Protein AF-0000000075674067 (afdb_homodimer)

Radius of gyration: 33.61 Å; Cα contacts (8 Å, |Δi|>4): 2096; chains: 2; bounding box: 99×90×162 Å

Secondary structure (DSSP, 8-state):
---------------------------------S---------------GGGGS--EE-HHHHHTTS----TT-TTS-EEETT-S-HHHHHHHHHHHHHHHHHHHHHHTTT-----EEPTT-SEEEETT-EEE-TT-EEE-TT-EE---S--S-EEEEEE--SSEEEEESEE-TT-EEE-TTBSEEEEEES-HHHHHHHHTTEEEEE-S--SEEEEEEEEEETTEEEEEEEEEE----------TT--HHHHEEEEEEESS-HHHHHHHHHHHHHH-TT-EEEEEE--SS------TTEEEEEPSTT--HHHHHHHHHHT--SSEEEEEETTEE--TT--HHHHHHHHHTSS-SEEEEEETTPPPP-EEEEEEE-SSTT--EEEEEEE----EETTEEEEEEESB--SEEEEEHHHHHHH---TT--S--SSHHHHHHTTT--EEEEEEEEEEE-----HHHHHHHH-HHHHHHHHHHHHHHHHHHT-EEEEE-/--------------------------TT-----S---------------SGGGS--EE-HHHHHTTS----TT-TTS-EEETT-S-HHHHHHHHHHHHHHHHHHHHHHTTT-----EEPTT-SEEEETT-EEE-TT-EEE-TT-EE---S--S-EEEEEE--SSEEEEESEE-TT-EEE-TTBSEEEEEES-HHHHHHHHTTEEEEE-S--SEEEEEEEEEETTEEEEEEEEEE----------TT--HHHHEEEEEEESS-HHHHHHHHHHHHHH-TT-EEEEEE--SS------TTEEEEEPSTT--HHHHHHHHHHT--SSEEEEEETTEE--TT--HHHHHHHHHTSS-SEEEEEETTPPPP-EEEEEEE-SSTT--EEEEEEE----EETTEEEEEEESB--SEEEEEHHHHHHH---TT--S--SSHHHHHHTTT--EEEEEEEEEEE-----HHHHHHHH-HHHHHHHHHHHHHHHHHHT-EEEEE-

Nearest PDB structures (foldseek):
  6p61-assembly2_B  TM=7.263E-01  e=6.114E-08  Leptospira borgpetersenii serovar Hardjo-bovis str. JB197
  6p61-assembly3_C  TM=6.921E-01  e=1.992E-07  Leptospira borgpetersenii serovar Hardjo-bovis str. JB197
  8xhu-assembly1_C  TM=5.876E-01  e=1.673E-04  Helicobacter pylori 26695
  8xhu-assembly1_A  TM=5.710E-01  e=2.248E-04  Helicobacter pylori 26695
  8xhu-assembly1_B  TM=5.349E-01  e=3.399E-04  Helicobacter pylori 26695

pLDDT: mean 83.65, std 22.08, range [17.56, 98.69]

Foldseek 3Di:
DCPDPPPPPVPPPPPPPPPPPPPPPPDDPCPVPLPLPPLCPVPPPPCPDDPVVVDDDDPPPPVVVPADADDQPPPPFPKDFLQPDDPVVSVVLLVVLLVVVVVVCCVPCSQPDRDDDDDPPFQWWFDPAFDEDEAQAKDFTATTAGRDPDQDQKWKKKKAWDDFWDKAFDDAFPQKDWPRHRHRMIMIMGNDRVRRRVRSRGMMIGTHDDDAWDKTWMWIDTDPDIDIHIYIYHHDDDDDDADQDPVDPQSAEAEEEEDEPCLVQLLQAQVQCCVVPVNHAYEYEYQYPPDDDSPHPNYHYHYDHHLLFDQVRVLVRLVPDRHQKYWFDYSNWGADPQADVVVQVVPVVPDVFFKEFEAEDPDDFWAKAWDWRHHPDPSAFTEIEMDTDFDAADVPARQKTWHLAGDRGMMGGSVLLNVLGRDSLNGADDRCVSSLSCVPRGTYIYGYRHYIYGRDDDDPVNCCSRCVPVVVVVSVSVVSNCCCRVRVHRMYGD/DPPDPPPPPPPPPPPPPPPPPPPPPPDDPCPVPLPLPPLCPVPPPPCPDDPVPPDDDDPPPPVVVPADADDQPPPPFPKDFLQPDDPVVSVVLLVVLLVVVVVVCCVPCSQPDRDDDDDPPFQWWFDPAFDEDEAQAKDFTATTAGRDPDQDQKWKKKKAWDDFWDKAFDDAFPQKDWPRHRHRMIMIMGNDRVRVRVRSRGMMIGTHDDDAWDKTWMWIDTDPDIDIHIYIYHHDDDDDDADQDPVDPQSAEAEEEEDEPCLVQLLQAQVQCCVPPVNHAYEYEYQYPPDDDSPHPNYHYHYDHHLLFDQVRVLVRLVPDRHQKYWFDYSNWGADPQADVVVQVVPVVPDVFFKEFEAEDPDDFWAKAWDWRHHPDPSAFTEIEMDTDFPAADVPARQKTWHLFGDRGMMGGSVLLNVLGRDSLNGADDRCVSSLSCVPRGTYIYGYRHYIYGRDDDDPVNCCSRCVPVVVVVSVSVVSNCCCRVRVHRMYGD

Solvent-accessible surface area (backbone atoms only — not comparable to full-atom values): 52858 Å² total; per-residue (Å²): 134,82,74,74,75,71,73,77,71,72,77,76,75,76,76,78,77,75,78,73,77,76,75,74,81,74,71,73,82,68,73,72,48,88,58,74,66,60,72,69,66,75,62,68,78,60,81,76,62,68,49,86,68,57,68,68,45,72,48,61,70,75,57,54,72,45,61,67,61,42,64,83,77,66,79,87,42,69,56,49,60,35,69,80,52,60,66,74,59,41,53,56,49,50,52,53,42,51,53,45,48,52,55,46,42,55,60,70,44,60,73,56,77,66,81,46,63,41,64,33,47,37,40,52,16,33,30,40,73,33,48,75,29,41,51,59,22,61,38,71,46,59,57,35,36,70,47,66,88,71,89,56,81,62,44,57,39,37,39,35,44,62,87,51,32,28,28,39,58,43,37,49,33,72,74,43,51,76,44,42,75,71,28,38,44,33,36,39,33,16,62,39,67,60,39,37,35,50,35,36,60,26,28,24,43,32,33,70,44,75,47,49,72,42,76,49,54,32,36,43,34,46,85,94,45,75,45,76,30,41,36,36,31,30,38,66,59,63,59,87,42,64,83,38,81,92,63,46,67,54,42,32,33,30,38,28,26,41,48,57,74,43,66,72,36,37,50,49,23,52,52,29,39,41,70,78,43,67,72,36,39,32,31,36,19,32,24,35,79,79,80,73,85,77,88,57,81,58,53,46,62,28,39,41,44,70,70,55,30,46,21,28,25,49,21,36,25,55,36,57,57,78,32,52,25,31,30,44,40,55,32,35,30,32,58,50,96,49,45,50,64,66,57,57,51,49,52,45,76,73,45,75,48,37,32,39,15,39,24,59,54,91,52,70,83,53,37,22,43,64,48,68,26,47,29,89,46,91,86,44,40,25,24,37,38,41,45,81,38,61,68,46,63,37,86,99,35,82,57,24,28,29,27,53,43,62,48,74,41,29,40,30,34,35,68,63,54,42,37,59,47,36,66,25,85,39,36,76,74,64,89,53,59,50,36,52,68,27,37,46,72,57,42,34,28,30,29,64,91,28,32,30,38,70,51,86,76,80,53,70,69,40,44,48,74,71,55,32,62,75,56,41,58,52,46,51,54,48,51,32,46,45,42,27,45,25,43,38,26,47,24,37,40,80,129,86,73,73,77,74,75,75,77,72,77,75,75,77,75,79,76,78,77,76,77,76,76,73,82,70,72,74,78,65,70,74,52,88,60,74,68,61,71,68,64,74,62,69,78,60,81,77,64,66,51,86,70,56,68,70,45,71,47,61,71,76,56,54,72,45,58,67,61,40,63,83,77,67,77,88,39,69,60,48,58,36,71,80,52,60,66,76,58,42,54,57,50,49,51,53,41,52,53,45,49,51,54,47,41,54,59,72,44,62,75,55,76,66,80,45,63,41,65,33,46,37,40,53,17,32,30,40,72,34,49,75,28,41,51,58,21,62,36,71,47,59,56,35,36,72,47,66,89,71,87,55,81,63,44,56,39,38,39,34,44,61,88,52,33,27,29,39,60,45,36,50,32,72,74,42,50,75,45,43,76,71,28,37,44,32,37,39,33,15,62,38,66,63,40,37,34,51,36,36,60,24,31,24,43,32,32,72,43,76,49,48,72,42,75,50,54,33,38,44,34,46,85,95,42,74,44,77,29,42,38,35,32,31,37,66,58,63,58,86,41,61,84,39,79,92,63,46,66,53,42,32,33,30,38,28,28,41,50,57,74,42,64,72,36,37,49,49,24,51,52,29,39,44,71,78,43,67,74,36,40,33,31,36,20,31,25,36,79,80,80,73,83,78,88,57,82,58,52,47,62,28,38,41,44,69,71,55,30,45,21,28,23,48,20,36,24,57,37,57,57,78,33,53,25,32,32,45,39,57,32,34,31,31,58,49,96,50,46,49,63,65,58,55,51,50,50,45,74,73,46,75,48,36,32,39,14,39,24,58,54,89,52,71,83,54,37,22,43,64,48,69,26,47,28,90,46,92,85,43,40,24,23,38,39,41,44,82,38,62,69,46,61,37,85,96,35,83,56,23,29,27,28,52,43,62,48,74,40,28,41,29,36,34,67,63,54,44,36,59,46,36,66,26,83,39,36,77,75,63,88,55,59,52,36,53,68,27,36,46,73,57,43,33,29,31,30,64,91,27,33,32,37,68,50,86,75,82,54,71,72,40,44,48,73,70,54,33,61,75,55,40,57,53,45,52,54,47,50,32,46,46,42,26,45,25,42,38,26,48,24,37,38,78

Organism: Branchiostoma floridae (NCBI:txid7739)

InterPro domains:
  IPR001173 Glycosyltransferase 2-like [PF00535] (256-373)
  IPR029044 Nucleotide-diphospho-sugar transferases [G3DSA:3.90.550.10] (243-469)
  IPR029044 Nucleotide-diphospho-sugar transferases [SSF53448] (252-482)

Structure (mmCIF, N/CA/C/O backbone):
data_AF-0000000075674067-model_v1
#
loop_
_entity.id
_entity.type
_entity.pdbx_description
1 polymer 'Beta-1,4 N-acetylgalactosaminyltransferase 1-like isoform X2'
#
loop_
_atom_site.group_PDB
_atom_site.id
_atom_site.type_symbol
_atom_site.label_atom_id
_atom_site.label_alt_id
_atom_site.label_comp_id
_atom_site.label_asym_id
_atom_site.label_entity_id
_atom_site.label_seq_id
_atom_site.pdbx_PDB_ins_code
_atom_site.Cartn_x
_atom_site.Cartn_y
_atom_site.Cartn_z
_atom_site.occupancy
_atom_site.B_iso_or_equiv
_atom_site.auth_seq_id
_atom_site.auth_comp_id
_atom_site.auth_asym_id
_atom_site.auth_atom_id
_atom_site.pdbx_PDB_model_num
ATOM 1 N N . MET A 1 1 ? 55.75 -45.25 74.75 1 17.56 1 MET A N 1
ATOM 2 C CA . MET A 1 1 ? 54.625 -44.656 75.5 1 17.56 1 MET A CA 1
ATOM 3 C C . MET A 1 1 ? 54.062 -43.438 74.75 1 17.56 1 MET A C 1
ATOM 5 O O . MET A 1 1 ? 52.938 -43.5 74.25 1 17.56 1 MET A O 1
ATOM 9 N N . LYS A 1 2 ? 54.438 -42.312 75.375 1 18.06 2 LYS A N 1
ATOM 10 C CA . LYS A 1 2 ? 53.438 -41.344 75.812 1 18.06 2 LYS A CA 1
ATOM 11 C C . LYS A 1 2 ? 53.062 -40.375 74.688 1 18.06 2 LYS A C 1
ATOM 13 O O . LYS A 1 2 ? 52.406 -39.375 74.875 1 18.06 2 LYS A O 1
ATOM 18 N N . GLY A 1 3 ? 53.469 -40.719 73.562 1 21.25 3 GLY A N 1
ATOM 19 C CA . GLY A 1 3 ? 53.781 -39.688 72.562 1 21.25 3 GLY A CA 1
ATOM 20 C C . GLY A 1 3 ? 52.594 -38.844 72.25 1 21.25 3 GLY A C 1
ATOM 21 O O . GLY A 1 3 ? 51.438 -39.312 72.25 1 21.25 3 GLY A O 1
ATOM 22 N N . GLY A 1 4 ? 52.719 -37.688 72.625 1 22.09 4 GLY A N 1
ATOM 23 C CA . GLY A 1 4 ? 51.844 -36.531 72.812 1 22.09 4 GLY A CA 1
ATOM 24 C C . GLY A 1 4 ? 51.031 -36.188 71.562 1 22.09 4 GLY A C 1
ATOM 25 O O . GLY A 1 4 ? 51.5 -36.344 70.438 1 22.09 4 GLY A O 1
ATOM 26 N N . THR A 1 5 ? 49.75 -36.531 71.625 1 20.42 5 THR A N 1
ATOM 27 C CA . THR A 1 5 ? 48.531 -36.469 70.875 1 20.42 5 THR A CA 1
ATOM 28 C C . THR A 1 5 ? 48.281 -35.031 70.312 1 20.42 5 THR A C 1
ATOM 30 O O . THR A 1 5 ? 47.781 -34.188 71.062 1 20.42 5 THR A O 1
ATOM 33 N N . ARG A 1 6 ? 49.531 -34.469 70.062 1 21.47 6 ARG A N 1
ATOM 34 C CA . ARG A 1 6 ? 49.375 -33.031 69.812 1 21.47 6 ARG A CA 1
ATOM 35 C C . ARG A 1 6 ? 48.188 -32.75 68.938 1 21.47 6 ARG A C 1
ATOM 37 O O . ARG A 1 6 ? 48.062 -33.312 67.875 1 21.47 6 ARG A O 1
ATOM 44 N N . GLN A 1 7 ? 47.125 -32.438 69.562 1 19.78 7 GLN A N 1
ATOM 45 C CA . GLN A 1 7 ? 45.75 -32.062 69.188 1 19.78 7 GLN A CA 1
ATOM 46 C C . GLN A 1 7 ? 45.75 -30.953 68.125 1 19.78 7 GLN A C 1
ATOM 48 O O . GLN A 1 7 ? 46.344 -29.891 68.375 1 19.78 7 GLN A O 1
ATOM 53 N N . LEU A 1 8 ? 46.125 -31.344 66.875 1 20.48 8 LEU A N 1
ATOM 54 C CA . LEU A 1 8 ? 46.219 -30.5 65.75 1 20.48 8 LEU A CA 1
ATOM 55 C C . LEU A 1 8 ? 45.062 -29.516 65.625 1 20.48 8 LEU A C 1
ATOM 57 O O . LEU A 1 8 ? 43.906 -29.938 65.562 1 20.48 8 LEU A O 1
ATOM 61 N N . LEU A 1 9 ? 45.156 -28.484 66.375 1 19.94 9 LEU A N 1
ATOM 62 C CA . LEU A 1 9 ? 44.219 -27.375 66.562 1 19.94 9 LEU A CA 1
ATOM 63 C C . LEU A 1 9 ? 43.75 -26.797 65.25 1 19.94 9 LEU A C 1
ATOM 65 O O . LEU A 1 9 ? 44.5 -26.141 64.562 1 19.94 9 LEU A O 1
ATOM 69 N N . LEU A 1 10 ? 43.5 -27.609 64.312 1 20.25 10 LEU A N 1
ATOM 70 C CA . LEU A 1 10 ? 43.25 -26.938 63 1 20.25 10 LEU A CA 1
ATOM 71 C C . LEU A 1 10 ? 42.188 -25.844 63.156 1 20.25 10 LEU A C 1
ATOM 73 O O . LEU A 1 10 ? 41.094 -26.109 63.625 1 20.25 10 LEU A O 1
ATOM 77 N N . PHE A 1 11 ? 42.594 -24.703 63.469 1 20.38 11 PHE A N 1
ATOM 78 C CA . PHE A 1 11 ? 41.844 -23.469 63.625 1 20.38 11 PHE A CA 1
ATOM 79 C C . PHE A 1 11 ? 40.906 -23.234 62.469 1 20.38 11 PHE A C 1
ATOM 81 O O . PHE A 1 11 ? 41.344 -23.219 61.312 1 20.38 11 PHE A O 1
ATOM 88 N N . LEU A 1 12 ? 39.688 -23.75 62.469 1 20.67 12 LEU A N 1
ATOM 89 C CA . LEU A 1 12 ? 38.5 -23.609 61.594 1 20.67 12 LEU A CA 1
ATOM 90 C C . LEU A 1 12 ? 38.188 -22.141 61.375 1 20.67 12 LEU A C 1
ATOM 92 O O . LEU A 1 12 ? 37.781 -21.438 62.281 1 20.67 12 LEU A O 1
ATOM 96 N N . ALA A 1 13 ? 39.188 -21.422 60.938 1 21.03 13 ALA A N 1
ATOM 97 C CA . ALA A 1 13 ? 38.969 -20 60.719 1 21.03 13 ALA A CA 1
ATOM 98 C C . ALA A 1 13 ? 37.625 -19.75 60.031 1 21.03 13 ALA A C 1
ATOM 100 O O . ALA A 1 13 ? 37.312 -20.406 59.031 1 21.03 13 ALA A O 1
ATOM 101 N N . GLY A 1 14 ? 36.562 -19.391 60.656 1 20.91 14 GLY A N 1
ATOM 102 C CA . GLY A 1 14 ? 35.156 -19.047 60.438 1 20.91 14 GLY A CA 1
ATOM 103 C C . GLY A 1 14 ? 34.969 -17.969 59.375 1 20.91 14 GLY A C 1
ATOM 104 O O . GLY A 1 14 ? 35.281 -16.797 59.625 1 20.91 14 GLY A O 1
ATOM 105 N N . TYR A 1 15 ? 35.656 -18.016 58.25 1 20.34 15 TYR A N 1
ATOM 106 C CA . TYR A 1 15 ? 35.562 -16.891 57.312 1 20.34 15 TYR A CA 1
ATOM 107 C C . TYR A 1 15 ? 34.125 -16.5 57.062 1 20.34 15 TYR A C 1
ATOM 109 O O . TYR A 1 15 ? 33.281 -17.344 56.75 1 20.34 15 TYR A O 1
ATOM 117 N N . SER A 1 16 ? 33.594 -15.555 57.719 1 21.09 16 SER A N 1
ATOM 118 C CA . SER A 1 16 ? 32.281 -14.914 57.656 1 21.09 16 SER A CA 1
ATOM 119 C C . SER A 1 16 ? 31.953 -14.461 56.25 1 21.09 16 SER A C 1
ATOM 121 O O . SER A 1 16 ? 32.594 -13.539 55.719 1 21.09 16 SER A O 1
ATOM 123 N N . VAL A 1 17 ? 31.844 -15.266 55.25 1 23.14 17 VAL A N 1
ATOM 124 C CA . VAL A 1 17 ? 31.562 -14.867 53.875 1 23.14 17 VAL A CA 1
ATOM 125 C C . VAL A 1 17 ? 30.297 -14.008 53.844 1 23.14 17 VAL A C 1
ATOM 127 O O . VAL A 1 17 ? 29.234 -14.43 54.281 1 23.14 17 VAL A O 1
ATOM 130 N N . GLY A 1 18 ? 30.359 -12.742 54.031 1 20.52 18 GLY A N 1
ATOM 131 C CA . GLY A 1 18 ? 29.312 -11.734 53.938 1 20.52 18 GLY A CA 1
ATOM 132 C C . GLY A 1 18 ? 28.484 -11.859 52.688 1 20.52 18 GLY A C 1
ATOM 133 O O . GLY A 1 18 ? 29.016 -12.039 51.594 1 20.52 18 GLY A O 1
ATOM 134 N N . PHE A 1 19 ? 27.297 -12.445 52.719 1 22.27 19 PHE A N 1
ATOM 135 C CA . PHE A 1 19 ? 26.25 -12.648 51.719 1 22.27 19 PHE A CA 1
ATOM 136 C C . PHE A 1 19 ? 25.844 -11.328 51.094 1 22.27 19 PHE A C 1
ATOM 138 O O . PHE A 1 19 ? 25.281 -10.453 51.75 1 22.27 19 PHE A O 1
ATOM 145 N N . VAL A 1 20 ? 26.719 -10.68 50.344 1 20.89 20 VAL A N 1
ATOM 146 C CA . VAL A 1 20 ? 26.297 -9.453 49.688 1 20.89 20 VAL A CA 1
ATOM 147 C C . VAL A 1 20 ? 25 -9.703 48.938 1 20.89 20 VAL A C 1
ATOM 149 O O . VAL A 1 20 ? 24.906 -10.633 48.125 1 20.89 20 VAL A O 1
ATOM 152 N N . SER A 1 21 ? 23.891 -9.328 49.469 1 20.66 21 SER A N 1
ATOM 153 C CA . SER A 1 21 ? 22.531 -9.289 48.938 1 20.66 21 SER A CA 1
ATOM 154 C C . SER A 1 21 ? 22.5 -8.625 47.562 1 20.66 21 SER A C 1
ATOM 156 O O . SER A 1 21 ? 22.844 -7.453 47.438 1 20.66 21 SER A O 1
ATOM 158 N N . PHE A 1 22 ? 22.969 -9.266 46.531 1 21.59 22 PHE A N 1
ATOM 159 C CA . PHE A 1 22 ? 22.859 -8.734 45.188 1 21.59 22 PHE A CA 1
ATOM 160 C C . PHE A 1 22 ? 21.438 -8.273 44.875 1 21.59 22 PHE A C 1
ATOM 162 O O . PHE A 1 22 ? 20.484 -9.07 44.969 1 21.59 22 PHE A O 1
ATOM 169 N N . VAL A 1 23 ? 21.062 -7.07 45.25 1 20.69 23 VAL A N 1
ATOM 170 C CA . VAL A 1 23 ? 19.859 -6.371 44.812 1 20.69 23 VAL A CA 1
ATOM 171 C C . VAL A 1 23 ? 19.734 -6.445 43.281 1 20.69 23 VAL A C 1
ATOM 173 O O . VAL A 1 23 ? 20.594 -5.934 42.562 1 20.69 23 VAL A O 1
ATOM 176 N N . LEU A 1 24 ? 19.281 -7.547 42.781 1 21.89 24 LEU A N 1
ATOM 177 C CA . LEU A 1 24 ? 18.953 -7.727 41.375 1 21.89 24 LEU A CA 1
ATOM 178 C C . LEU A 1 24 ? 18.125 -6.551 40.875 1 21.89 24 LEU A C 1
ATOM 180 O O . LEU A 1 24 ? 17.016 -6.312 41.344 1 21.89 24 LEU A O 1
ATOM 184 N N . PHE A 1 25 ? 18.797 -5.402 40.656 1 22.11 25 PHE A N 1
ATOM 185 C CA . PHE A 1 25 ? 18.156 -4.305 39.938 1 22.11 25 PHE A CA 1
ATOM 186 C C . PHE A 1 25 ? 17.484 -4.805 38.656 1 22.11 25 PHE A C 1
ATOM 188 O O . PHE A 1 25 ? 18.156 -5.152 37.688 1 22.11 25 PHE A O 1
ATOM 195 N N . SER A 1 26 ? 16.453 -5.617 38.75 1 22.48 26 SER A N 1
ATOM 196 C CA . SER A 1 26 ? 15.57 -6.082 37.688 1 22.48 26 SER A CA 1
ATOM 197 C C . SER A 1 26 ? 15.125 -4.93 36.812 1 22.48 26 SER A C 1
ATOM 199 O O . SER A 1 26 ? 14.516 -5.152 35.75 1 22.48 26 SER A O 1
ATOM 201 N N . ASP A 1 27 ? 14.906 -3.719 37.406 1 20.53 27 ASP A N 1
ATOM 202 C CA . ASP A 1 27 ? 13.773 -2.951 36.906 1 20.53 27 ASP A CA 1
ATOM 203 C C . ASP A 1 27 ? 13.969 -2.561 35.438 1 20.53 27 ASP A C 1
ATOM 205 O O . ASP A 1 27 ? 13.055 -2.688 34.625 1 20.53 27 ASP A O 1
ATOM 209 N N . VAL A 1 28 ? 14.875 -1.598 35.125 1 21.69 28 VAL A N 1
ATOM 210 C CA . VAL A 1 28 ? 14.461 -0.407 34.375 1 21.69 28 VAL A CA 1
ATOM 211 C C . VAL A 1 28 ? 14.523 -0.676 32.875 1 21.69 28 VAL A C 1
ATOM 213 O O . VAL A 1 28 ? 14.406 0.248 32.094 1 21.69 28 VAL A O 1
ATOM 216 N N . THR A 1 29 ? 15.039 -1.771 32.406 1 22.3 29 THR A N 1
ATOM 217 C CA . THR A 1 29 ? 15.344 -1.508 31.016 1 22.3 29 THR A CA 1
ATOM 218 C C . THR A 1 29 ? 14.062 -1.3 30.219 1 22.3 29 THR A C 1
ATOM 220 O O . THR A 1 29 ? 13.414 -2.266 29.812 1 22.3 29 THR A O 1
ATOM 223 N N . ARG A 1 30 ? 13.211 -0.327 30.562 1 23.84 30 ARG A N 1
ATOM 224 C CA . ARG A 1 30 ? 12.055 0.063 29.75 1 23.84 30 ARG A CA 1
ATOM 225 C C . ARG A 1 30 ? 12.461 0.341 28.312 1 23.84 30 ARG A C 1
ATOM 227 O O . ARG A 1 30 ? 13.047 1.386 28.016 1 23.84 30 ARG A O 1
ATOM 234 N N . VAL A 1 31 ? 13.109 -0.526 27.734 1 25.28 31 VAL A N 1
ATOM 235 C CA . VAL A 1 31 ? 13.273 -0.275 26.312 1 25.28 31 VAL A CA 1
ATOM 236 C C . VAL A 1 31 ? 11.93 0.112 25.703 1 25.28 31 VAL A C 1
ATOM 238 O O . VAL A 1 31 ? 10.984 -0.681 25.719 1 25.28 31 VAL A O 1
ATOM 241 N N . HIS A 1 32 ? 11.625 1.386 25.906 1 23.62 32 HIS A N 1
ATOM 242 C CA . HIS A 1 32 ? 10.469 2.033 25.297 1 23.62 32 HIS A CA 1
ATOM 243 C C . HIS A 1 32 ? 10.383 1.717 23.812 1 23.62 32 HIS A C 1
ATOM 245 O O . HIS A 1 32 ? 11.094 2.32 23 1 23.62 32 HIS A O 1
ATOM 251 N N . VAL A 1 33 ? 10.547 0.546 23.469 1 27.23 33 VAL A N 1
ATOM 252 C CA . VAL A 1 33 ? 10.125 0.311 22.094 1 27.23 33 VAL A CA 1
ATOM 253 C C . VAL A 1 33 ? 8.883 1.145 21.797 1 27.23 33 VAL A C 1
ATOM 255 O O . VAL A 1 33 ? 8.297 1.755 22.688 1 27.23 33 VAL A O 1
ATOM 258 N N . GLY A 1 34 ? 8.023 0.471 20.969 1 27.72 34 GLY A N 1
ATOM 259 C CA . GLY A 1 34 ? 6.945 1.192 20.312 1 27.72 34 GLY A CA 1
ATOM 260 C C . GLY A 1 34 ? 5.977 1.834 21.297 1 27.72 34 GLY A C 1
ATOM 261 O O . GLY A 1 34 ? 5.008 1.202 21.719 1 27.72 34 GLY A O 1
ATOM 262 N N . LYS A 1 35 ? 6.469 2.543 22.297 1 27.97 35 LYS A N 1
ATOM 263 C CA . LYS A 1 35 ? 5.523 3.211 23.188 1 27.97 35 LYS A CA 1
ATOM 264 C C . LYS A 1 35 ? 4.34 3.773 22.406 1 27.97 35 LYS A C 1
ATOM 266 O O . LYS A 1 35 ? 4.512 4.332 21.328 1 27.97 35 LYS A O 1
ATOM 271 N N . ASN A 1 36 ? 3.25 3.154 22.609 1 27.41 36 ASN A N 1
ATOM 272 C CA . ASN A 1 36 ? 2.012 3.881 22.344 1 27.41 36 ASN A CA 1
ATOM 273 C C . ASN A 1 36 ? 2.152 5.363 22.672 1 27.41 36 ASN A C 1
ATOM 275 O O . ASN A 1 36 ? 2.291 5.73 23.844 1 27.41 36 ASN A O 1
ATOM 279 N N . VAL A 1 37 ? 3.061 5.957 22.062 1 28.31 37 VAL A N 1
ATOM 280 C CA . VAL A 1 37 ? 2.996 7.383 22.359 1 28.31 37 VAL A CA 1
ATOM 281 C C . VAL A 1 37 ? 1.539 7.824 22.469 1 28.31 37 VAL A C 1
ATOM 283 O O . VAL A 1 37 ? 0.764 7.656 21.531 1 28.31 37 VAL A O 1
ATOM 286 N N . SER A 1 38 ? 0.981 7.652 23.656 1 27.8 38 SER A N 1
ATOM 287 C CA . SER A 1 38 ? -0.293 8.328 23.875 1 27.8 38 SER A CA 1
ATOM 288 C C . SER A 1 38 ? -0.381 9.625 23.094 1 27.8 38 SER A C 1
ATOM 290 O O . SER A 1 38 ? 0.636 10.281 22.844 1 27.8 38 SER A O 1
ATOM 292 N N . PRO A 1 39 ? -1.463 9.711 22.375 1 27.41 39 PRO A N 1
ATOM 293 C CA . PRO A 1 39 ? -1.656 11.016 21.734 1 27.41 39 PRO A CA 1
ATOM 294 C C . PRO A 1 39 ? -1.188 12.18 22.609 1 27.41 39 PRO A C 1
ATOM 296 O O . PRO A 1 39 ? -1.569 12.266 23.781 1 27.41 39 PRO A O 1
ATOM 299 N N . ILE A 1 40 ? 0.05 12.414 22.516 1 29.81 40 ILE A N 1
ATOM 300 C CA . ILE A 1 40 ? 0.357 13.688 23.172 1 29.81 40 ILE A CA 1
ATOM 301 C C . ILE A 1 40 ? -0.578 14.773 22.641 1 29.81 40 ILE A C 1
ATOM 303 O O . ILE A 1 40 ? -0.509 15.148 21.469 1 29.81 40 ILE A O 1
ATOM 307 N N . VAL A 1 41 ? -1.809 14.727 23.094 1 28.97 41 VAL A N 1
ATOM 308 C CA . VAL A 1 41 ? -2.588 15.945 22.891 1 28.97 41 VAL A CA 1
ATOM 309 C C . VAL A 1 41 ? -1.813 17.156 23.422 1 28.97 41 VAL A C 1
ATOM 311 O O . VAL A 1 41 ? -1.596 17.266 24.625 1 28.97 41 VAL A O 1
ATOM 314 N N . VAL A 1 42 ? -0.828 17.438 22.734 1 30.09 42 VAL A N 1
ATOM 315 C CA . VAL A 1 42 ? -0.288 18.719 23.172 1 30.09 42 VAL A CA 1
ATOM 316 C C . VAL A 1 42 ? -1.413 19.75 23.281 1 30.09 42 VAL A C 1
ATOM 318 O O . VAL A 1 42 ? -1.956 20.188 22.266 1 30.09 42 VAL A O 1
ATOM 321 N N . GLN A 1 43 ? -2.258 19.516 24.234 1 29.66 43 GLN A N 1
ATOM 322 C CA . GLN A 1 43 ? -3.174 20.609 24.562 1 29.66 43 GLN A CA 1
ATOM 323 C C . GLN A 1 43 ? -2.416 21.906 24.812 1 29.66 43 GLN A C 1
ATOM 325 O O . GLN A 1 43 ? -1.53 21.969 25.656 1 29.66 43 GLN A O 1
ATOM 330 N N . SER A 1 44 ? -2.088 22.656 23.766 1 27.97 44 SER A N 1
ATOM 331 C CA . SER A 1 44 ? -1.822 24 24.234 1 27.97 44 SER A CA 1
ATOM 332 C C . SER A 1 44 ? -2.715 24.359 25.422 1 27.97 44 SER A C 1
ATOM 334 O O . SER A 1 44 ? -3.9 24.016 25.438 1 27.97 44 SER A O 1
ATOM 336 N N . LYS A 1 45 ? -2.1 24.5 26.578 1 34.25 45 LYS A N 1
ATOM 337 C CA . LYS A 1 45 ? -2.783 24.953 27.781 1 34.25 45 LYS A CA 1
ATOM 338 C C . LYS A 1 45 ? -3.74 26.094 27.484 1 34.25 45 LYS A C 1
ATOM 340 O O . LYS A 1 45 ? -3.518 27.234 27.906 1 34.25 45 LYS A O 1
ATOM 345 N N . THR A 1 46 ? -3.957 26.391 26.234 1 32.03 46 THR A N 1
ATOM 346 C CA . THR A 1 46 ? -4.852 27.531 26.328 1 32.03 46 THR A CA 1
ATOM 347 C C . THR A 1 46 ? -5.992 27.25 27.297 1 32.03 46 THR A C 1
ATOM 349 O O . THR A 1 46 ? -6.379 26.094 27.5 1 32.03 46 THR A O 1
ATOM 352 N N . ASP A 1 47 ? -6.254 28.281 27.984 1 31.06 47 ASP A N 1
ATOM 353 C CA . ASP A 1 47 ? -7.434 28.547 28.812 1 31.06 47 ASP A CA 1
ATOM 354 C C . ASP A 1 47 ? -8.688 27.922 28.188 1 31.06 47 ASP A C 1
ATOM 356 O O . ASP A 1 47 ? -9.188 28.422 27.172 1 31.06 47 ASP A O 1
ATOM 360 N N . THR A 1 48 ? -8.742 26.688 28 1 37.09 48 THR A N 1
ATOM 361 C CA . THR A 1 48 ? -10.008 26 27.766 1 37.09 48 THR A CA 1
ATOM 362 C C . THR A 1 48 ? -11.148 26.719 28.484 1 37.09 48 THR A C 1
ATOM 364 O O . THR A 1 48 ? -11.492 26.359 29.609 1 37.09 48 THR A O 1
ATOM 367 N N . VAL A 1 49 ? -11.031 27.969 28.641 1 35.69 49 VAL A N 1
ATOM 368 C CA . VAL A 1 49 ? -12.195 28.625 29.219 1 35.69 49 VAL A CA 1
ATOM 369 C C . VAL A 1 49 ? -13.469 27.891 28.812 1 35.69 49 VAL A C 1
ATOM 371 O O . VAL A 1 49 ? -13.438 27.062 27.906 1 35.69 49 VAL A O 1
ATOM 374 N N . MET A 1 50 ? -14.633 28.766 28.891 1 42.47 50 MET A N 1
ATOM 375 C CA . MET A 1 50 ? -16.062 28.953 29.141 1 42.47 50 MET A CA 1
ATOM 376 C C . MET A 1 50 ? -16.891 28.578 27.922 1 42.47 50 MET A C 1
ATOM 378 O O . MET A 1 50 ? -18.078 28.844 27.859 1 42.47 50 MET A O 1
ATOM 382 N N . ALA A 1 51 ? -16.219 28.328 26.844 1 53.34 51 ALA A N 1
ATOM 383 C CA . ALA A 1 51 ? -17.125 28.047 25.734 1 53.34 51 ALA A CA 1
ATOM 384 C C . ALA A 1 51 ? -18.047 26.875 26.047 1 53.34 51 ALA A C 1
ATOM 386 O O . ALA A 1 51 ? -19.172 26.812 25.562 1 53.34 51 ALA A O 1
ATOM 387 N N . ASN A 1 52 ? -17.484 26 26.844 1 62.75 52 ASN A N 1
ATOM 388 C CA . ASN A 1 52 ? -18.234 24.781 27.125 1 62.75 52 ASN A CA 1
ATOM 389 C C . ASN A 1 52 ? -19.594 25.109 27.766 1 62.75 52 ASN A C 1
ATOM 391 O O . ASN A 1 52 ? -20.484 24.25 27.797 1 62.75 52 ASN A O 1
ATOM 395 N N . ASN A 1 53 ? -19.625 26.453 28.078 1 77.75 53 ASN A N 1
ATOM 396 C CA . ASN A 1 53 ? -20.891 26.719 28.766 1 77.75 53 ASN A CA 1
ATOM 397 C C . ASN A 1 53 ? -21.891 27.406 27.859 1 77.75 53 ASN A C 1
ATOM 399 O O . ASN A 1 53 ? -23.016 27.703 28.266 1 77.75 53 ASN A O 1
ATOM 403 N N . ILE A 1 54 ? -21.359 27.703 26.594 1 91.69 54 ILE A N 1
ATOM 404 C CA . ILE A 1 54 ? -22.297 28.328 25.656 1 91.69 54 ILE A CA 1
ATOM 405 C C . ILE A 1 54 ? -23.234 27.266 25.078 1 91.69 54 ILE A C 1
ATOM 407 O O . ILE A 1 54 ? -22.781 26.297 24.453 1 91.69 54 ILE A O 1
ATOM 411 N N . PRO A 1 55 ? -24.469 27.438 25.281 1 92.69 55 PRO A N 1
ATOM 412 C CA . PRO A 1 55 ? -25.406 26.438 24.781 1 92.69 55 PRO A CA 1
ATOM 413 C C . PRO A 1 55 ? -25.422 26.328 23.266 1 92.69 55 PRO A C 1
ATOM 415 O O . PRO A 1 55 ? -24.938 27.234 22.578 1 92.69 55 PRO A O 1
ATOM 418 N N . TYR A 1 56 ? -25.812 25.281 22.781 1 92.44 56 TYR A N 1
ATOM 419 C CA . TYR A 1 56 ? -26 25.031 21.359 1 92.44 56 TYR A CA 1
ATOM 420 C C . TYR A 1 56 ? -27.188 24.141 21.094 1 92.44 56 TYR A C 1
ATOM 422 O O . TYR A 1 56 ? -27.719 23.5 22.031 1 92.44 56 TYR A O 1
ATOM 430 N N . THR A 1 57 ? -27.766 24.172 19.859 1 92.5 57 THR A N 1
ATOM 431 C CA . THR A 1 57 ? -28.844 23.312 19.391 1 92.5 57 THR A CA 1
ATOM 432 C C . THR A 1 57 ? -28.375 22.406 18.25 1 92.5 57 THR A C 1
ATOM 434 O O . THR A 1 57 ? -27.969 22.906 17.188 1 92.5 57 THR A O 1
ATOM 437 N N . LEU A 1 58 ? -28.391 21.141 18.562 1 89.94 58 LEU A N 1
ATOM 438 C CA . LEU A 1 58 ? -27.953 20.188 17.547 1 89.94 58 LEU A CA 1
ATOM 439 C C . LEU A 1 58 ? -28.875 20.234 16.328 1 89.94 58 LEU A C 1
ATOM 441 O O . LEU A 1 58 ? -30.094 20.344 16.469 1 89.94 58 LEU A O 1
ATOM 445 N N . ARG A 1 59 ? -28.281 20.219 15.227 1 85.62 59 ARG A N 1
ATOM 446 C CA . ARG A 1 59 ? -29.031 20.156 13.977 1 85.62 59 ARG A CA 1
ATOM 447 C C . ARG A 1 59 ? -29.312 18.719 13.57 1 85.62 59 ARG A C 1
ATOM 449 O O . ARG A 1 59 ? -28.375 17.938 13.391 1 85.62 59 ARG A O 1
ATOM 456 N N . GLY A 1 60 ? -29.938 17.844 14.445 1 63.62 60 GLY A N 1
ATOM 457 C CA . GLY A 1 60 ? -30.281 16.438 14.352 1 63.62 60 GLY A CA 1
ATOM 458 C C . GLY A 1 60 ? -30.141 15.875 12.945 1 63.62 60 GLY A C 1
ATOM 459 O O . GLY A 1 60 ? -29.484 14.852 12.75 1 63.62 60 GLY A O 1
ATOM 460 N N . ASP A 1 61 ? -31.094 16.062 12 1 55.97 61 ASP A N 1
ATOM 461 C CA . ASP A 1 61 ? -31.422 15.289 10.805 1 55.97 61 ASP A CA 1
ATOM 462 C C . ASP A 1 61 ? -30.297 15.367 9.773 1 55.97 61 ASP A C 1
ATOM 464 O O . ASP A 1 61 ? -30.047 14.398 9.047 1 55.97 61 ASP A O 1
ATOM 468 N N . SER A 1 62 ? -29.703 16.406 9.711 1 51.72 62 SER A N 1
ATOM 469 C CA . SER A 1 62 ? -28.922 16.641 8.5 1 51.72 62 SER A CA 1
ATOM 470 C C . SER A 1 62 ? -27.578 15.906 8.539 1 51.72 62 SER A C 1
ATOM 472 O O . SER A 1 62 ? -27.156 15.336 7.535 1 51.72 62 SER A O 1
ATOM 474 N N . LEU A 1 63 ? -26.859 15.93 9.688 1 57.59 63 LEU A N 1
ATOM 475 C CA . LEU A 1 63 ? -25.516 15.367 9.703 1 57.59 63 LEU A CA 1
ATOM 476 C C . LEU A 1 63 ? -25.531 13.93 10.203 1 57.59 63 LEU A C 1
ATOM 478 O O . LEU A 1 63 ? -24.625 13.156 9.906 1 57.59 63 LEU A O 1
ATOM 482 N N . LYS A 1 64 ? -26.406 13.633 11.312 1 48.09 64 LYS A N 1
ATOM 483 C CA . LYS A 1 64 ? -26.547 12.281 11.844 1 48.09 64 LYS A CA 1
ATOM 484 C C . LYS A 1 64 ? -26.969 11.305 10.758 1 48.09 64 LYS A C 1
ATOM 486 O O . LYS A 1 64 ? -26.578 10.141 10.766 1 48.09 64 LYS A O 1
ATOM 491 N N . SER A 1 65 ? -27.922 11.82 9.938 1 48.25 65 SER A N 1
ATOM 492 C CA . SER A 1 65 ? -28.406 10.938 8.883 1 48.25 65 SER A CA 1
ATOM 493 C C . SER A 1 65 ? -27.266 10.453 7.996 1 48.25 65 SER A C 1
ATOM 495 O O . SER A 1 65 ? -27.422 9.477 7.258 1 48.25 65 SER A O 1
ATOM 497 N N . LYS A 1 66 ? -26.125 11.102 8.188 1 55.56 66 LYS A N 1
ATOM 498 C CA . LYS A 1 66 ? -25.094 10.773 7.211 1 55.56 66 LYS A CA 1
ATOM 499 C C . LYS A 1 66 ? -24 9.922 7.836 1 55.56 66 LYS A C 1
ATOM 501 O O . LYS A 1 66 ? -23.266 9.234 7.129 1 55.56 66 LYS A O 1
ATOM 506 N N . SER A 1 67 ? -23.984 9.938 9.297 1 61.53 67 SER A N 1
ATOM 507 C CA . SER A 1 67 ? -23 9.07 9.914 1 61.53 67 SER A CA 1
ATOM 508 C C . SER A 1 67 ? -23.578 7.707 10.25 1 61.53 67 SER A C 1
ATOM 510 O O . SER A 1 67 ? -24.469 7.598 11.102 1 61.53 67 SER A O 1
ATOM 512 N N . ARG A 1 68 ? -23.516 6.719 9.422 1 70.69 68 ARG A N 1
ATOM 513 C CA . ARG A 1 68 ? -24.062 5.367 9.562 1 70.69 68 ARG A CA 1
ATOM 514 C C . ARG A 1 68 ? -23.188 4.523 10.492 1 70.69 68 ARG A C 1
ATOM 516 O O . ARG A 1 68 ? -21.969 4.605 10.445 1 70.69 68 ARG A O 1
ATOM 523 N N . THR A 1 69 ? -23.859 4.016 11.531 1 79.12 69 THR A N 1
ATOM 524 C CA . THR A 1 69 ? -23.188 3.047 12.398 1 79.12 69 THR A CA 1
ATOM 525 C C . THR A 1 69 ? -23.703 1.638 12.133 1 79.12 69 THR A C 1
ATOM 527 O O . THR A 1 69 ? -24.906 1.443 11.93 1 79.12 69 THR A O 1
ATOM 530 N N . CYS A 1 70 ? -22.703 0.803 12.141 1 83.12 70 CYS A N 1
ATOM 531 C CA . CYS A 1 70 ? -23.047 -0.591 11.867 1 83.12 70 CYS A CA 1
ATOM 532 C C . CYS A 1 70 ? -24.016 -1.13 12.922 1 83.12 70 CYS A C 1
ATOM 534 O O . CYS A 1 70 ? -23.75 -1.037 14.117 1 83.12 70 CYS A O 1
ATOM 536 N N . ASN A 1 71 ? -25.203 -1.585 12.492 1 79.31 71 ASN A N 1
ATOM 537 C CA . ASN A 1 71 ? -26.203 -2.279 13.289 1 79.31 71 ASN A CA 1
ATOM 538 C C . ASN A 1 71 ? -26.719 -3.531 12.586 1 79.31 71 ASN A C 1
ATOM 540 O O . ASN A 1 71 ? -27.484 -3.439 11.617 1 79.31 71 ASN A O 1
ATOM 544 N N . CYS A 1 72 ? -26.328 -4.645 13.078 1 82 72 CYS A N 1
ATOM 545 C CA . CYS A 1 72 ? -26.641 -5.898 12.406 1 82 72 CYS A CA 1
ATOM 546 C C . CYS A 1 72 ? -28.031 -6.391 12.805 1 82 72 CYS A C 1
ATOM 548 O O . CYS A 1 72 ? -28.438 -7.48 12.406 1 82 72 CYS A O 1
ATOM 550 N N . THR A 1 73 ? -28.781 -5.746 13.656 1 74.25 73 THR A N 1
ATOM 551 C CA . THR A 1 73 ? -30.094 -6.199 14.109 1 74.25 73 THR A CA 1
ATOM 552 C C . THR A 1 73 ? -31.203 -5.574 13.266 1 74.25 73 THR A C 1
ATOM 554 O O . THR A 1 73 ? -32.375 -5.945 13.391 1 74.25 73 THR A O 1
ATOM 557 N N . ASP A 1 74 ? -30.953 -4.691 12.391 1 60.28 74 ASP A N 1
ATOM 558 C CA . ASP A 1 74 ? -32.031 -4.023 11.672 1 60.28 74 ASP A CA 1
ATOM 559 C C . ASP A 1 74 ? -32.656 -4.957 10.641 1 60.28 74 ASP A C 1
ATOM 561 O O . ASP A 1 74 ? -31.953 -5.582 9.844 1 60.28 74 ASP A O 1
ATOM 565 N N . GLY A 1 75 ? -33.75 -5.824 10.898 1 53.97 75 GLY A N 1
ATOM 566 C CA . GLY A 1 75 ? -34.562 -6.828 10.242 1 53.97 75 GLY A CA 1
ATOM 567 C C . GLY A 1 75 ? -34.781 -6.551 8.773 1 53.97 75 GLY A C 1
ATOM 568 O O . GLY A 1 75 ? -35.281 -7.414 8.039 1 53.97 75 GLY A O 1
ATOM 569 N N . ASN A 1 76 ? -34.875 -5.434 8.195 1 51.34 76 ASN A N 1
ATOM 570 C CA . ASN A 1 76 ? -35.531 -5.262 6.91 1 51.34 76 ASN A CA 1
ATOM 571 C C . ASN A 1 76 ? -34.625 -5.699 5.754 1 51.34 76 ASN A C 1
ATOM 573 O O . ASN A 1 76 ? -35.094 -5.828 4.621 1 51.34 76 ASN A O 1
ATOM 577 N N . THR A 1 77 ? -33.281 -5.754 5.801 1 54.19 77 THR A N 1
ATOM 578 C CA . THR A 1 77 ? -32.438 -6 4.621 1 54.19 77 THR A CA 1
ATOM 579 C C . THR A 1 77 ? -31.797 -7.379 4.684 1 54.19 77 THR A C 1
ATOM 581 O O . THR A 1 77 ? -31.578 -7.918 5.773 1 54.19 77 THR A O 1
ATOM 584 N N . LEU A 1 78 ? -31.922 -8.133 3.496 1 58.19 78 LEU A N 1
ATOM 585 C CA . LEU A 1 78 ? -31.25 -9.422 3.396 1 58.19 78 LEU A CA 1
ATOM 586 C C . LEU A 1 78 ? -29.875 -9.375 4.043 1 58.19 78 LEU A C 1
ATOM 588 O O . LEU A 1 78 ? -28.953 -8.758 3.506 1 58.19 78 LEU A O 1
ATOM 592 N N . LYS A 1 79 ? -29.859 -9.641 5.254 1 69.56 79 LYS A N 1
ATOM 593 C CA . LYS A 1 79 ? -28.688 -9.531 6.121 1 69.56 79 LYS A CA 1
ATOM 594 C C . LYS A 1 79 ? -28.109 -10.906 6.434 1 69.56 79 LYS A C 1
ATOM 596 O O . LYS A 1 79 ? -28.844 -11.852 6.727 1 69.56 79 LYS A O 1
ATOM 601 N N . VAL A 1 80 ? -26.953 -11.023 5.945 1 78 80 VAL A N 1
ATOM 602 C CA . VAL A 1 80 ? -26.203 -12.18 6.406 1 78 80 VAL A CA 1
ATOM 603 C C . VAL A 1 80 ? -25.422 -11.828 7.676 1 78 80 VAL A C 1
ATOM 605 O O . VAL A 1 80 ? -24.531 -10.984 7.652 1 78 80 VAL A O 1
ATOM 608 N N . ASN A 1 81 ? -25.906 -12.477 8.727 1 80.5 81 ASN A N 1
ATOM 609 C CA . ASN A 1 81 ? -25.203 -12.297 9.992 1 80.5 81 ASN A CA 1
ATOM 610 C C . ASN A 1 81 ? -24.062 -13.312 10.141 1 80.5 81 ASN A C 1
ATOM 612 O O . ASN A 1 81 ? -24.312 -14.508 10.297 1 80.5 81 ASN A O 1
ATOM 616 N N . PHE A 1 82 ? -22.938 -12.891 10.141 1 80.38 82 PHE A N 1
ATOM 617 C CA . PHE A 1 82 ? -21.781 -13.766 10.172 1 80.38 82 PHE A CA 1
ATOM 618 C C . PHE A 1 82 ? -21.547 -14.312 11.57 1 80.38 82 PHE A C 1
ATOM 620 O O . PHE A 1 82 ? -20.75 -15.242 11.758 1 80.38 82 PHE A O 1
ATOM 627 N N . GLN A 1 83 ? -22.312 -13.891 12.508 1 73.56 83 GLN A N 1
ATOM 628 C CA . GLN A 1 83 ? -22.172 -14.344 13.883 1 73.56 83 GLN A CA 1
ATOM 629 C C . GLN A 1 83 ? -23.078 -15.539 14.18 1 73.56 83 GLN A C 1
ATOM 631 O O . GLN A 1 83 ? -23.125 -16.031 15.305 1 73.56 83 GLN A O 1
ATOM 636 N N . ALA A 1 84 ? -23.719 -15.945 13.156 1 72.75 84 ALA A N 1
ATOM 637 C CA . ALA A 1 84 ? -24.656 -17.031 13.383 1 72.75 84 ALA A CA 1
ATOM 638 C C . ALA A 1 84 ? -23.938 -18.375 13.43 1 72.75 84 ALA A C 1
ATOM 640 O O . ALA A 1 84 ? -24.188 -19.25 12.594 1 72.75 84 ALA A O 1
ATOM 641 N N . ILE A 1 85 ? -22.938 -18.516 14.211 1 73.12 85 ILE A N 1
ATOM 642 C CA . ILE A 1 85 ? -22.203 -19.75 14.477 1 73.12 85 ILE A CA 1
ATOM 643 C C . ILE A 1 85 ? -22.5 -20.219 15.898 1 73.12 85 ILE A C 1
ATOM 645 O O . ILE A 1 85 ? -23.188 -19.531 16.656 1 73.12 85 ILE A O 1
ATOM 649 N N . ASP A 1 86 ? -22.188 -21.516 16.125 1 77 86 ASP A N 1
ATOM 650 C CA . ASP A 1 86 ? -22.359 -22.062 17.469 1 77 86 ASP A CA 1
ATOM 651 C C . ASP A 1 86 ? -21.812 -21.109 18.531 1 77 86 ASP A C 1
ATOM 653 O O . ASP A 1 86 ? -20.703 -20.594 18.406 1 77 86 ASP A O 1
ATOM 657 N N . PRO A 1 87 ? -22.672 -20.875 19.547 1 78.44 87 PRO A N 1
ATOM 658 C CA . PRO A 1 87 ? -22.297 -19.859 20.531 1 78.44 87 PRO A CA 1
ATOM 659 C C . PRO A 1 87 ? -20.953 -20.141 21.203 1 78.44 87 PRO A C 1
ATOM 661 O O . PRO A 1 87 ? -20.188 -19.203 21.469 1 78.44 87 PRO A O 1
ATOM 664 N N . GLU A 1 88 ? -20.688 -21.406 21.562 1 79.75 88 GLU A N 1
ATOM 665 C CA . GLU A 1 88 ? -19.406 -21.719 22.188 1 79.75 88 GLU A CA 1
ATOM 666 C C . GLU A 1 88 ? -18.25 -21.453 21.234 1 79.75 88 GLU A C 1
ATOM 668 O O . GLU A 1 88 ? -17.219 -20.922 21.641 1 79.75 88 GLU A O 1
ATOM 673 N N . GLU A 1 89 ? -18.469 -21.766 20.062 1 80.69 89 GLU A N 1
ATOM 674 C CA . GLU A 1 89 ? -17.453 -21.531 19.047 1 80.69 89 GLU A CA 1
ATOM 675 C C . GLU A 1 89 ? -17.281 -20.047 18.766 1 80.69 89 GLU A C 1
ATOM 677 O O . GLU A 1 89 ? -16.156 -19.578 18.547 1 80.69 89 GLU A O 1
ATOM 682 N N . LEU A 1 90 ? -18.375 -19.406 18.953 1 84.88 90 LEU A N 1
ATOM 683 C CA . LEU A 1 90 ? -18.375 -17.984 18.625 1 84.88 90 LEU A CA 1
ATOM 684 C C . LEU A 1 90 ? -17.531 -17.188 19.609 1 84.88 90 LEU A C 1
ATOM 686 O O . LEU A 1 90 ? -16.812 -16.266 19.234 1 84.88 90 LEU A O 1
ATOM 690 N N . LYS A 1 91 ? -17.625 -17.641 20.875 1 86.31 91 LYS A N 1
ATOM 691 C CA . LYS A 1 91 ? -16.844 -16.922 21.875 1 86.31 91 LYS A CA 1
ATOM 692 C C . LYS A 1 91 ? -15.352 -17.016 21.594 1 86.31 91 LYS A C 1
ATOM 694 O O . LYS A 1 91 ? -14.648 -16 21.609 1 86.31 91 LYS A O 1
ATOM 699 N N . GLU A 1 92 ? -14.898 -18.188 21.297 1 87.81 92 GLU A N 1
ATOM 700 C CA . GLU A 1 92 ? -13.477 -18.375 21.031 1 87.81 92 GLU A CA 1
ATOM 701 C C . GLU A 1 92 ? -13.055 -17.641 19.766 1 87.81 92 GLU A C 1
ATOM 703 O O . GLU A 1 92 ? -11.984 -17.016 19.719 1 87.81 92 GLU A O 1
ATOM 708 N N . VAL A 1 93 ? -13.844 -17.688 18.844 1 89.5 93 VAL A N 1
ATOM 709 C CA . VAL A 1 93 ? -13.547 -17.047 17.562 1 89.5 93 VAL A CA 1
ATOM 710 C C . VAL A 1 93 ? -13.508 -15.523 17.734 1 89.5 93 VAL A C 1
ATOM 712 O O . VAL A 1 93 ? -12.648 -14.844 17.172 1 89.5 93 VAL A O 1
ATOM 715 N N . LYS A 1 94 ? -14.383 -15.023 18.547 1 89.31 94 LYS A N 1
ATOM 716 C CA . LYS A 1 94 ? -14.43 -13.594 18.812 1 89.31 94 LYS A CA 1
ATOM 717 C C . LYS A 1 94 ? -13.156 -13.125 19.516 1 89.31 94 LYS A C 1
ATOM 719 O O . LYS A 1 94 ? -12.609 -12.07 19.172 1 89.31 94 LYS A O 1
ATOM 724 N N . ASP A 1 95 ? -12.719 -13.898 20.422 1 90.5 95 ASP A N 1
ATOM 725 C CA . ASP A 1 95 ? -11.508 -13.547 21.141 1 90.5 95 ASP A CA 1
ATOM 726 C C . ASP A 1 95 ? -10.289 -13.555 20.219 1 90.5 95 ASP A C 1
ATOM 728 O O . ASP A 1 95 ? -9.461 -12.648 20.266 1 90.5 95 ASP A O 1
ATOM 732 N N . ARG A 1 96 ? -10.219 -14.578 19.438 1 92.5 96 ARG A N 1
ATOM 733 C CA . ARG A 1 96 ? -9.109 -14.664 18.5 1 92.5 96 ARG A CA 1
ATOM 734 C C . ARG A 1 96 ? -9.148 -13.516 17.484 1 92.5 96 ARG A C 1
ATOM 736 O O . ARG A 1 96 ? -8.117 -12.945 17.156 1 92.5 96 ARG A O 1
ATOM 743 N N . ARG A 1 97 ? -10.336 -13.203 17.016 1 93.81 97 ARG A N 1
ATOM 744 C CA . ARG A 1 97 ? -10.492 -12.109 16.078 1 93.81 97 ARG A CA 1
ATOM 745 C C . ARG A 1 97 ? -10.047 -10.781 16.688 1 93.81 97 ARG A C 1
ATOM 747 O O . ARG A 1 97 ? -9.352 -10 16.031 1 93.81 97 ARG A O 1
ATOM 754 N N . LYS A 1 98 ? -10.422 -10.57 17.922 1 92.69 98 LYS A N 1
ATOM 755 C CA . LYS A 1 98 ? -10.031 -9.359 18.641 1 92.69 98 LYS A CA 1
ATOM 756 C C . LYS A 1 98 ? -8.516 -9.273 18.781 1 92.69 98 LYS A C 1
ATOM 758 O O . LYS A 1 98 ? -7.926 -8.203 18.578 1 92.69 98 LYS A O 1
ATOM 763 N N . ALA A 1 99 ? -7.949 -10.344 19.125 1 92 99 ALA A N 1
ATOM 764 C CA . ALA A 1 99 ? -6.496 -10.375 19.297 1 92 99 ALA A CA 1
ATOM 765 C C . ALA A 1 99 ? -5.785 -10.062 17.984 1 92 99 ALA A C 1
ATOM 767 O O . ALA A 1 99 ? -4.824 -9.289 17.953 1 92 99 ALA A O 1
ATOM 768 N N . GLU A 1 100 ? -6.238 -10.68 16.922 1 93.56 100 GLU A N 1
ATOM 769 C CA . GLU A 1 100 ? -5.625 -10.461 15.609 1 93.56 100 GLU A CA 1
ATOM 770 C C . GLU A 1 100 ? -5.848 -9.023 15.133 1 93.56 100 GLU A C 1
ATOM 772 O O . GLU A 1 100 ? -4.988 -8.453 14.461 1 93.56 100 GLU A O 1
ATOM 777 N N . LEU A 1 101 ? -7.004 -8.477 15.477 1 93.19 101 LEU A N 1
ATOM 778 C CA . LEU A 1 101 ? -7.277 -7.086 15.125 1 93.19 101 LEU A CA 1
ATOM 779 C C . LEU A 1 101 ? -6.309 -6.148 15.828 1 93.19 101 LEU A C 1
ATOM 781 O O . LEU A 1 101 ? -5.805 -5.195 15.227 1 93.19 101 LEU A O 1
ATOM 785 N N . GLN A 1 102 ? -6.047 -6.383 17.062 1 90.06 102 GLN A N 1
ATOM 786 C CA . GLN A 1 102 ? -5.117 -5.555 17.812 1 90.06 102 GLN A CA 1
ATOM 787 C C . GLN A 1 102 ? -3.709 -5.633 17.234 1 90.06 102 GLN A C 1
ATOM 789 O O . GLN A 1 102 ? -3.01 -4.621 17.156 1 90.06 102 GLN A O 1
ATOM 794 N N . LYS A 1 103 ? -3.285 -6.824 16.875 1 88.44 103 LYS A N 1
ATOM 795 C CA . LYS A 1 103 ? -1.987 -6.988 16.219 1 88.44 103 LYS A CA 1
ATOM 796 C C . LYS A 1 103 ? -1.921 -6.191 14.914 1 88.44 103 LYS A C 1
ATOM 798 O O . LYS A 1 103 ? -0.919 -5.531 14.633 1 88.44 103 LYS A O 1
ATOM 803 N N . PHE A 1 104 ? -2.986 -6.258 14.242 1 90.81 104 PHE A N 1
ATOM 804 C CA . PHE A 1 104 ? -3.082 -5.539 12.977 1 90.81 104 PHE A CA 1
ATOM 805 C C . PHE A 1 104 ? -2.967 -4.035 13.195 1 90.81 104 PHE A C 1
ATOM 807 O O . PHE A 1 104 ? -2.209 -3.359 12.5 1 90.81 104 PHE A O 1
ATOM 814 N N . LYS A 1 105 ? -3.721 -3.561 14.141 1 87.5 105 LYS A N 1
ATOM 815 C CA . LYS A 1 105 ? -3.723 -2.129 14.43 1 87.5 105 LYS A CA 1
ATOM 816 C C . LYS A 1 105 ? -2.346 -1.659 14.891 1 87.5 105 LYS A C 1
ATOM 818 O O . LYS A 1 105 ? -1.897 -0.574 14.516 1 87.5 105 LYS A O 1
ATOM 823 N N . ARG A 1 106 ? -1.711 -2.406 15.609 1 84.31 106 ARG A N 1
ATOM 824 C CA . ARG A 1 106 ? -0.374 -2.062 16.078 1 84.31 106 ARG A CA 1
ATOM 825 C C . ARG A 1 106 ? 0.603 -1.932 14.922 1 84.31 106 ARG A C 1
ATOM 827 O O . ARG A 1 106 ? 1.457 -1.043 14.914 1 84.31 106 ARG A O 1
ATOM 834 N N . ARG A 1 107 ? 0.439 -2.74 14.016 1 86.12 107 ARG A N 1
ATOM 835 C CA . ARG A 1 107 ? 1.377 -2.775 12.898 1 86.12 107 ARG A CA 1
ATOM 836 C C . ARG A 1 107 ? 1.05 -1.694 11.875 1 86.12 107 ARG A C 1
ATOM 838 O O . ARG A 1 107 ? 1.951 -1.047 11.336 1 86.12 107 ARG A O 1
ATOM 845 N N . LYS A 1 108 ? -0.234 -1.612 11.641 1 81.69 108 LYS A N 1
ATOM 846 C CA . LYS A 1 108 ? -0.627 -0.779 10.508 1 81.69 108 LYS A CA 1
ATOM 847 C C . LYS A 1 108 ? -1.009 0.626 10.969 1 81.69 108 LYS A C 1
ATOM 849 O O . LYS A 1 108 ? -0.945 1.578 10.188 1 81.69 108 LYS A O 1
ATOM 854 N N . GLU A 1 109 ? -1.586 0.828 12.133 1 63.94 109 GLU A N 1
ATOM 855 C CA . GLU A 1 109 ? -2.129 2.113 12.562 1 63.94 109 GLU A CA 1
ATOM 856 C C . GLU A 1 109 ? -1.202 2.801 13.562 1 63.94 109 GLU A C 1
ATOM 858 O O . GLU A 1 109 ? -1.485 3.91 14.016 1 63.94 109 GLU A O 1
ATOM 863 N N . SER A 1 110 ? -0.207 2.041 14.125 1 54.75 110 SER A N 1
ATOM 864 C CA . SER A 1 110 ? 0.66 2.637 15.133 1 54.75 110 SER A CA 1
ATOM 865 C C . SER A 1 110 ? 1.235 3.965 14.656 1 54.75 110 SER A C 1
ATOM 867 O O . SER A 1 110 ? 1.506 4.859 15.461 1 54.75 110 SER A O 1
ATOM 869 N N . SER A 1 111 ? 1.339 3.961 13.367 1 52.72 111 SER A N 1
ATOM 870 C CA . SER A 1 111 ? 1.898 5.23 12.906 1 52.72 111 SER A CA 1
ATOM 871 C C . SER A 1 111 ? 0.81 6.285 12.734 1 52.72 111 SER A C 1
ATOM 873 O O . SER A 1 111 ? 1.019 7.293 12.055 1 52.72 111 SER A O 1
ATOM 875 N N . LYS A 1 112 ? -0.415 5.883 13.359 1 56.38 112 LYS A N 1
ATOM 876 C CA . LYS A 1 112 ? -1.51 6.836 13.188 1 56.38 112 LYS A CA 1
ATOM 877 C C . LYS A 1 112 ? -1.102 8.234 13.648 1 56.38 112 LYS A C 1
ATOM 879 O O . LYS A 1 112 ? -0.384 8.375 14.641 1 56.38 112 LYS A O 1
ATOM 884 N N . GLU A 1 113 ? -1.418 9.07 12.719 1 64.94 113 GLU A N 1
ATOM 885 C CA . GLU A 1 113 ? -1.12 10.492 12.797 1 64.94 113 GLU A CA 1
ATOM 886 C C . GLU A 1 113 ? -1.87 11.148 13.953 1 64.94 113 GLU A C 1
ATOM 888 O O . GLU A 1 113 ? -3.074 10.938 14.125 1 64.94 113 GLU A O 1
ATOM 893 N N . THR A 1 114 ? -1.139 11.484 14.938 1 75.06 114 THR A N 1
ATOM 894 C CA . THR A 1 114 ? -1.673 12.336 15.992 1 75.06 114 THR A CA 1
ATOM 895 C C . THR A 1 114 ? -2.27 13.617 15.414 1 75.06 114 THR A C 1
ATOM 897 O O . THR A 1 114 ? -1.691 14.219 14.508 1 75.06 114 THR A O 1
ATOM 900 N N . LEU A 1 115 ? -3.479 13.844 15.914 1 84.19 115 LEU A N 1
ATOM 901 C CA . LEU A 1 115 ? -4.082 15.102 15.492 1 84.19 115 LEU A CA 1
ATOM 902 C C . LEU A 1 115 ? -3.314 16.297 16.062 1 84.19 115 LEU A C 1
ATOM 904 O O . LEU A 1 115 ? -3.176 16.422 17.281 1 84.19 115 LEU A O 1
ATOM 908 N N . LEU A 1 116 ? -2.791 17.047 15.266 1 90.31 116 LEU A N 1
ATOM 909 C CA . LEU A 1 116 ? -2.078 18.25 15.672 1 90.31 116 LEU A CA 1
ATOM 910 C C . LEU A 1 116 ? -2.867 19.5 15.289 1 90.31 116 LEU A C 1
ATOM 912 O O . LEU A 1 116 ? -3.256 19.656 14.125 1 90.31 116 LEU A O 1
ATOM 916 N N . ILE A 1 117 ? -3.072 20.328 16.266 1 93.5 117 ILE A N 1
ATOM 917 C CA . ILE A 1 117 ? -3.795 21.578 16.047 1 93.5 117 ILE A CA 1
ATOM 918 C C . ILE A 1 117 ? -2.816 22.75 16.031 1 93.5 117 ILE A C 1
ATOM 920 O O . ILE A 1 117 ? -1.965 22.859 16.922 1 93.5 117 ILE A O 1
ATOM 924 N N . VAL A 1 118 ? -2.9 23.516 15.023 1 94.44 118 VAL A N 1
ATOM 925 C CA . VAL A 1 118 ? -2.211 24.797 14.992 1 94.44 118 VAL A CA 1
ATOM 926 C C . VAL A 1 118 ? -2.941 25.797 15.883 1 94.44 118 VAL A C 1
ATOM 928 O O . VAL A 1 118 ? -4.141 26.047 15.711 1 94.44 118 VAL A O 1
ATOM 931 N N . ASN A 1 119 ? -2.234 26.359 16.797 1 92.88 119 ASN A N 1
ATOM 932 C CA . ASN A 1 119 ? -2.826 27.391 17.641 1 92.88 119 ASN A CA 1
ATOM 933 C C . ASN A 1 119 ? -2.676 28.766 17.031 1 92.88 119 ASN A C 1
ATOM 935 O O . ASN A 1 119 ? -1.604 29.125 16.531 1 92.88 119 ASN A O 1
ATOM 939 N N . GLY A 1 120 ? -3.734 29.531 17.109 1 94 120 GLY A N 1
ATOM 940 C CA . GLY A 1 120 ? -3.697 30.891 16.578 1 94 120 GLY A CA 1
ATOM 941 C C . GLY A 1 120 ? -2.828 31.828 17.391 1 94 120 GLY A C 1
ATOM 942 O O . GLY A 1 120 ? -2.707 31.672 18.609 1 94 120 GLY A O 1
ATOM 943 N N . SER A 1 121 ? -2.229 32.812 16.625 1 93.56 121 SER A N 1
ATOM 944 C CA . SER A 1 121 ? -1.487 33.938 17.188 1 93.56 121 SER A CA 1
ATOM 945 C C . SER A 1 121 ? -0.207 33.469 17.875 1 93.56 121 SER A C 1
ATOM 947 O O . SER A 1 121 ? 0.287 34.125 18.797 1 93.56 121 SER A O 1
ATOM 949 N N . VAL A 1 122 ? 0.221 32.312 17.578 1 94.25 122 VAL A N 1
ATOM 950 C CA . VAL A 1 122 ? 1.532 31.828 18 1 94.25 122 VAL A CA 1
ATOM 951 C C . VAL A 1 122 ? 2.605 32.344 17.047 1 94.25 122 VAL A C 1
ATOM 953 O O . VAL A 1 122 ? 2.455 32.25 15.828 1 94.25 122 VAL A O 1
ATOM 956 N N . PRO A 1 123 ? 3.682 32.875 17.5 1 96.81 123 PRO A N 1
ATOM 957 C CA . PRO A 1 123 ? 4.637 33.562 16.625 1 96.81 123 PRO A CA 1
ATOM 958 C C . PRO A 1 123 ? 5.629 32.594 15.977 1 96.81 123 PRO A C 1
ATOM 960 O O . PRO A 1 123 ? 6.816 32.906 15.867 1 96.81 123 PRO A O 1
ATOM 963 N N . LEU A 1 124 ? 5.215 31.453 15.664 1 97.5 124 LEU A N 1
ATOM 964 C CA . LEU A 1 124 ? 6.105 30.453 15.078 1 97.5 124 LEU A CA 1
ATOM 965 C C . LEU A 1 124 ? 5.594 30 13.711 1 97.5 124 LEU A C 1
ATOM 967 O O . LEU A 1 124 ? 4.414 29.656 13.57 1 97.5 124 LEU A O 1
ATOM 971 N N . SER A 1 125 ? 6.484 30.031 12.688 1 97.31 125 SER A N 1
ATOM 972 C CA . SER A 1 125 ? 6.23 29.438 11.375 1 97.31 125 SER A CA 1
ATOM 973 C C . SER A 1 125 ? 6.934 28.094 11.219 1 97.31 125 SER A C 1
ATOM 975 O O . SER A 1 125 ? 8.07 27.938 11.672 1 97.31 125 SER A O 1
ATOM 977 N N . TYR A 1 126 ? 6.328 27.156 10.664 1 96.5 126 TYR A N 1
ATOM 978 C CA . TYR A 1 126 ? 6.855 25.797 10.516 1 96.5 126 TYR A CA 1
ATOM 979 C C . TYR A 1 126 ? 6.039 25 9.508 1 96.5 126 TYR A C 1
ATOM 981 O O . TYR A 1 126 ? 4.945 25.422 9.117 1 96.5 126 TYR A O 1
ATOM 989 N N . PRO A 1 127 ? 6.535 23.891 8.984 1 94.62 127 PRO A N 1
ATOM 990 C CA . PRO A 1 127 ? 5.75 23.078 8.055 1 94.62 127 PRO A CA 1
ATOM 991 C C . PRO A 1 127 ? 4.66 22.266 8.758 1 94.62 127 PRO A C 1
ATOM 993 O O . PRO A 1 127 ? 4.961 21.406 9.578 1 94.62 127 PRO A O 1
ATOM 996 N N . ALA A 1 128 ? 3.482 22.453 8.352 1 90.06 128 ALA A N 1
ATOM 997 C CA . ALA A 1 128 ? 2.305 21.891 9.008 1 90.06 128 ALA A CA 1
ATOM 998 C C . ALA A 1 128 ? 2.326 20.375 8.961 1 90.06 128 ALA A C 1
ATOM 1000 O O . ALA A 1 128 ? 2.045 19.703 9.961 1 90.06 128 ALA A O 1
ATOM 1001 N N . GLN A 1 129 ? 2.697 19.797 7.82 1 88.31 129 GLN A N 1
ATOM 1002 C CA . GLN A 1 129 ? 2.627 18.359 7.633 1 88.31 129 GLN A CA 1
ATOM 1003 C C . GLN A 1 129 ? 3.961 17.703 7.961 1 88.31 129 GLN A C 1
ATOM 1005 O O . GLN A 1 129 ? 4.09 16.469 7.871 1 88.31 129 GLN A O 1
ATOM 1010 N N . GLY A 1 130 ? 4.859 18.5 8.328 1 91.5 130 GLY A N 1
ATOM 1011 C CA . GLY A 1 130 ? 6.172 17.969 8.648 1 91.5 130 GLY A CA 1
ATOM 1012 C C . GLY A 1 130 ? 7.027 17.703 7.426 1 91.5 130 GLY A C 1
ATOM 1013 O O . GLY A 1 130 ? 6.891 18.391 6.406 1 91.5 130 GLY A O 1
ATOM 1014 N N . VAL A 1 131 ? 8.055 16.859 7.637 1 92.69 131 VAL A N 1
ATOM 1015 C CA . VAL A 1 131 ? 8.992 16.547 6.559 1 92.69 131 VAL A CA 1
ATOM 1016 C C . VAL A 1 131 ? 9.266 15.047 6.527 1 92.69 131 VAL A C 1
ATOM 1018 O O . VAL A 1 131 ? 9.172 14.375 7.551 1 92.69 131 VAL A O 1
ATOM 1021 N N . VAL A 1 132 ? 9.539 14.609 5.371 1 92.25 132 VAL A N 1
ATOM 1022 C CA . VAL A 1 132 ? 9.914 13.211 5.168 1 92.25 132 VAL A CA 1
ATOM 1023 C C . VAL A 1 132 ? 11.422 13.102 4.973 1 92.25 132 VAL A C 1
ATOM 1025 O O . VAL A 1 132 ? 12.023 13.906 4.254 1 92.25 132 VAL A O 1
ATOM 1028 N N . VAL A 1 133 ? 12.047 12.148 5.605 1 93.56 133 VAL A N 1
ATOM 1029 C CA . VAL A 1 133 ? 13.492 11.969 5.492 1 93.56 133 VAL A CA 1
ATOM 1030 C C . VAL A 1 133 ? 13.812 10.477 5.383 1 93.56 133 VAL A C 1
ATOM 1032 O O . VAL A 1 133 ? 13.164 9.648 6.027 1 93.56 133 VAL A O 1
ATOM 1035 N N . ALA A 1 134 ? 14.766 10.133 4.531 1 93.12 134 ALA A N 1
ATOM 1036 C CA . ALA A 1 134 ? 15.234 8.75 4.453 1 93.12 134 ALA A CA 1
ATOM 1037 C C . ALA A 1 134 ? 16.094 8.391 5.656 1 93.12 134 ALA A C 1
ATOM 1039 O O . ALA A 1 134 ? 16.719 9.266 6.262 1 93.12 134 ALA A O 1
ATOM 1040 N N . PRO A 1 135 ? 16.172 7.121 5.984 1 93.31 135 PRO A N 1
ATOM 1041 C CA . PRO A 1 135 ? 17.016 6.715 7.113 1 93.31 135 PRO A CA 1
ATOM 1042 C C . PRO A 1 135 ? 18.469 7.148 6.953 1 93.31 135 PRO A C 1
ATOM 1044 O O . PRO A 1 135 ? 19.047 6.973 5.879 1 93.31 135 PRO A O 1
ATOM 1047 N N . HIS A 1 136 ? 19.016 7.766 8.031 1 91.44 136 HIS A N 1
ATOM 1048 C CA . HIS A 1 136 ? 20.406 8.164 8.148 1 91.44 136 HIS A CA 1
ATOM 1049 C C . HIS A 1 136 ? 20.75 9.273 7.16 1 91.44 136 HIS A C 1
ATOM 1051 O O . HIS A 1 136 ? 21.906 9.398 6.734 1 91.44 136 HIS A O 1
ATOM 1057 N N . GLU A 1 137 ? 19.797 9.984 6.707 1 91.5 137 GLU A N 1
ATOM 1058 C CA . GLU A 1 137 ? 20.016 11.125 5.816 1 91.5 137 GLU A CA 1
ATOM 1059 C C . GLU A 1 137 ? 19.547 12.422 6.465 1 91.5 137 GLU A C 1
ATOM 1061 O O . GLU A 1 137 ? 18.75 12.406 7.41 1 91.5 137 GLU A O 1
ATOM 1066 N N . PRO A 1 138 ? 20.062 13.453 5.984 1 92.75 138 PRO A N 1
ATOM 1067 C CA . PRO A 1 138 ? 19.625 14.766 6.465 1 92.75 138 PRO A CA 1
ATOM 1068 C C . PRO A 1 138 ? 18.469 15.344 5.641 1 92.75 138 PRO A C 1
ATOM 1070 O O . PRO A 1 138 ? 18.266 14.945 4.492 1 92.75 138 PRO A O 1
ATOM 1073 N N . VAL A 1 139 ? 17.75 16.25 6.246 1 93.19 139 VAL A N 1
ATOM 1074 C CA . VAL A 1 139 ? 16.719 17.016 5.543 1 93.19 139 VAL A CA 1
ATOM 1075 C C . VAL A 1 139 ? 16.562 18.391 6.18 1 93.19 139 VAL A C 1
ATOM 1077 O O . VAL A 1 139 ? 16.625 18.531 7.406 1 93.19 139 VAL A O 1
ATOM 1080 N N . TYR A 1 140 ? 16.469 19.375 5.336 1 94.12 140 TYR A N 1
ATOM 1081 C CA . TYR A 1 140 ? 16.156 20.703 5.848 1 94.12 140 TYR A CA 1
ATOM 1082 C C . TYR A 1 140 ? 14.711 20.766 6.344 1 94.12 140 TYR A C 1
ATOM 1084 O O . TYR A 1 140 ? 13.812 20.203 5.723 1 94.12 140 TYR A O 1
ATOM 1092 N N . ILE A 1 141 ? 14.484 21.422 7.418 1 96.5 141 ILE A N 1
ATOM 1093 C CA . ILE A 1 141 ? 13.125 21.734 7.855 1 96.5 141 ILE A CA 1
ATOM 1094 C C . ILE A 1 141 ? 12.695 23.094 7.305 1 96.5 141 ILE A C 1
ATOM 1096 O O . ILE A 1 141 ? 13.148 24.125 7.789 1 96.5 141 ILE A O 1
ATOM 1100 N N . PRO A 1 142 ? 11.836 23.094 6.457 1 95.44 142 PRO A N 1
ATOM 1101 C CA . PRO A 1 142 ? 11.492 24.359 5.801 1 95.44 142 PRO A CA 1
ATOM 1102 C C . PRO A 1 142 ? 10.531 25.203 6.629 1 95.44 142 PRO A C 1
ATOM 1104 O O . PRO A 1 142 ? 9.805 24.688 7.473 1 95.44 142 PRO A O 1
ATOM 1107 N N . GLY A 1 143 ? 10.578 26.469 6.414 1 96.06 143 GLY A N 1
ATOM 1108 C CA . GLY A 1 143 ? 9.531 27.375 6.871 1 96.06 143 GLY A CA 1
ATOM 1109 C C . GLY A 1 143 ? 9.727 27.844 8.297 1 96.06 143 GLY A C 1
ATOM 1110 O O . GLY A 1 143 ? 8.922 28.625 8.82 1 96.06 143 GLY A O 1
ATOM 1111 N N . LEU A 1 144 ? 10.797 27.453 8.93 1 97.62 144 LEU A N 1
ATOM 1112 C CA . LEU A 1 144 ? 11.016 27.859 10.312 1 97.62 144 LEU A CA 1
ATOM 1113 C C . LEU A 1 144 ? 11.25 29.359 10.406 1 97.62 144 LEU A C 1
ATOM 1115 O O . LEU A 1 144 ? 12.133 29.891 9.727 1 97.62 144 LEU A O 1
ATOM 1119 N N . LYS A 1 145 ? 10.453 29.984 11.242 1 97.5 145 LYS A N 1
ATOM 1120 C CA . LYS A 1 145 ? 10.57 31.438 11.461 1 97.5 145 LYS A CA 1
ATOM 1121 C C . LYS A 1 145 ? 9.906 31.844 12.766 1 97.5 145 LYS A C 1
ATOM 1123 O O . LYS A 1 145 ? 8.945 31.203 13.211 1 97.5 145 LYS A O 1
ATOM 1128 N N . VAL A 1 146 ? 10.453 32.844 13.406 1 97.56 146 VAL A N 1
ATOM 1129 C CA . VAL A 1 146 ? 9.82 33.562 14.523 1 97.56 146 VAL A CA 1
ATOM 1130 C C . VAL A 1 146 ? 9.203 34.875 14.039 1 97.56 146 VAL A C 1
ATOM 1132 O O . VAL A 1 146 ? 9.898 35.688 13.461 1 97.56 146 VAL A O 1
ATOM 1135 N N . ALA A 1 147 ? 7.953 34.969 14.211 1 96 147 ALA A N 1
ATOM 1136 C CA . ALA A 1 147 ? 7.223 36.188 13.828 1 96 147 ALA A CA 1
ATOM 1137 C C . ALA A 1 147 ? 6.805 36.969 15.055 1 96 147 ALA A C 1
ATOM 1139 O O . ALA A 1 147 ? 5.613 37.094 15.344 1 96 147 ALA A O 1
ATOM 1140 N N . ASP A 1 148 ? 7.734 37.531 15.695 1 93.12 148 ASP A N 1
ATOM 1141 C CA . ASP A 1 148 ? 7.555 38.344 16.891 1 93.12 148 ASP A CA 1
ATOM 1142 C C . ASP A 1 148 ? 7.805 39.812 16.594 1 93.12 148 ASP A C 1
ATOM 1144 O O . ASP A 1 148 ? 8.938 40.219 16.297 1 93.12 148 ASP A O 1
ATOM 1148 N N . ASP A 1 149 ? 6.855 40.656 16.734 1 89.5 149 ASP A N 1
ATOM 1149 C CA . ASP A 1 149 ? 6.98 42.094 16.422 1 89.5 149 ASP A CA 1
ATOM 1150 C C . ASP A 1 149 ? 7.523 42.875 17.609 1 89.5 149 ASP A C 1
ATOM 1152 O O . ASP A 1 149 ? 7.797 44.062 17.5 1 89.5 149 ASP A O 1
ATOM 1156 N N . THR A 1 150 ? 7.652 42.25 18.719 1 92.38 150 THR A N 1
ATOM 1157 C CA . THR A 1 150 ? 8.188 42.938 19.906 1 92.38 150 THR A CA 1
ATOM 1158 C C . THR A 1 150 ? 9.711 43.031 19.828 1 92.38 150 THR A C 1
ATOM 1160 O O . THR A 1 150 ? 10.383 42.031 19.547 1 92.38 150 THR A O 1
ATOM 1163 N N . VAL A 1 151 ? 10.234 44.188 20.031 1 92.81 151 VAL A N 1
ATOM 1164 C CA . VAL A 1 151 ? 11.688 44.375 20.062 1 92.81 151 VAL A CA 1
ATOM 1165 C C . VAL A 1 151 ? 12.25 43.812 21.375 1 92.81 151 VAL A C 1
ATOM 1167 O O . VAL A 1 151 ? 11.773 44.156 22.453 1 92.81 151 VAL A O 1
ATOM 1170 N N . ARG A 1 152 ? 13.195 43 21.172 1 93.62 152 ARG A N 1
ATOM 1171 C CA . ARG A 1 152 ? 13.789 42.344 22.328 1 93.62 152 ARG A CA 1
ATOM 1172 C C . ARG A 1 152 ? 15.312 42.438 22.281 1 93.62 152 ARG A C 1
ATOM 1174 O O . ARG A 1 152 ? 15.898 42.625 21.219 1 93.62 152 ARG A O 1
ATOM 1181 N N . ASP A 1 153 ? 15.914 42.281 23.5 1 94.81 153 ASP A N 1
ATOM 1182 C CA . ASP A 1 153 ? 17.375 42.312 23.594 1 94.81 153 ASP A CA 1
ATOM 1183 C C . ASP A 1 153 ? 17.984 41.062 23.016 1 94.81 153 ASP A C 1
ATOM 1185 O O . ASP A 1 153 ? 19.109 41.062 22.516 1 94.81 153 ASP A O 1
ATOM 1189 N N . ASP A 1 154 ? 17.203 40.031 23.188 1 95.94 154 ASP A N 1
ATOM 1190 C CA . ASP A 1 154 ? 17.672 38.719 22.719 1 95.94 154 ASP A CA 1
ATOM 1191 C C . ASP A 1 154 ? 16.5 37.844 22.297 1 95.94 154 ASP A C 1
ATOM 1193 O O . ASP A 1 154 ? 15.484 37.781 22.984 1 95.94 154 ASP A O 1
ATOM 1197 N N . TYR A 1 155 ? 16.641 37.344 21.141 1 97.88 155 TYR A N 1
ATOM 1198 C CA . TYR A 1 155 ? 15.719 36.312 20.656 1 97.88 155 TYR A CA 1
ATOM 1199 C C . TYR A 1 155 ? 16.344 34.938 20.766 1 97.88 155 TYR A C 1
ATOM 1201 O O . TYR A 1 155 ? 17.453 34.688 20.281 1 97.88 155 TYR A O 1
ATOM 1209 N N . LYS A 1 156 ? 15.648 34.031 21.438 1 98.31 156 LYS A N 1
ATOM 1210 C CA . LYS A 1 156 ? 16.188 32.688 21.641 1 98.31 156 LYS A CA 1
ATOM 1211 C C . LYS A 1 156 ? 15.156 31.609 21.266 1 98.31 156 LYS A C 1
ATOM 1213 O O . LYS A 1 156 ? 13.992 31.688 21.672 1 98.31 156 LYS A O 1
ATOM 1218 N N . VAL A 1 157 ? 15.602 30.641 20.453 1 98.56 157 VAL A N 1
ATOM 1219 C CA . VAL A 1 157 ? 14.75 29.516 20.062 1 98.56 157 VAL A CA 1
ATOM 1220 C C . VAL A 1 157 ? 15.43 28.203 20.438 1 98.56 157 VAL A C 1
ATOM 1222 O O . VAL A 1 157 ? 16.656 28.141 20.547 1 98.56 157 VAL A O 1
ATOM 1225 N N . GLN A 1 158 ? 14.633 27.25 20.656 1 98.5 158 GLN A N 1
ATOM 1226 C CA . GLN A 1 158 ? 15.109 25.891 20.906 1 98.5 158 GLN A CA 1
ATOM 1227 C C . GLN A 1 158 ? 14.352 24.875 20.062 1 98.5 158 GLN A C 1
ATOM 1229 O O . GLN A 1 158 ? 13.125 24.953 19.922 1 98.5 158 GLN A O 1
ATOM 1234 N N . LEU A 1 159 ? 15.047 24.047 19.406 1 98.44 159 LEU A N 1
ATOM 1235 C CA . LEU A 1 159 ? 14.484 22.875 18.75 1 98.44 159 LEU A CA 1
ATOM 1236 C C . LEU A 1 159 ? 14.898 21.594 19.469 1 98.44 159 LEU A C 1
ATOM 1238 O O . LEU A 1 159 ? 16.078 21.438 19.828 1 98.44 159 LEU A O 1
ATOM 1242 N N . LEU A 1 160 ? 13.945 20.766 19.734 1 97.69 160 LEU A N 1
ATOM 1243 C CA . LEU A 1 160 ? 14.18 19.531 20.453 1 97.69 160 LEU A CA 1
ATOM 1244 C C . LEU A 1 160 ? 13.695 18.328 19.641 1 97.69 160 LEU A C 1
ATOM 1246 O O . LEU A 1 160 ? 12.547 18.297 19.188 1 97.69 160 LEU A O 1
ATOM 1250 N N . SER A 1 161 ? 14.547 17.484 19.375 1 92.62 161 SER A N 1
ATOM 1251 C CA . SER A 1 161 ? 14.195 16.203 18.781 1 92.62 161 SER A CA 1
ATOM 1252 C C . SER A 1 161 ? 14.102 15.117 19.859 1 92.62 161 SER A C 1
ATOM 1254 O O . SER A 1 161 ? 14.336 15.375 21.031 1 92.62 161 SER A O 1
ATOM 1256 N N . ALA A 1 162 ? 13.641 14.023 19.469 1 82.75 162 ALA A N 1
ATOM 1257 C CA . ALA A 1 162 ? 13.469 12.945 20.422 1 82.75 162 ALA A CA 1
ATOM 1258 C C . ALA A 1 162 ? 14.516 11.844 20.219 1 82.75 162 ALA A C 1
ATOM 1260 O O . ALA A 1 162 ? 15.711 12.086 20.359 1 82.75 162 ALA A O 1
ATOM 1261 N N . GLU A 1 163 ? 14.078 10.742 19.641 1 86.31 163 GLU A N 1
ATOM 1262 C CA . GLU A 1 163 ? 14.891 9.531 19.703 1 86.31 163 GLU A CA 1
ATOM 1263 C C . GLU A 1 163 ? 15.398 9.133 18.328 1 86.31 163 GLU A C 1
ATOM 1265 O O . GLU A 1 163 ? 16.406 8.445 18.203 1 86.31 163 GLU A O 1
ATOM 1270 N N . PHE A 1 164 ? 14.875 9.703 17.312 1 93.75 164 PHE A N 1
ATOM 1271 C CA . PHE A 1 164 ? 15.141 9.078 16.031 1 93.75 164 PHE A CA 1
ATOM 1272 C C . PHE A 1 164 ? 16.109 9.914 15.211 1 93.75 164 PHE A C 1
ATOM 1274 O O . PHE A 1 164 ? 16.484 9.523 14.102 1 93.75 164 PHE A O 1
ATOM 1281 N N . GLY A 1 165 ? 16.484 11.07 15.75 1 96.25 165 GLY A N 1
ATOM 1282 C CA . GLY A 1 165 ? 17.422 11.891 14.984 1 96.25 165 GLY A CA 1
ATOM 1283 C C . GLY A 1 165 ? 18 13.023 15.797 1 96.25 165 GLY A C 1
ATOM 1284 O O . GLY A 1 165 ? 17.75 13.133 17 1 96.25 165 GLY A O 1
ATOM 1285 N N . VAL A 1 166 ? 18.891 13.719 15.141 1 97.25 166 VAL A N 1
ATOM 1286 C CA . VAL A 1 166 ? 19.562 14.859 15.758 1 97.25 166 VAL A CA 1
ATOM 1287 C C . VAL A 1 166 ? 19.375 16.094 14.883 1 97.25 166 VAL A C 1
ATOM 1289 O O . VAL A 1 166 ? 18.891 16 13.75 1 97.25 166 VAL A O 1
ATOM 1292 N N . LEU A 1 167 ? 19.719 17.203 15.477 1 97.19 167 LEU A N 1
ATOM 1293 C CA . LEU A 1 167 ? 19.516 18.484 14.797 1 97.19 167 LEU A CA 1
ATOM 1294 C C . LEU A 1 167 ? 20.859 19.141 14.477 1 97.19 167 LEU A C 1
ATOM 1296 O O . LEU A 1 167 ? 21.812 19.016 15.25 1 97.19 167 LEU A O 1
ATOM 1300 N N . ASP A 1 168 ? 20.875 19.734 13.367 1 95.5 168 ASP A N 1
ATOM 1301 C CA . ASP A 1 168 ? 22.078 20.406 12.859 1 95.5 168 ASP A CA 1
ATOM 1302 C C . ASP A 1 168 ? 21.703 21.609 12.008 1 95.5 168 ASP A C 1
ATOM 1304 O O . ASP A 1 168 ? 20.547 22.047 12.008 1 95.5 168 ASP A O 1
ATOM 1308 N N . ILE A 1 169 ? 22.734 22.25 11.359 1 95.88 169 ILE A N 1
ATOM 1309 C CA . ILE A 1 169 ? 22.5 23.359 10.445 1 95.88 169 ILE A CA 1
ATOM 1310 C C . ILE A 1 169 ? 23.359 23.188 9.195 1 95.88 169 ILE A C 1
ATOM 1312 O O . ILE A 1 169 ? 24.453 22.641 9.258 1 95.88 169 ILE A O 1
ATOM 1316 N N . GLY A 1 170 ? 22.844 23.656 8.164 1 93.62 170 GLY A N 1
ATOM 1317 C CA . GLY A 1 170 ? 23.562 23.578 6.902 1 93.62 170 GLY A CA 1
ATOM 1318 C C . GLY A 1 170 ? 24.469 24.766 6.664 1 93.62 170 GLY A C 1
ATOM 1319 O O . GLY A 1 170 ? 25.406 24.688 5.852 1 93.62 170 GLY A O 1
ATOM 1320 N N . ALA A 1 171 ? 24.203 25.812 7.328 1 94.19 171 ALA A N 1
ATOM 1321 C CA . ALA A 1 171 ? 24.984 27.031 7.168 1 94.19 171 ALA A CA 1
ATOM 1322 C C . ALA A 1 171 ? 24.984 27.859 8.445 1 94.19 171 ALA A C 1
ATOM 1324 O O . ALA A 1 171 ? 24.062 27.75 9.266 1 94.19 171 ALA A O 1
ATOM 1325 N N . THR A 1 172 ? 26.062 28.641 8.586 1 95.38 172 THR A N 1
ATOM 1326 C CA . THR A 1 172 ? 26.141 29.562 9.711 1 95.38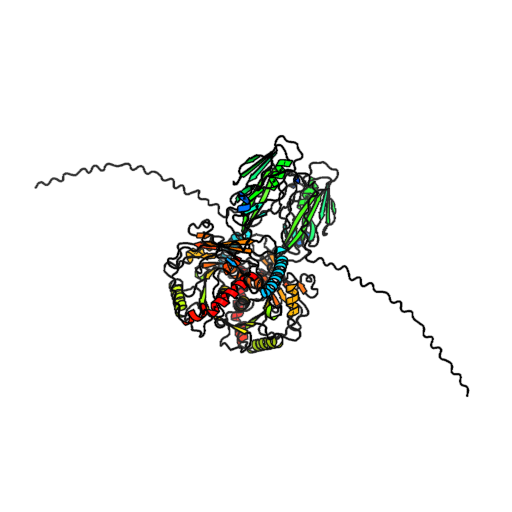 172 THR A CA 1
ATOM 1327 C C . THR A 1 172 ? 25.844 31 9.258 1 95.38 172 THR A C 1
ATOM 1329 O O . THR A 1 172 ? 26.281 31.406 8.18 1 95.38 172 THR A O 1
ATOM 1332 N N . VAL A 1 173 ? 25.141 31.734 10.062 1 96.81 173 VAL A N 1
ATOM 1333 C CA . VAL A 1 173 ? 24.797 33.125 9.82 1 96.81 173 VAL A CA 1
ATOM 1334 C C . VAL A 1 173 ? 25.484 34.031 10.852 1 96.81 173 VAL A C 1
ATOM 1336 O O . VAL A 1 173 ? 25.531 33.688 12.039 1 96.81 173 VAL A O 1
ATOM 1339 N N . PRO A 1 174 ? 26 35.188 10.422 1 96.38 174 PRO A N 1
ATOM 1340 C CA . PRO A 1 174 ? 26.656 36.062 11.375 1 96.38 174 PRO A CA 1
ATOM 1341 C C . PRO A 1 174 ? 25.719 36.562 12.484 1 96.38 174 PRO A C 1
ATOM 1343 O O . PRO A 1 174 ? 24.531 36.781 12.234 1 96.38 174 PRO A O 1
ATOM 1346 N N . ASN A 1 175 ? 26.266 36.719 13.727 1 96.62 175 ASN A N 1
ATOM 1347 C CA . ASN A 1 175 ? 25.578 37.281 14.875 1 96.62 175 ASN A CA 1
ATOM 1348 C C . ASN A 1 175 ? 24.5 36.344 15.398 1 96.62 175 ASN A C 1
ATOM 1350 O O . ASN A 1 175 ? 23.469 36.781 15.914 1 96.62 175 ASN A O 1
ATOM 1354 N N . VAL A 1 176 ? 24.578 35.125 15.109 1 98.31 176 VAL A N 1
ATOM 1355 C CA . VAL A 1 176 ? 23.703 34.094 15.695 1 98.31 176 VAL A CA 1
ATOM 1356 C C . VAL A 1 176 ? 24.547 33.094 16.469 1 98.31 176 VAL A C 1
ATOM 1358 O O . VAL A 1 176 ? 25.5 32.5 15.922 1 98.31 176 VAL A O 1
ATOM 1361 N N . ASP A 1 177 ? 24.25 32.906 17.688 1 98.31 177 ASP A N 1
ATOM 1362 C CA . ASP A 1 177 ? 24.859 31.844 18.484 1 98.31 177 ASP A CA 1
ATOM 1363 C C . ASP A 1 177 ? 24.094 30.531 18.359 1 98.31 177 ASP A C 1
ATOM 1365 O O . ASP A 1 177 ? 22.891 30.484 18.562 1 98.31 177 ASP A O 1
ATOM 1369 N N . VAL A 1 178 ? 24.812 29.5 18 1 98.06 178 VAL A N 1
ATOM 1370 C CA . VAL A 1 178 ? 24.203 28.188 17.828 1 98.06 178 VAL A CA 1
ATOM 1371 C C . VAL A 1 178 ? 24.859 27.188 18.766 1 98.06 178 VAL A C 1
ATOM 1373 O O . VAL A 1 178 ? 26.094 27.047 18.781 1 98.06 178 VAL A O 1
ATOM 1376 N N . ASN A 1 179 ? 24.094 26.516 19.547 1 98.19 179 ASN A N 1
ATOM 1377 C CA . ASN A 1 179 ? 24.594 25.5 20.484 1 98.19 179 ASN A CA 1
ATOM 1378 C C . ASN A 1 179 ? 23.844 24.188 20.312 1 98.19 179 ASN A C 1
ATOM 1380 O O . ASN A 1 179 ? 22.641 24.172 20.047 1 98.19 179 ASN A O 1
ATOM 1384 N N . GLY A 1 180 ? 24.547 23.094 20.5 1 97.75 180 GLY A N 1
ATOM 1385 C CA . GLY A 1 180 ? 23.953 21.766 20.484 1 97.75 180 GLY A CA 1
ATOM 1386 C C . GLY A 1 180 ? 23.953 21.109 19.109 1 97.75 180 GLY A C 1
ATOM 1387 O O . GLY A 1 180 ? 23.094 20.297 18.812 1 97.75 180 GLY A O 1
ATOM 1388 N N . LEU A 1 181 ? 24.844 21.469 18.219 1 95.25 181 LEU A N 1
ATOM 1389 C CA . LEU A 1 181 ? 24.969 20.875 16.891 1 95.25 181 LEU A CA 1
ATOM 1390 C C . LEU A 1 181 ? 25.203 19.375 16.969 1 95.25 181 LEU A C 1
ATOM 1392 O O . LEU A 1 181 ? 26.047 18.922 17.734 1 95.25 181 LEU A O 1
ATOM 1396 N N . GLY A 1 182 ? 24.375 18.656 16.219 1 94.06 182 GLY A N 1
ATOM 1397 C CA . GLY A 1 182 ? 24.547 17.203 16.156 1 94.06 182 GLY A CA 1
ATOM 1398 C C . GLY A 1 182 ? 23.938 16.484 17.344 1 94.06 182 GLY A C 1
ATOM 1399 O O . GLY A 1 182 ? 24.281 15.328 17.609 1 94.06 182 GLY A O 1
ATOM 1400 N N . THR A 1 183 ? 23.156 17.156 18.109 1 96.94 183 THR A N 1
ATOM 1401 C CA . THR A 1 183 ? 22.469 16.547 19.25 1 96.94 183 THR A CA 1
ATOM 1402 C C . THR A 1 183 ? 20.953 16.656 19.094 1 96.94 183 THR A C 1
ATOM 1404 O O . THR A 1 183 ? 20.469 17.125 18.062 1 96.94 183 THR A O 1
ATOM 1407 N N . THR A 1 184 ? 20.234 16.188 20.094 1 97.69 184 THR A N 1
ATOM 1408 C CA . THR A 1 184 ? 18.781 16.203 20.031 1 97.69 184 THR A CA 1
ATOM 1409 C C . THR A 1 184 ? 18.234 17.562 20.469 1 97.69 184 THR A C 1
ATOM 1411 O O . THR A 1 184 ? 17.031 17.797 20.406 1 97.69 184 THR A O 1
ATOM 1414 N N . SER A 1 185 ? 19.109 18.422 20.875 1 98.19 185 SER A N 1
ATOM 1415 C CA . SER A 1 185 ? 18.703 19.75 21.328 1 98.19 185 SER A CA 1
ATOM 1416 C C . SER A 1 185 ? 19.547 20.844 20.672 1 98.19 185 SER A C 1
ATOM 1418 O O . SER A 1 185 ? 20.75 20.906 20.875 1 98.19 185 SER A O 1
ATOM 1420 N N . LEU A 1 186 ? 18.938 21.672 19.922 1 98.25 186 LEU A N 1
ATOM 1421 C CA . LEU A 1 186 ? 19.578 22.781 19.219 1 98.25 186 LEU A CA 1
ATOM 1422 C C . LEU A 1 186 ? 19.047 24.125 19.703 1 98.25 186 LEU A C 1
ATOM 1424 O O . LEU A 1 186 ? 17.828 24.359 19.703 1 98.25 186 LEU A O 1
ATOM 1428 N N . THR A 1 187 ? 19.859 24.938 20.203 1 98.69 187 THR A N 1
ATOM 1429 C CA . THR A 1 187 ? 19.469 26.266 20.672 1 98.69 187 THR A CA 1
ATOM 1430 C C . THR A 1 187 ? 20.141 27.344 19.844 1 98.69 187 THR A C 1
ATOM 1432 O O . THR A 1 187 ? 21.344 27.266 19.547 1 98.69 187 THR A O 1
ATOM 1435 N N . MET A 1 188 ? 19.406 28.359 19.484 1 98.62 188 MET A N 1
ATOM 1436 C CA . MET A 1 188 ? 19.922 29.5 18.734 1 98.62 188 MET A CA 1
ATOM 1437 C C . MET A 1 188 ? 19.453 30.812 19.344 1 98.62 188 MET A C 1
ATOM 1439 O O . MET A 1 188 ? 18.297 30.922 19.781 1 98.62 188 MET A O 1
ATOM 1443 N N . SER A 1 189 ? 20.312 31.797 19.312 1 98.5 189 SER A N 1
ATOM 1444 C CA . SER A 1 189 ? 19.969 33.094 19.859 1 98.5 189 SER A CA 1
ATOM 1445 C C . SER A 1 189 ? 20.656 34.219 19.078 1 98.5 189 SER A C 1
ATOM 1447 O O . SER A 1 189 ? 21.719 34 18.5 1 98.5 189 SER A O 1
ATOM 1449 N N . SER A 1 190 ? 20.031 35.312 19.016 1 98 190 SER A N 1
ATOM 1450 C CA . SER A 1 190 ? 20.547 36.5 18.359 1 98 190 SER A CA 1
ATOM 1451 C C . SER A 1 190 ? 19.875 37.781 18.875 1 98 190 SER A C 1
ATOM 1453 O O . SER A 1 190 ? 18.75 37.719 19.359 1 98 190 SER A O 1
ATOM 1455 N N . THR A 1 191 ? 20.578 38.844 18.766 1 97.25 191 THR A N 1
ATOM 1456 C CA . THR A 1 191 ? 20 40.156 19.109 1 97.25 191 THR A CA 1
ATOM 1457 C C . THR A 1 191 ? 19.172 40.688 17.938 1 97.25 191 THR A C 1
ATOM 1459 O O . THR A 1 191 ? 18.406 41.656 18.094 1 97.25 191 THR A O 1
ATOM 1462 N N . SER A 1 192 ? 19.359 40.062 16.812 1 95.69 192 SER A N 1
ATOM 1463 C CA . SER A 1 192 ? 18.609 40.438 15.617 1 95.69 192 SER A CA 1
ATOM 1464 C C . SER A 1 192 ? 17.672 39.312 15.188 1 95.69 192 SER A C 1
ATOM 1466 O O . SER A 1 192 ? 18.109 38.219 14.844 1 95.69 192 SER A O 1
ATOM 1468 N N . LEU A 1 193 ? 16.422 39.688 15.164 1 96.38 193 LEU A N 1
ATOM 1469 C CA . LEU A 1 193 ? 15.438 38.719 14.742 1 96.38 193 LEU A CA 1
ATOM 1470 C C . LEU A 1 193 ? 15.672 38.312 13.289 1 96.38 193 LEU A C 1
ATOM 1472 O O . LEU A 1 193 ? 15.461 37.156 12.93 1 96.38 193 LEU A O 1
ATOM 1476 N N . ALA A 1 194 ? 16.109 39.219 12.43 1 95.38 194 ALA A N 1
ATOM 1477 C CA . ALA A 1 194 ? 16.375 38.938 11.023 1 95.38 194 ALA A CA 1
ATOM 1478 C C . ALA A 1 194 ? 17.484 37.906 10.875 1 95.38 194 ALA A C 1
ATOM 1480 O O . ALA A 1 194 ? 17.391 36.969 10.07 1 95.38 194 ALA A O 1
ATOM 1481 N N . HIS A 1 195 ? 18.516 38.094 11.695 1 96.88 195 HIS A N 1
ATOM 1482 C CA . HIS A 1 195 ? 19.625 37.125 11.648 1 96.88 195 HIS A CA 1
ATOM 1483 C C . HIS A 1 195 ? 19.203 35.75 12.164 1 96.88 195 HIS A C 1
ATOM 1485 O O . HIS A 1 195 ? 19.594 34.719 11.609 1 96.88 195 HIS A O 1
ATOM 1491 N N . LEU A 1 196 ? 18.438 35.75 13.242 1 97.75 196 LEU A N 1
ATOM 1492 C CA . LEU A 1 196 ? 17.953 34.5 13.773 1 97.75 196 LEU A CA 1
ATOM 1493 C C . LEU A 1 196 ? 17.109 33.75 12.742 1 97.75 196 LEU A C 1
ATOM 1495 O O . LEU A 1 196 ? 17.297 32.562 12.516 1 97.75 196 LEU A O 1
ATOM 1499 N N . ASN A 1 197 ? 16.172 34.438 12.078 1 97.56 197 ASN A N 1
ATOM 1500 C CA . ASN A 1 197 ? 15.297 33.844 11.078 1 97.56 197 ASN A CA 1
ATOM 1501 C C . ASN A 1 197 ? 16.078 33.344 9.875 1 97.56 197 ASN A C 1
ATOM 1503 O O . ASN A 1 197 ? 15.742 32.312 9.289 1 97.56 197 ASN A O 1
ATOM 1507 N N . ARG A 1 198 ? 17.109 34.031 9.477 1 96.06 198 ARG A N 1
ATOM 1508 C CA . ARG A 1 198 ? 17.984 33.562 8.406 1 96.06 198 ARG A CA 1
ATOM 1509 C C . ARG A 1 198 ? 18.641 32.25 8.797 1 96.06 198 ARG A C 1
ATOM 1511 O O . ARG A 1 198 ? 18.719 31.328 7.984 1 96.06 198 ARG A O 1
ATOM 1518 N N . GLN A 1 199 ? 19.125 32.188 10.016 1 97.56 199 GLN A N 1
ATOM 1519 C CA . GLN A 1 199 ? 19.75 30.953 10.5 1 97.56 199 GLN A CA 1
ATOM 1520 C C . GLN A 1 199 ? 18.766 29.797 10.516 1 97.56 199 GLN A C 1
ATOM 1522 O O . GLN A 1 199 ? 19.125 28.656 10.188 1 97.56 199 GLN A O 1
ATOM 1527 N N . LEU A 1 200 ? 17.531 30.078 10.906 1 97.94 200 LEU A N 1
ATOM 1528 C CA . LEU A 1 200 ? 16.484 29.062 11.008 1 97.94 200 LEU A CA 1
ATOM 1529 C C . LEU A 1 200 ? 16.25 28.391 9.656 1 97.94 200 LEU A C 1
ATOM 1531 O O . LEU A 1 200 ? 15.852 27.234 9.586 1 97.94 200 LEU A O 1
ATOM 1535 N N . GLU A 1 201 ? 16.531 29.031 8.539 1 96 201 GLU A N 1
ATOM 1536 C CA . GLU A 1 201 ? 16.344 28.484 7.199 1 96 201 GLU A CA 1
ATOM 1537 C C . GLU A 1 201 ? 17.297 27.312 6.949 1 96 201 GLU A C 1
ATOM 1539 O O . GLU A 1 201 ? 17.062 26.516 6.027 1 96 201 GLU A O 1
ATOM 1544 N N . PHE A 1 202 ? 18.297 27.25 7.793 1 95.56 202 PHE A N 1
ATOM 1545 C CA . PHE A 1 202 ? 19.344 26.281 7.512 1 95.56 202 PHE A CA 1
ATOM 1546 C C . PHE A 1 202 ? 19.312 25.141 8.523 1 95.56 202 PHE A C 1
ATOM 1548 O O . PHE A 1 202 ? 20.281 24.391 8.648 1 95.56 202 PHE A O 1
ATOM 1555 N N . VAL A 1 203 ? 18.266 25.047 9.258 1 96.88 203 VAL A N 1
ATOM 1556 C CA . VAL A 1 203 ? 18.156 23.969 10.234 1 96.88 203 VAL A CA 1
ATOM 1557 C C . VAL A 1 203 ? 17.969 22.641 9.516 1 96.88 203 VAL A C 1
ATOM 1559 O O . VAL A 1 203 ? 17.172 22.531 8.578 1 96.88 203 VAL A O 1
ATOM 1562 N N . VAL A 1 204 ? 18.656 21.656 10.008 1 95.44 204 VAL A N 1
ATOM 1563 C CA . VAL A 1 204 ? 18.672 20.328 9.398 1 95.44 204 VAL A CA 1
ATOM 1564 C C . VAL A 1 204 ? 18.344 19.266 10.453 1 95.44 204 VAL A C 1
ATOM 1566 O O . VAL A 1 204 ? 18.844 19.344 11.586 1 95.44 204 VAL A O 1
ATOM 1569 N N . TYR A 1 205 ? 17.469 18.406 10.086 1 96 205 TYR A N 1
ATOM 1570 C CA . TYR A 1 205 ? 17.25 17.172 10.844 1 96 205 TYR A CA 1
ATOM 1571 C C . TYR A 1 205 ? 18 16 10.219 1 96 205 TYR A C 1
ATOM 1573 O O . TYR A 1 205 ? 17.953 15.812 9 1 96 205 TYR A O 1
ATOM 1581 N N . VAL A 1 206 ? 18.703 15.195 11.031 1 94.88 206 VAL A N 1
ATOM 1582 C CA . VAL A 1 206 ? 19.406 14.016 10.555 1 94.88 206 VAL A CA 1
ATOM 1583 C C . VAL A 1 206 ? 18.859 12.766 11.234 1 94.88 206 VAL A C 1
ATOM 1585 O O . VAL A 1 206 ? 18.953 12.617 12.453 1 94.88 206 VAL A O 1
ATOM 1588 N N . SER A 1 207 ? 18.312 11.914 10.391 1 94.5 207 SER A N 1
ATOM 1589 C CA . SER A 1 207 ? 17.812 10.648 10.938 1 94.5 207 SER A CA 1
ATOM 1590 C C . SER A 1 207 ? 18.969 9.75 11.375 1 94.5 207 SER A C 1
ATOM 1592 O O . SER A 1 207 ? 19.984 9.648 10.688 1 94.5 207 SER A O 1
ATOM 1594 N N . THR A 1 208 ? 18.797 9.086 12.562 1 93.94 208 THR A N 1
ATOM 1595 C CA . THR A 1 208 ? 19.859 8.219 13.07 1 93.94 208 THR A CA 1
ATOM 1596 C C . THR A 1 208 ? 19.375 6.781 13.195 1 93.94 208 THR A C 1
ATOM 1598 O O . THR A 1 208 ? 20.109 5.91 13.648 1 93.94 208 THR A O 1
ATOM 1601 N N . VAL A 1 209 ? 18.203 6.574 12.789 1 92.06 209 VAL A N 1
ATOM 1602 C CA . VAL A 1 209 ? 17.656 5.23 12.93 1 92.06 209 VAL A CA 1
ATOM 1603 C C . VAL A 1 209 ? 17.172 4.727 11.57 1 92.06 209 VAL A C 1
ATOM 1605 O O . VAL A 1 209 ? 16.891 5.523 10.672 1 92.06 209 VAL A O 1
ATOM 1608 N N . PHE A 1 210 ? 17.078 3.4 11.523 1 93.5 210 PHE A N 1
ATOM 1609 C CA . PHE A 1 210 ? 16.5 2.787 10.336 1 93.5 210 PHE A CA 1
ATOM 1610 C C . PHE A 1 210 ? 15.086 2.303 10.609 1 93.5 210 PHE A C 1
ATOM 1612 O O . PHE A 1 210 ? 14.852 1.57 11.578 1 93.5 210 PHE A O 1
ATOM 1619 N N . ASP A 1 211 ? 14.242 2.742 9.797 1 91.88 211 ASP A N 1
ATOM 1620 C CA . ASP A 1 211 ? 12.883 2.229 9.75 1 91.88 211 ASP A CA 1
ATOM 1621 C C . ASP A 1 211 ? 12.242 2.496 8.383 1 91.88 211 ASP A C 1
ATOM 1623 O O . ASP A 1 211 ? 12.703 3.361 7.641 1 91.88 211 ASP A O 1
ATOM 1627 N N . ILE A 1 212 ? 11.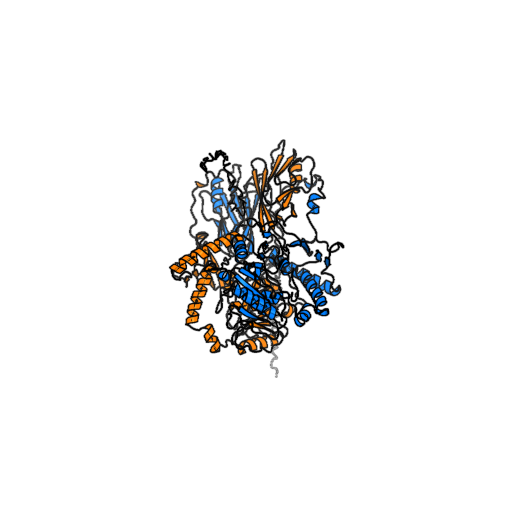211 1.759 8.109 1 92.75 212 ILE A N 1
ATOM 1628 C CA . ILE A 1 212 ? 10.609 1.947 6.793 1 92.75 212 ILE A CA 1
ATOM 1629 C C . ILE A 1 212 ? 9.438 2.92 6.895 1 92.75 212 ILE A C 1
ATOM 1631 O O . ILE A 1 212 ? 8.938 3.406 5.879 1 92.75 212 ILE A O 1
ATOM 1635 N N . ASP A 1 213 ? 8.969 3.135 8.039 1 89.44 213 ASP A N 1
ATOM 1636 C CA . ASP A 1 213 ? 7.895 4.082 8.312 1 89.44 213 ASP A CA 1
ATOM 1637 C C . ASP A 1 213 ? 7.836 4.438 9.797 1 89.44 213 ASP A C 1
ATOM 1639 O O . ASP A 1 213 ? 7.113 3.799 10.562 1 89.44 213 ASP A O 1
ATOM 1643 N N . ALA A 1 214 ? 8.531 5.367 10.219 1 89.62 214 ALA A N 1
ATOM 1644 C CA . ALA A 1 214 ? 8.562 5.828 11.602 1 89.62 214 ALA A CA 1
ATOM 1645 C C . ALA A 1 214 ? 8.289 7.328 11.688 1 89.62 214 ALA A C 1
ATOM 1647 O O . ALA A 1 214 ? 8.5 8.055 10.719 1 89.62 214 ALA A O 1
ATOM 1648 N N . ARG A 1 215 ? 7.801 7.707 12.828 1 90.12 215 ARG A N 1
ATOM 1649 C CA . ARG A 1 215 ? 7.48 9.117 13.031 1 90.12 215 ARG A CA 1
ATOM 1650 C C . ARG A 1 215 ? 8.023 9.617 14.359 1 90.12 215 ARG A C 1
ATOM 1652 O O . ARG A 1 215 ? 7.953 8.906 15.367 1 90.12 215 ARG A O 1
ATOM 1659 N N . GLU A 1 216 ? 8.531 10.734 14.32 1 91.88 216 GLU A N 1
ATOM 1660 C CA . GLU A 1 216 ? 8.844 11.469 15.547 1 91.88 216 GLU A CA 1
ATOM 1661 C C . GLU A 1 216 ? 8.461 12.938 15.422 1 91.88 216 GLU A C 1
ATOM 1663 O O . GLU A 1 216 ? 7.895 13.359 14.406 1 91.88 216 GLU A O 1
ATOM 1668 N N . TYR A 1 217 ? 8.625 13.641 16.484 1 93.62 217 TYR A N 1
ATOM 1669 C CA . TYR A 1 217 ? 8.188 15.031 16.516 1 93.62 217 TYR A CA 1
ATOM 1670 C C . TYR A 1 217 ? 9.305 15.945 17.016 1 93.62 217 TYR A C 1
ATOM 1672 O O . TYR A 1 217 ? 9.93 15.672 18.031 1 93.62 217 TYR A O 1
ATOM 1680 N N . VAL A 1 218 ? 9.562 16.906 16.25 1 97 218 VAL A N 1
ATOM 1681 C CA . VAL A 1 218 ? 10.484 17.953 16.672 1 97 218 VAL A CA 1
ATOM 1682 C C . VAL A 1 218 ? 9.703 19.109 17.312 1 97 218 VAL A C 1
ATOM 1684 O O . VAL A 1 218 ? 8.711 19.578 16.75 1 97 218 VAL A O 1
ATOM 1687 N N . HIS A 1 219 ? 10.156 19.5 18.453 1 97.56 219 HIS A N 1
ATOM 1688 C CA . HIS A 1 219 ? 9.539 20.625 19.156 1 97.56 219 HIS A CA 1
ATOM 1689 C C . HIS A 1 219 ? 10.281 21.922 18.859 1 97.56 219 HIS A C 1
ATOM 1691 O O . HIS A 1 219 ? 11.492 22.016 19.047 1 97.56 219 HIS A O 1
ATOM 1697 N N . PHE A 1 220 ? 9.609 22.875 18.344 1 98.12 220 PHE A N 1
ATOM 1698 C CA . PHE A 1 220 ? 10.102 24.219 18.047 1 98.12 220 PHE A CA 1
ATOM 1699 C C . PHE A 1 220 ? 9.578 25.219 19.078 1 98.12 220 PHE A C 1
ATOM 1701 O O . PHE A 1 220 ? 8.391 25.547 19.078 1 98.12 220 PHE A O 1
ATOM 1708 N N . VAL A 1 221 ? 10.508 25.719 19.938 1 98.25 221 VAL A N 1
ATOM 1709 C CA . VAL A 1 221 ? 10.094 26.453 21.141 1 98.25 221 VAL A CA 1
ATOM 1710 C C . VAL A 1 221 ? 10.633 27.875 21.094 1 98.25 221 VAL A C 1
ATOM 1712 O O . VAL A 1 221 ? 11.812 28.094 20.781 1 98.25 221 VAL A O 1
ATOM 1715 N N . TYR A 1 222 ? 9.859 28.859 21.312 1 98 222 TYR A N 1
ATOM 1716 C CA . TYR A 1 222 ? 10.18 30.266 21.469 1 98 222 TYR A CA 1
ATOM 1717 C C . TYR A 1 222 ? 9.398 30.875 22.625 1 98 222 TYR A C 1
ATOM 1719 O O . TYR A 1 222 ? 8.172 31 22.562 1 98 222 TYR A O 1
ATOM 1727 N N . MET A 1 223 ? 10.141 31.203 23.734 1 96 223 MET A N 1
ATOM 1728 C CA . MET A 1 223 ? 9.5 31.688 24.953 1 96 223 MET A CA 1
ATOM 1729 C C . MET A 1 223 ? 8.477 30.688 25.453 1 96 223 MET A C 1
ATOM 1731 O O . MET A 1 223 ? 8.797 29.516 25.672 1 96 223 MET A O 1
ATOM 1735 N N . GLN A 1 224 ? 7.227 31.047 25.625 1 94.62 224 GLN A N 1
ATOM 1736 C CA . GLN A 1 224 ? 6.215 30.125 26.141 1 94.62 224 GLN A CA 1
ATOM 1737 C C . GLN A 1 224 ? 5.512 29.391 25.016 1 94.62 224 GLN A C 1
ATOM 1739 O O . GLN A 1 224 ? 4.625 28.578 25.25 1 94.62 224 GLN A O 1
ATOM 1744 N N . HIS A 1 225 ? 5.898 29.703 23.781 1 96.12 225 HIS A N 1
ATOM 1745 C CA . HIS A 1 225 ? 5.219 29.125 22.625 1 96.12 225 HIS A CA 1
ATOM 1746 C C . HIS A 1 225 ? 5.941 27.875 22.141 1 96.12 225 HIS A C 1
ATOM 1748 O O . HIS A 1 225 ? 7.168 27.797 22.219 1 96.12 225 HIS A O 1
ATOM 1754 N N . GLU A 1 226 ? 5.148 26.922 21.609 1 96.06 226 GLU A N 1
ATOM 1755 C CA . GLU A 1 226 ? 5.699 25.672 21.094 1 96.06 226 GLU A CA 1
ATOM 1756 C C . GLU A 1 226 ? 4.957 25.219 19.844 1 96.06 226 GLU A C 1
ATOM 1758 O O . GLU A 1 226 ? 3.732 25.328 19.766 1 96.06 226 GLU A O 1
ATOM 1763 N N . ALA A 1 227 ? 5.684 24.844 18.859 1 95.94 227 ALA A N 1
ATOM 1764 C CA . ALA A 1 227 ? 5.16 24.156 17.672 1 95.94 227 ALA A CA 1
ATOM 1765 C C . ALA A 1 227 ? 5.715 22.734 17.562 1 95.94 227 ALA A C 1
ATOM 1767 O O . ALA A 1 227 ? 6.879 22.5 17.891 1 95.94 227 ALA A O 1
ATOM 1768 N N . ILE A 1 228 ? 4.855 21.812 17.156 1 94.62 228 ILE A N 1
ATOM 1769 C CA . ILE A 1 228 ? 5.25 20.422 16.984 1 94.62 228 ILE A CA 1
ATOM 1770 C C . ILE A 1 228 ? 5.344 20.078 15.508 1 94.62 228 ILE A C 1
ATOM 1772 O O . ILE A 1 228 ? 4.367 20.234 14.766 1 94.62 228 ILE A O 1
ATOM 1776 N N . ILE A 1 229 ? 6.457 19.625 15.055 1 95.19 229 ILE A N 1
ATOM 1777 C CA . ILE A 1 229 ? 6.727 19.328 13.648 1 95.19 229 ILE A CA 1
ATOM 1778 C C . ILE A 1 229 ? 6.934 17.828 13.461 1 95.19 229 ILE A C 1
ATOM 1780 O O . ILE A 1 229 ? 7.926 17.266 13.93 1 95.19 229 ILE A O 1
ATOM 1784 N N . PRO A 1 230 ? 6.051 17.203 12.766 1 93.06 230 PRO A N 1
ATOM 1785 C CA . PRO A 1 230 ? 6.258 15.781 12.508 1 93.06 230 PRO A CA 1
ATOM 1786 C C . PRO A 1 230 ? 7.445 15.523 11.578 1 93.06 230 PRO A C 1
ATOM 1788 O O . PRO A 1 230 ? 7.668 16.281 10.625 1 93.06 230 PRO A O 1
ATOM 1791 N N . ILE A 1 231 ? 8.242 14.555 11.898 1 94.44 231 ILE A N 1
ATOM 1792 C CA . ILE A 1 231 ? 9.289 14.016 11.039 1 94.44 231 ILE A CA 1
ATOM 1793 C C . ILE A 1 231 ? 8.961 12.57 10.664 1 94.44 231 ILE A C 1
ATOM 1795 O O . ILE A 1 231 ? 8.82 11.711 11.539 1 94.44 231 ILE A O 1
ATOM 1799 N N . ILE A 1 232 ? 8.797 12.359 9.445 1 92.69 232 ILE A N 1
ATOM 1800 C CA . ILE A 1 232 ? 8.461 11.023 8.969 1 92.69 232 ILE A CA 1
ATOM 1801 C C . ILE A 1 232 ? 9.695 10.367 8.352 1 92.69 232 ILE A C 1
ATOM 1803 O O . ILE A 1 232 ? 10.234 10.867 7.359 1 92.69 232 ILE A O 1
ATOM 1807 N N . ILE A 1 233 ? 10.172 9.297 8.906 1 93.31 233 ILE A N 1
ATOM 1808 C CA . ILE A 1 233 ? 11.312 8.539 8.398 1 93.31 233 ILE A CA 1
ATOM 1809 C C . ILE A 1 233 ? 10.82 7.406 7.508 1 93.31 233 ILE A C 1
ATOM 1811 O O . ILE A 1 233 ? 10.102 6.512 7.965 1 93.31 233 ILE A O 1
ATOM 1815 N N . ARG A 1 234 ? 11.219 7.426 6.246 1 94.06 234 ARG A N 1
ATOM 1816 C CA . ARG A 1 234 ? 10.766 6.434 5.277 1 94.06 234 ARG A CA 1
ATOM 1817 C C . ARG A 1 234 ? 11.891 6.043 4.324 1 94.06 234 ARG A C 1
ATOM 1819 O O . ARG A 1 234 ? 12.664 6.895 3.881 1 94.06 234 ARG A O 1
ATOM 1826 N N . VAL A 1 235 ? 11.961 4.789 4.07 1 95.31 235 VAL A N 1
ATOM 1827 C CA . VAL A 1 235 ? 12.867 4.285 3.045 1 95.31 235 VAL A CA 1
ATOM 1828 C C . VAL A 1 235 ? 12.305 4.605 1.66 1 95.31 235 VAL A C 1
ATOM 1830 O O . VAL A 1 235 ? 11.102 4.48 1.427 1 95.31 235 VAL A O 1
ATOM 1833 N N . ARG A 1 236 ? 13.195 5.023 0.752 1 92.38 236 ARG A N 1
ATOM 1834 C CA . ARG A 1 236 ? 12.766 5.285 -0.62 1 92.38 236 ARG A CA 1
ATOM 1835 C C . ARG A 1 236 ? 12.352 3.992 -1.316 1 92.38 236 ARG A C 1
ATOM 1837 O O . ARG A 1 236 ? 13.008 2.961 -1.169 1 92.38 236 ARG A O 1
ATOM 1844 N N . LYS A 1 237 ? 11.273 4.078 -2 1 92.81 237 LYS A N 1
ATOM 1845 C CA . LYS A 1 237 ? 10.758 2.941 -2.76 1 92.81 237 LYS A CA 1
ATOM 1846 C C . LYS A 1 237 ? 11 3.127 -4.254 1 92.81 237 LYS A C 1
ATOM 1848 O O . LYS A 1 237 ? 10.82 4.227 -4.785 1 92.81 237 LYS A O 1
ATOM 1853 N N . PRO A 1 238 ? 11.43 2.094 -4.91 1 92.38 238 PRO A N 1
ATOM 1854 C CA . PRO A 1 238 ? 11.516 2.211 -6.371 1 92.38 238 PRO A CA 1
ATOM 1855 C C . PRO A 1 238 ? 10.141 2.18 -7.043 1 92.38 238 PRO A C 1
ATOM 1857 O O . PRO A 1 238 ? 9.211 1.561 -6.52 1 92.38 238 PRO A O 1
ATOM 1860 N N . PRO A 1 239 ? 10.062 2.887 -8.172 1 92.31 239 PRO A N 1
ATOM 1861 C CA . PRO A 1 239 ? 8.852 2.664 -8.961 1 92.31 239 PRO A CA 1
ATOM 1862 C C . PRO A 1 239 ? 8.812 1.278 -9.602 1 92.31 239 PRO A C 1
ATOM 1864 O O . PRO A 1 239 ? 9.836 0.587 -9.648 1 92.31 239 PRO A O 1
ATOM 1867 N N . ILE A 1 240 ? 7.652 0.833 -9.914 1 94 240 ILE A N 1
ATOM 1868 C CA . ILE A 1 240 ? 7.477 -0.392 -10.688 1 94 240 ILE A CA 1
ATOM 1869 C C . ILE A 1 240 ? 6.961 -0.05 -12.086 1 94 240 ILE A C 1
ATOM 1871 O O . ILE A 1 240 ? 5.793 0.31 -12.25 1 94 240 ILE A O 1
ATOM 1875 N N . LEU A 1 241 ? 7.871 -0.188 -13.031 1 95.62 241 LEU A N 1
ATOM 1876 C CA . LEU A 1 241 ? 7.547 0.172 -14.406 1 95.62 241 LEU A CA 1
ATOM 1877 C C . LEU A 1 241 ? 7.523 -1.062 -15.297 1 95.62 241 LEU A C 1
ATOM 1879 O O . LEU A 1 241 ? 8.25 -2.027 -15.055 1 95.62 241 LEU A O 1
ATOM 1883 N N . TYR A 1 242 ? 6.711 -1.024 -16.281 1 95.06 242 TYR A N 1
ATOM 1884 C CA . TYR A 1 242 ? 6.629 -2.092 -17.266 1 95.06 242 TYR A CA 1
ATOM 1885 C C . TYR A 1 242 ? 7.031 -1.589 -18.656 1 95.06 242 TYR A C 1
ATOM 1887 O O . TYR A 1 242 ? 6.566 -0.537 -19.094 1 95.06 242 TYR A O 1
ATOM 1895 N N . ASP A 1 243 ? 7.902 -2.33 -19.219 1 92.12 243 ASP A N 1
ATOM 1896 C CA . ASP A 1 243 ? 8.266 -2.02 -20.609 1 92.12 243 ASP A CA 1
ATOM 1897 C C . ASP A 1 243 ? 7.207 -2.537 -21.578 1 92.12 243 ASP A C 1
ATOM 1899 O O . ASP A 1 243 ? 7.02 -3.748 -21.719 1 92.12 243 ASP A O 1
ATOM 1903 N N . THR A 1 244 ? 6.59 -1.659 -22.312 1 88.38 244 THR A N 1
ATOM 1904 C CA . THR A 1 244 ? 5.488 -2.029 -23.188 1 88.38 244 THR A CA 1
ATOM 1905 C C . THR A 1 244 ? 5.996 -2.348 -24.594 1 88.38 244 THR A C 1
ATOM 1907 O O . THR A 1 244 ? 5.207 -2.668 -25.484 1 88.38 244 THR A O 1
ATOM 1910 N N . GLY A 1 245 ? 7.258 -2.258 -24.781 1 87.19 245 GLY A N 1
ATOM 1911 C CA . GLY A 1 245 ? 7.816 -2.545 -26.094 1 87.19 245 GLY A CA 1
ATOM 1912 C C . GLY A 1 245 ? 7.246 -1.664 -27.188 1 87.19 245 GLY A C 1
ATOM 1913 O O . GLY A 1 245 ? 7.238 -0.438 -27.062 1 87.19 245 GLY A O 1
ATOM 1914 N N . LYS A 1 246 ? 6.664 -2.332 -28.234 1 86.31 246 LYS A N 1
ATOM 1915 C CA . LYS A 1 246 ? 6.125 -1.598 -29.391 1 86.31 246 LYS A CA 1
ATOM 1916 C C . LYS A 1 246 ? 4.738 -1.044 -29.078 1 86.31 246 LYS A C 1
ATOM 1918 O O . LYS A 1 246 ? 4.176 -0.288 -29.875 1 86.31 246 LYS A O 1
ATOM 1923 N N . GLY A 1 247 ? 4.223 -1.47 -28.031 1 88.81 247 GLY A N 1
ATOM 1924 C CA . GLY A 1 247 ? 2.963 -0.895 -27.594 1 88.81 247 GLY A CA 1
ATOM 1925 C C . GLY A 1 247 ? 1.748 -1.611 -28.141 1 88.81 247 GLY A C 1
ATOM 1926 O O . GLY A 1 247 ? 0.619 -1.142 -28 1 88.81 247 GLY A O 1
ATOM 1927 N N . GLU A 1 248 ? 1.941 -2.752 -28.781 1 93.94 248 GLU A N 1
ATOM 1928 C CA . GLU A 1 248 ? 0.82 -3.557 -29.25 1 93.94 248 GLU A CA 1
ATOM 1929 C C . GLU A 1 248 ? 0.072 -4.203 -28.094 1 93.94 248 GLU A C 1
ATOM 1931 O O . GLU A 1 248 ? 0.607 -4.312 -26.984 1 93.94 248 GLU A O 1
ATOM 1936 N N . ILE A 1 249 ? -1.152 -4.637 -28.328 1 96.44 249 ILE A N 1
ATOM 1937 C CA . ILE A 1 249 ? -2.016 -5.145 -27.266 1 96.44 249 ILE A CA 1
ATOM 1938 C C . ILE A 1 249 ? -1.366 -6.363 -26.609 1 96.44 249 IL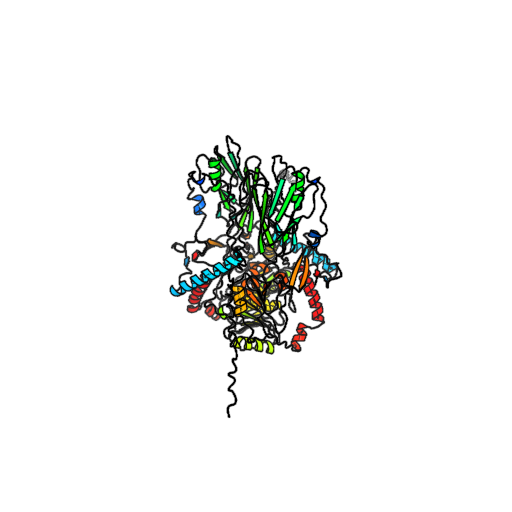E A C 1
ATOM 1940 O O . ILE A 1 249 ? -1.437 -6.535 -25.391 1 96.44 249 ILE A O 1
ATOM 1944 N N . HIS A 1 250 ? -0.69 -7.172 -27.484 1 95.69 250 HIS A N 1
ATOM 1945 C CA . HIS A 1 250 ? -0.084 -8.375 -26.906 1 95.69 250 HIS A CA 1
ATOM 1946 C C . HIS A 1 250 ? 1.16 -8.031 -26.094 1 95.69 250 HIS A C 1
ATOM 1948 O O . HIS A 1 250 ? 1.65 -8.852 -25.328 1 95.69 250 HIS A O 1
ATOM 1954 N N . ASP A 1 251 ? 1.705 -6.836 -26.219 1 94.31 251 ASP A N 1
ATOM 1955 C CA . ASP A 1 251 ? 2.814 -6.355 -25.406 1 94.31 251 ASP A CA 1
ATOM 1956 C C . ASP A 1 251 ? 2.316 -5.844 -24.047 1 94.31 251 ASP A C 1
ATOM 1958 O O . ASP A 1 251 ? 3.072 -5.809 -23.078 1 94.31 251 ASP A O 1
ATOM 1962 N N . LYS A 1 252 ? 1.039 -5.562 -24.016 1 96.56 252 LYS A N 1
ATOM 1963 C CA . LYS A 1 252 ? 0.512 -4.855 -22.844 1 96.56 252 LYS A CA 1
ATOM 1964 C C . LYS A 1 252 ? -0.367 -5.77 -22 1 96.56 252 LYS A C 1
ATOM 1966 O O . LYS A 1 252 ? -0.541 -5.535 -20.797 1 96.56 252 LYS A O 1
ATOM 1971 N N . VAL A 1 253 ? -0.873 -6.742 -22.672 1 98.25 253 VAL A N 1
ATOM 1972 C CA . VAL A 1 253 ? -1.954 -7.449 -21.984 1 98.25 253 VAL A CA 1
ATOM 1973 C C . VAL A 1 253 ? -1.691 -8.953 -22.031 1 98.25 253 VAL A C 1
ATOM 1975 O O . VAL A 1 253 ? -1.336 -9.5 -23.078 1 98.25 253 VAL A O 1
ATOM 1978 N N . THR A 1 254 ? -1.782 -9.578 -20.938 1 98.44 254 THR A N 1
ATOM 1979 C CA . THR A 1 254 ? -1.842 -11.031 -20.812 1 98.44 254 THR A CA 1
ATOM 1980 C C . THR A 1 254 ? -3.223 -11.484 -20.344 1 98.44 254 THR A C 1
ATOM 1982 O O . THR A 1 254 ? -3.754 -10.945 -19.375 1 98.44 254 THR A O 1
ATOM 1985 N N . ALA A 1 255 ? -3.807 -12.391 -21.094 1 98.69 255 ALA A N 1
ATOM 1986 C CA . ALA A 1 255 ? -5.086 -12.953 -20.656 1 98.69 255 ALA A CA 1
ATOM 1987 C C . ALA A 1 255 ? -4.883 -14.062 -19.625 1 98.69 255 ALA A C 1
ATOM 1989 O O . ALA A 1 255 ? -3.943 -14.852 -19.734 1 98.69 255 ALA A O 1
ATOM 1990 N N . VAL A 1 256 ? -5.754 -14.094 -18.641 1 98.62 256 VAL A N 1
ATOM 1991 C CA . VAL A 1 256 ? -5.688 -15.125 -17.609 1 98.62 256 VAL A CA 1
ATOM 1992 C C . VAL A 1 256 ? -7.07 -15.734 -17.406 1 98.62 256 VAL A C 1
ATOM 1994 O O . VAL A 1 256 ? -8.086 -15.039 -17.484 1 98.62 256 VAL A O 1
ATOM 1997 N N . THR A 1 257 ? -7.09 -17.047 -17.156 1 98 257 THR A N 1
ATOM 1998 C CA . THR A 1 257 ? -8.344 -17.766 -16.922 1 98 257 THR A CA 1
ATOM 1999 C C . THR A 1 257 ? -8.117 -19 -16.062 1 98 257 THR A C 1
ATOM 2001 O O . THR A 1 257 ? -6.973 -19.422 -15.875 1 98 257 THR A O 1
ATOM 2004 N N . LYS A 1 258 ? -9.141 -19.453 -15.484 1 96.44 258 LYS A N 1
ATOM 2005 C CA . LYS A 1 258 ? -9.188 -20.703 -14.711 1 96.44 258 LYS A CA 1
ATOM 2006 C C . LYS A 1 258 ? -10.234 -21.656 -15.266 1 96.44 258 LYS A C 1
ATOM 2008 O O . LYS A 1 258 ? -11.336 -21.234 -15.633 1 96.44 258 LYS A O 1
ATOM 2013 N N . THR A 1 259 ? -9.883 -22.953 -15.367 1 95.5 259 THR A N 1
ATOM 2014 C CA . THR A 1 259 ? -10.836 -23.938 -15.867 1 95.5 259 THR A CA 1
ATOM 2015 C C . THR A 1 259 ? -10.891 -25.156 -14.953 1 95.5 259 THR A C 1
ATOM 2017 O O . THR A 1 259 ? -9.938 -25.438 -14.219 1 95.5 259 THR A O 1
ATOM 2020 N N . PHE A 1 260 ? -12 -25.828 -14.914 1 94.5 260 PHE A N 1
ATOM 2021 C CA . PHE A 1 260 ? -12.242 -27.031 -14.125 1 94.5 260 PHE A CA 1
ATOM 2022 C C . PHE A 1 260 ? -13.289 -27.906 -14.805 1 94.5 260 PHE A C 1
ATOM 2024 O O . PHE A 1 260 ? -14.477 -27.609 -14.773 1 94.5 260 PHE A O 1
ATOM 2031 N N . LEU A 1 261 ? -12.875 -28.969 -15.445 1 92.19 261 LEU A N 1
ATOM 2032 C CA . LEU A 1 261 ? -13.703 -29.984 -16.078 1 92.19 261 LEU A CA 1
ATOM 2033 C C . LEU A 1 261 ? -14.586 -29.375 -17.156 1 92.19 261 LEU A C 1
ATOM 2035 O O . LEU A 1 261 ? -15.734 -29.797 -17.344 1 92.19 261 LEU A O 1
ATOM 2039 N N . ARG A 1 262 ? -14.094 -28.359 -17.828 1 91.56 262 ARG A N 1
ATOM 2040 C CA . ARG A 1 262 ? -14.836 -27.703 -18.891 1 91.56 262 ARG A CA 1
ATOM 2041 C C . ARG A 1 262 ? -13.938 -27.438 -20.094 1 91.56 262 ARG A C 1
ATOM 2043 O O . ARG A 1 262 ? -13.875 -26.297 -20.578 1 91.56 262 ARG A O 1
ATOM 2050 N N . TYR A 1 263 ? -13.352 -28.422 -20.609 1 93.81 263 TYR A N 1
ATOM 2051 C CA . TYR A 1 263 ? -12.359 -28.266 -21.656 1 93.81 263 TYR A CA 1
ATOM 2052 C C . TYR A 1 263 ? -13 -27.766 -22.953 1 93.81 263 TYR A C 1
ATOM 2054 O O . TYR A 1 263 ? -12.375 -27.031 -23.719 1 93.81 263 TYR A O 1
ATOM 2062 N N . GLY A 1 264 ? -14.289 -28.219 -23.188 1 92.94 264 GLY A N 1
ATOM 2063 C CA . GLY A 1 264 ? -14.992 -27.672 -24.328 1 92.94 264 GLY A CA 1
ATOM 2064 C C . GLY A 1 264 ? -15.109 -26.172 -24.312 1 92.94 264 GLY A C 1
ATOM 2065 O O . GLY A 1 264 ? -14.867 -25.5 -25.312 1 92.94 264 GLY A O 1
ATOM 2066 N N . SER A 1 265 ? -15.43 -25.656 -23.188 1 94.31 265 SER A N 1
ATOM 2067 C CA . SER A 1 265 ? -15.609 -24.219 -23.016 1 94.31 265 SER A CA 1
ATOM 2068 C C . SER A 1 265 ? -14.281 -23.469 -23.141 1 94.31 265 SER A C 1
ATOM 2070 O O . SER A 1 265 ? -14.18 -22.5 -23.891 1 94.31 265 SER A O 1
ATOM 2072 N N . VAL A 1 266 ? -13.281 -23.922 -22.5 1 96.44 266 VAL A N 1
ATOM 2073 C CA . VAL A 1 266 ? -12.016 -23.203 -22.484 1 96.44 266 VAL A CA 1
ATOM 2074 C C . VAL A 1 266 ? -11.383 -23.266 -23.875 1 96.44 266 VAL A C 1
ATOM 2076 O O . VAL A 1 266 ? -10.734 -22.312 -24.312 1 96.44 266 VAL A O 1
ATOM 2079 N N . ARG A 1 267 ? -11.562 -24.375 -24.625 1 96.31 267 ARG A N 1
ATOM 2080 C CA . ARG A 1 267 ? -11.039 -24.453 -25.984 1 96.31 267 ARG A CA 1
ATOM 2081 C C . ARG A 1 267 ? -11.719 -23.453 -26.906 1 96.31 267 ARG A C 1
ATOM 2083 O O . ARG A 1 267 ? -11.07 -22.859 -27.766 1 96.31 267 ARG A O 1
ATOM 2090 N N . LEU A 1 268 ? -13.031 -23.328 -26.672 1 95.81 268 LEU A N 1
ATOM 2091 C CA . LEU A 1 268 ? -13.742 -22.328 -27.453 1 95.81 268 LEU A CA 1
ATOM 2092 C C . LEU A 1 268 ? -13.211 -20.938 -27.141 1 95.81 268 LEU A C 1
ATOM 2094 O O . LEU A 1 268 ? -13.008 -20.125 -28.062 1 95.81 268 LEU A O 1
ATOM 2098 N N . LEU A 1 269 ? -12.984 -20.594 -25.891 1 96.94 269 LEU A N 1
ATOM 2099 C CA . LEU A 1 269 ? -12.398 -19.328 -25.484 1 96.94 269 LEU A CA 1
ATOM 2100 C C . LEU A 1 269 ? -11.039 -19.109 -26.141 1 96.94 269 LEU A C 1
ATOM 2102 O O . LEU A 1 269 ? -10.797 -18.078 -26.75 1 96.94 269 LEU A O 1
ATOM 2106 N N . LEU A 1 270 ? -10.195 -20.109 -26.078 1 98 270 LEU A N 1
ATOM 2107 C CA . LEU A 1 270 ? -8.836 -20 -26.609 1 98 270 LEU A CA 1
ATOM 2108 C C . LEU A 1 270 ? -8.852 -19.812 -28.125 1 98 270 LEU A C 1
ATOM 2110 O O . LEU A 1 270 ? -8.102 -18.984 -28.656 1 98 270 LEU A O 1
ATOM 2114 N N . ARG A 1 271 ? -9.703 -20.547 -28.781 1 97.19 271 ARG A N 1
ATOM 2115 C CA . ARG A 1 271 ? -9.812 -20.406 -30.234 1 97.19 271 ARG A CA 1
ATOM 2116 C C . ARG A 1 271 ? -10.273 -18.984 -30.609 1 97.19 271 ARG A C 1
ATOM 2118 O O . ARG A 1 271 ? -9.781 -18.406 -31.562 1 97.19 271 ARG A O 1
ATOM 2125 N N . SER A 1 272 ? -11.234 -18.5 -29.844 1 97.44 272 SER A N 1
ATOM 2126 C CA . SER A 1 272 ? -11.734 -17.172 -30.125 1 97.44 272 SER A CA 1
ATOM 2127 C C . SER A 1 272 ? -10.672 -16.109 -29.859 1 97.44 272 SER A C 1
ATOM 2129 O O . SER A 1 272 ? -10.586 -15.109 -30.594 1 97.44 272 SER A O 1
ATOM 2131 N N . ILE A 1 273 ? -9.844 -16.203 -28.859 1 98 273 ILE A N 1
ATOM 2132 C CA . ILE A 1 273 ? -8.742 -15.289 -28.594 1 98 273 ILE A CA 1
ATOM 2133 C C . ILE A 1 273 ? -7.742 -15.336 -29.75 1 98 273 ILE A C 1
ATOM 2135 O O . ILE A 1 273 ? -7.293 -14.297 -30.234 1 98 273 ILE A O 1
ATOM 2139 N N . GLN A 1 274 ? -7.449 -16.562 -30.203 1 97.06 274 GLN A N 1
ATOM 2140 C CA . GLN A 1 274 ? -6.5 -16.734 -31.297 1 97.06 274 GLN A CA 1
ATOM 2141 C C . GLN A 1 274 ? -6.988 -16.062 -32.562 1 97.06 274 GLN A C 1
ATOM 2143 O O . GLN A 1 274 ? -6.191 -15.531 -33.344 1 97.06 274 GLN A O 1
ATOM 2148 N N . LYS A 1 275 ? -8.203 -16.109 -32.75 1 97.31 275 LYS A N 1
ATOM 2149 C CA . LYS A 1 275 ? -8.797 -15.508 -33.938 1 97.31 275 LYS A CA 1
ATOM 2150 C C . LYS A 1 275 ? -8.633 -13.992 -33.938 1 97.31 275 LYS A C 1
ATOM 2152 O O . LYS A 1 275 ? -8.266 -13.398 -34.938 1 97.31 275 LYS A O 1
ATOM 2157 N N . TYR A 1 276 ? -8.859 -13.336 -32.844 1 97.5 276 TYR A N 1
ATOM 2158 C CA . TYR A 1 276 ? -8.945 -11.883 -32.812 1 97.5 276 TYR A CA 1
ATOM 2159 C C . TYR A 1 276 ? -7.641 -11.273 -32.281 1 97.5 276 TYR A C 1
ATOM 2161 O O . TYR A 1 276 ? -7.293 -10.148 -32.656 1 97.5 276 TYR A O 1
ATOM 2169 N N . TYR A 1 277 ? -6.965 -11.969 -31.438 1 97.62 277 TYR A N 1
ATOM 2170 C CA . TYR A 1 277 ? -5.676 -11.562 -30.891 1 97.62 277 TYR A CA 1
ATOM 2171 C C . TYR A 1 277 ? -4.672 -12.711 -30.953 1 97.62 277 TYR A C 1
ATOM 2173 O O . TYR A 1 277 ? -4.27 -13.242 -29.922 1 97.62 277 TYR A O 1
ATOM 2181 N N . PRO A 1 278 ? -4.156 -13.047 -32.094 1 96.69 278 PRO A N 1
ATOM 2182 C CA . PRO A 1 278 ? -3.408 -14.281 -32.344 1 96.69 278 PRO A CA 1
ATOM 2183 C C . PRO A 1 278 ? -2.098 -14.344 -31.547 1 96.69 278 PRO A C 1
ATOM 2185 O O . PRO A 1 278 ? -1.563 -15.438 -31.328 1 96.69 278 PRO A O 1
ATOM 2188 N N . ARG A 1 279 ? -1.569 -13.258 -31.062 1 96.25 279 ARG A N 1
ATOM 2189 C CA . ARG A 1 279 ? -0.273 -13.281 -30.391 1 96.25 279 ARG A CA 1
ATOM 2190 C C . ARG A 1 279 ? -0.431 -13.094 -28.891 1 96.25 279 ARG A C 1
ATOM 2192 O O . ARG A 1 279 ? 0.561 -13.008 -28.156 1 96.25 279 ARG A O 1
ATOM 2199 N N . MET A 1 280 ? -1.616 -13.047 -28.438 1 96.75 280 MET A N 1
ATOM 2200 C CA . MET A 1 280 ? -1.853 -12.789 -27.016 1 96.75 280 MET A CA 1
ATOM 2201 C C . MET A 1 280 ? -1.442 -13.992 -26.172 1 96.75 280 MET A C 1
ATOM 2203 O O . MET A 1 280 ? -1.795 -15.133 -26.484 1 96.75 280 MET A O 1
ATOM 2207 N N . ARG A 1 281 ? -0.645 -13.688 -25.203 1 97.81 281 ARG A N 1
ATOM 2208 C CA . ARG A 1 281 ? -0.315 -14.711 -24.219 1 97.81 281 ARG A CA 1
ATOM 2209 C C . ARG A 1 281 ? -1.505 -15 -23.297 1 97.81 281 ARG A C 1
ATOM 2211 O O . ARG A 1 281 ? -2.166 -14.07 -22.828 1 97.81 281 ARG A O 1
ATOM 2218 N N . VAL A 1 282 ? -1.797 -16.312 -23.109 1 98.56 282 VAL A N 1
ATOM 2219 C CA . VAL A 1 282 ? -2.879 -16.719 -22.219 1 98.56 282 VAL A CA 1
ATOM 2220 C C . VAL A 1 282 ? -2.336 -17.656 -21.141 1 98.56 282 VAL A C 1
ATOM 2222 O O . VAL A 1 282 ? -1.638 -18.625 -21.453 1 98.56 282 VAL A O 1
ATOM 2225 N N . VAL A 1 283 ? -2.598 -17.328 -19.891 1 98.5 283 VAL A N 1
ATOM 2226 C CA . VAL A 1 283 ? -2.277 -18.203 -18.766 1 98.5 283 VAL A CA 1
ATOM 2227 C C . VAL A 1 283 ? -3.537 -18.922 -18.297 1 98.5 283 VAL A C 1
ATOM 2229 O O . VAL A 1 283 ? -4.535 -18.297 -17.938 1 98.5 283 VAL A O 1
ATOM 2232 N N . VAL A 1 284 ? -3.482 -20.266 -18.266 1 98.62 284 VAL A N 1
ATOM 2233 C CA . VAL A 1 284 ? -4.625 -21.078 -17.859 1 98.62 284 VAL A CA 1
ATOM 2234 C C . VAL A 1 284 ? -4.277 -21.875 -16.609 1 98.62 284 VAL A C 1
ATOM 2236 O O . VAL A 1 284 ? -3.352 -22.688 -16.625 1 98.62 284 VAL A O 1
ATOM 2239 N N . ALA A 1 285 ? -4.934 -21.625 -15.555 1 98.38 285 ALA A N 1
ATOM 2240 C CA . ALA A 1 285 ? -4.867 -22.469 -14.359 1 98.38 285 ALA A CA 1
ATOM 2241 C C . ALA A 1 285 ? -5.91 -23.578 -14.406 1 98.38 285 ALA A C 1
ATOM 2243 O O . ALA A 1 285 ? -7.105 -23.312 -14.547 1 98.38 285 ALA A O 1
ATOM 2244 N N . ASP A 1 286 ? -5.488 -24.797 -14.297 1 98.12 286 ASP A N 1
ATOM 2245 C CA . ASP A 1 286 ? -6.344 -25.953 -14.5 1 98.12 286 ASP A CA 1
ATOM 2246 C C . ASP A 1 286 ? -6.293 -26.906 -13.305 1 98.12 286 ASP A C 1
ATOM 2248 O O . ASP A 1 286 ? -5.238 -27.453 -12.984 1 98.12 286 ASP A O 1
ATOM 2252 N N . ASP A 1 287 ? -7.395 -27.062 -12.641 1 96.44 287 ASP A N 1
ATOM 2253 C CA . ASP A 1 287 ? -7.449 -28 -11.523 1 96.44 287 ASP A CA 1
ATOM 2254 C C . ASP A 1 287 ? -8.375 -29.172 -11.836 1 96.44 287 ASP A C 1
ATOM 2256 O O . ASP A 1 287 ? -9.086 -29.656 -10.953 1 96.44 287 ASP A O 1
ATOM 2260 N N . SER A 1 288 ? -8.375 -29.578 -13.062 1 94.94 288 SER A N 1
ATOM 2261 C CA . SER A 1 288 ? -9.156 -30.734 -13.523 1 94.94 288 SER A CA 1
ATOM 2262 C C . SER A 1 288 ? -8.398 -32.031 -13.312 1 94.94 288 SER A C 1
ATOM 2264 O O . SER A 1 288 ? -7.188 -32.031 -13.078 1 94.94 288 SER A O 1
ATOM 2266 N N . LYS A 1 289 ? -9.109 -33.094 -13.367 1 92.19 289 LYS A N 1
ATOM 2267 C CA . LYS A 1 289 ? -8.578 -34.469 -13.484 1 92.19 289 LYS A CA 1
ATOM 2268 C C . LYS A 1 289 ? -9.516 -35.344 -14.312 1 92.19 289 LYS A C 1
ATOM 2270 O O . LYS A 1 289 ? -10.695 -35.469 -14.008 1 92.19 289 LYS A O 1
ATOM 2275 N N . PRO A 1 290 ? -9.125 -35.969 -15.391 1 93.69 290 PRO A N 1
ATOM 2276 C CA . PRO A 1 290 ? -7.75 -35.875 -15.891 1 93.69 290 PRO A CA 1
ATOM 2277 C C . PRO A 1 290 ? -7.457 -34.562 -16.594 1 93.69 290 PRO A C 1
ATOM 2279 O O . PRO A 1 290 ? -8.383 -33.812 -16.938 1 93.69 290 PRO A O 1
ATOM 2282 N N . ILE A 1 291 ? -6.164 -34.344 -16.766 1 95.5 291 ILE A N 1
ATOM 2283 C CA . ILE A 1 291 ? -5.738 -33.156 -17.484 1 95.5 291 ILE A CA 1
ATOM 2284 C C . ILE A 1 291 ? -5.715 -33.438 -18.984 1 95.5 291 ILE A C 1
ATOM 2286 O O . ILE A 1 291 ? -5.215 -34.469 -19.422 1 95.5 291 ILE A O 1
ATOM 2290 N N . GLU A 1 292 ? -6.301 -32.5 -19.688 1 95.69 292 GLU A N 1
ATOM 2291 C CA . GLU A 1 292 ? -6.246 -32.594 -21.141 1 95.69 292 GLU A CA 1
ATOM 2292 C C . GLU A 1 292 ? -5.328 -31.516 -21.719 1 95.69 292 GLU A C 1
ATOM 2294 O O . GLU A 1 292 ? -5.25 -30.406 -21.188 1 95.69 292 GLU A O 1
ATOM 2299 N N . ASP A 1 293 ? -4.688 -31.875 -22.766 1 93.5 293 ASP A N 1
ATOM 2300 C CA . ASP A 1 293 ? -3.855 -30.906 -23.469 1 93.5 293 ASP A CA 1
ATOM 2301 C C . ASP A 1 293 ? -4.715 -29.859 -24.172 1 93.5 293 ASP A C 1
ATOM 2303 O O . ASP A 1 293 ? -5.672 -30.188 -24.859 1 93.5 293 ASP A O 1
ATOM 2307 N N . LEU A 1 294 ? -4.406 -28.672 -24.016 1 94.19 294 LEU A N 1
ATOM 2308 C CA . LEU A 1 294 ? -5.203 -27.594 -24.594 1 94.19 294 LEU A CA 1
ATOM 2309 C C . LEU A 1 294 ? -4.785 -27.328 -26.031 1 94.19 294 LEU A C 1
ATOM 2311 O O . LEU A 1 294 ? -5.535 -26.719 -26.797 1 94.19 294 LEU A O 1
ATOM 2315 N N . GLN A 1 295 ? -3.65 -27.781 -26.516 1 83.62 295 GLN A N 1
ATOM 2316 C CA . GLN A 1 295 ? -3.174 -27.734 -27.891 1 83.62 295 GLN A CA 1
ATOM 2317 C C . GLN A 1 295 ? -3.326 -26.328 -28.484 1 83.62 295 GLN A C 1
ATOM 2319 O O . GLN A 1 295 ? -3.861 -26.172 -29.578 1 83.62 295 GLN A O 1
ATOM 2324 N N . SER A 1 296 ? -2.879 -25.359 -27.859 1 85.25 296 SER A N 1
ATOM 2325 C CA . SER A 1 296 ? -3.014 -23.984 -28.297 1 85.25 296 SER A CA 1
ATOM 2326 C C . SER A 1 296 ? -1.68 -23.234 -28.219 1 85.25 296 SER A C 1
ATOM 2328 O O . SER A 1 296 ? -0.86 -23.516 -27.344 1 85.25 296 SER A O 1
ATOM 2330 N N . GLU A 1 297 ? -1.576 -22.359 -29.188 1 89.38 297 GLU A N 1
ATOM 2331 C CA . GLU A 1 297 ? -0.372 -21.531 -29.219 1 89.38 297 GLU A CA 1
ATOM 2332 C C . GLU A 1 297 ? -0.444 -20.422 -28.188 1 89.38 297 GLU A C 1
ATOM 2334 O O . GLU A 1 297 ? -1.529 -19.922 -27.875 1 89.38 297 GLU A O 1
ATOM 2339 N N . HIS A 1 298 ? 0.682 -20.062 -27.625 1 95 298 HIS A N 1
ATOM 2340 C CA . HIS A 1 298 ? 0.843 -18.938 -26.719 1 95 298 HIS A CA 1
ATOM 2341 C C . HIS A 1 298 ? 0.06 -19.156 -25.422 1 95 298 HIS A C 1
ATOM 2343 O O . HIS A 1 298 ? -0.432 -18.203 -24.828 1 95 298 HIS A O 1
ATOM 2349 N N . VAL A 1 299 ? -0.205 -20.438 -25.109 1 97.5 299 VAL A N 1
ATOM 2350 C CA . VAL A 1 299 ? -0.934 -20.766 -23.891 1 97.5 299 VAL A CA 1
ATOM 2351 C C . VAL A 1 299 ? 0.014 -21.406 -22.875 1 97.5 299 VAL A C 1
ATOM 2353 O O . VAL A 1 299 ? 0.712 -22.375 -23.203 1 97.5 299 VAL A O 1
ATOM 2356 N N . ASP A 1 300 ? 0.124 -20.828 -21.766 1 97.31 300 ASP A N 1
ATOM 2357 C CA . ASP A 1 300 ? 0.788 -21.438 -20.625 1 97.31 300 ASP A CA 1
ATOM 2358 C C . ASP A 1 300 ? -0.209 -22.203 -19.75 1 97.31 300 ASP A C 1
ATOM 2360 O O . ASP A 1 300 ? -1.033 -21.594 -19.062 1 97.31 300 ASP A O 1
ATOM 2364 N N . HIS A 1 301 ? -0.054 -23.5 -19.797 1 97.69 301 HIS A N 1
ATOM 2365 C CA . HIS A 1 301 ? -0.986 -24.375 -19.109 1 97.69 301 HIS A CA 1
ATOM 2366 C C . HIS A 1 301 ? -0.439 -24.797 -17.75 1 97.69 301 HIS A C 1
ATOM 2368 O O . HIS A 1 301 ? 0.54 -25.547 -17.672 1 97.69 301 HIS A O 1
ATOM 2374 N N . TYR A 1 302 ? -0.996 -24.281 -16.641 1 97.94 302 TYR A N 1
ATOM 2375 C CA . TYR A 1 302 ? -0.625 -24.625 -15.266 1 97.94 302 TYR A CA 1
ATOM 2376 C C . TYR A 1 302 ? -1.599 -25.625 -14.672 1 97.94 302 TYR A C 1
ATOM 2378 O O . TYR A 1 302 ? -2.814 -25.438 -14.719 1 97.94 302 TYR A O 1
ATOM 2386 N N . VAL A 1 303 ? -1.051 -26.656 -14.047 1 97.56 303 VAL A N 1
ATOM 2387 C CA . VAL A 1 303 ? -1.88 -27.703 -13.461 1 97.56 303 VAL A CA 1
ATOM 2388 C C . VAL A 1 303 ? -1.822 -27.625 -11.938 1 97.56 303 VAL A C 1
ATOM 2390 O O . VAL A 1 303 ? -0.737 -27.578 -11.352 1 97.56 303 VAL A O 1
ATOM 2393 N N . MET A 1 304 ? -2.959 -27.531 -11.352 1 97.19 304 MET A N 1
ATOM 2394 C CA . MET A 1 304 ? -3.115 -27.469 -9.906 1 97.19 304 MET A CA 1
ATOM 2395 C C . MET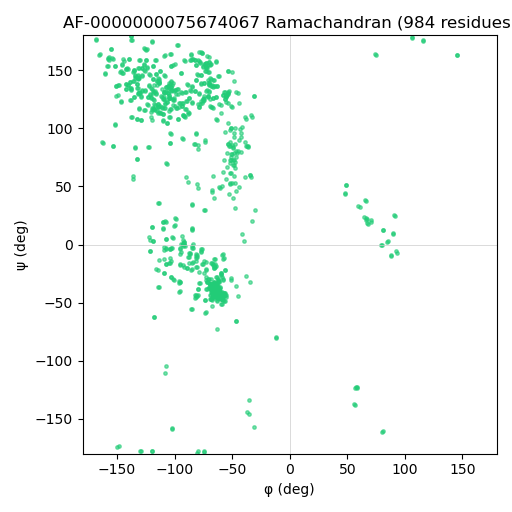 A 1 304 ? -3.596 -28.812 -9.359 1 97.19 304 MET A C 1
ATOM 2397 O O . MET A 1 304 ? -4.059 -29.672 -10.117 1 97.19 304 MET A O 1
ATOM 2401 N N . PRO A 1 305 ? -3.453 -29 -7.984 1 94.75 305 PRO A N 1
ATOM 2402 C CA . PRO A 1 305 ? -4.156 -30.141 -7.398 1 94.75 305 PRO A CA 1
ATOM 2403 C C . PRO A 1 305 ? -5.648 -30.156 -7.73 1 94.75 305 PRO A C 1
ATOM 2405 O O . PRO A 1 305 ? -6.25 -29.094 -7.91 1 94.75 305 PRO A O 1
ATOM 2408 N N . PHE A 1 306 ? -6.195 -31.344 -7.812 1 93.38 306 PHE A N 1
ATOM 2409 C CA . PHE A 1 306 ? -7.582 -31.516 -8.227 1 93.38 306 PHE A CA 1
ATOM 2410 C C . PHE A 1 306 ? -8.516 -30.719 -7.328 1 93.38 306 PHE A C 1
ATOM 2412 O O . PHE A 1 306 ? -8.406 -30.781 -6.102 1 93.38 306 PHE A O 1
ATOM 2419 N N . ALA A 1 307 ? -9.359 -29.844 -7.883 1 91.69 307 ALA A N 1
ATOM 2420 C CA . ALA A 1 307 ? -10.414 -29.094 -7.211 1 91.69 307 ALA A CA 1
ATOM 2421 C C . ALA A 1 307 ? -9.828 -28.094 -6.215 1 91.69 307 ALA A C 1
ATOM 2423 O O . ALA A 1 307 ? -10.352 -27.938 -5.113 1 91.69 307 ALA A O 1
ATOM 2424 N N . SER A 1 308 ? -8.711 -27.516 -6.605 1 91.44 308 SER A N 1
ATOM 2425 C CA . SER A 1 308 ? -8.055 -26.516 -5.77 1 91.44 308 SER A CA 1
ATOM 2426 C C . SER A 1 308 ? -8.961 -25.312 -5.543 1 91.44 308 SER A C 1
ATOM 2428 O O . SER A 1 308 ? -8.812 -24.594 -4.547 1 91.44 308 SER A O 1
ATOM 2430 N N . GLY A 1 309 ? -9.812 -24.984 -6.52 1 90.25 309 GLY A N 1
ATOM 2431 C CA . GLY A 1 309 ? -10.812 -23.969 -6.254 1 90.25 309 GLY A CA 1
ATOM 2432 C C . GLY A 1 309 ? -10.625 -22.719 -7.105 1 90.25 309 GLY A C 1
ATOM 2433 O O . GLY A 1 309 ? -9.617 -22.578 -7.797 1 90.25 309 GLY A O 1
ATOM 2434 N N . TRP A 1 310 ? -11.602 -21.797 -6.941 1 90.94 310 TRP A N 1
ATOM 2435 C CA . TRP A 1 310 ? -11.773 -20.641 -7.82 1 90.94 310 TRP A CA 1
ATOM 2436 C C . TRP A 1 310 ? -10.688 -19.594 -7.574 1 90.94 310 TRP A C 1
ATOM 2438 O O . TRP A 1 310 ? -9.805 -19.406 -8.414 1 90.94 310 TRP A O 1
ATOM 2448 N N . PHE A 1 311 ? -10.555 -19.078 -6.348 1 93.94 311 PHE A N 1
ATOM 2449 C CA . PHE A 1 311 ? -9.609 -18 -6.074 1 93.94 311 PHE A CA 1
ATOM 2450 C C . PHE A 1 311 ? -8.172 -18.516 -6.09 1 93.94 311 PHE A C 1
ATOM 2452 O O . PHE A 1 311 ? -7.246 -17.781 -6.434 1 93.94 311 PHE A O 1
ATOM 2459 N N . GLY A 1 312 ? -8.008 -19.828 -5.762 1 95.38 312 GLY A N 1
ATOM 2460 C CA . GLY A 1 312 ? -6.688 -20.406 -5.941 1 95.38 312 GLY A CA 1
ATOM 2461 C C . GLY A 1 312 ? -6.203 -20.344 -7.375 1 95.38 312 GLY A C 1
ATOM 2462 O O . GLY A 1 312 ? -5.055 -19.984 -7.637 1 95.38 312 GLY A O 1
ATOM 2463 N N . GLY A 1 313 ? -7.055 -20.703 -8.242 1 96.69 313 GLY A N 1
ATOM 2464 C CA . GLY A 1 313 ? -6.723 -20.656 -9.656 1 96.69 313 GLY A CA 1
ATOM 2465 C C . GLY A 1 313 ? -6.523 -19.25 -10.18 1 96.69 313 GLY A C 1
ATOM 2466 O O . GLY A 1 313 ? -5.598 -18.984 -10.953 1 96.69 313 GLY A O 1
ATOM 2467 N N . ARG A 1 314 ? -7.414 -18.328 -9.758 1 95.94 314 ARG A N 1
ATOM 2468 C CA . ARG A 1 314 ? -7.266 -16.922 -10.156 1 95.94 314 ARG A CA 1
ATOM 2469 C C . ARG A 1 314 ? -5.93 -16.375 -9.688 1 95.94 314 ARG A C 1
ATOM 2471 O O . ARG A 1 314 ? -5.223 -15.711 -10.453 1 95.94 314 ARG A O 1
ATOM 2478 N N . ASN A 1 315 ? -5.664 -16.641 -8.508 1 96.38 315 ASN A N 1
ATOM 2479 C CA . ASN A 1 315 ? -4.426 -16.156 -7.91 1 96.38 315 ASN A CA 1
ATOM 2480 C C . ASN A 1 315 ? -3.201 -16.703 -8.641 1 96.38 315 ASN A C 1
ATOM 2482 O O . ASN A 1 315 ? -2.252 -15.961 -8.898 1 96.38 315 ASN A O 1
ATOM 2486 N N . LEU A 1 316 ? -3.264 -17.969 -8.93 1 97.75 316 LEU A N 1
ATOM 2487 C CA . LEU A 1 316 ? -2.166 -18.578 -9.68 1 97.75 316 LEU A CA 1
ATOM 2488 C C . LEU A 1 316 ? -1.984 -17.891 -11.031 1 97.75 316 LEU A C 1
ATOM 2490 O O . LEU A 1 316 ? -0.874 -17.484 -11.375 1 97.75 316 LEU A O 1
ATOM 2494 N N . ALA A 1 317 ? -3.006 -17.766 -11.734 1 98.06 317 ALA A N 1
ATOM 2495 C CA . ALA A 1 317 ? -2.912 -17.203 -13.078 1 98.06 317 ALA A CA 1
ATOM 2496 C C . ALA A 1 317 ? -2.385 -15.766 -13.023 1 98.06 317 ALA A C 1
ATOM 2498 O O . ALA A 1 317 ? -1.48 -15.406 -13.781 1 98.06 317 ALA A O 1
ATOM 2499 N N . VAL A 1 318 ? -2.906 -14.977 -12.141 1 97.5 318 VAL A N 1
ATOM 2500 C CA . VAL A 1 318 ? -2.52 -13.578 -11.984 1 97.5 318 VAL A CA 1
ATOM 2501 C C . VAL A 1 318 ? -1.046 -13.492 -11.594 1 97.5 318 VAL A C 1
ATOM 2503 O O . VAL A 1 318 ? -0.323 -12.609 -12.07 1 97.5 318 VAL A O 1
ATOM 2506 N N . SER A 1 319 ? -0.589 -14.391 -10.789 1 97 319 SER A N 1
ATOM 2507 C CA . SER A 1 319 ? 0.767 -14.359 -10.25 1 97 319 SER A CA 1
ATOM 2508 C C . SER A 1 319 ? 1.805 -14.547 -11.352 1 97 319 SER A C 1
ATOM 2510 O O . SER A 1 319 ? 2.99 -14.273 -11.148 1 97 319 SER A O 1
ATOM 2512 N N . GLN A 1 320 ? 1.39 -14.961 -12.555 1 97.75 320 GLN A N 1
ATOM 2513 C CA . GLN A 1 320 ? 2.34 -15.32 -13.609 1 97.75 320 GLN A CA 1
ATOM 2514 C C . GLN A 1 320 ? 2.455 -14.203 -14.648 1 97.75 320 GLN A C 1
ATOM 2516 O O . GLN A 1 320 ? 3.279 -14.289 -15.562 1 97.75 320 GLN A O 1
ATOM 2521 N N . VAL A 1 321 ? 1.705 -13.172 -14.516 1 97.5 321 VAL A N 1
ATOM 2522 C CA . VAL A 1 321 ? 1.614 -12.125 -15.539 1 97.5 321 VAL A CA 1
ATOM 2523 C C . VAL A 1 321 ? 2.852 -11.234 -15.469 1 97.5 321 VAL A C 1
ATOM 2525 O O . VAL A 1 321 ? 3.305 -10.867 -14.383 1 97.5 321 VAL A O 1
ATOM 2528 N N . THR A 1 322 ? 3.418 -10.844 -16.625 1 95.44 322 THR A N 1
ATOM 2529 C CA . THR A 1 322 ? 4.59 -9.977 -16.688 1 95.44 322 THR A CA 1
ATOM 2530 C C . THR A 1 322 ? 4.285 -8.703 -17.484 1 95.44 322 THR A C 1
ATOM 2532 O O . THR A 1 322 ? 5.145 -7.836 -17.625 1 95.44 322 THR A O 1
ATOM 2535 N N . THR A 1 323 ? 3.111 -8.625 -18.078 1 96.88 323 THR A N 1
ATOM 2536 C CA . THR A 1 323 ? 2.678 -7.426 -18.797 1 96.88 323 THR A CA 1
ATOM 2537 C C . THR A 1 323 ? 2.061 -6.414 -17.844 1 96.88 323 THR A C 1
ATOM 2539 O O . THR A 1 323 ? 1.649 -6.77 -16.734 1 96.88 323 THR A O 1
ATOM 2542 N N . PRO A 1 324 ? 2.008 -5.121 -18.266 1 96.56 324 PRO A N 1
ATOM 2543 C CA . PRO A 1 324 ? 1.463 -4.105 -17.375 1 96.56 324 PRO A CA 1
ATOM 2544 C C . PRO A 1 324 ? -0.004 -4.352 -17.016 1 96.56 324 PRO A C 1
ATOM 2546 O O . PRO A 1 324 ? -0.443 -4.023 -15.914 1 96.56 324 PRO A O 1
ATOM 2549 N N . TYR A 1 325 ? -0.755 -4.98 -17.984 1 98.31 325 TYR A N 1
ATOM 2550 C CA . TYR A 1 325 ? -2.17 -5.246 -17.75 1 98.31 325 TYR A CA 1
ATOM 2551 C C . TYR A 1 325 ? -2.471 -6.738 -17.844 1 98.31 325 TYR A C 1
ATOM 2553 O O . TYR A 1 325 ? -1.812 -7.457 -18.609 1 98.31 325 TYR A O 1
ATOM 2561 N N . LEU A 1 326 ? -3.412 -7.141 -17.031 1 98.69 326 LEU A N 1
ATOM 2562 C CA . LEU A 1 326 ? -3.988 -8.469 -17.203 1 98.69 326 LEU A CA 1
ATOM 2563 C C . LEU A 1 326 ? -5.465 -8.383 -17.562 1 98.69 326 LEU A C 1
ATOM 2565 O O . LEU A 1 326 ? -6.133 -7.398 -17.234 1 98.69 326 LEU A O 1
ATOM 2569 N N . LEU A 1 327 ? -5.875 -9.305 -18.344 1 98.69 327 LEU A N 1
ATOM 2570 C CA . LEU A 1 327 ? -7.281 -9.469 -18.703 1 98.69 327 LEU A CA 1
ATOM 2571 C C . LEU A 1 327 ? -7.867 -10.719 -18.062 1 98.69 327 LEU A C 1
ATOM 2573 O O . LEU A 1 327 ? -7.5 -11.836 -18.438 1 98.69 327 LEU A O 1
ATOM 2577 N N . TRP A 1 328 ? -8.742 -10.547 -17.172 1 97.56 328 TRP A N 1
ATOM 2578 C CA . TRP A 1 328 ? -9.398 -11.703 -16.578 1 97.56 328 TRP A CA 1
ATOM 2579 C C . TRP A 1 328 ? -10.578 -12.164 -17.422 1 97.56 328 TRP A C 1
ATOM 2581 O O . TRP A 1 328 ? -11.422 -11.352 -17.812 1 97.56 328 TRP A O 1
ATOM 2591 N N . LEU A 1 329 ? -10.641 -13.492 -17.578 1 97.12 329 LEU A N 1
ATOM 2592 C CA . LEU A 1 329 ? -11.703 -14.117 -18.359 1 97.12 329 LEU A CA 1
ATOM 2593 C C . LEU A 1 329 ? -12.227 -15.367 -17.656 1 97.12 329 LEU A C 1
ATOM 2595 O O . LEU A 1 329 ? -11.445 -16.188 -17.188 1 97.12 329 LEU A O 1
ATOM 2599 N N . ASP A 1 330 ? -13.547 -15.469 -17.609 1 94.38 330 ASP A N 1
ATOM 2600 C CA . ASP A 1 330 ? -14.094 -16.797 -17.297 1 94.38 330 ASP A CA 1
ATOM 2601 C C . ASP A 1 330 ? -13.875 -17.75 -18.469 1 94.38 330 ASP A C 1
ATOM 2603 O O . ASP A 1 330 ? -13.789 -17.328 -19.625 1 94.38 330 ASP A O 1
ATOM 2607 N N . ASP A 1 331 ? -13.828 -19.031 -18.156 1 94.94 331 ASP A N 1
ATOM 2608 C CA . ASP A 1 331 ? -13.43 -19.984 -19.172 1 94.94 331 ASP A CA 1
ATOM 2609 C C . ASP A 1 331 ? -14.57 -20.25 -20.156 1 94.94 331 ASP A C 1
ATOM 2611 O O . ASP A 1 331 ? -14.383 -20.922 -21.172 1 94.94 331 ASP A O 1
ATOM 2615 N N . ASP A 1 332 ? -15.805 -19.688 -19.891 1 93.81 332 ASP A N 1
ATOM 2616 C CA . ASP A 1 332 ? -16.938 -19.891 -20.781 1 93.81 332 ASP A CA 1
ATOM 2617 C C . ASP A 1 332 ? -17.266 -18.625 -21.578 1 93.81 332 ASP A C 1
ATOM 2619 O O . ASP A 1 332 ? -18.375 -18.469 -22.062 1 93.81 332 ASP A O 1
ATOM 2623 N N . PHE A 1 333 ? -16.328 -17.734 -21.672 1 96.06 333 PHE A N 1
ATOM 2624 C CA . PHE A 1 333 ? -16.469 -16.547 -22.516 1 96.06 333 PHE A CA 1
ATOM 2625 C C . PHE A 1 333 ? -16.047 -16.844 -23.938 1 96.06 333 PHE A C 1
ATOM 2627 O O . PHE A 1 333 ? -15.336 -17.828 -24.188 1 96.06 333 PHE A O 1
ATOM 2634 N N . VAL A 1 334 ? -16.516 -16.031 -24.844 1 96.69 334 VAL A N 1
ATOM 2635 C CA . VAL A 1 334 ? -16.156 -16.125 -26.266 1 96.69 334 VAL A CA 1
ATOM 2636 C C . VAL A 1 334 ? -15.938 -14.734 -26.844 1 96.69 334 VAL A C 1
ATOM 2638 O O . VAL A 1 334 ? -16.812 -13.875 -26.75 1 96.69 334 VAL A O 1
ATOM 2641 N N . PHE A 1 335 ? -14.719 -14.547 -27.438 1 97.69 335 PHE A N 1
ATOM 2642 C CA . PHE A 1 335 ? -14.43 -13.281 -28.078 1 97.69 335 PHE A CA 1
ATOM 2643 C C . PHE A 1 335 ? -15.266 -13.109 -29.344 1 97.69 335 PHE A C 1
ATOM 2645 O O . PHE A 1 335 ? -15.5 -14.078 -30.078 1 97.69 335 PHE A O 1
ATOM 2652 N N . THR A 1 336 ? -15.695 -11.922 -29.609 1 95.88 336 THR A N 1
ATOM 2653 C CA . THR A 1 336 ? -16.422 -11.516 -30.812 1 95.88 336 THR A CA 1
ATOM 2654 C C . THR A 1 336 ? -15.789 -10.281 -31.438 1 95.88 336 THR A C 1
ATOM 2656 O O . THR A 1 336 ? -14.766 -9.781 -30.953 1 95.88 336 THR A O 1
ATOM 2659 N N . GLU A 1 337 ? -16.375 -9.789 -32.5 1 95 337 GLU A N 1
ATOM 2660 C CA . GLU A 1 337 ? -15.906 -8.578 -33.188 1 95 337 GLU A CA 1
ATOM 2661 C C . GLU A 1 337 ? -16.031 -7.363 -32.25 1 95 337 GLU A C 1
ATOM 2663 O O . GLU A 1 337 ? -15.328 -6.367 -32.438 1 95 337 GLU A O 1
ATOM 2668 N N . ASP A 1 338 ? -16.844 -7.531 -31.219 1 93.94 338 ASP A N 1
ATOM 2669 C CA . ASP A 1 338 ? -17.125 -6.422 -30.312 1 93.94 338 ASP A CA 1
ATOM 2670 C C . ASP A 1 338 ? -16.203 -6.457 -29.094 1 93.94 338 ASP A C 1
ATOM 2672 O O . ASP A 1 338 ? -16.25 -5.57 -28.25 1 93.94 338 ASP A O 1
ATOM 2676 N N . THR A 1 339 ? -15.367 -7.473 -28.969 1 97.06 339 THR A N 1
ATOM 2677 C CA . THR A 1 339 ? -14.398 -7.551 -27.891 1 97.06 339 THR A CA 1
ATOM 2678 C C . THR A 1 339 ? -13.148 -6.738 -28.219 1 97.06 339 THR A C 1
ATOM 2680 O O . THR A 1 339 ? -12.156 -7.289 -28.688 1 97.06 339 THR A O 1
ATOM 2683 N N . LYS A 1 340 ? -13.219 -5.48 -27.891 1 94.94 340 LYS A N 1
ATOM 2684 C CA . LYS A 1 340 ? -12.164 -4.539 -28.266 1 94.94 340 LYS A CA 1
ATOM 2685 C C . LYS A 1 340 ? -11.273 -4.211 -27.062 1 94.94 340 LYS A C 1
ATOM 2687 O O . LYS A 1 340 ? -11.508 -3.23 -26.359 1 94.94 340 LYS A O 1
ATOM 2692 N N . LEU A 1 341 ? -10.188 -4.902 -26.953 1 97.81 341 LEU A N 1
ATOM 2693 C CA . LEU A 1 341 ? -9.305 -4.762 -25.812 1 97.81 341 LEU A CA 1
ATOM 2694 C C . LEU A 1 341 ? -8.539 -3.443 -25.875 1 97.81 341 LEU A C 1
ATOM 2696 O O . LEU A 1 341 ? -8.094 -2.93 -24.844 1 97.81 341 LEU A O 1
ATOM 2700 N N . GLU A 1 342 ? -8.406 -2.842 -27.062 1 96.88 342 GLU A N 1
ATOM 2701 C CA . GLU A 1 342 ? -7.711 -1.569 -27.234 1 96.88 342 GLU A CA 1
ATOM 2702 C C . GLU A 1 342 ? -8.422 -0.446 -26.484 1 96.88 342 GLU A C 1
ATOM 2704 O O . GLU A 1 342 ? -7.777 0.481 -26 1 96.88 342 GLU A O 1
ATOM 2709 N N . ILE A 1 343 ? -9.695 -0.566 -26.438 1 96.38 343 ILE A N 1
ATOM 2710 C CA . ILE A 1 343 ? -10.453 0.453 -25.734 1 96.38 343 ILE A CA 1
ATOM 2711 C C . ILE A 1 343 ? -10.156 0.362 -24.234 1 96.38 343 ILE A C 1
ATOM 2713 O O . ILE A 1 343 ? -9.883 1.376 -23.578 1 96.38 343 ILE A O 1
ATOM 2717 N N . MET A 1 344 ? -10.195 -0.847 -23.656 1 97.44 344 MET A N 1
ATOM 2718 C CA . MET A 1 344 ? -9.883 -1.035 -22.234 1 97.44 344 MET A CA 1
ATOM 2719 C C . MET A 1 344 ? -8.477 -0.534 -21.922 1 97.44 344 MET A C 1
ATOM 2721 O O . MET A 1 344 ? -8.281 0.212 -20.953 1 97.44 344 MET A O 1
ATOM 2725 N N . ALA A 1 345 ? -7.543 -0.944 -22.75 1 97.31 345 ALA A N 1
ATOM 2726 C CA . ALA A 1 345 ? -6.156 -0.535 -22.547 1 97.31 345 ALA A CA 1
ATOM 2727 C C . ALA A 1 345 ? -6.012 0.981 -22.641 1 97.31 345 ALA A C 1
ATOM 2729 O O . ALA A 1 345 ? -5.258 1.586 -21.875 1 97.31 345 ALA A O 1
ATOM 2730 N N . GLY A 1 346 ? -6.684 1.57 -23.562 1 96.06 346 GLY A N 1
ATOM 2731 C CA . GLY A 1 346 ? -6.656 3.016 -23.703 1 96.06 346 GLY A CA 1
ATOM 2732 C C . GLY A 1 346 ? -7.16 3.756 -22.484 1 96.06 346 GLY A C 1
ATOM 2733 O O . GLY A 1 346 ? -6.59 4.777 -22.094 1 96.06 346 GLY A O 1
ATOM 2734 N N . VAL A 1 347 ? -8.234 3.27 -21.891 1 97.25 347 VAL A N 1
ATOM 2735 C CA . VAL A 1 347 ? -8.773 3.885 -20.688 1 97.25 347 VAL A CA 1
ATOM 2736 C C . VAL A 1 347 ? -7.75 3.793 -19.562 1 97.25 347 VAL A C 1
ATOM 2738 O O . VAL A 1 347 ? -7.488 4.781 -18.875 1 97.25 347 VAL A O 1
ATOM 2741 N N . LEU A 1 348 ? -7.09 2.668 -19.391 1 96.69 348 LEU A N 1
ATOM 2742 C CA . LEU A 1 348 ? -6.102 2.49 -18.328 1 96.69 348 LEU A CA 1
ATOM 2743 C C . LEU A 1 348 ? -4.871 3.355 -18.578 1 96.69 348 LEU A C 1
ATOM 2745 O O . LEU A 1 348 ? -4.312 3.938 -17.656 1 96.69 348 LEU A O 1
ATOM 2749 N N . ASP A 1 349 ? -4.461 3.482 -19.859 1 94.62 349 ASP A N 1
ATOM 2750 C CA . ASP A 1 349 ? -3.291 4.277 -20.219 1 94.62 349 ASP A CA 1
ATOM 2751 C C . ASP A 1 349 ? -3.506 5.75 -19.875 1 94.62 349 ASP A C 1
ATOM 2753 O O . ASP A 1 349 ? -2.547 6.477 -19.609 1 94.62 349 ASP A O 1
ATOM 2757 N N . ASN A 1 350 ? -4.723 6.145 -19.891 1 94.19 350 ASN A N 1
ATOM 2758 C CA . ASN A 1 350 ? -4.973 7.582 -19.859 1 94.19 350 ASN A CA 1
ATOM 2759 C C . ASN A 1 350 ? -5.793 7.996 -18.641 1 94.19 350 ASN A C 1
ATOM 2761 O O . ASN A 1 350 ? -6.41 9.062 -18.641 1 94.19 350 ASN A O 1
ATOM 2765 N N . SER A 1 351 ? -5.887 7.18 -17.719 1 94.06 351 SER A N 1
ATOM 2766 C CA . SER A 1 351 ? -6.562 7.484 -16.469 1 94.06 351 SER A CA 1
ATOM 2767 C C . SER A 1 351 ? -5.785 6.945 -15.266 1 94.06 351 SER A C 1
ATOM 2769 O O . SER A 1 351 ? -4.734 6.32 -15.438 1 94.06 351 SER A O 1
ATOM 2771 N N . ASN A 1 352 ? -6.352 7.211 -14.141 1 92 352 ASN A N 1
ATOM 2772 C CA . ASN A 1 352 ? -5.738 6.688 -12.922 1 92 352 ASN A CA 1
ATOM 2773 C C . ASN A 1 352 ? -6.453 5.434 -12.43 1 92 352 ASN A C 1
ATOM 2775 O O . ASN A 1 352 ? -6.273 5.027 -11.281 1 92 352 ASN A O 1
ATOM 2779 N N . LEU A 1 353 ? -7.242 4.863 -13.336 1 96.69 353 LEU A N 1
ATOM 2780 C CA . LEU A 1 353 ? -7.973 3.652 -12.969 1 96.69 353 LEU A CA 1
ATOM 2781 C C . LEU A 1 353 ? -7.027 2.461 -12.859 1 96.69 353 LEU A C 1
ATOM 2783 O O . LEU A 1 353 ? -6 2.412 -13.539 1 96.69 353 LEU A O 1
ATOM 2787 N N . ASP A 1 354 ? -7.457 1.553 -12 1 97.56 354 ASP A N 1
ATOM 2788 C CA . ASP A 1 354 ? -6.703 0.312 -11.836 1 97.56 354 ASP A CA 1
ATOM 2789 C C . ASP A 1 354 ? -7.391 -0.845 -12.562 1 97.56 354 ASP A C 1
ATOM 2791 O O . ASP A 1 354 ? -6.742 -1.829 -12.922 1 97.56 354 ASP A O 1
ATOM 2795 N N . VAL A 1 355 ? -8.672 -0.755 -12.688 1 98.19 355 VAL A N 1
ATOM 2796 C CA . VAL A 1 355 ? -9.461 -1.819 -13.297 1 98.19 355 VAL A CA 1
ATOM 2797 C C . VAL A 1 355 ? -10.562 -1.213 -14.172 1 98.19 355 VAL A C 1
ATOM 2799 O O . VAL A 1 355 ? -11.211 -0.239 -13.781 1 98.19 355 VAL A O 1
ATOM 2802 N N . VAL A 1 356 ? -10.75 -1.783 -15.32 1 98.19 356 VAL A N 1
ATOM 2803 C CA . VAL A 1 356 ? -11.852 -1.433 -16.203 1 98.19 356 VAL A CA 1
ATOM 2804 C C . VAL A 1 356 ? -12.547 -2.703 -16.688 1 98.19 356 VAL A C 1
ATOM 2806 O O . VAL A 1 356 ? -11.883 -3.68 -17.047 1 98.19 356 VAL A O 1
ATOM 2809 N N . SER A 1 357 ? -13.844 -2.707 -16.656 1 97.19 357 SER A N 1
ATOM 2810 C CA . SER A 1 357 ? -14.578 -3.887 -17.109 1 97.19 357 SER A CA 1
ATOM 2811 C C . SER A 1 357 ? -15.469 -3.564 -18.297 1 97.19 357 SER A C 1
ATOM 2813 O O . SER A 1 357 ? -15.812 -2.402 -18.531 1 97.19 357 SER A O 1
ATOM 2815 N N . GLY A 1 358 ? -15.719 -4.613 -19.078 1 96 358 GLY A N 1
ATOM 2816 C CA . GLY A 1 358 ? -16.734 -4.555 -20.109 1 96 358 GLY A CA 1
ATOM 2817 C C . GLY A 1 358 ? -18.031 -5.258 -19.719 1 96 358 GLY A C 1
ATOM 2818 O O . GLY A 1 358 ? -18.375 -5.32 -18.547 1 96 358 GLY A O 1
ATOM 2819 N N . ILE A 1 359 ? -18.766 -5.605 -20.766 1 93.12 359 ILE A N 1
ATOM 2820 C CA . ILE A 1 359 ? -20.078 -6.195 -20.578 1 93.12 359 ILE A CA 1
ATOM 2821 C C . ILE A 1 359 ? -20.125 -7.59 -21.203 1 93.12 359 ILE A C 1
ATOM 2823 O O . ILE A 1 359 ? -19.562 -7.812 -22.281 1 93.12 359 ILE A O 1
ATOM 2827 N N . ALA A 1 360 ? -20.672 -8.453 -20.422 1 85.5 360 ALA A N 1
ATOM 2828 C CA . ALA A 1 360 ? -20.859 -9.789 -20.984 1 85.5 360 ALA A CA 1
ATOM 2829 C C . ALA A 1 360 ? -22.219 -9.914 -21.656 1 85.5 360 ALA A C 1
ATOM 2831 O O . ALA A 1 360 ? -23.266 -9.68 -21.031 1 85.5 360 ALA A O 1
ATOM 2832 N N . GLY A 1 361 ? -22.219 -10.414 -22.828 1 76.5 361 GLY A N 1
ATOM 2833 C CA . GLY A 1 361 ? -23.453 -10.633 -23.578 1 76.5 361 GLY A CA 1
ATOM 2834 C C . GLY A 1 361 ? -24.281 -9.367 -23.75 1 76.5 361 GLY A C 1
ATOM 2835 O O . GLY A 1 361 ? -23.75 -8.32 -24.125 1 76.5 361 GLY A O 1
ATOM 2836 N N . GLU A 1 362 ? -25.594 -9.57 -23.578 1 69.44 362 GLU A N 1
ATOM 2837 C CA . GLU A 1 362 ? -26.547 -8.469 -23.719 1 69.44 362 GLU A CA 1
ATOM 2838 C C . GLU A 1 362 ? -26.938 -7.898 -22.359 1 69.44 362 GLU A C 1
ATOM 2840 O O . GLU A 1 362 ? -27.969 -7.227 -22.234 1 69.44 362 GLU A O 1
ATOM 2845 N N . LYS A 1 363 ? -26.016 -8.188 -21.453 1 71.88 363 LYS A N 1
ATOM 2846 C CA . LYS A 1 363 ? -26.359 -7.75 -20.094 1 71.88 363 LYS A CA 1
ATOM 2847 C C . LYS A 1 363 ? -26.094 -6.258 -19.922 1 71.88 363 LYS A C 1
ATOM 2849 O O . LYS A 1 363 ? -25.438 -5.637 -20.75 1 71.88 363 LYS A O 1
ATOM 2854 N N . ASN A 1 364 ? -26.75 -5.734 -18.969 1 81 364 ASN A N 1
ATOM 2855 C CA . ASN A 1 364 ? -26.531 -4.348 -18.562 1 81 364 ASN A CA 1
ATOM 2856 C C . ASN A 1 364 ? -25.203 -4.184 -17.828 1 81 364 ASN A C 1
ATOM 2858 O O . ASN A 1 364 ? -24.609 -5.168 -17.391 1 81 364 ASN A O 1
ATOM 2862 N N . LEU A 1 365 ? -24.75 -2.973 -17.969 1 87.69 365 LEU A N 1
ATOM 2863 C CA . LEU A 1 365 ? -23.547 -2.623 -17.219 1 87.69 365 LEU A CA 1
ATOM 2864 C C . LEU A 1 365 ? -23.703 -2.918 -15.734 1 87.69 365 LEU A C 1
ATOM 2866 O O . LEU A 1 365 ? -24.688 -2.496 -15.125 1 87.69 365 LEU A O 1
ATOM 2870 N N . VAL A 1 366 ? -22.859 -3.721 -15.203 1 86.56 366 VAL A N 1
ATOM 2871 C CA . VAL A 1 366 ? -22.922 -4.082 -13.789 1 86.56 366 VAL A CA 1
ATOM 2872 C C . VAL A 1 366 ? -22.078 -3.104 -12.977 1 86.56 366 VAL A C 1
ATOM 2874 O O . VAL A 1 366 ? -20.859 -3 -13.18 1 86.56 366 VAL A O 1
ATOM 2877 N N . THR A 1 367 ? -22.703 -2.357 -12.109 1 93.06 367 THR A N 1
ATOM 2878 C CA . THR A 1 367 ? -22.031 -1.47 -11.172 1 93.06 367 THR A CA 1
ATOM 2879 C C . THR A 1 367 ? -22.562 -1.675 -9.758 1 93.06 367 THR A C 1
ATOM 2881 O O . THR A 1 367 ? -23.734 -2.025 -9.578 1 93.06 367 THR A O 1
ATOM 2884 N N . THR A 1 368 ? -21.672 -1.571 -8.883 1 94.19 368 THR A N 1
ATOM 2885 C CA . THR A 1 368 ? -22.016 -1.809 -7.48 1 94.19 368 THR A CA 1
ATOM 2886 C C . THR A 1 368 ? -21.375 -0.745 -6.586 1 94.19 368 THR A C 1
ATOM 2888 O O . THR A 1 368 ? -20.25 -0.305 -6.832 1 94.19 368 THR A O 1
ATOM 2891 N N . ARG A 1 369 ? -22.156 -0.346 -5.609 1 94.69 369 ARG A N 1
ATOM 2892 C CA . ARG A 1 369 ? -21.641 0.5 -4.539 1 94.69 369 ARG A CA 1
ATOM 2893 C C . ARG A 1 369 ? -21.484 -0.291 -3.244 1 94.69 369 ARG A C 1
ATOM 2895 O O . ARG A 1 369 ? -22.469 -0.665 -2.615 1 94.69 369 ARG A O 1
ATOM 2902 N N . MET A 1 370 ? -20.281 -0.601 -2.951 1 94.75 370 MET A N 1
ATOM 2903 C CA . MET A 1 370 ? -19.969 -1.298 -1.709 1 94.75 370 MET A CA 1
ATOM 2904 C C . MET A 1 370 ? -19.281 -0.361 -0.721 1 94.75 370 MET A C 1
ATOM 2906 O O . MET A 1 370 ? -18.422 0.43 -1.104 1 94.75 370 MET A O 1
ATOM 2910 N N . GLU A 1 371 ? -19.703 -0.399 0.569 1 92.69 371 GLU A N 1
ATOM 2911 C CA . GLU A 1 371 ? -19.141 0.457 1.61 1 92.69 371 GLU A CA 1
ATOM 2912 C C . GLU A 1 371 ? -19 -0.298 2.93 1 92.69 371 GLU A C 1
ATOM 2914 O O . GLU A 1 371 ? -19.766 -1.236 3.197 1 92.69 371 GLU A O 1
ATOM 2919 N N . LEU A 1 372 ? -18.078 0.117 3.688 1 92.81 372 LEU A N 1
ATOM 2920 C CA . LEU A 1 372 ? -17.891 -0.374 5.047 1 92.81 372 LEU A CA 1
ATOM 2921 C C . LEU A 1 372 ? -18.359 0.66 6.066 1 92.81 372 LEU A C 1
ATOM 2923 O O . LEU A 1 372 ? -17.906 1.808 6.043 1 92.81 372 LEU A O 1
ATOM 2927 N N . ILE A 1 373 ? -19.203 0.225 6.895 1 90.38 373 ILE A N 1
ATOM 2928 C CA . ILE A 1 373 ? -19.703 1.083 7.965 1 90.38 373 ILE A CA 1
ATOM 2929 C C . ILE A 1 373 ? -19.172 0.586 9.312 1 90.38 373 ILE A C 1
ATOM 2931 O O . ILE A 1 373 ? -19.438 -0.553 9.703 1 90.38 373 ILE A O 1
ATOM 2935 N N . PRO A 1 374 ? -18.422 1.394 9.969 1 88.75 374 PRO A N 1
ATOM 2936 C CA . PRO A 1 374 ? -17.844 0.948 11.234 1 88.75 374 PRO A CA 1
ATOM 2937 C C . PRO A 1 374 ? -18.875 0.871 12.359 1 88.75 374 PRO A C 1
ATOM 2939 O O . PRO A 1 374 ? -19.891 1.572 12.328 1 88.75 374 PRO A O 1
ATOM 2942 N N . GLY A 1 375 ? -18.469 0.019 13.289 1 84.06 375 GLY A N 1
ATOM 2943 C CA . GLY A 1 375 ? -19.266 0.003 14.508 1 84.06 375 GLY A CA 1
ATOM 2944 C C . GLY A 1 375 ? -19.031 1.216 15.391 1 84.06 375 GLY A C 1
ATOM 2945 O O . GLY A 1 375 ? -18.297 2.137 15 1 84.06 375 GLY A O 1
ATOM 2946 N N . THR A 1 376 ? -19.719 1.172 16.469 1 77.81 376 THR A N 1
ATOM 2947 C CA . THR A 1 376 ? -19.656 2.312 17.375 1 77.81 376 THR A CA 1
ATOM 2948 C C . THR A 1 376 ? -18.312 2.373 18.094 1 77.81 376 THR A C 1
ATOM 2950 O O . THR A 1 376 ? -17.734 3.449 18.25 1 77.81 376 THR A O 1
ATOM 2953 N N . ASP A 1 377 ? -17.906 1.144 18.406 1 76.44 377 ASP A N 1
ATOM 2954 C CA . ASP A 1 377 ? -16.641 1.098 19.156 1 76.44 377 ASP A CA 1
ATOM 2955 C C . ASP A 1 377 ? -15.484 0.688 18.25 1 76.44 377 ASP A C 1
ATOM 2957 O O . ASP A 1 377 ? -15.688 0.019 17.234 1 76.44 377 ASP A O 1
ATOM 2961 N N . ASP A 1 378 ? -14.305 1.107 18.609 1 71.19 378 ASP A N 1
ATOM 2962 C CA . ASP A 1 378 ? -13.102 0.853 17.828 1 71.19 378 ASP A CA 1
ATOM 2963 C C . ASP A 1 378 ? -12.883 -0.645 17.625 1 71.19 378 ASP A C 1
ATOM 2965 O O . ASP A 1 378 ? -12.281 -1.065 16.641 1 71.19 378 ASP A O 1
ATOM 2969 N N . ASP A 1 379 ? -13.367 -1.363 18.609 1 73.75 379 ASP A N 1
ATOM 2970 C CA . ASP A 1 379 ? -13.117 -2.799 18.547 1 73.75 379 ASP A CA 1
ATOM 2971 C C . ASP A 1 379 ? -14.273 -3.525 17.859 1 73.75 379 ASP A C 1
ATOM 2973 O O . ASP A 1 379 ? -14.203 -4.73 17.625 1 73.75 379 ASP A O 1
ATOM 2977 N N . ASP A 1 380 ? -15.227 -2.633 17.469 1 80.31 380 ASP A N 1
ATOM 2978 C CA . ASP A 1 380 ? -16.359 -3.248 16.797 1 80.31 380 ASP A CA 1
ATOM 2979 C C . ASP A 1 380 ? -16.016 -3.604 15.352 1 80.31 380 ASP A C 1
ATOM 2981 O O . ASP A 1 380 ? -15.07 -3.061 14.781 1 80.31 380 ASP A O 1
ATOM 2985 N N . GLY A 1 381 ? -16.75 -4.551 14.82 1 87.25 381 GLY A N 1
ATOM 2986 C CA . GLY A 1 381 ? -16.609 -4.906 13.422 1 87.25 381 GLY A CA 1
ATOM 2987 C C . GLY A 1 381 ? -17.344 -3.969 12.484 1 87.25 381 GLY A C 1
ATOM 2988 O O . GLY A 1 381 ? -17.875 -2.945 12.914 1 87.25 381 GLY A O 1
ATOM 2989 N N . TYR A 1 382 ? -17.281 -4.223 11.281 1 90 382 TYR A N 1
ATOM 2990 C CA . TYR A 1 382 ? -17.922 -3.447 10.219 1 90 382 TYR A CA 1
ATOM 2991 C C . TYR A 1 382 ? -19.219 -4.113 9.766 1 90 382 TYR A C 1
ATOM 2993 O O . TYR A 1 382 ? -19.406 -5.316 9.961 1 90 382 TYR A O 1
ATOM 3001 N N . CYS A 1 383 ? -20.047 -3.25 9.234 1 91.19 383 CYS A N 1
ATOM 3002 C CA . CYS A 1 383 ? -21.094 -3.721 8.336 1 91.19 383 CYS A CA 1
ATOM 3003 C C . CYS A 1 383 ? -20.719 -3.463 6.883 1 91.19 383 CYS A C 1
ATOM 3005 O O . CYS A 1 383 ? -20.234 -2.385 6.547 1 91.19 383 CYS A O 1
ATOM 3007 N N . ILE A 1 384 ? -20.906 -4.496 6.141 1 91.88 384 ILE A N 1
ATOM 3008 C CA . ILE A 1 384 ? -20.719 -4.328 4.703 1 91.88 384 ILE A CA 1
ATOM 3009 C C . ILE A 1 384 ? -22.047 -3.982 4.043 1 91.88 384 ILE A C 1
ATOM 3011 O O . ILE A 1 384 ? -23.047 -4.691 4.227 1 91.88 384 ILE A O 1
ATOM 3015 N N . TYR A 1 385 ? -22.078 -2.875 3.389 1 89.75 385 TYR A N 1
ATOM 3016 C CA . TYR A 1 385 ? -23.234 -2.492 2.596 1 89.75 385 TYR A CA 1
ATOM 3017 C C . TYR A 1 385 ? -22.938 -2.611 1.105 1 89.75 385 TYR A C 1
ATOM 3019 O O . TYR A 1 385 ? -21.875 -2.207 0.642 1 89.75 385 TYR A O 1
ATOM 3027 N N . HIS A 1 386 ? -23.844 -3.223 0.473 1 89.25 386 HIS A N 1
ATOM 3028 C CA . HIS A 1 386 ? -23.719 -3.412 -0.967 1 89.25 386 HIS A CA 1
ATOM 3029 C C . HIS A 1 386 ? -25.031 -3.111 -1.688 1 89.25 386 HIS A C 1
ATOM 3031 O O . HIS A 1 386 ? -26.078 -3.602 -1.289 1 89.25 386 HIS A O 1
ATOM 3037 N N . LYS A 1 387 ? -25.016 -2.254 -2.686 1 89.38 387 LYS A N 1
ATOM 3038 C CA . LYS A 1 387 ? -26.203 -1.947 -3.488 1 89.38 387 LYS A CA 1
ATOM 3039 C C . LYS A 1 387 ? -25.828 -1.68 -4.941 1 89.38 387 LYS A C 1
ATOM 3041 O O . LYS A 1 387 ? -24.672 -1.331 -5.238 1 89.38 387 LYS A O 1
ATOM 3046 N N . SER A 1 388 ? -26.766 -1.911 -5.793 1 91.62 388 SER A N 1
ATOM 3047 C CA . SER A 1 388 ? -26.531 -1.583 -7.195 1 91.62 388 SER A CA 1
ATOM 3048 C C . SER A 1 388 ? -26.406 -0.077 -7.395 1 91.62 388 SER A C 1
ATOM 3050 O O . SER A 1 388 ? -27.078 0.708 -6.723 1 91.62 388 SER A O 1
ATOM 3052 N N . GLY A 1 389 ? -25.5 0.323 -8.273 1 93.31 389 GLY A N 1
ATOM 3053 C CA . GLY A 1 389 ? -25.297 1.73 -8.578 1 93.31 389 GLY A CA 1
ATOM 3054 C C . GLY A 1 389 ? -23.844 2.078 -8.859 1 93.31 389 GLY A C 1
ATOM 3055 O O . GLY A 1 389 ? -22.953 1.256 -8.648 1 93.31 389 GLY A O 1
ATOM 3056 N N . ASN A 1 390 ? -23.656 3.207 -9.461 1 95.38 390 ASN A N 1
ATOM 3057 C CA . ASN A 1 390 ? -22.312 3.717 -9.734 1 95.38 390 ASN A CA 1
ATOM 3058 C C . ASN A 1 390 ? -22.078 5.062 -9.055 1 95.38 390 ASN A C 1
ATOM 3060 O O . ASN A 1 390 ? -22.984 5.605 -8.414 1 95.38 390 ASN A O 1
ATOM 3064 N N . TYR A 1 391 ? -20.906 5.586 -9.125 1 95.69 391 TYR A N 1
ATOM 3065 C CA . TYR A 1 391 ? -20.547 6.828 -8.461 1 95.69 391 TYR A CA 1
ATOM 3066 C C . TYR A 1 391 ? -20.328 7.949 -9.469 1 95.69 391 TYR A C 1
ATOM 3068 O O . TYR A 1 391 ? -19.562 8.875 -9.219 1 95.69 391 TYR A O 1
ATOM 3076 N N . GLY A 1 392 ? -20.891 7.723 -10.664 1 94.75 392 GLY A N 1
ATOM 3077 C CA . GLY A 1 392 ? -20.75 8.742 -11.695 1 94.75 392 GLY A CA 1
ATOM 3078 C C . GLY A 1 392 ? -19.766 8.352 -12.781 1 94.75 392 GLY A C 1
ATOM 3079 O O . GLY A 1 392 ? -19.109 7.309 -12.695 1 94.75 392 GLY A O 1
ATOM 3080 N N . GLN A 1 393 ? -19.641 9.219 -13.734 1 95.69 393 GLN A N 1
ATOM 3081 C CA . GLN A 1 393 ? -18.797 8.953 -14.891 1 95.69 393 GLN A CA 1
ATOM 3082 C C . GLN A 1 393 ? -17.328 9.219 -14.578 1 95.69 393 GLN A C 1
ATOM 3084 O O . GLN A 1 393 ? -17.016 10.07 -13.742 1 95.69 393 GLN A O 1
ATOM 3089 N N . VAL A 1 394 ? -16.484 8.438 -15.203 1 95.38 394 VAL A N 1
ATOM 3090 C CA . VAL A 1 394 ? -15.055 8.703 -15.133 1 95.38 394 VAL A CA 1
ATOM 3091 C C . VAL A 1 394 ? -14.727 9.961 -15.938 1 95.38 394 VAL A C 1
ATOM 3093 O O . VAL A 1 394 ? -15.07 10.062 -17.125 1 95.38 394 VAL A O 1
ATOM 3096 N N . PRO A 1 395 ? -14.062 10.891 -15.305 1 90.19 395 PRO A N 1
ATOM 3097 C CA . PRO A 1 395 ? -13.688 12.086 -16.062 1 90.19 395 PRO A CA 1
ATOM 3098 C C . PRO A 1 395 ? -12.898 11.75 -17.328 1 90.19 395 PRO A C 1
ATOM 3100 O O . PRO A 1 395 ? -11.922 11.008 -17.281 1 90.19 395 PRO A O 1
ATOM 3103 N N . GLY A 1 396 ? -13.359 12.289 -18.453 1 93.94 396 GLY A N 1
ATOM 3104 C CA . GLY A 1 396 ? -12.68 12.07 -19.719 1 93.94 396 GLY A CA 1
ATOM 3105 C C . GLY A 1 396 ? -13.156 10.82 -20.438 1 93.94 396 GLY A C 1
ATOM 3106 O O . GLY A 1 396 ? -12.789 10.586 -21.594 1 93.94 396 GLY A O 1
ATOM 3107 N N . PHE A 1 397 ? -13.922 10.031 -19.781 1 96.75 397 PHE A N 1
ATOM 3108 C CA . PHE A 1 397 ? -14.43 8.789 -20.359 1 96.75 397 PHE A CA 1
ATOM 3109 C C . PHE A 1 397 ? -15.914 8.625 -20.078 1 96.75 397 PHE A C 1
ATOM 3111 O O . PHE A 1 397 ? -16.312 7.863 -19.188 1 96.75 397 PHE A O 1
ATOM 3118 N N . PRO A 1 398 ? -16.766 9.203 -20.859 1 95.75 398 PRO A N 1
ATOM 3119 C CA . PRO A 1 398 ? -18.203 9.305 -20.578 1 95.75 398 PRO A CA 1
ATOM 3120 C C . PRO A 1 398 ? -18.906 7.953 -20.578 1 95.75 398 PRO A C 1
ATOM 3122 O O . PRO A 1 398 ? -20 7.828 -20.031 1 95.75 398 PRO A O 1
ATOM 3125 N N . ASP A 1 399 ? -18.344 6.957 -21.172 1 95.25 399 ASP A N 1
ATOM 3126 C CA . ASP A 1 399 ? -18.984 5.645 -21.219 1 95.25 399 ASP A CA 1
ATOM 3127 C C . ASP A 1 399 ? -18.547 4.77 -20.062 1 95.25 399 ASP A C 1
ATOM 3129 O O . ASP A 1 399 ? -18.938 3.604 -19.969 1 95.25 399 ASP A O 1
ATOM 3133 N N . CYS A 1 400 ? -17.734 5.305 -19.219 1 97.44 400 CYS A N 1
ATOM 3134 C CA . CYS A 1 400 ? -17.219 4.559 -18.078 1 97.44 400 CYS A CA 1
ATOM 3135 C C . CYS A 1 400 ? -17.734 5.141 -16.766 1 97.44 400 CYS A C 1
ATOM 3137 O O . CYS A 1 400 ? -17.781 6.359 -16.594 1 97.44 400 CYS A O 1
ATOM 3139 N N . TYR A 1 401 ? -18.094 4.234 -15.844 1 97.5 401 TYR A N 1
ATOM 3140 C CA . TYR A 1 401 ? -18.688 4.652 -14.578 1 97.5 401 TYR A CA 1
ATOM 3141 C C . TYR A 1 401 ? -17.922 4.086 -13.391 1 97.5 401 TYR A C 1
ATOM 3143 O O . TYR A 1 401 ? -17.609 2.891 -13.352 1 97.5 401 TYR A O 1
ATOM 3151 N N . LEU A 1 402 ? -17.641 4.945 -12.469 1 97.31 402 LEU A N 1
ATOM 3152 C CA . LEU A 1 402 ? -16.922 4.543 -11.258 1 97.31 402 LEU A CA 1
ATOM 3153 C C . LEU A 1 402 ? -17.766 3.576 -10.43 1 97.31 402 LEU A C 1
ATOM 3155 O O . LEU A 1 402 ? -18.969 3.783 -10.25 1 97.31 402 LEU A O 1
ATOM 3159 N N . THR A 1 403 ? -17.125 2.533 -9.945 1 97.25 403 THR A N 1
ATOM 3160 C CA . THR A 1 403 ? -17.812 1.481 -9.203 1 97.25 403 THR A CA 1
ATOM 3161 C C . THR A 1 403 ? -16.844 0.766 -8.258 1 97.25 403 THR A C 1
ATOM 3163 O O . THR A 1 403 ? -15.641 1.031 -8.281 1 97.25 403 THR A O 1
ATOM 3166 N N . THR A 1 404 ? -17.359 -0.046 -7.344 1 96.94 404 THR A N 1
ATOM 3167 C CA . THR A 1 404 ? -16.516 -0.777 -6.41 1 96.94 404 THR A CA 1
ATOM 3168 C C . THR A 1 404 ? -16.516 -2.268 -6.738 1 96.94 404 THR A C 1
ATOM 3170 O O . THR A 1 404 ? -15.812 -3.049 -6.086 1 96.94 404 THR A O 1
ATOM 3173 N N . LYS A 1 405 ? -17.219 -2.699 -7.672 1 95.81 405 LYS A N 1
ATOM 3174 C CA . LYS A 1 405 ? -17.25 -4.066 -8.18 1 95.81 405 LYS A CA 1
ATOM 3175 C C . LYS A 1 405 ? -17.578 -4.094 -9.664 1 95.81 405 LYS A C 1
ATOM 3177 O O . LYS A 1 405 ? -18.469 -3.365 -10.125 1 95.81 405 LYS A O 1
ATOM 3182 N N . VAL A 1 406 ? -16.844 -4.938 -10.359 1 94.12 406 VAL A N 1
ATOM 3183 C CA . VAL A 1 406 ? -17.094 -5.035 -11.789 1 94.12 406 VAL A CA 1
ATOM 3184 C C . VAL A 1 406 ? -17.359 -6.488 -12.172 1 94.12 406 VAL A C 1
ATOM 3186 O O . VAL A 1 406 ? -17.188 -7.395 -11.352 1 94.12 406 VAL A O 1
ATOM 3189 N N . PHE A 1 407 ? -17.828 -6.664 -13.375 1 92.5 407 PHE A N 1
ATOM 3190 C CA . PHE A 1 407 ? -18.047 -7.984 -13.953 1 92.5 407 PHE A CA 1
ATOM 3191 C C . PHE A 1 407 ? -16.719 -8.695 -14.211 1 92.5 407 PHE A C 1
ATOM 3193 O O . PHE A 1 407 ? -15.688 -8.047 -14.359 1 92.5 407 PHE A O 1
ATOM 3200 N N . ASN A 1 408 ? -16.812 -10.047 -14.234 1 92.31 408 ASN A N 1
ATOM 3201 C CA . ASN A 1 408 ? -15.609 -10.867 -14.391 1 92.31 408 ASN A CA 1
ATOM 3202 C C . ASN A 1 408 ? -15.078 -10.82 -15.82 1 92.31 408 ASN A C 1
ATOM 3204 O O . ASN A 1 408 ? -14.703 -11.852 -16.375 1 92.31 408 ASN A O 1
ATOM 3208 N N . PHE A 1 409 ? -15.234 -9.852 -16.516 1 96.19 409 PHE A N 1
ATOM 3209 C CA . PHE A 1 409 ? -14.602 -9.445 -17.766 1 96.19 409 PHE A CA 1
ATOM 3210 C C . PHE A 1 409 ? -13.953 -8.07 -17.625 1 96.19 409 PHE A C 1
ATOM 3212 O O . PHE A 1 409 ? -14.578 -7.051 -17.938 1 96.19 409 PHE A O 1
ATOM 3219 N N . PHE A 1 410 ? -12.727 -8.086 -17.094 1 97.31 410 PHE A N 1
ATOM 3220 C CA . PHE A 1 410 ? -12.086 -6.809 -16.812 1 97.31 410 PHE A CA 1
ATOM 3221 C C . PHE A 1 410 ? -10.594 -6.867 -17.109 1 97.31 410 PHE A C 1
ATOM 3223 O O . PHE A 1 410 ? -10 -7.945 -17.156 1 97.31 410 PHE A O 1
ATOM 3230 N N . MET A 1 411 ? -10.086 -5.758 -17.453 1 98.62 411 MET A N 1
ATOM 3231 C CA . MET A 1 411 ? -8.656 -5.504 -17.578 1 98.62 411 MET A CA 1
ATOM 3232 C C . MET A 1 411 ? -8.148 -4.656 -16.422 1 98.62 411 MET A C 1
ATOM 3234 O O . MET A 1 411 ? -8.805 -3.707 -15.992 1 98.62 411 MET A O 1
ATOM 3238 N N . GLY A 1 412 ? -7.082 -5.078 -15.797 1 98.44 412 GLY A N 1
ATOM 3239 C CA . GLY A 1 412 ? -6.543 -4.324 -14.672 1 98.44 412 GLY A CA 1
ATOM 3240 C C . GLY A 1 412 ? -5.027 -4.266 -14.672 1 98.44 412 GLY A C 1
ATOM 3241 O O . GLY A 1 412 ? -4.367 -5.043 -15.359 1 98.44 412 GLY A O 1
ATOM 3242 N N . ARG A 1 413 ? -4.531 -3.301 -13.977 1 97.75 413 ARG A N 1
ATOM 3243 C CA . ARG A 1 413 ? -3.092 -3.221 -13.766 1 97.75 413 ARG A CA 1
ATOM 3244 C C . ARG A 1 413 ? -2.586 -4.418 -12.969 1 97.75 413 ARG A C 1
ATOM 3246 O O . ARG A 1 413 ? -3.035 -4.66 -11.852 1 97.75 413 ARG A O 1
ATOM 3253 N N . SER A 1 414 ? -1.591 -5.074 -13.508 1 97.38 414 SER A N 1
ATOM 3254 C CA . SER A 1 414 ? -1.167 -6.379 -13.008 1 97.38 414 SER A CA 1
ATOM 3255 C C . SER A 1 414 ? -0.654 -6.285 -11.578 1 97.38 414 SER A C 1
ATOM 3257 O O . SER A 1 414 ? -1.041 -7.078 -10.719 1 97.38 414 SER A O 1
ATOM 3259 N N . ASP A 1 415 ? 0.159 -5.312 -11.32 1 95.06 415 ASP A N 1
ATOM 3260 C CA . ASP A 1 415 ? 0.755 -5.18 -9.992 1 95.06 415 ASP A CA 1
ATOM 3261 C C . ASP A 1 415 ? -0.304 -4.844 -8.945 1 95.06 415 ASP A C 1
ATOM 3263 O O . ASP A 1 415 ? -0.256 -5.348 -7.82 1 95.06 415 ASP A O 1
ATOM 3267 N N . GLU A 1 416 ? -1.249 -4.016 -9.328 1 96.5 416 GLU A N 1
ATOM 3268 C CA . GLU A 1 416 ? -2.283 -3.609 -8.375 1 96.5 416 GLU A CA 1
ATOM 3269 C C . GLU A 1 416 ? -3.209 -4.777 -8.039 1 96.5 416 GLU A C 1
ATOM 3271 O O . GLU A 1 416 ? -3.525 -5.004 -6.871 1 96.5 416 GLU A O 1
ATOM 3276 N N . ILE A 1 417 ? -3.604 -5.535 -9.031 1 97.31 417 ILE A N 1
ATOM 3277 C CA . ILE A 1 417 ? -4.477 -6.684 -8.812 1 97.31 417 ILE A CA 1
ATOM 3278 C C . ILE A 1 417 ? -3.74 -7.742 -7.996 1 97.31 417 ILE A C 1
ATOM 3280 O O . ILE A 1 417 ? -4.301 -8.312 -7.055 1 97.31 417 ILE A O 1
ATOM 3284 N N . ARG A 1 418 ? -2.555 -7.965 -8.352 1 95.88 418 ARG A N 1
ATOM 3285 C CA . ARG A 1 418 ? -1.748 -8.945 -7.633 1 95.88 418 ARG A CA 1
ATOM 3286 C C . ARG A 1 418 ? -1.565 -8.539 -6.172 1 95.88 418 ARG A C 1
ATOM 3288 O O . ARG A 1 418 ? -1.578 -9.391 -5.281 1 95.88 418 ARG A O 1
ATOM 3295 N N . SER A 1 419 ? -1.402 -7.262 -5.934 1 95.5 419 SER A N 1
ATOM 3296 C CA . SER A 1 419 ? -1.175 -6.789 -4.57 1 95.5 419 SER A CA 1
ATOM 3297 C C . SER A 1 419 ? -2.398 -7.027 -3.691 1 95.5 419 SER A C 1
ATOM 3299 O O . SER A 1 419 ? -2.268 -7.258 -2.486 1 95.5 419 SER A O 1
ATOM 3301 N N . VAL A 1 420 ? -3.582 -6.961 -4.262 1 95.88 420 VAL A N 1
ATOM 3302 C CA . VAL A 1 420 ? -4.797 -7.273 -3.52 1 95.88 420 VAL A CA 1
ATOM 3303 C C . VAL A 1 420 ? -4.898 -8.781 -3.305 1 95.88 420 VAL A C 1
ATOM 3305 O O . VAL A 1 420 ? -5.129 -9.242 -2.184 1 95.88 420 VAL A O 1
ATOM 3308 N N . GLY A 1 421 ? -4.676 -9.469 -4.379 1 94.12 421 GLY A N 1
ATOM 3309 C CA . GLY A 1 421 ? -4.703 -10.922 -4.328 1 94.12 421 GLY A CA 1
ATOM 3310 C C . GLY A 1 421 ? -6.105 -11.492 -4.219 1 94.12 421 GLY A C 1
ATOM 3311 O O . GLY A 1 421 ? -7.055 -10.766 -3.918 1 94.12 421 GLY A O 1
ATOM 3312 N N . PHE A 1 422 ? -6.23 -12.781 -4.504 1 95.56 422 PHE A N 1
ATOM 3313 C CA . PHE A 1 422 ? -7.43 -13.594 -4.336 1 95.56 422 PHE A CA 1
ATOM 3314 C C . PHE A 1 422 ? -7.223 -14.641 -3.246 1 95.56 422 PHE A C 1
ATOM 3316 O O . PHE A 1 422 ? -6.418 -15.562 -3.408 1 95.56 422 PHE A O 1
ATOM 3323 N N . TYR A 1 423 ? -7.941 -14.477 -2.178 1 94.69 423 TYR A N 1
ATOM 3324 C CA . TYR A 1 423 ? -7.734 -15.375 -1.044 1 94.69 423 TYR A CA 1
ATOM 3325 C C . TYR A 1 423 ? -8.211 -16.781 -1.373 1 94.69 423 TYR A C 1
ATOM 3327 O O . TYR A 1 423 ? -9.406 -17.016 -1.562 1 94.69 423 TYR A O 1
ATOM 3335 N N . PRO A 1 424 ? -7.332 -17.75 -1.345 1 94.12 424 PRO A N 1
ATOM 3336 C CA . PRO A 1 424 ? -7.648 -19.078 -1.885 1 94.12 424 PRO A CA 1
ATOM 3337 C C . PRO A 1 424 ? -8.695 -19.812 -1.06 1 94.12 424 PRO A C 1
ATOM 3339 O O . PRO A 1 424 ? -9.266 -20.812 -1.521 1 94.12 424 PRO A O 1
ATOM 3342 N N . ALA A 1 425 ? -8.945 -19.406 0.085 1 90.75 425 ALA A N 1
ATOM 3343 C CA . ALA A 1 425 ? -9.977 -20.062 0.893 1 90.75 425 ALA A CA 1
ATOM 3344 C C . ALA A 1 425 ? -11.336 -20 0.204 1 90.75 425 ALA A C 1
ATOM 3346 O O . ALA A 1 425 ? -12.219 -20.828 0.48 1 90.75 425 ALA A O 1
ATOM 3347 N N . TYR A 1 426 ? -11.531 -19.047 -0.631 1 90.81 426 TYR A N 1
ATOM 3348 C CA . TYR A 1 426 ? -12.75 -18.969 -1.433 1 90.81 426 TYR A CA 1
ATOM 3349 C C . TYR A 1 426 ? -12.656 -19.875 -2.652 1 90.81 426 TYR A C 1
ATOM 3351 O O . TYR A 1 426 ? -12.281 -19.422 -3.74 1 90.81 426 TYR A O 1
ATOM 3359 N N . SER A 1 427 ? -13.18 -21.094 -2.545 1 86.69 427 SER A N 1
ATOM 3360 C CA . SER A 1 427 ? -12.852 -22.156 -3.496 1 86.69 427 SER A CA 1
ATOM 3361 C C . SER A 1 427 ? -14 -22.391 -4.477 1 86.69 427 SER A C 1
ATOM 3363 O O . SER A 1 427 ? -13.805 -23 -5.531 1 86.69 427 SER A O 1
ATOM 3365 N N . ARG A 1 428 ? -15.18 -21.922 -4.207 1 83.25 428 ARG A N 1
ATOM 3366 C CA . ARG A 1 428 ? -16.297 -22.266 -5.082 1 83.25 428 ARG A CA 1
ATOM 3367 C C . ARG A 1 428 ? -16.891 -21.031 -5.738 1 83.25 428 ARG A C 1
ATOM 3369 O O . ARG A 1 428 ? -16.938 -20.922 -6.965 1 83.25 428 ARG A O 1
ATOM 3376 N N . TYR A 1 429 ? -17.391 -20.172 -4.879 1 80.25 429 TYR A N 1
ATOM 3377 C CA . TYR A 1 429 ? -17.859 -18.891 -5.395 1 80.25 429 TYR A CA 1
ATOM 3378 C C . TYR A 1 429 ? -17.453 -17.75 -4.469 1 80.25 429 TYR A C 1
ATOM 3380 O O . TYR A 1 429 ? -17.422 -17.906 -3.248 1 80.25 429 TYR A O 1
ATOM 3388 N N . ALA A 1 430 ? -16.984 -16.766 -5.082 1 81.88 430 ALA A N 1
ATOM 3389 C CA . ALA A 1 430 ? -16.609 -15.547 -4.375 1 81.88 430 ALA A CA 1
ATOM 3390 C C . ALA A 1 430 ? -16.688 -14.336 -5.293 1 81.88 430 ALA A C 1
ATOM 3392 O O . ALA A 1 430 ? -15.664 -13.844 -5.781 1 81.88 430 ALA A O 1
ATOM 3393 N N . ASP A 1 431 ? -17.781 -13.766 -5.445 1 79.5 431 ASP A N 1
ATOM 3394 C CA . ASP A 1 431 ? -17.969 -12.695 -6.422 1 79.5 431 ASP A CA 1
ATOM 3395 C C . ASP A 1 431 ? -17.734 -11.32 -5.789 1 79.5 431 ASP A C 1
ATOM 3397 O O . ASP A 1 431 ? -17.5 -10.344 -6.5 1 79.5 431 ASP A O 1
ATOM 3401 N N . ARG A 1 432 ? -17.781 -11.367 -4.504 1 89.25 432 ARG A N 1
ATOM 3402 C CA . ARG A 1 432 ? -17.766 -10.055 -3.863 1 89.25 432 ARG A CA 1
ATOM 3403 C C . ARG A 1 432 ? -16.516 -9.883 -3.006 1 89.25 432 ARG A C 1
ATOM 3405 O O . ARG A 1 432 ? -16.094 -8.758 -2.725 1 89.25 432 ARG A O 1
ATOM 3412 N N . GLU A 1 433 ? -15.93 -10.984 -2.639 1 92.19 433 GLU A N 1
ATOM 3413 C CA . GLU A 1 433 ? -14.891 -10.977 -1.613 1 92.19 433 GLU A CA 1
ATOM 3414 C C . GLU A 1 433 ? -13.625 -10.297 -2.121 1 92.19 433 GLU A C 1
ATOM 3416 O O . GLU A 1 433 ? -12.945 -9.594 -1.368 1 92.19 433 GLU A O 1
ATOM 3421 N N . PHE A 1 434 ? -13.336 -10.531 -3.393 1 94.75 434 PHE A N 1
ATOM 3422 C CA . PHE A 1 434 ? -12.188 -9.836 -3.959 1 94.75 434 PHE A CA 1
ATOM 3423 C C . PHE A 1 434 ? -12.367 -8.32 -3.879 1 94.75 434 PHE A C 1
ATOM 3425 O O . PHE A 1 434 ? -11.445 -7.598 -3.516 1 94.75 434 PHE A O 1
ATOM 3432 N N . TYR A 1 435 ? -13.484 -7.895 -4.227 1 95.81 435 TYR A N 1
ATOM 3433 C CA . TYR A 1 435 ? -13.766 -6.461 -4.289 1 95.81 435 TYR A CA 1
ATOM 3434 C C . TYR A 1 435 ? -13.859 -5.863 -2.889 1 95.81 435 TYR A C 1
ATOM 3436 O O . TYR A 1 435 ? -13.531 -4.695 -2.684 1 95.81 435 TYR A O 1
ATOM 3444 N N . LEU A 1 436 ? -14.328 -6.668 -1.963 1 94.56 436 LEU A N 1
ATOM 3445 C CA . LEU A 1 436 ? -14.281 -6.223 -0.574 1 94.56 436 LEU A CA 1
ATOM 3446 C C . LEU A 1 436 ? -12.852 -5.918 -0.147 1 94.56 436 LEU A C 1
ATOM 3448 O O . LEU A 1 436 ? -12.586 -4.867 0.442 1 94.56 436 LEU A O 1
ATOM 3452 N N . GLU A 1 437 ? -11.93 -6.789 -0.486 1 94.94 437 GLU A N 1
ATOM 3453 C CA . GLU A 1 437 ? -10.539 -6.598 -0.104 1 94.94 437 GLU A CA 1
ATOM 3454 C C . GLU A 1 437 ? -9.867 -5.527 -0.962 1 94.94 437 GLU A C 1
ATOM 3456 O O . GLU A 1 437 ? -8.812 -5 -0.6 1 94.94 437 GLU A O 1
ATOM 3461 N N . ALA A 1 438 ? -10.492 -5.215 -2.064 1 96.75 438 ALA A N 1
ATOM 3462 C CA . ALA A 1 438 ? -9.969 -4.199 -2.975 1 96.75 438 ALA A CA 1
ATOM 3463 C C . ALA A 1 438 ? -10.453 -2.807 -2.588 1 96.75 438 ALA A C 1
ATOM 3465 O O . ALA A 1 438 ? -9.961 -1.803 -3.104 1 96.75 438 ALA A O 1
ATOM 3466 N N . LEU A 1 439 ? -11.422 -2.707 -1.667 1 96.44 439 LEU A N 1
ATOM 3467 C CA . LEU A 1 439 ? -11.953 -1.408 -1.271 1 96.44 439 LEU A CA 1
ATOM 3468 C C . LEU A 1 439 ? -10.836 -0.488 -0.789 1 96.44 439 LEU A C 1
ATOM 3470 O O . LEU A 1 439 ? -10 -0.889 0.025 1 96.44 439 LEU A O 1
ATOM 3474 N N . GLY A 1 440 ? -10.812 0.715 -1.399 1 95.44 440 GLY A N 1
ATOM 3475 C CA . GLY A 1 440 ? -9.836 1.71 -0.999 1 95.44 440 GLY A CA 1
ATOM 3476 C C . GLY A 1 440 ? -8.461 1.468 -1.597 1 95.44 440 GLY A C 1
ATOM 3477 O O . GLY A 1 440 ? -7.527 2.238 -1.358 1 95.44 440 GLY A O 1
ATOM 3478 N N . LYS A 1 441 ? -8.344 0.401 -2.385 1 95.94 441 LYS A N 1
ATOM 3479 C CA . LYS A 1 441 ? -7.043 0.075 -2.969 1 95.94 441 LYS A CA 1
ATOM 3480 C C . LYS A 1 441 ? -7.07 0.226 -4.488 1 95.94 441 LYS A C 1
ATOM 3482 O O . LYS A 1 441 ? -6.098 0.685 -5.086 1 95.94 441 LYS A O 1
ATOM 3487 N N . LEU A 1 442 ? -8.195 -0.131 -5.051 1 97.06 442 LEU A N 1
ATOM 3488 C CA . LEU A 1 442 ? -8.289 -0.108 -6.508 1 97.06 442 LEU A CA 1
ATOM 3489 C C . LEU A 1 442 ? -9.352 0.89 -6.965 1 97.06 442 LEU A C 1
ATOM 3491 O O . LEU A 1 442 ? -10.469 0.895 -6.449 1 97.06 442 LEU A O 1
ATOM 3495 N N . ARG A 1 443 ? -8.984 1.684 -7.875 1 96.88 443 ARG A N 1
ATOM 3496 C CA . ARG A 1 443 ? -9.945 2.488 -8.617 1 96.88 443 ARG A CA 1
ATOM 3497 C C . ARG A 1 443 ? -10.531 1.701 -9.789 1 96.88 443 ARG A C 1
ATOM 3499 O O . ARG A 1 443 ? -9.805 1.27 -10.68 1 96.88 443 ARG A O 1
ATOM 3506 N N . MET A 1 444 ? -11.859 1.585 -9.773 1 97.81 444 MET A N 1
ATOM 3507 C CA . MET A 1 444 ? -12.453 0.717 -10.781 1 97.81 444 MET A CA 1
ATOM 3508 C C . MET A 1 444 ? -13.57 1.437 -11.531 1 97.81 444 MET A C 1
ATOM 3510 O O . MET A 1 444 ? -14.266 2.275 -10.953 1 97.81 444 MET A O 1
ATOM 3514 N N . ALA A 1 445 ? -13.766 1.026 -12.758 1 98.25 445 ALA A N 1
ATOM 3515 C CA . ALA A 1 445 ? -14.883 1.521 -13.562 1 98.25 445 ALA A CA 1
ATOM 3516 C C . ALA A 1 445 ? -15.414 0.431 -14.484 1 98.25 445 ALA A C 1
ATOM 3518 O O . ALA A 1 445 ? -14.68 -0.478 -14.875 1 98.25 445 ALA A O 1
ATOM 3519 N N . ALA A 1 446 ? -16.656 0.486 -14.711 1 97.5 446 ALA A N 1
ATOM 3520 C CA . ALA A 1 446 ? -17.312 -0.323 -15.734 1 97.5 446 ALA A CA 1
ATOM 3521 C C . ALA A 1 446 ? -17.625 0.51 -16.984 1 97.5 446 ALA A C 1
ATOM 3523 O O . ALA A 1 446 ? -18.141 1.625 -16.875 1 97.5 446 ALA A O 1
ATOM 3524 N N . CYS A 1 447 ? -17.297 -0.011 -18.094 1 96.5 447 CYS A N 1
ATOM 3525 C CA . CYS A 1 447 ? -17.422 0.78 -19.312 1 96.5 447 CYS A CA 1
ATOM 3526 C C . CYS A 1 447 ? -18.406 0.13 -20.281 1 96.5 447 CYS A C 1
ATOM 3528 O O . CYS A 1 447 ? -18.422 -1.093 -20.438 1 96.5 447 CYS A O 1
ATOM 3530 N N . LYS A 1 448 ? -19.125 0.961 -20.922 1 93.56 448 LYS A N 1
ATOM 3531 C CA . LYS A 1 448 ? -20 0.534 -22 1 93.56 448 LYS A CA 1
ATOM 3532 C C . LYS A 1 448 ? -19.234 0.379 -23.312 1 93.56 448 LYS A C 1
ATOM 3534 O O . LYS A 1 448 ? -18.109 0.87 -23.438 1 93.56 448 LYS A O 1
ATOM 3539 N N . GLY A 1 449 ? -19.781 -0.407 -24.25 1 91.19 449 GLY A N 1
ATOM 3540 C CA . GLY A 1 449 ? -19.25 -0.465 -25.609 1 91.19 449 GLY A CA 1
ATOM 3541 C C . GLY A 1 449 ? -18.234 -1.575 -25.797 1 91.19 449 GLY A C 1
ATOM 3542 O O . GLY A 1 449 ? -17.703 -1.759 -26.891 1 91.19 449 GLY A O 1
ATOM 3543 N N . ILE A 1 450 ? -17.828 -2.234 -24.844 1 94.5 450 ILE A N 1
ATOM 3544 C CA . ILE A 1 450 ? -16.938 -3.383 -24.938 1 94.5 450 ILE A CA 1
ATOM 3545 C C . ILE A 1 450 ? -17.688 -4.652 -24.516 1 94.5 450 ILE A C 1
ATOM 3547 O O . ILE A 1 450 ? -18.078 -4.793 -23.359 1 94.5 450 ILE A O 1
ATOM 3551 N N . HIS A 1 451 ? -17.797 -5.566 -25.391 1 94.69 451 HIS A N 1
ATOM 3552 C CA . HIS A 1 451 ? -18.656 -6.723 -25.141 1 94.69 451 HIS A CA 1
ATOM 3553 C C . HIS A 1 451 ? -17.875 -8.023 -25.328 1 94.69 451 HIS A C 1
ATOM 3555 O O . HIS A 1 451 ? -16.953 -8.094 -26.141 1 94.69 451 HIS A O 1
ATOM 3561 N N . ILE A 1 452 ? -18.266 -8.984 -24.594 1 96.12 452 ILE A N 1
ATOM 3562 C CA . ILE A 1 452 ? -17.766 -10.344 -24.766 1 96.12 452 ILE A CA 1
ATOM 3563 C C . ILE A 1 452 ? -18.922 -11.336 -24.734 1 96.12 452 ILE A C 1
ATOM 3565 O O . ILE A 1 452 ? -19.922 -11.102 -24.062 1 96.12 452 ILE A O 1
ATOM 3569 N N . GLY A 1 453 ? -18.781 -12.391 -25.516 1 94.19 453 GLY A N 1
ATOM 3570 C CA . GLY A 1 453 ? -19.781 -13.445 -25.484 1 94.19 453 GLY A CA 1
ATOM 3571 C C . GLY A 1 453 ? -19.688 -14.344 -24.266 1 94.19 453 GLY A C 1
ATOM 3572 O O . GLY A 1 453 ? -18.609 -14.477 -23.688 1 94.19 453 GLY A O 1
ATOM 3573 N N . HIS A 1 454 ? -20.781 -14.914 -23.906 1 91.19 454 HIS A N 1
ATOM 3574 C CA . HIS A 1 454 ? -20.859 -15.844 -22.781 1 91.19 454 HIS A CA 1
ATOM 3575 C C . HIS A 1 454 ? -21.547 -17.141 -23.188 1 91.19 454 HIS A C 1
ATOM 3577 O O . HIS A 1 454 ? -22.766 -17.156 -23.406 1 91.19 454 HIS A O 1
ATOM 3583 N N . ASN A 1 455 ? -20.797 -18.141 -23.297 1 84.75 455 ASN A N 1
ATOM 3584 C CA . ASN A 1 455 ? -21.328 -19.469 -23.641 1 84.75 455 ASN A CA 1
ATOM 3585 C C . ASN A 1 455 ? -21.391 -20.375 -22.422 1 84.75 455 ASN A C 1
ATOM 3587 O O . ASN A 1 455 ? -20.484 -21.188 -22.188 1 84.75 455 ASN A O 1
ATOM 3591 N N . GLN A 1 456 ? -22.406 -20.328 -21.734 1 77.25 456 GLN A N 1
ATOM 3592 C CA . GLN A 1 456 ? -22.516 -21.031 -20.453 1 77.25 456 GLN A CA 1
ATOM 3593 C C . GLN A 1 456 ? -22.812 -22.516 -20.641 1 77.25 456 GLN A C 1
ATOM 3595 O O . GLN A 1 456 ? -23.875 -22.875 -21.141 1 77.25 456 GLN A O 1
ATOM 3600 N N . THR A 1 457 ? -21.828 -23.281 -20.891 1 75.06 457 THR A N 1
ATOM 3601 C CA . THR A 1 457 ? -22 -24.719 -20.953 1 75.06 457 THR A CA 1
ATOM 3602 C C . THR A 1 457 ? -21.625 -25.359 -19.609 1 75.06 457 THR A C 1
ATOM 3604 O O . THR A 1 457 ? -20.562 -25.094 -19.047 1 75.06 457 THR A O 1
ATOM 3607 N N . ARG A 1 458 ? -22.641 -26.016 -18.984 1 73.56 458 ARG A N 1
ATOM 3608 C CA . ARG A 1 458 ? -22.359 -26.719 -17.734 1 73.56 458 ARG A CA 1
ATOM 3609 C C . ARG A 1 458 ? -22.672 -28.203 -17.844 1 73.56 458 ARG A C 1
ATOM 3611 O O . ARG A 1 458 ? -23.828 -28.594 -18.047 1 73.56 458 ARG A O 1
ATOM 3618 N N . ASN A 1 459 ? -21.516 -28.953 -17.844 1 77.5 459 ASN A N 1
ATOM 3619 C CA . ASN A 1 459 ? -21.703 -30.391 -17.859 1 77.5 459 ASN A CA 1
ATOM 3620 C C . ASN A 1 459 ? -22.062 -30.938 -16.484 1 77.5 459 ASN A C 1
ATOM 3622 O O . ASN A 1 459 ? -22.016 -30.203 -15.492 1 77.5 459 ASN A O 1
ATOM 3626 N N . ARG A 1 460 ? -22.516 -32.125 -16.422 1 76 460 ARG A N 1
ATOM 3627 C CA . ARG A 1 460 ? -23.016 -32.75 -15.211 1 76 460 ARG A CA 1
ATOM 3628 C C . ARG A 1 460 ? -21.938 -32.844 -14.148 1 76 460 ARG A C 1
ATOM 3630 O O . ARG A 1 460 ? -22.188 -32.562 -12.977 1 76 460 ARG A O 1
ATOM 3637 N N . GLU A 1 461 ? -20.766 -33.219 -14.555 1 79.38 461 GLU A N 1
ATOM 3638 C CA . GLU A 1 461 ? -19.672 -33.406 -13.602 1 79.38 461 GLU A CA 1
ATOM 3639 C C . GLU A 1 461 ? -19.297 -32.062 -12.953 1 79.38 461 GLU A C 1
ATOM 3641 O O . GLU A 1 461 ? -19.078 -32 -11.742 1 79.38 461 GLU A O 1
ATOM 3646 N N . TYR A 1 462 ? -19.219 -31.141 -13.672 1 80.5 462 TYR A N 1
ATOM 3647 C CA . TYR A 1 462 ? -18.922 -29.797 -13.18 1 80.5 462 TYR A CA 1
ATOM 3648 C C . TYR A 1 462 ? -19.969 -29.344 -12.164 1 80.5 462 TYR A C 1
ATOM 3650 O O . TYR A 1 462 ? -19.625 -28.797 -11.117 1 80.5 462 TYR A O 1
ATOM 3658 N N . LYS A 1 463 ? -21.188 -29.594 -12.414 1 76.06 463 LYS A N 1
ATOM 3659 C CA . LYS A 1 463 ? -22.281 -29.156 -11.547 1 76.06 463 LYS A CA 1
ATOM 3660 C C . LYS A 1 463 ? -22.219 -29.844 -10.188 1 76.06 463 LYS A C 1
ATOM 3662 O O . LYS A 1 463 ? -22.594 -29.266 -9.172 1 76.06 463 LYS A O 1
ATOM 3667 N N . LYS A 1 464 ? -21.734 -31.047 -10.242 1 76.25 464 LYS A N 1
ATOM 3668 C CA . LYS A 1 464 ? -21.609 -31.797 -8.992 1 76.25 464 LYS A CA 1
ATOM 3669 C C . LYS A 1 464 ? -20.641 -31.094 -8.039 1 76.25 464 LYS A C 1
ATOM 3671 O O . LYS A 1 464 ? -20.906 -31.016 -6.836 1 76.25 464 LYS A O 1
ATOM 3676 N N . TYR A 1 465 ? -19.594 -30.656 -8.57 1 76.44 465 TYR A N 1
ATOM 3677 C CA . TYR A 1 465 ? -18.578 -30.016 -7.734 1 76.44 465 TYR A CA 1
ATOM 3678 C C . TYR A 1 465 ? -18.969 -28.594 -7.387 1 76.44 465 TYR A C 1
ATOM 3680 O O . TYR A 1 465 ? -18.734 -28.125 -6.27 1 76.44 465 TYR A O 1
ATOM 3688 N N . ARG A 1 466 ? -19.609 -27.969 -8.242 1 70.44 466 ARG A N 1
ATOM 3689 C CA . ARG A 1 466 ? -19.984 -26.562 -8.008 1 70.44 466 ARG A CA 1
ATOM 3690 C C . ARG A 1 466 ? -21.203 -26.469 -7.102 1 70.44 466 ARG A C 1
ATOM 3692 O O . ARG A 1 466 ? -21.266 -25.578 -6.242 1 70.44 466 ARG A O 1
ATOM 3699 N N . TYR A 1 467 ? -22.203 -27.406 -7.262 1 62.69 467 TYR A N 1
ATOM 3700 C CA . TYR A 1 467 ? -23.484 -27.219 -6.598 1 62.69 467 TYR A CA 1
ATOM 3701 C C . TYR A 1 467 ? -23.812 -28.391 -5.695 1 62.69 467 TYR A C 1
ATOM 3703 O O . TYR A 1 467 ? -24.922 -28.5 -5.18 1 62.69 467 TYR A O 1
ATOM 3711 N N . GLY A 1 468 ? -22.906 -29.281 -5.551 1 59.53 468 GLY A N 1
ATOM 3712 C CA . GLY A 1 468 ? -23.312 -30.344 -4.656 1 59.53 468 GLY A CA 1
ATOM 3713 C C . GLY A 1 468 ? -23.844 -29.844 -3.324 1 59.53 468 GLY A C 1
ATOM 3714 O O . GLY A 1 468 ? -23.203 -29 -2.688 1 59.53 468 GLY A O 1
ATOM 3715 N N . ARG A 1 469 ? -25.172 -30.172 -2.982 1 56.06 469 ARG A N 1
ATOM 3716 C CA . ARG A 1 469 ? -26 -29.578 -1.944 1 56.06 469 ARG A CA 1
ATOM 3717 C C . ARG A 1 469 ? -25.234 -29.453 -0.632 1 56.06 469 ARG A C 1
ATOM 3719 O O . ARG A 1 469 ? -25.141 -28.359 -0.06 1 56.06 469 ARG A O 1
ATOM 3726 N N . ASP A 1 470 ? -24.906 -30.688 -0.062 1 54.88 470 ASP A N 1
ATOM 3727 C CA . ASP A 1 470 ? -24.234 -30.672 1.239 1 54.88 470 ASP A CA 1
ATOM 3728 C C . ASP A 1 470 ? -22.953 -29.844 1.198 1 54.88 470 ASP A C 1
ATOM 3730 O O . ASP A 1 470 ? -22.656 -29.094 2.131 1 54.88 470 ASP A O 1
ATOM 3734 N N . GLN A 1 471 ? -22.5 -29.719 0.049 1 68.62 471 GLN A N 1
ATOM 3735 C CA . GLN A 1 471 ? -21.234 -29.031 -0.117 1 68.62 471 GLN A CA 1
ATOM 3736 C C . GLN A 1 471 ? -21.438 -27.516 -0.196 1 68.62 471 GLN A C 1
ATOM 3738 O O . GLN A 1 471 ? -20.641 -26.75 0.352 1 68.62 471 GLN A O 1
ATOM 3743 N N . GLU A 1 472 ? -22.688 -27.312 -0.543 1 76.31 472 GLU A N 1
ATOM 3744 C CA . GLU A 1 472 ? -22.969 -25.891 -0.699 1 76.31 472 GLU A CA 1
ATOM 3745 C C . GLU A 1 472 ? -23.266 -25.234 0.648 1 76.31 472 GLU A C 1
ATOM 3747 O O . GLU A 1 472 ? -22.766 -24.125 0.927 1 76.31 472 GLU A O 1
ATOM 3752 N N . GLU A 1 473 ? -24.078 -25.875 1.42 1 77.19 473 GLU A N 1
ATOM 3753 C CA . GLU A 1 473 ? -24.391 -25.328 2.73 1 77.19 473 GLU A CA 1
ATOM 3754 C C . GLU A 1 473 ? -23.141 -25.203 3.598 1 77.19 473 GLU A C 1
ATOM 3756 O O . GLU A 1 473 ? -22.969 -24.188 4.293 1 77.19 473 GLU A O 1
ATOM 3761 N N . ASN A 1 474 ? -22.391 -26.203 3.488 1 81.62 474 ASN A N 1
ATOM 3762 C CA . ASN A 1 474 ? -21.156 -26.172 4.258 1 81.62 474 ASN A CA 1
ATOM 3763 C C . ASN A 1 474 ? -20.234 -25.062 3.779 1 81.62 474 ASN A C 1
ATOM 3765 O O . ASN A 1 474 ? -19.578 -24.406 4.59 1 81.62 474 ASN A O 1
ATOM 3769 N N . TYR A 1 475 ? -20.25 -24.922 2.537 1 85.38 475 TYR A N 1
ATOM 3770 C CA . TYR A 1 475 ? -19.406 -23.875 1.978 1 85.38 475 TYR A CA 1
ATOM 3771 C C . TYR A 1 475 ? -19.906 -22.484 2.373 1 85.38 475 TYR A C 1
ATOM 3773 O O . TYR A 1 475 ? -19.125 -21.609 2.703 1 85.38 475 TYR A O 1
ATOM 3781 N N . LYS A 1 476 ? -21.188 -22.312 2.404 1 82.19 476 LYS A N 1
ATOM 3782 C CA . LYS A 1 476 ? -21.766 -21.031 2.816 1 82.19 476 LYS A CA 1
ATOM 3783 C C . LYS A 1 476 ? -21.375 -20.688 4.254 1 82.19 476 LYS A C 1
ATOM 3785 O O . LYS A 1 476 ? -21 -19.562 4.547 1 82.19 476 LYS A O 1
ATOM 3790 N N . LYS A 1 477 ? -21.484 -21.656 5.074 1 82.19 477 LYS A N 1
ATOM 3791 C CA . LYS A 1 477 ? -21.109 -21.453 6.469 1 82.19 477 LYS A CA 1
ATOM 3792 C C . LYS A 1 477 ? -19.625 -21.125 6.586 1 82.19 477 LYS A C 1
ATOM 3794 O O . LYS A 1 477 ? -19.234 -20.25 7.371 1 82.19 477 LYS A O 1
ATOM 3799 N N . TYR A 1 478 ? -18.922 -21.797 5.801 1 85.38 478 TYR A N 1
ATOM 3800 C CA . TYR A 1 478 ? -17.484 -21.578 5.812 1 85.38 478 TYR A CA 1
ATOM 3801 C C . TYR A 1 478 ? -17.141 -20.156 5.387 1 85.38 478 TYR A C 1
ATOM 3803 O O . TYR A 1 478 ? -16.359 -19.469 6.051 1 85.38 478 TYR A O 1
ATOM 3811 N N . ILE A 1 479 ? -17.734 -19.688 4.383 1 86.06 479 ILE A N 1
ATOM 3812 C CA . ILE A 1 479 ? -17.422 -18.375 3.85 1 86.06 479 ILE A CA 1
ATOM 3813 C C . ILE A 1 479 ? -17.891 -17.297 4.832 1 86.06 479 ILE A C 1
ATOM 3815 O O . ILE A 1 479 ? -17.25 -16.25 4.977 1 86.06 479 ILE A O 1
ATOM 3819 N N . MET A 1 480 ? -18.969 -17.578 5.496 1 84.44 480 MET A N 1
ATOM 3820 C CA . MET A 1 480 ? -19.438 -16.641 6.504 1 84.44 480 MET A CA 1
ATOM 3821 C C . MET A 1 480 ? -18.422 -16.484 7.633 1 84.44 480 MET A C 1
ATOM 3823 O O . MET A 1 480 ? -18.172 -15.359 8.086 1 84.44 480 MET A O 1
ATOM 3827 N N . ARG A 1 481 ? -17.906 -17.562 7.945 1 86.88 481 ARG A N 1
ATOM 3828 C CA . ARG A 1 481 ? -16.906 -17.531 9 1 86.88 481 ARG A CA 1
ATOM 3829 C C . ARG A 1 481 ? -15.648 -16.781 8.547 1 86.88 481 ARG A C 1
ATOM 3831 O O . ARG A 1 481 ? -15.062 -16.031 9.312 1 86.88 481 ARG A O 1
ATOM 3838 N N . VAL A 1 482 ? -15.305 -17.047 7.336 1 90.25 482 VAL A N 1
ATOM 3839 C CA . VAL A 1 482 ? -14.125 -16.391 6.785 1 90.25 482 VAL A CA 1
ATOM 3840 C C . VAL A 1 482 ? -14.344 -14.883 6.727 1 90.25 482 VAL A C 1
ATOM 3842 O O . VAL A 1 482 ? -13.484 -14.102 7.16 1 90.25 482 VAL A O 1
ATOM 3845 N N . ASN A 1 483 ? -15.5 -14.508 6.312 1 89.31 483 ASN A N 1
ATOM 3846 C CA . ASN A 1 483 ? -15.805 -13.086 6.23 1 89.31 483 ASN A CA 1
ATOM 3847 C C . ASN A 1 483 ? -15.844 -12.438 7.609 1 89.31 483 ASN A C 1
ATOM 3849 O O . ASN A 1 483 ? -15.328 -11.336 7.801 1 89.31 483 ASN A O 1
ATOM 3853 N N . TYR A 1 484 ? -16.453 -13.133 8.516 1 91.12 484 TYR A N 1
ATOM 3854 C CA . TYR A 1 484 ? -16.516 -12.625 9.883 1 91.12 484 TYR A CA 1
ATOM 3855 C C . TYR A 1 484 ? -15.125 -12.336 10.43 1 91.12 484 TYR A C 1
ATOM 3857 O O . TYR A 1 484 ? -14.891 -11.273 11.016 1 91.12 484 TYR A O 1
ATOM 3865 N N . PHE A 1 485 ? -14.25 -13.211 10.18 1 93.12 485 PHE A N 1
ATOM 3866 C CA . PHE A 1 485 ? -12.922 -13.109 10.781 1 93.12 485 PHE A CA 1
ATOM 3867 C C . PHE A 1 485 ? -12.016 -12.227 9.938 1 93.12 485 PHE A C 1
ATOM 3869 O O . PHE A 1 485 ? -11.516 -11.203 10.422 1 93.12 485 PHE A O 1
ATOM 3876 N N . ARG A 1 486 ? -11.875 -12.562 8.68 1 94.12 486 ARG A N 1
ATOM 3877 C CA . ARG A 1 486 ? -10.859 -11.961 7.812 1 94.12 486 ARG A CA 1
ATOM 3878 C C . ARG A 1 486 ? -11.141 -10.484 7.582 1 94.12 486 ARG A C 1
ATOM 3880 O O . ARG A 1 486 ? -10.234 -9.648 7.656 1 94.12 486 ARG A O 1
ATOM 3887 N N . SER A 1 487 ? -12.391 -10.094 7.418 1 92.62 487 SER A N 1
ATOM 3888 C CA . SER A 1 487 ? -12.742 -8.711 7.098 1 92.62 487 SER A CA 1
ATOM 3889 C C . SER A 1 487 ? -13.242 -7.969 8.328 1 92.62 487 SER A C 1
ATOM 3891 O O . SER A 1 487 ? -13.695 -6.828 8.234 1 92.62 487 SER A O 1
ATOM 3893 N N . ASN A 1 488 ? -13.164 -8.641 9.469 1 93.5 488 ASN A N 1
ATOM 3894 C CA . ASN A 1 488 ? -13.734 -8.07 10.688 1 93.5 488 ASN A CA 1
ATOM 3895 C C . ASN A 1 488 ? -15.156 -7.559 10.453 1 93.5 488 ASN A C 1
ATOM 3897 O O . ASN A 1 488 ? -15.484 -6.441 10.852 1 93.5 488 ASN A O 1
ATOM 3901 N N . ALA A 1 489 ? -15.945 -8.352 9.75 1 91.81 489 ALA A N 1
ATOM 3902 C CA . ALA A 1 489 ? -17.312 -7.961 9.398 1 91.81 489 ALA A CA 1
ATOM 3903 C C . ALA A 1 489 ? -18.328 -8.703 10.25 1 91.81 489 ALA A C 1
ATOM 3905 O O . ALA A 1 489 ? -18.25 -9.93 10.391 1 91.81 489 ALA A O 1
ATOM 3906 N N . ASP A 1 490 ? -19.266 -7.957 10.727 1 89.94 490 ASP A N 1
ATOM 3907 C CA . ASP A 1 490 ? -20.266 -8.57 11.578 1 89.94 490 ASP A CA 1
ATOM 3908 C C . ASP A 1 490 ? -21.516 -8.953 10.773 1 89.94 490 ASP A C 1
ATOM 3910 O O . ASP A 1 490 ? -22.219 -9.898 11.133 1 89.94 490 ASP A O 1
ATOM 3914 N N . CYS A 1 491 ? -21.75 -8.18 9.781 1 89.38 491 CYS A N 1
ATOM 3915 C CA . CYS A 1 491 ? -22.891 -8.508 8.945 1 89.38 491 CYS A CA 1
ATOM 3916 C C . CYS A 1 491 ? -22.75 -7.895 7.559 1 89.38 491 CYS A C 1
ATOM 3918 O O . CYS A 1 491 ? -21.875 -7.051 7.332 1 89.38 491 CYS A O 1
ATOM 3920 N N . TRP A 1 492 ? -23.438 -8.422 6.668 1 88 492 TRP A N 1
ATOM 3921 C CA . TRP A 1 492 ? -23.5 -7.969 5.281 1 88 492 TRP A CA 1
ATOM 3922 C C . TRP A 1 492 ? -24.922 -7.586 4.902 1 88 492 TRP A C 1
ATOM 3924 O O . TRP A 1 492 ? -25.828 -8.43 4.902 1 88 492 TRP A O 1
ATOM 3934 N N . HIS A 1 493 ? -25.078 -6.266 4.633 1 83.31 493 HIS A N 1
ATOM 3935 C CA . HIS A 1 493 ? -26.375 -5.746 4.227 1 83.31 493 HIS A CA 1
ATOM 3936 C C . HIS A 1 493 ? -26.469 -5.617 2.709 1 83.31 493 HIS A C 1
ATOM 3938 O O . HIS A 1 493 ? -25.5 -5.227 2.059 1 83.31 493 HIS A O 1
ATOM 3944 N N . ARG A 1 494 ? -27.484 -6.117 2.107 1 76.19 494 ARG A N 1
ATOM 3945 C CA . ARG A 1 494 ? -27.734 -5.945 0.678 1 76.19 494 ARG A CA 1
ATOM 3946 C C . ARG A 1 494 ? -28.906 -5.016 0.434 1 76.19 494 ARG A C 1
ATOM 3948 O O . ARG A 1 494 ? -29.906 -5.062 1.16 1 76.19 494 ARG A O 1
ATOM 3955 N N . MET B 1 1 ? -45.031 20.781 -86.875 1 21.03 1 MET B N 1
ATOM 3956 C CA . MET B 1 1 ? -44.031 19.938 -86.25 1 21.03 1 MET B CA 1
ATOM 3957 C C . MET B 1 1 ? -42.938 20.781 -85.625 1 21.03 1 MET B C 1
ATOM 3959 O O . MET B 1 1 ? -41.906 20.25 -85.188 1 21.03 1 MET B O 1
ATOM 3963 N N . LYS B 1 2 ? -42.906 21.891 -86.188 1 21.83 2 LYS B N 1
ATOM 3964 C CA . LYS B 1 2 ? -42 23.047 -86.062 1 21.83 2 LYS B CA 1
ATOM 3965 C C . LYS B 1 2 ? -41.75 23.438 -84.625 1 21.83 2 LYS B C 1
ATOM 3967 O O . LYS B 1 2 ? -42.594 24.094 -84 1 21.83 2 LYS B O 1
ATOM 3972 N N . GLY B 1 3 ? -41.344 22.422 -83.875 1 21.69 3 GLY B N 1
ATOM 3973 C CA . GLY B 1 3 ? -41.312 22.016 -82.5 1 21.69 3 GLY B CA 1
ATOM 3974 C C . GLY B 1 3 ? -40.375 22.859 -81.625 1 21.69 3 GLY B C 1
ATOM 3975 O O . GLY B 1 3 ? -39.156 22.625 -81.625 1 21.69 3 GLY B O 1
ATOM 3976 N N . GLY B 1 4 ? -40.531 24.156 -81.875 1 23.2 4 GLY B N 1
ATOM 3977 C CA . GLY B 1 4 ? -39.75 25.281 -81.375 1 23.2 4 GLY B CA 1
ATOM 3978 C C . GLY B 1 4 ? -39.438 25.188 -79.875 1 23.2 4 GLY B C 1
ATOM 3979 O O . GLY B 1 4 ? -40.219 24.625 -79.125 1 23.2 4 GLY B O 1
ATOM 3980 N N . THR B 1 5 ? -38.156 25.203 -79.562 1 22.25 5 THR B N 1
ATOM 3981 C CA . THR B 1 5 ? -37.219 24.938 -78.5 1 22.25 5 THR B CA 1
ATOM 3982 C C . THR B 1 5 ? -37.438 25.938 -77.312 1 22.25 5 THR B C 1
ATOM 3984 O O . THR B 1 5 ? -37 27.094 -77.438 1 22.25 5 THR B O 1
ATOM 3987 N N . ARG B 1 6 ? -38.719 26.188 -77.062 1 21.31 6 ARG B N 1
ATOM 3988 C CA . ARG B 1 6 ? -39 27.234 -76.062 1 21.31 6 ARG B CA 1
ATOM 3989 C C . ARG B 1 6 ? -38.094 27.078 -74.875 1 21.31 6 ARG B C 1
ATOM 3991 O O . ARG B 1 6 ? -38.094 26.031 -74.188 1 21.31 6 ARG B O 1
ATOM 3998 N N . GLN B 1 7 ? -36.969 27.719 -74.938 1 21.03 7 GLN B N 1
ATOM 3999 C CA . GLN B 1 7 ? -35.812 27.812 -74 1 21.03 7 GLN B CA 1
ATOM 4000 C C . GLN B 1 7 ? -36.281 28.25 -72.625 1 21.03 7 GLN B C 1
ATOM 4002 O O . GLN B 1 7 ? -36.875 29.328 -72.438 1 21.03 7 GLN B O 1
ATOM 4007 N N . LEU B 1 8 ? -36.844 27.281 -71.875 1 20.97 8 LEU B N 1
ATOM 4008 C CA . LEU B 1 8 ? -37.406 27.406 -70.562 1 20.97 8 LEU B CA 1
ATOM 4009 C C . LEU B 1 8 ? -36.469 28.125 -69.625 1 20.97 8 LEU B C 1
ATOM 4011 O O . LEU B 1 8 ? -35.312 27.672 -69.375 1 20.97 8 LEU B O 1
ATOM 4015 N N . LEU B 1 9 ? -36.5 29.422 -69.688 1 21.44 9 LEU B N 1
ATOM 4016 C CA . LEU B 1 9 ? -35.719 30.391 -68.938 1 21.44 9 LEU B CA 1
ATOM 4017 C C . LEU B 1 9 ? -35.812 30.094 -67.438 1 21.44 9 LEU B C 1
ATOM 4019 O O . LEU B 1 9 ? -36.875 30.25 -66.812 1 21.44 9 LEU B O 1
ATOM 4023 N N . LEU B 1 10 ? -35.344 28.922 -67.062 1 20.72 10 LEU B N 1
ATOM 4024 C CA . LEU B 1 10 ? -35.438 28.484 -65.688 1 20.72 10 LEU B CA 1
ATOM 4025 C C . LEU B 1 10 ? -34.844 29.531 -64.75 1 20.72 10 LEU B C 1
ATOM 4027 O O . LEU B 1 10 ? -33.688 29.922 -64.875 1 20.72 10 LEU B O 1
ATOM 4031 N N . PHE B 1 11 ? -35.625 30.453 -64.375 1 21.31 11 PHE B N 1
ATOM 4032 C CA . PHE B 1 11 ? -35.375 31.531 -63.438 1 21.31 11 PHE B CA 1
ATOM 4033 C C . PHE B 1 11 ? -34.719 31.016 -62.156 1 21.31 11 PHE B C 1
ATOM 4035 O O . PHE B 1 11 ? -35.375 30.281 -61.406 1 21.31 11 PHE B O 1
ATOM 4042 N N . LEU B 1 12 ? -33.5 30.609 -62.188 1 21.19 12 LEU B N 1
ATOM 4043 C CA . LEU B 1 12 ? -32.719 30.078 -61.062 1 21.19 12 LEU B CA 1
ATOM 4044 C C . LEU B 1 12 ? -32.625 31.062 -59.938 1 21.19 12 LEU B C 1
ATOM 4046 O O . LEU B 1 12 ? -32.062 32.156 -60.062 1 21.19 12 LEU B O 1
ATOM 4050 N N . ALA B 1 13 ? -33.75 31.391 -59.375 1 21.12 13 ALA B N 1
ATOM 4051 C CA . ALA B 1 13 ? -33.875 32.281 -58.219 1 21.12 13 ALA B CA 1
ATOM 4052 C C . ALA B 1 13 ? -32.781 31.984 -57.188 1 21.12 13 ALA B C 1
ATOM 4054 O O . ALA B 1 13 ? -32.562 30.828 -56.812 1 21.12 13 ALA B O 1
ATOM 4055 N N . GLY B 1 14 ? -31.734 32.688 -57.062 1 21.05 14 GLY B N 1
ATOM 4056 C CA . GLY B 1 14 ? -30.484 32.75 -56.312 1 21.05 14 GLY B CA 1
ATOM 4057 C C . GLY B 1 14 ? -30.688 32.812 -54.812 1 21.05 14 GLY B C 1
ATOM 4058 O O . GLY B 1 14 ? -31.141 33.812 -54.281 1 21.05 14 GLY B O 1
ATOM 4059 N N . TYR B 1 15 ? -31.484 31.938 -54.188 1 20.72 15 TYR B N 1
ATOM 4060 C CA . TYR B 1 15 ? -31.781 32.031 -52.781 1 20.72 15 TYR B CA 1
ATOM 4061 C C . TYR B 1 15 ? -30.5 32.156 -51.969 1 20.72 15 TYR B C 1
ATOM 4063 O O . TYR B 1 15 ? -29.547 31.406 -52.156 1 20.72 15 TYR B O 1
ATOM 4071 N N . SER B 1 16 ? -30.109 33.281 -51.531 1 21.7 16 SER B N 1
ATOM 4072 C CA . SER B 1 16 ? -28.984 33.75 -50.719 1 21.7 16 SER B CA 1
ATOM 4073 C C . SER B 1 16 ? -28.922 33 -49.375 1 21.7 16 SER B C 1
ATOM 4075 O O . SER B 1 16 ? -29.75 33.219 -48.5 1 21.7 16 SER B O 1
ATOM 4077 N N . VAL B 1 17 ? -28.844 31.734 -49.281 1 23.16 17 VAL B N 1
ATOM 4078 C CA . VAL B 1 17 ? -28.875 31 -48 1 23.16 17 VAL B CA 1
ATOM 4079 C C . VAL B 1 17 ? -27.766 31.516 -47.094 1 23.16 17 VAL B C 1
ATOM 4081 O O . VAL B 1 17 ? -26.594 31.531 -47.469 1 23.16 17 VAL B O 1
ATOM 4084 N N . GLY B 1 18 ? -28 32.406 -46.188 1 21.12 18 GLY B N 1
ATOM 4085 C CA . GLY B 1 18 ? -27.188 33.031 -45.125 1 21.12 18 GLY B CA 1
ATOM 4086 C C . GLY B 1 18 ? -26.438 32 -44.312 1 21.12 18 GLY B C 1
ATOM 4087 O O . GLY B 1 18 ? -27.031 31.047 -43.812 1 21.12 18 GLY B O 1
ATOM 4088 N N . PHE B 1 19 ? -25.234 31.641 -44.594 1 22.78 19 PHE B N 1
ATOM 4089 C CA . PHE B 1 19 ? -24.297 30.719 -43.969 1 22.78 19 PHE B CA 1
ATOM 4090 C C . PHE B 1 19 ? -24.062 31.094 -42.531 1 22.78 19 PHE B C 1
ATOM 4092 O O . PHE B 1 19 ? -23.516 32.156 -42.219 1 22.78 19 PHE B O 1
ATOM 4099 N N . VAL B 1 20 ? -25 30.875 -41.625 1 21.42 20 VAL B N 1
ATOM 4100 C CA . VAL B 1 20 ? -24.797 31.125 -40.219 1 21.42 20 VAL B CA 1
ATOM 4101 C C . VAL B 1 20 ? -23.531 30.422 -39.75 1 21.42 20 VAL B C 1
ATOM 4103 O O . VAL B 1 20 ? -23.375 29.203 -39.938 1 21.42 20 VAL B O 1
ATOM 4106 N N . SER B 1 21 ? -22.453 31.078 -39.656 1 20.95 21 SER B N 1
ATOM 4107 C CA . SER B 1 21 ? -21.141 30.688 -39.156 1 20.95 21 SER B CA 1
ATOM 4108 C C . SER B 1 21 ? -21.266 30.047 -37.75 1 20.95 21 SER B C 1
ATOM 4110 O O . SER B 1 21 ? -21.719 30.688 -36.812 1 20.95 21 SER B O 1
ATOM 4112 N N . PHE B 1 22 ? -21.672 28.828 -37.625 1 21.72 22 PHE B N 1
ATOM 4113 C CA . PHE B 1 22 ? -21.688 28.094 -36.375 1 21.72 22 PHE B CA 1
ATOM 4114 C C . PHE B 1 22 ? -20.344 28.203 -35.688 1 21.72 22 PHE B C 1
ATOM 4116 O O . PHE B 1 22 ? -19.312 27.797 -36.219 1 21.72 22 PHE B O 1
ATOM 4123 N N . VAL B 1 23 ? -20.094 29.234 -34.906 1 21.48 23 VAL B N 1
ATOM 4124 C CA . VAL B 1 23 ? -18.984 29.375 -33.969 1 21.48 23 VAL B CA 1
ATOM 4125 C C . VAL B 1 23 ? -18.906 28.125 -33.094 1 21.48 23 VAL B C 1
ATOM 4127 O O . VAL B 1 23 ? -19.828 27.844 -32.312 1 21.48 23 VAL B O 1
ATOM 4130 N N . LEU B 1 24 ? -18.375 27.062 -33.625 1 22.25 24 LEU B N 1
ATOM 4131 C CA . LEU B 1 24 ? -18.062 25.859 -32.875 1 22.25 24 LEU B CA 1
ATOM 4132 C C . LEU B 1 24 ? -17.344 26.203 -31.562 1 22.25 24 LEU B C 1
ATOM 4134 O O . LEU B 1 24 ? -16.25 26.797 -31.594 1 22.25 24 LEU B O 1
ATOM 4138 N N . PHE B 1 25 ? -18.141 26.641 -30.562 1 22.75 25 PHE B N 1
ATOM 4139 C CA . PHE B 1 25 ? -17.641 26.781 -29.203 1 22.75 25 PHE B CA 1
ATOM 4140 C C . PHE B 1 25 ? -16.891 25.531 -28.766 1 22.75 25 PHE B C 1
ATOM 4142 O O . PHE B 1 25 ? -17.516 24.5 -28.469 1 22.75 25 PHE B O 1
ATOM 4149 N N . SER B 1 26 ? -15.836 25.156 -29.469 1 22.47 26 SER B N 1
ATOM 4150 C CA . SER B 1 26 ? -14.922 24.062 -29.141 1 22.47 26 SER B CA 1
ATOM 4151 C C . SER B 1 26 ? -14.539 24.109 -27.656 1 22.47 26 SER B C 1
ATOM 4153 O O . SER B 1 26 ? -14.07 23.109 -27.109 1 22.47 26 SER B O 1
ATOM 4155 N N . ASP B 1 27 ? -14.227 25.328 -27.156 1 20.77 27 ASP B N 1
ATOM 4156 C CA . ASP B 1 27 ? -13.094 25.391 -26.234 1 20.77 27 ASP B CA 1
ATOM 4157 C C . ASP B 1 27 ? -13.406 24.672 -24.922 1 20.77 27 ASP B C 1
ATOM 4159 O O . ASP B 1 27 ? -12.516 24.094 -24.297 1 20.77 27 ASP B O 1
ATOM 4163 N N . VAL B 1 28 ? -14.5 25 -24.25 1 22.08 28 VAL B N 1
ATOM 4164 C CA . VAL B 1 28 ? -14.312 25.219 -22.828 1 22.08 28 VAL B CA 1
ATOM 4165 C C . VAL B 1 28 ? -14.281 23.875 -22.094 1 22.08 28 VAL B C 1
ATOM 4167 O O . VAL B 1 28 ? -14.32 23.844 -20.859 1 22.08 28 VAL B O 1
ATOM 4170 N N . THR B 1 29 ? -14.586 22.797 -22.734 1 22.55 29 THR B N 1
ATOM 4171 C CA . THR B 1 29 ? -14.852 21.781 -21.719 1 22.55 29 THR B CA 1
ATOM 4172 C C . THR B 1 29 ? -13.578 21.422 -20.969 1 22.55 29 THR B C 1
ATOM 4174 O O . THR B 1 29 ? -12.812 20.562 -21.406 1 22.55 29 THR B O 1
ATOM 4177 N N . ARG B 1 30 ? -12.781 22.359 -20.516 1 24.06 30 ARG B N 1
ATOM 4178 C CA . ARG B 1 30 ? -11.633 22.047 -19.672 1 24.06 30 ARG B CA 1
ATOM 4179 C C . ARG B 1 30 ? -12.047 21.172 -18.484 1 24.06 30 ARG B C 1
ATOM 4181 O O . ARG B 1 30 ? -12.656 21.656 -17.531 1 24.06 30 ARG B O 1
ATOM 4188 N N . VAL B 1 31 ? -12.664 20.156 -18.766 1 25.33 31 VAL B N 1
ATOM 4189 C CA . VAL B 1 31 ? -12.812 19.266 -17.625 1 25.33 31 VAL B CA 1
ATOM 4190 C C . VAL B 1 31 ? -11.477 19.141 -16.891 1 25.33 31 VAL B C 1
ATOM 4192 O O . VAL B 1 31 ? -10.492 18.672 -17.469 1 25.33 31 VAL B O 1
ATOM 4195 N N . HIS B 1 32 ? -11.227 20.156 -16.094 1 23.89 32 HIS B N 1
ATOM 4196 C CA . HIS B 1 32 ? -10.078 20.156 -15.195 1 23.89 32 HIS B CA 1
ATOM 4197 C C . HIS B 1 32 ? -9.922 18.812 -14.492 1 23.89 32 HIS B C 1
ATOM 4199 O O . HIS B 1 32 ? -10.641 18.516 -13.539 1 23.89 32 HIS B O 1
ATOM 4205 N N . VAL B 1 33 ? -9.953 17.797 -15.211 1 27.09 33 VAL B N 1
ATOM 4206 C CA . VAL B 1 33 ? -9.422 16.609 -14.531 1 27.09 33 VAL B CA 1
ATOM 4207 C C . VAL B 1 33 ? -8.258 17.016 -13.625 1 27.09 33 VAL B C 1
ATOM 4209 O O . VAL B 1 33 ? -7.789 18.156 -13.68 1 27.09 33 VAL B O 1
ATOM 4212 N N . GLY B 1 34 ? -7.316 16.031 -13.586 1 27.62 34 GLY B N 1
ATOM 4213 C CA . GLY B 1 34 ? -6.273 16.047 -12.57 1 27.62 34 GLY B CA 1
ATOM 4214 C C . GLY B 1 34 ? -5.383 17.281 -12.664 1 27.62 34 GLY B C 1
ATOM 4215 O O . GLY B 1 34 ? -4.41 17.281 -13.422 1 27.62 34 GLY B O 1
ATOM 4216 N N . LYS B 1 35 ? -5.949 18.438 -12.75 1 28.62 35 LYS B N 1
ATOM 4217 C CA . LYS B 1 35 ? -5.066 19.609 -12.758 1 28.62 35 LYS B CA 1
ATOM 4218 C C . LYS B 1 35 ? -3.889 19.406 -11.805 1 28.62 35 LYS B C 1
ATOM 4220 O O . LYS B 1 35 ? -4.062 18.906 -10.695 1 28.62 35 LYS B O 1
ATOM 4225 N N . ASN B 1 36 ? -2.791 19.219 -12.398 1 27.41 36 ASN B N 1
ATOM 4226 C CA . ASN B 1 36 ? -1.584 19.516 -11.633 1 27.41 36 ASN B CA 1
ATOM 4227 C C . ASN B 1 36 ? -1.794 20.703 -10.695 1 27.41 36 ASN B C 1
ATOM 4229 O O . ASN B 1 36 ? -1.991 21.828 -11.148 1 27.41 36 ASN B O 1
ATOM 4233 N N . VAL B 1 37 ? -2.695 20.547 -9.852 1 27.89 37 VAL B N 1
ATOM 4234 C CA . VAL B 1 37 ? -2.697 21.688 -8.93 1 27.89 37 VAL B CA 1
ATOM 4235 C C . VAL B 1 37 ? -1.262 22.125 -8.641 1 27.89 37 VAL B C 1
ATOM 4237 O O . VAL B 1 37 ? -0.452 21.312 -8.164 1 27.89 37 VAL B O 1
ATOM 4240 N N . SER B 1 38 ? -0.744 22.953 -9.523 1 27.81 38 SER B N 1
ATOM 4241 C CA . SER B 1 38 ? 0.495 23.609 -9.133 1 27.81 38 SER B CA 1
ATOM 4242 C C . SER B 1 38 ? 0.546 23.828 -7.625 1 27.81 38 SER B C 1
ATOM 4244 O O . SER B 1 38 ? -0.492 24 -6.98 1 27.81 38 SER B O 1
ATOM 4246 N N . PRO B 1 39 ? 1.632 23.375 -7.098 1 27.39 39 PRO B N 1
ATOM 4247 C CA . PRO B 1 39 ? 1.787 23.719 -5.684 1 27.39 39 PRO B CA 1
ATOM 4248 C C . PRO B 1 39 ? 1.26 25.109 -5.348 1 27.39 39 PRO B C 1
ATOM 4250 O O . PRO B 1 39 ? 1.608 26.078 -6.023 1 27.39 39 PRO B O 1
ATOM 4253 N N . ILE B 1 40 ? 0.025 25.141 -5.117 1 30.39 40 ILE B N 1
ATOM 4254 C CA . ILE B 1 40 ? -0.334 26.438 -4.559 1 30.39 40 ILE B CA 1
ATOM 4255 C C . ILE B 1 40 ? 0.58 26.766 -3.379 1 30.39 40 ILE B C 1
ATOM 4257 O O . ILE B 1 40 ? 0.526 26.094 -2.342 1 30.39 40 ILE B O 1
ATOM 4261 N N . VAL B 1 41 ? 1.817 27.094 -3.711 1 29.28 41 VAL B N 1
ATOM 4262 C CA . VAL B 1 41 ? 2.572 27.734 -2.637 1 29.28 41 VAL B CA 1
ATOM 4263 C C . VAL B 1 41 ? 1.771 28.891 -2.07 1 29.28 41 VAL B C 1
ATOM 4265 O O . VAL B 1 41 ? 1.541 29.891 -2.76 1 29.28 41 VAL B O 1
ATOM 4268 N N . VAL B 1 42 ? 0.798 28.531 -1.389 1 30.41 42 VAL B N 1
ATOM 4269 C CA . VAL B 1 42 ? 0.233 29.688 -0.696 1 30.41 42 VAL B CA 1
ATOM 4270 C C . VAL B 1 42 ? 1.345 30.469 0.006 1 30.41 42 VAL B C 1
ATOM 4272 O O . VAL B 1 42 ? 1.907 30 0.998 1 30.41 42 VAL B O 1
ATOM 4275 N N . GLN B 1 43 ? 2.156 31.062 -0.83 1 29.73 43 GLN B N 1
ATOM 4276 C CA . GLN B 1 43 ? 3.064 32.031 -0.22 1 29.73 43 GLN B CA 1
ATOM 4277 C C . GLN B 1 43 ? 2.301 33.062 0.621 1 29.73 43 GLN B C 1
ATOM 4279 O O . GLN B 1 43 ? 1.378 33.719 0.127 1 29.73 43 GLN B O 1
ATOM 4284 N N . SER B 1 44 ? 2.016 32.75 1.853 1 27.91 44 SER B N 1
ATOM 4285 C CA . SER B 1 44 ? 1.725 33.969 2.574 1 27.91 44 SER B CA 1
ATOM 4286 C C . SER B 1 44 ? 2.561 35.125 2.047 1 27.91 44 SER B C 1
ATOM 4288 O O . SER B 1 44 ? 3.738 34.969 1.723 1 27.91 44 SER B O 1
ATOM 4290 N N . LYS B 1 45 ? 1.89 36.062 1.368 1 33.03 45 LYS B N 1
ATOM 4291 C CA . LYS B 1 45 ? 2.521 37.281 0.895 1 33.03 45 LYS B CA 1
ATOM 4292 C C . LYS B 1 45 ? 3.5 37.844 1.93 1 33.03 45 LYS B C 1
ATOM 4294 O O . LYS B 1 45 ? 3.377 38.969 2.361 1 33.03 45 LYS B O 1
ATOM 4299 N N . THR B 1 46 ? 3.662 37.125 3.016 1 32.19 46 THR B N 1
ATOM 4300 C CA . THR B 1 46 ? 4.523 38 3.803 1 32.19 46 THR B CA 1
ATOM 4301 C C . THR B 1 46 ? 5.719 38.469 2.975 1 32.19 46 THR B C 1
ATOM 4303 O O . THR B 1 46 ? 6.129 37.812 2.029 1 32.19 46 THR B O 1
ATOM 4306 N N . ASP B 1 47 ? 6.117 39.656 3.318 1 31.66 47 ASP B N 1
ATOM 4307 C CA . ASP B 1 47 ? 7.297 40.438 2.975 1 31.66 47 ASP B CA 1
ATOM 4308 C C . ASP B 1 47 ? 8.547 39.562 2.904 1 31.66 47 ASP B C 1
ATOM 4310 O O . ASP B 1 47 ? 9.094 39.156 3.936 1 31.66 47 ASP B O 1
ATOM 4314 N N . THR B 1 48 ? 8.594 38.594 2.119 1 37.97 48 THR B N 1
ATOM 4315 C CA . THR B 1 48 ? 9.844 37.969 1.732 1 37.97 48 THR B CA 1
ATOM 4316 C C . THR B 1 48 ? 10.984 38.969 1.682 1 37.97 48 THR B C 1
ATOM 4318 O O . THR B 1 48 ? 11.375 39.406 0.602 1 37.97 48 THR B O 1
ATOM 4321 N N . VAL B 1 49 ? 10.773 40.031 2.354 1 36.62 49 VAL B N 1
ATOM 4322 C CA . VAL B 1 49 ? 11.867 41 2.293 1 36.62 49 VAL B CA 1
ATOM 4323 C C . VAL B 1 49 ? 13.203 40.25 2.234 1 36.62 49 VAL B C 1
ATOM 4325 O O . VAL B 1 49 ? 13.891 40.281 1.208 1 36.62 49 VAL B O 1
ATOM 4328 N N . MET B 1 50 ? 14.188 40.844 3.201 1 43 50 MET B N 1
ATOM 4329 C CA . MET B 1 50 ? 15.57 41.281 3.381 1 43 50 MET B CA 1
ATOM 4330 C C . MET B 1 50 ? 16.453 40.125 3.838 1 43 50 MET B C 1
ATOM 4332 O O . MET B 1 50 ? 17.625 40.312 4.137 1 43 50 MET B O 1
ATOM 4336 N N . ALA B 1 51 ? 15.844 39.094 4.285 1 54.19 51 ALA B N 1
ATOM 4337 C CA . ALA B 1 51 ? 16.766 38.094 4.801 1 54.19 51 ALA B CA 1
ATOM 4338 C C . ALA B 1 51 ? 17.688 37.562 3.701 1 54.19 51 ALA B C 1
ATOM 4340 O O . ALA B 1 51 ? 18.844 37.188 3.967 1 54.19 51 ALA B O 1
ATOM 4341 N N . ASN B 1 52 ? 17.125 37.562 2.516 1 63.56 52 ASN B N 1
ATOM 4342 C CA . ASN B 1 52 ? 17.875 37 1.406 1 63.56 52 ASN B CA 1
ATOM 4343 C C . ASN B 1 52 ? 19.219 37.719 1.213 1 63.56 52 ASN B C 1
ATOM 4345 O O . ASN B 1 52 ? 20.109 37.219 0.528 1 63.56 52 ASN B O 1
ATOM 4349 N N . ASN B 1 53 ? 19.266 38.812 2.016 1 78.12 53 ASN B N 1
ATOM 4350 C CA . ASN B 1 53 ? 20.5 39.562 1.764 1 78.12 53 ASN B CA 1
ATOM 4351 C C . ASN B 1 53 ? 21.516 39.344 2.877 1 78.12 53 ASN B C 1
ATOM 4353 O O . ASN B 1 53 ? 22.641 39.844 2.814 1 78.12 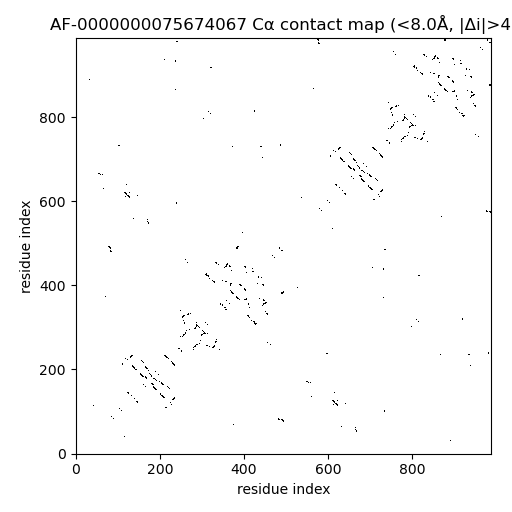53 ASN B O 1
ATOM 4357 N N . ILE B 1 54 ? 21.031 38.562 3.914 1 91.94 54 ILE B N 1
ATOM 4358 C CA . ILE B 1 54 ? 21.969 38.281 4.996 1 91.94 54 ILE B CA 1
ATOM 4359 C C . ILE B 1 54 ? 22.922 37.156 4.578 1 91.94 54 ILE B C 1
ATOM 4361 O O . ILE B 1 54 ? 22.484 36.062 4.246 1 91.94 54 ILE B O 1
ATOM 4365 N N . PRO B 1 55 ? 24.156 37.469 4.582 1 92.88 55 PRO B N 1
ATOM 4366 C CA . PRO B 1 55 ? 25.109 36.438 4.141 1 92.88 55 PRO B CA 1
ATOM 4367 C C . PRO B 1 55 ? 25.141 35.219 5.051 1 92.88 55 PRO B C 1
ATOM 4369 O O . PRO B 1 55 ? 24.641 35.281 6.18 1 92.88 55 PRO B O 1
ATOM 4372 N N . TYR B 1 56 ? 25.562 34.188 4.555 1 92.5 56 TYR B N 1
ATOM 4373 C CA . TYR B 1 56 ? 25.75 32.938 5.309 1 92.5 56 TYR B CA 1
ATOM 4374 C C . TYR B 1 56 ? 26.969 32.188 4.805 1 92.5 56 TYR B C 1
ATOM 4376 O O . TYR B 1 56 ? 27.5 32.469 3.73 1 92.5 56 TYR B O 1
ATOM 4384 N N . THR B 1 57 ? 27.547 31.25 5.652 1 92.69 57 THR B N 1
ATOM 4385 C CA . THR B 1 57 ? 28.656 30.359 5.305 1 92.69 57 THR B CA 1
ATOM 4386 C C . THR B 1 57 ? 28.203 28.891 5.375 1 92.69 57 THR B C 1
ATOM 4388 O O . THR B 1 57 ? 27.797 28.422 6.438 1 92.69 57 THR B O 1
ATOM 4391 N N . LEU B 1 58 ? 28.25 28.297 4.207 1 90.06 58 LEU B N 1
ATOM 4392 C CA . LEU B 1 58 ? 27.844 26.906 4.145 1 90.06 58 LEU B CA 1
ATOM 4393 C C . LEU B 1 58 ? 28.766 26.031 4.988 1 90.06 58 LEU B C 1
ATOM 4395 O O . LEU B 1 58 ? 29.984 26.234 4.992 1 90.06 58 LEU B O 1
ATOM 4399 N N . ARG B 1 59 ? 28.172 25.172 5.68 1 85.81 59 ARG B N 1
ATOM 4400 C CA . ARG B 1 59 ? 28.953 24.203 6.461 1 85.81 59 ARG B CA 1
ATOM 4401 C C . ARG B 1 59 ? 29.25 22.953 5.641 1 85.81 59 ARG B C 1
ATOM 4403 O O . ARG B 1 59 ? 28.344 22.312 5.121 1 85.81 59 ARG B O 1
ATOM 4410 N N . GLY B 1 60 ? 29.938 23.062 4.426 1 63.56 60 GLY B N 1
ATOM 4411 C CA . GLY B 1 60 ? 30.328 22.062 3.434 1 63.56 60 GLY B CA 1
ATOM 4412 C C . GLY B 1 60 ? 30.172 20.641 3.922 1 63.56 60 GLY B C 1
ATOM 4413 O O . GLY B 1 60 ? 29.562 19.812 3.254 1 63.56 60 GLY B O 1
ATOM 4414 N N . ASP B 1 61 ? 31.094 20.062 4.734 1 55.75 61 ASP B N 1
ATOM 4415 C CA . ASP B 1 61 ? 31.422 18.656 4.949 1 55.75 61 ASP B CA 1
ATOM 4416 C C . ASP B 1 61 ? 30.281 17.922 5.645 1 55.75 61 ASP B C 1
ATOM 4418 O O . ASP B 1 61 ? 30.047 16.75 5.395 1 55.75 61 ASP B O 1
ATOM 4422 N N . SER B 1 62 ? 29.641 18.562 6.441 1 51.56 62 SER B N 1
ATOM 4423 C CA . SER B 1 62 ? 28.844 17.812 7.414 1 51.56 62 SER B CA 1
ATOM 4424 C C . SER B 1 62 ? 27.531 17.328 6.809 1 51.56 62 SER B C 1
ATOM 4426 O O . SER B 1 62 ? 27.109 16.188 7.059 1 51.56 62 SER B O 1
ATOM 4428 N N . LEU B 1 63 ? 26.812 18.172 6.059 1 57.34 63 LEU B N 1
ATOM 4429 C CA . LEU B 1 63 ? 25.484 17.797 5.605 1 57.34 63 LEU B CA 1
ATOM 4430 C C . LEU B 1 63 ? 25.531 17.234 4.188 1 57.34 63 LEU B C 1
ATOM 4432 O O . LEU B 1 63 ? 24.656 16.469 3.785 1 57.34 63 LEU B O 1
ATOM 4436 N N . LYS B 1 64 ? 26.406 17.906 3.268 1 48.59 64 LYS B N 1
ATOM 4437 C CA . LYS B 1 64 ? 26.562 17.438 1.891 1 48.59 64 LYS B CA 1
ATOM 4438 C C . LYS B 1 64 ? 27.016 15.992 1.85 1 48.59 64 LYS B C 1
ATOM 4440 O O . LYS B 1 64 ? 26.641 15.242 0.942 1 48.59 64 LYS B O 1
ATOM 4445 N N . SER B 1 65 ? 27.953 15.711 2.768 1 48.16 65 SER B N 1
ATOM 4446 C CA . SER B 1 65 ? 28.484 14.352 2.76 1 48.16 65 SER B CA 1
ATOM 4447 C C . SER B 1 65 ? 27.359 13.336 2.943 1 48.16 65 SER B C 1
ATOM 4449 O O . SER B 1 65 ? 27.531 12.141 2.672 1 48.16 65 SER B O 1
ATOM 4451 N N . LYS B 1 66 ? 26.219 13.883 3.322 1 54.97 66 LYS B N 1
ATOM 4452 C CA . LYS B 1 66 ? 25.203 12.898 3.697 1 54.97 66 LYS B CA 1
ATOM 4453 C C . LYS B 1 66 ? 24.109 12.805 2.641 1 54.97 66 LYS B C 1
ATOM 4455 O O . LYS B 1 66 ? 23.391 11.805 2.568 1 54.97 66 LYS B O 1
ATOM 4460 N N . SER B 1 67 ? 24.094 13.922 1.728 1 61.16 67 SER B N 1
ATOM 4461 C CA . SER B 1 67 ? 23.109 13.82 0.652 1 61.16 67 SER B CA 1
ATOM 4462 C C . SER B 1 67 ? 23.719 13.195 -0.597 1 61.16 67 SER B C 1
ATOM 4464 O O . SER B 1 67 ? 24.594 13.789 -1.226 1 61.16 67 SER B O 1
ATOM 4466 N N . ARG B 1 68 ? 23.688 11.93 -0.806 1 70.69 68 ARG B N 1
ATOM 4467 C CA . ARG B 1 68 ? 24.25 11.156 -1.914 1 70.69 68 ARG B CA 1
ATOM 4468 C C . ARG B 1 68 ? 23.391 11.297 -3.168 1 70.69 68 ARG B C 1
ATOM 4470 O O . ARG B 1 68 ? 22.156 11.289 -3.088 1 70.69 68 ARG B O 1
ATOM 4477 N N . THR B 1 69 ? 24.047 11.781 -4.223 1 79.12 69 THR B N 1
ATOM 4478 C CA . THR B 1 69 ? 23.391 11.789 -5.523 1 79.12 69 THR B CA 1
ATOM 4479 C C . THR B 1 69 ? 23.938 10.672 -6.414 1 79.12 69 THR B C 1
ATOM 4481 O O . THR B 1 69 ? 25.141 10.414 -6.41 1 79.12 69 THR B O 1
ATOM 4484 N N . CYS B 1 70 ? 22.953 10.117 -7.051 1 83.38 70 CYS B N 1
ATOM 4485 C CA . CYS B 1 70 ? 23.312 9.016 -7.926 1 83.38 70 CYS B CA 1
ATOM 4486 C C . CYS B 1 70 ? 24.297 9.469 -9 1 83.38 70 CYS B C 1
ATOM 4488 O O . CYS B 1 70 ? 24.031 10.43 -9.727 1 83.38 70 CYS B O 1
ATOM 4490 N N . ASN B 1 71 ? 25.5 8.867 -9.047 1 79.31 71 ASN B N 1
ATOM 4491 C CA . ASN B 1 71 ? 26.516 9.031 -10.078 1 79.31 71 ASN B CA 1
ATOM 4492 C C . ASN B 1 71 ? 27.062 7.688 -10.555 1 79.31 71 ASN B C 1
ATOM 4494 O O . ASN B 1 71 ? 27.812 7.027 -9.828 1 79.31 71 ASN B O 1
ATOM 4498 N N . CYS B 1 72 ? 26.703 7.328 -11.719 1 81.94 72 CYS B N 1
ATOM 4499 C CA . CYS B 1 72 ? 27.062 6.008 -12.219 1 81.94 72 CYS B CA 1
ATOM 4500 C C . CYS B 1 72 ? 28.453 6.008 -12.82 1 81.94 72 CYS B C 1
ATOM 4502 O O . CYS B 1 72 ? 28.906 4.996 -13.352 1 81.94 72 CYS B O 1
ATOM 4504 N N . THR B 1 73 ? 29.203 7.09 -12.859 1 74.75 73 THR B N 1
ATOM 4505 C CA . THR B 1 73 ? 30.531 7.156 -13.461 1 74.75 73 THR B CA 1
ATOM 4506 C C . THR B 1 73 ? 31.609 6.949 -12.398 1 74.75 73 THR B C 1
ATOM 4508 O O . THR B 1 73 ? 32.781 6.801 -12.734 1 74.75 73 THR B O 1
ATOM 4511 N N . ASP B 1 74 ? 31.312 6.91 -11.156 1 61.09 74 ASP B N 1
ATOM 4512 C CA . ASP B 1 74 ? 32.344 6.828 -10.133 1 61.09 74 ASP B CA 1
ATOM 4513 C C . ASP B 1 74 ? 32.969 5.434 -10.086 1 61.09 74 ASP B C 1
ATOM 4515 O O . ASP B 1 74 ? 32.25 4.434 -10.008 1 61.09 74 ASP B O 1
ATOM 4519 N N . GLY B 1 75 ? 34.062 4.992 -10.836 1 55.25 75 GLY B N 1
ATOM 4520 C CA . GLY B 1 75 ? 34.875 3.812 -11.109 1 55.25 75 GLY B CA 1
ATOM 4521 C C . GLY B 1 75 ? 35.125 2.957 -9.875 1 55.25 75 GLY B C 1
ATOM 4522 O O . GLY B 1 75 ? 35.625 1.83 -9.984 1 55.25 75 GLY B O 1
ATOM 4523 N N . ASN B 1 76 ? 35.156 3.338 -8.68 1 52.19 76 ASN B N 1
ATOM 4524 C CA . ASN B 1 76 ? 35.781 2.541 -7.641 1 52.19 76 ASN B CA 1
ATOM 4525 C C . ASN B 1 76 ? 34.938 1.342 -7.246 1 52.19 76 ASN B C 1
ATOM 4527 O O . ASN B 1 76 ? 35.406 0.427 -6.574 1 52.19 76 ASN B O 1
ATOM 4531 N N . THR B 1 77 ? 33.562 1.278 -7.414 1 56.19 77 THR B N 1
ATOM 4532 C CA . THR B 1 77 ? 32.719 0.191 -6.918 1 56.19 77 THR B CA 1
ATOM 4533 C C . THR B 1 77 ? 32.156 -0.63 -8.07 1 56.19 77 THR B C 1
ATOM 4535 O O . THR B 1 77 ? 32.031 -0.128 -9.188 1 56.19 77 THR B O 1
ATOM 4538 N N . LEU B 1 78 ? 32.25 -2.059 -7.906 1 60.09 78 LEU B N 1
ATOM 4539 C CA . LEU B 1 78 ? 31.688 -2.934 -8.93 1 60.09 78 LEU B CA 1
ATOM 4540 C C . LEU B 1 78 ? 30.328 -2.422 -9.398 1 60.09 78 LEU B C 1
ATOM 4542 O O . LEU B 1 78 ? 29.359 -2.422 -8.625 1 60.09 78 LEU B O 1
ATOM 4546 N N . LYS B 1 79 ? 30.391 -1.681 -10.383 1 71 79 LYS B N 1
ATOM 4547 C CA . LYS B 1 79 ? 29.219 -0.998 -10.93 1 71 79 LYS B CA 1
ATOM 4548 C C . LYS B 1 79 ? 28.656 -1.742 -12.141 1 71 79 LYS B C 1
ATOM 4550 O O . LYS B 1 79 ? 29.422 -2.215 -12.984 1 71 79 LYS B O 1
ATOM 4555 N N . VAL B 1 80 ? 27.484 -2.152 -11.922 1 78.94 80 VAL B N 1
ATOM 4556 C CA . VAL B 1 80 ? 26.75 -2.621 -13.094 1 78.94 80 VAL B CA 1
ATOM 4557 C C . VAL B 1 80 ? 25.938 -1.474 -13.688 1 78.94 80 VAL B C 1
ATOM 4559 O O . VAL B 1 80 ? 25 -0.979 -13.062 1 78.94 80 VAL B O 1
ATOM 4562 N N . ASN B 1 81 ? 26.406 -1.104 -14.867 1 81.06 81 ASN B N 1
ATOM 4563 C CA . ASN B 1 81 ? 25.672 -0.065 -15.578 1 81.06 81 ASN B CA 1
ATOM 4564 C C . ASN B 1 81 ? 24.578 -0.659 -16.453 1 81.06 81 ASN B C 1
ATOM 4566 O O . ASN B 1 81 ? 24.859 -1.351 -17.438 1 81.06 81 ASN B O 1
ATOM 4570 N N . PHE B 1 82 ? 23.438 -0.4 -16.141 1 80.81 82 PHE B N 1
ATOM 4571 C CA . PHE B 1 82 ? 22.297 -0.993 -16.828 1 80.81 82 PHE B CA 1
ATOM 4572 C C . PHE B 1 82 ? 22.062 -0.34 -18.188 1 80.81 82 PHE B C 1
ATOM 4574 O O . PHE B 1 82 ? 21.297 -0.849 -19 1 80.81 82 PHE B O 1
ATOM 4581 N N . GLN B 1 83 ? 22.828 0.674 -18.516 1 73.06 83 GLN B N 1
ATOM 4582 C CA . GLN B 1 83 ? 22.672 1.378 -19.781 1 73.06 83 GLN B CA 1
ATOM 4583 C C . GLN B 1 83 ? 23.594 0.796 -20.844 1 73.06 83 GLN B C 1
ATOM 4585 O O . GLN B 1 83 ? 23.672 1.32 -21.969 1 73.06 83 GLN B O 1
ATOM 4590 N N . ALA B 1 84 ? 24.203 -0.257 -20.5 1 73 84 ALA B N 1
ATOM 4591 C CA . ALA B 1 84 ? 25.172 -0.808 -21.453 1 73 84 ALA B CA 1
ATOM 4592 C C . ALA B 1 84 ? 24.453 -1.601 -22.547 1 73 84 ALA B C 1
ATOM 4594 O O . ALA B 1 84 ? 24.656 -2.812 -22.656 1 73 84 ALA B O 1
ATOM 4595 N N . ILE B 1 85 ? 23.469 -1.063 -23.125 1 70.94 85 ILE B N 1
ATOM 4596 C CA . ILE B 1 85 ? 22.75 -1.626 -24.266 1 70.94 85 ILE B CA 1
ATOM 4597 C C . ILE B 1 85 ? 23.078 -0.83 -25.531 1 70.94 85 ILE B C 1
ATOM 4599 O O . ILE B 1 85 ? 23.75 0.202 -25.469 1 70.94 85 ILE B O 1
ATOM 4603 N N . ASP B 1 86 ? 22.766 -1.482 -26.672 1 75.81 86 ASP B N 1
ATOM 4604 C CA . ASP B 1 86 ? 22.953 -0.802 -27.953 1 75.81 86 ASP B CA 1
ATOM 4605 C C . ASP B 1 86 ? 22.391 0.616 -27.906 1 75.81 86 ASP B C 1
ATOM 4607 O O . ASP B 1 86 ? 21.266 0.828 -27.438 1 75.81 86 ASP B O 1
ATOM 4611 N N . PRO B 1 87 ? 23.203 1.556 -28.359 1 77.62 87 PRO B N 1
ATOM 4612 C CA . PRO B 1 87 ? 22.812 2.961 -28.219 1 77.62 87 PRO B CA 1
ATOM 4613 C C . PRO B 1 87 ? 21.469 3.27 -28.875 1 77.62 87 PRO B C 1
ATOM 4615 O O . PRO B 1 87 ? 20.688 4.062 -28.359 1 77.62 87 PRO B O 1
ATOM 4618 N N . GLU B 1 88 ? 21.234 2.74 -30.109 1 79.06 88 GLU B N 1
ATOM 4619 C CA . GLU B 1 88 ? 19.953 3.01 -30.766 1 79.06 88 GLU B CA 1
ATOM 4620 C C . GLU B 1 88 ? 18.797 2.426 -29.969 1 79.06 88 GLU B C 1
ATOM 4622 O O . GLU B 1 88 ? 17.75 3.064 -29.812 1 79.06 88 GLU B O 1
ATOM 4627 N N . GLU B 1 89 ? 19 1.319 -29.469 1 79.75 89 GLU B N 1
ATOM 4628 C CA . GLU B 1 89 ? 17.984 0.673 -28.641 1 79.75 89 GLU B CA 1
ATOM 4629 C C . GLU B 1 89 ? 17.797 1.411 -27.328 1 79.75 89 GLU B C 1
ATOM 4631 O O . GLU B 1 89 ? 16.688 1.519 -26.812 1 79.75 89 GLU B O 1
ATOM 4636 N N . LEU B 1 90 ? 18.875 1.992 -26.938 1 84.12 90 LEU B N 1
ATOM 4637 C CA . LEU B 1 90 ? 18.859 2.656 -25.641 1 84.12 90 LEU B CA 1
ATOM 4638 C C . LEU B 1 90 ? 18 3.91 -25.672 1 84.12 90 LEU B C 1
ATOM 4640 O O . LEU B 1 90 ? 17.281 4.211 -24.719 1 84.12 90 LEU B O 1
ATOM 4644 N N . LYS B 1 91 ? 18.094 4.578 -26.844 1 85.81 91 LYS B N 1
ATOM 4645 C CA . LYS B 1 91 ? 17.297 5.805 -26.953 1 85.81 91 LYS B CA 1
ATOM 4646 C C . LYS B 1 91 ? 15.812 5.504 -26.844 1 85.81 91 LYS B C 1
ATOM 4648 O O . LYS B 1 91 ? 15.094 6.16 -26.078 1 85.81 91 LYS B O 1
ATOM 4653 N N . GLU B 1 92 ? 15.367 4.523 -27.531 1 87.38 92 GLU B N 1
ATOM 4654 C CA . GLU B 1 92 ? 13.953 4.16 -27.516 1 87.38 92 GLU B CA 1
ATOM 4655 C C . GLU B 1 92 ? 13.531 3.672 -26.125 1 87.38 92 GLU B C 1
ATOM 4657 O O . GLU B 1 92 ? 12.461 4.027 -25.641 1 87.38 92 GLU B O 1
ATOM 4662 N N . VAL B 1 93 ? 14.336 2.957 -25.562 1 89.31 93 VAL B N 1
ATOM 4663 C CA . VAL B 1 93 ? 14.047 2.4 -24.234 1 89.31 93 VAL B CA 1
ATOM 4664 C C . VAL B 1 93 ? 13.992 3.521 -23.203 1 89.31 93 VAL B C 1
ATOM 4666 O O . VAL B 1 93 ? 13.125 3.52 -22.328 1 89.31 93 VAL B O 1
ATOM 4669 N N . LYS B 1 94 ? 14.844 4.477 -23.344 1 89.06 94 LYS B N 1
ATOM 4670 C CA . LYS B 1 94 ? 14.867 5.613 -22.438 1 89.06 94 LYS B CA 1
ATOM 4671 C C . LYS B 1 94 ? 13.578 6.426 -22.531 1 89.06 94 LYS B C 1
ATOM 4673 O O . LYS B 1 94 ? 13.023 6.844 -21.516 1 89.06 94 LYS B O 1
ATOM 4678 N N . ASP B 1 95 ? 13.148 6.602 -23.719 1 90.38 95 ASP B N 1
ATOM 4679 C CA . ASP B 1 95 ? 11.922 7.363 -23.922 1 90.38 95 ASP B CA 1
ATOM 4680 C C . ASP B 1 95 ? 10.719 6.633 -23.328 1 90.38 95 ASP B C 1
ATOM 4682 O O . ASP B 1 95 ? 9.867 7.246 -22.688 1 90.38 95 ASP B O 1
ATOM 4686 N N . ARG B 1 96 ? 10.672 5.375 -23.609 1 92.38 96 ARG B N 1
ATOM 4687 C CA . ARG B 1 96 ? 9.57 4.586 -23.062 1 92.38 96 ARG B CA 1
ATOM 4688 C C . ARG B 1 96 ? 9.609 4.574 -21.531 1 92.38 96 ARG B C 1
ATOM 4690 O O . ARG B 1 96 ? 8.57 4.676 -20.875 1 92.38 96 ARG B O 1
ATOM 4697 N N . ARG B 1 97 ? 10.789 4.441 -20.984 1 93.69 97 ARG B N 1
ATOM 4698 C CA . ARG B 1 97 ? 10.945 4.441 -19.531 1 93.69 97 ARG B CA 1
ATOM 4699 C C . ARG B 1 97 ? 10.477 5.762 -18.938 1 93.69 97 ARG B C 1
ATOM 4701 O O . ARG B 1 97 ? 9.773 5.773 -17.922 1 93.69 97 ARG B O 1
ATOM 4708 N N . LYS B 1 98 ? 10.836 6.848 -19.578 1 92.56 98 LYS B N 1
ATOM 4709 C CA . LYS B 1 98 ? 10.422 8.172 -19.125 1 92.56 98 LYS B CA 1
ATOM 4710 C C . LYS B 1 98 ? 8.898 8.312 -19.156 1 92.56 98 LYS B C 1
ATOM 4712 O O . LYS B 1 98 ? 8.297 8.836 -18.219 1 92.56 98 LYS B O 1
ATOM 4717 N N . ALA B 1 99 ? 8.344 7.859 -20.188 1 91.94 99 ALA B N 1
ATOM 4718 C CA . ALA B 1 99 ? 6.895 7.938 -20.344 1 91.94 99 ALA B CA 1
ATOM 4719 C C . ALA B 1 99 ? 6.188 7.137 -19.25 1 91.94 99 ALA B C 1
ATOM 4721 O O . ALA B 1 99 ? 5.219 7.605 -18.656 1 91.94 99 ALA B O 1
ATOM 4722 N N . GLU B 1 100 ? 6.656 5.934 -19.016 1 93.56 100 GLU B N 1
ATOM 4723 C CA . GLU B 1 100 ? 6.055 5.078 -18 1 93.56 100 GLU B CA 1
ATOM 4724 C C . GLU B 1 100 ? 6.258 5.652 -16.609 1 93.56 100 GLU B C 1
ATOM 4726 O O . GLU B 1 100 ? 5.395 5.512 -15.734 1 93.56 100 GLU B O 1
ATOM 4731 N N . LEU B 1 101 ? 7.406 6.293 -16.406 1 93.12 101 LEU B N 1
ATOM 4732 C CA . LEU B 1 101 ? 7.66 6.938 -15.125 1 93.12 101 LEU B CA 1
ATOM 4733 C C . LEU B 1 101 ? 6.672 8.07 -14.875 1 93.12 101 LEU B C 1
ATOM 4735 O O . LEU B 1 101 ? 6.156 8.227 -13.766 1 93.12 101 LEU B O 1
ATOM 4739 N N . GLN B 1 102 ? 6.402 8.844 -15.859 1 89.94 102 GLN B N 1
ATOM 4740 C CA . GLN B 1 102 ? 5.453 9.945 -15.734 1 89.94 102 GLN B CA 1
ATOM 4741 C C . GLN B 1 102 ? 4.051 9.43 -15.422 1 89.94 102 GLN B C 1
ATOM 4743 O O . GLN B 1 102 ? 3.338 10.016 -14.602 1 89.94 102 GLN B O 1
ATOM 4748 N N . LYS B 1 103 ? 3.65 8.375 -16.094 1 88.44 103 LYS B N 1
ATOM 4749 C CA . LYS B 1 103 ? 2.359 7.758 -15.797 1 88.44 103 LYS B CA 1
ATOM 4750 C C . LYS B 1 103 ? 2.289 7.285 -14.344 1 88.44 103 LYS B C 1
ATOM 4752 O O . LYS B 1 103 ? 1.279 7.488 -13.672 1 88.44 103 LYS B O 1
ATOM 4757 N N . PHE B 1 104 ? 3.359 6.754 -13.945 1 90.75 104 PHE B N 1
ATOM 4758 C CA . PHE B 1 104 ? 3.451 6.262 -12.578 1 90.75 104 PHE B CA 1
ATOM 4759 C C . PHE B 1 104 ? 3.309 7.406 -11.578 1 90.75 104 PHE B C 1
ATOM 4761 O O . PHE B 1 104 ? 2.547 7.305 -10.617 1 90.75 104 PHE B O 1
ATOM 4768 N N . LYS B 1 105 ? 4.051 8.438 -11.844 1 87.44 105 LYS B N 1
ATOM 4769 C CA . LYS B 1 105 ? 4.027 9.594 -10.945 1 87.44 105 LYS B CA 1
ATOM 4770 C C . LYS B 1 105 ? 2.641 10.227 -10.906 1 87.44 105 LYS B C 1
ATOM 4772 O O . LYS B 1 105 ? 2.174 10.641 -9.836 1 87.44 105 LYS B O 1
ATOM 4777 N N . ARG B 1 106 ? 2.01 10.281 -11.945 1 84.31 106 ARG B N 1
ATOM 4778 C CA . ARG B 1 106 ? 0.664 10.844 -12 1 84.31 106 ARG B CA 1
ATOM 4779 C C . ARG B 1 106 ? -0.308 10.031 -11.156 1 84.31 106 ARG B C 1
ATOM 4781 O O . ARG B 1 106 ? -1.176 10.586 -10.484 1 84.31 106 ARG B O 1
ATOM 4788 N N . ARG B 1 107 ? -0.115 8.82 -11.164 1 86.25 107 ARG B N 1
ATOM 4789 C CA . ARG B 1 107 ? -1.046 7.938 -10.477 1 86.25 107 ARG B CA 1
ATOM 4790 C C . ARG B 1 107 ? -0.731 7.871 -8.984 1 86.25 107 ARG B C 1
ATOM 4792 O O . ARG B 1 107 ? -1.64 7.879 -8.156 1 86.25 107 ARG B O 1
ATOM 4799 N N . LYS B 1 108 ? 0.556 7.758 -8.758 1 81.62 108 LYS B N 1
ATOM 4800 C CA . LYS B 1 108 ? 0.941 7.449 -7.383 1 81.62 108 LYS B CA 1
ATOM 4801 C C . LYS B 1 108 ? 1.294 8.719 -6.613 1 81.62 108 LYS B C 1
ATOM 4803 O O . LYS B 1 108 ? 1.232 8.742 -5.383 1 81.62 108 LYS B O 1
ATOM 4808 N N . GLU B 1 109 ? 1.842 9.75 -7.219 1 63.56 109 GLU B N 1
ATOM 4809 C CA . GLU B 1 109 ? 2.357 10.922 -6.516 1 63.56 109 GLU B CA 1
ATOM 4810 C C . GLU B 1 109 ? 1.407 12.102 -6.652 1 63.56 109 GLU B C 1
ATOM 4812 O O . GLU B 1 109 ? 1.688 13.195 -6.145 1 63.56 109 GLU B O 1
ATOM 4817 N N . SER B 1 110 ? 0.388 11.992 -7.578 1 54.22 110 SER B N 1
ATOM 4818 C CA . SER B 1 110 ? -0.507 13.125 -7.793 1 54.22 110 SER B CA 1
ATOM 4819 C C . SER B 1 110 ? -1.069 13.648 -6.473 1 54.22 110 SER B C 1
ATOM 4821 O O . SER B 1 110 ? -1.354 14.836 -6.34 1 54.22 110 SER B O 1
ATOM 4823 N N . SER B 1 111 ? -1.171 12.664 -5.617 1 52.5 111 SER B N 1
ATOM 4824 C CA . SER B 1 111 ? -1.738 13.156 -4.367 1 52.5 111 SER B CA 1
ATOM 4825 C C . SER B 1 111 ? -0.658 13.734 -3.461 1 52.5 111 SER B C 1
ATOM 4827 O O . SER B 1 111 ? -0.871 13.898 -2.258 1 52.5 111 SER B O 1
ATOM 4829 N N . LYS B 1 112 ? 0.571 13.93 -4.172 1 56.28 112 LYS B N 1
ATOM 4830 C CA . LYS B 1 112 ? 1.667 14.438 -3.352 1 56.28 112 LYS B CA 1
ATOM 4831 C C . LYS B 1 112 ? 1.259 15.703 -2.613 1 56.28 112 LYS B C 1
ATOM 4833 O O . LYS B 1 112 ? 0.539 16.547 -3.162 1 56.28 112 LYS B O 1
ATOM 4838 N N . GLU B 1 113 ? 1.552 15.586 -1.354 1 64.75 113 GLU B N 1
ATOM 4839 C CA . GLU B 1 113 ? 1.235 16.562 -0.321 1 64.75 113 GLU B CA 1
ATOM 4840 C C . GLU B 1 113 ? 1.959 17.891 -0.575 1 64.75 113 GLU B C 1
ATOM 4842 O O . GLU B 1 113 ? 3.164 17.891 -0.837 1 64.75 113 GLU B O 1
ATOM 4847 N N . THR B 1 114 ? 1.208 18.828 -0.982 1 74.69 114 THR B N 1
ATOM 4848 C CA . THR B 1 114 ? 1.712 20.203 -1.013 1 74.69 114 THR B CA 1
ATOM 4849 C C . THR B 1 114 ? 2.287 20.594 0.345 1 74.69 114 THR B C 1
ATOM 4851 O O . THR B 1 114 ? 1.711 20.281 1.387 1 74.69 114 THR B O 1
ATOM 4854 N N . LEU B 1 115 ? 3.484 21.156 0.207 1 83.88 115 LEU B N 1
ATOM 4855 C CA . LEU B 1 115 ? 4.066 21.656 1.446 1 83.88 115 LEU B CA 1
ATOM 4856 C C . LEU B 1 115 ? 3.268 22.844 1.977 1 83.88 115 LEU B C 1
ATOM 4858 O O . LEU B 1 115 ? 3.109 23.844 1.282 1 83.88 115 LEU B O 1
ATOM 4862 N N . LEU B 1 116 ? 2.75 22.719 3.061 1 90.19 116 LEU B N 1
ATOM 4863 C CA . LEU B 1 116 ? 2.006 23.781 3.715 1 90.19 116 LEU B CA 1
ATOM 4864 C C . LEU B 1 116 ? 2.775 24.328 4.914 1 90.19 116 LEU B C 1
ATOM 4866 O O . LEU B 1 116 ? 3.156 23.562 5.809 1 90.19 116 LEU B O 1
ATOM 4870 N N . ILE B 1 117 ? 2.965 25.609 4.895 1 93.38 117 ILE B N 1
ATOM 4871 C CA . ILE B 1 117 ? 3.672 26.266 5.988 1 93.38 117 ILE B CA 1
ATOM 4872 C C . ILE B 1 117 ? 2.676 27.016 6.875 1 93.38 117 ILE B C 1
ATOM 4874 O O . ILE B 1 117 ? 1.816 27.734 6.379 1 93.38 117 ILE B O 1
ATOM 4878 N N . VAL B 1 118 ? 2.758 26.766 8.125 1 94.44 118 VAL B N 1
ATOM 4879 C CA . VAL B 1 118 ? 2.051 27.562 9.109 1 94.44 118 VAL B CA 1
ATOM 4880 C C . VAL B 1 118 ? 2.756 28.906 9.289 1 94.44 118 VAL B C 1
ATOM 4882 O O . VAL B 1 118 ? 3.955 28.953 9.57 1 94.44 118 VAL B O 1
ATOM 4885 N N . ASN B 1 119 ? 2.02 29.938 9.117 1 92.75 119 ASN B N 1
ATOM 4886 C CA . ASN B 1 119 ? 2.586 31.266 9.344 1 92.75 119 ASN B CA 1
ATOM 4887 C C . ASN B 1 119 ? 2.414 31.688 10.797 1 92.75 119 ASN B C 1
ATOM 4889 O O . ASN B 1 119 ? 1.339 31.531 11.375 1 92.75 119 ASN B O 1
ATOM 4893 N N . GLY B 1 120 ? 3.467 32.281 11.336 1 94 120 GLY B N 1
ATOM 4894 C CA . GLY B 1 120 ? 3.41 32.75 12.711 1 94 120 GLY B CA 1
ATOM 4895 C C . GLY B 1 120 ? 2.521 33.969 12.891 1 94 120 GLY B C 1
ATOM 4896 O O . GLY B 1 120 ? 2.4 34.781 11.977 1 94 120 GLY B O 1
ATOM 4897 N N . SER B 1 121 ? 1.908 34 14.133 1 93.56 121 SER B N 1
ATOM 4898 C CA . SER B 1 121 ? 1.144 35.156 14.609 1 93.56 121 SER B CA 1
ATOM 4899 C C . SER B 1 121 ? -0.131 35.344 13.797 1 93.56 121 SER B C 1
ATOM 4901 O O . SER B 1 121 ? -0.637 36.469 13.688 1 93.56 121 SER B O 1
ATOM 4903 N N . VAL B 1 122 ? -0.544 34.375 13.117 1 94.06 122 VAL B N 1
ATOM 4904 C CA . VAL B 1 122 ? -1.85 34.344 12.461 1 94.06 122 VAL B CA 1
ATOM 4905 C C . VAL B 1 122 ? -2.924 33.938 13.461 1 94.06 122 VAL B C 1
ATOM 4907 O O . VAL B 1 122 ? -2.76 32.938 14.188 1 94.06 122 VAL B O 1
ATOM 4910 N N . PRO B 1 123 ? -4.02 34.594 13.562 1 96.81 123 PRO B N 1
ATOM 4911 C CA . PRO B 1 123 ? -4.98 34.375 14.641 1 96.81 123 PRO B CA 1
ATOM 4912 C C . PRO B 1 123 ? -5.953 33.219 14.328 1 96.81 123 PRO B C 1
ATOM 4914 O O . PRO B 1 123 ? -7.145 33.344 14.633 1 96.81 123 PRO B O 1
ATOM 4917 N N . LEU B 1 124 ? -5.5 32.25 13.664 1 97.44 124 LEU B N 1
ATOM 4918 C CA . LEU B 1 124 ? -6.371 31.141 13.289 1 97.44 124 LEU B CA 1
ATOM 4919 C C . LEU B 1 124 ? -5.84 29.828 13.836 1 97.44 124 LEU B C 1
ATOM 4921 O O . LEU B 1 124 ? -4.656 29.516 13.68 1 97.44 124 LEU B O 1
ATOM 4925 N N . SER B 1 125 ? -6.723 29.047 14.516 1 97.31 125 SER B N 1
ATOM 4926 C CA . SER B 1 125 ? -6.445 27.688 14.93 1 97.31 125 SER B CA 1
ATOM 4927 C C . SER B 1 125 ? -7.129 26.672 14.008 1 97.31 125 SER B C 1
ATOM 4929 O O . SER B 1 125 ? -8.266 26.891 13.586 1 97.31 125 SER B O 1
ATOM 4931 N N . TYR B 1 126 ? -6.5 25.656 13.648 1 96.56 126 TYR B N 1
ATOM 4932 C CA . TYR B 1 126 ? -7.004 24.656 12.719 1 96.56 126 TYR B CA 1
ATOM 4933 C C . TYR B 1 126 ? -6.172 23.375 12.781 1 96.56 126 TYR B C 1
ATOM 4935 O O . TYR B 1 126 ? -5.082 23.375 13.359 1 96.56 126 TYR B O 1
ATOM 4943 N N . PRO B 1 127 ? -6.641 22.25 12.266 1 94.75 127 PRO B N 1
ATOM 4944 C CA . PRO B 1 127 ? -5.84 21.031 12.266 1 94.75 127 PRO B CA 1
ATOM 4945 C C . PRO B 1 127 ? -4.734 21.047 11.211 1 94.75 127 PRO B C 1
ATOM 4947 O O . PRO B 1 127 ? -5.02 21.125 10.008 1 94.75 127 PRO B O 1
ATOM 4950 N N . ALA B 1 128 ? -3.564 20.844 11.625 1 90.12 128 ALA B N 1
ATOM 4951 C CA . ALA B 1 128 ? -2.375 20.984 10.797 1 90.12 128 ALA B CA 1
ATOM 4952 C C . ALA B 1 128 ? -2.375 19.969 9.656 1 90.12 128 ALA B C 1
ATOM 4954 O O . ALA B 1 128 ? -2.098 20.312 8.508 1 90.12 128 ALA B O 1
ATOM 4955 N N . GLN B 1 129 ? -2.727 18.734 9.953 1 88.31 129 GLN B N 1
ATOM 4956 C CA . GLN B 1 129 ? -2.641 17.656 8.969 1 88.31 129 GLN B CA 1
ATOM 4957 C C . GLN B 1 129 ? -3.967 17.484 8.234 1 88.31 129 GLN B C 1
ATOM 4959 O O . GLN B 1 129 ? -4.078 16.641 7.348 1 88.31 129 GLN B O 1
ATOM 4964 N N . GLY B 1 130 ? -4.871 18.266 8.617 1 91.69 130 GLY B N 1
ATOM 4965 C CA . GLY B 1 130 ? -6.18 18.156 8 1 91.69 130 GLY B CA 1
ATOM 4966 C C . GLY B 1 130 ? -7.023 17.031 8.586 1 91.69 130 GLY B C 1
ATOM 4967 O O . GLY B 1 130 ? -6.898 16.719 9.766 1 91.69 130 GLY B O 1
ATOM 4968 N N . VAL B 1 131 ? -8.039 16.625 7.793 1 92.81 131 VAL B N 1
ATOM 4969 C CA . VAL B 1 131 ? -8.961 15.586 8.258 1 92.81 131 VAL B CA 1
ATOM 4970 C C . VAL B 1 131 ? -9.211 14.578 7.137 1 92.81 131 VAL B C 1
ATOM 4972 O O . VAL B 1 131 ? -9.117 14.914 5.957 1 92.81 131 VAL B O 1
ATOM 4975 N N . VAL B 1 132 ? -9.469 13.406 7.547 1 92.31 132 VAL B N 1
ATOM 4976 C CA . VAL B 1 132 ? -9.812 12.344 6.617 1 92.31 132 VAL B CA 1
ATOM 4977 C C . VAL B 1 132 ? -11.32 12.094 6.648 1 92.31 132 VAL B C 1
ATOM 4979 O O . VAL B 1 132 ? -11.93 12.07 7.723 1 92.31 132 VAL B O 1
ATOM 4982 N N . VAL B 1 133 ? -11.93 11.945 5.52 1 93.69 133 VAL B N 1
ATOM 4983 C CA . VAL B 1 133 ? -13.367 11.719 5.441 1 93.69 133 VAL B CA 1
ATOM 4984 C C . VAL B 1 133 ? -13.664 10.656 4.383 1 93.69 133 VAL B C 1
ATOM 4986 O O . VAL B 1 133 ? -13.016 10.617 3.338 1 93.69 133 VAL B O 1
ATOM 4989 N N . ALA B 1 134 ? -14.617 9.773 4.672 1 93.25 134 ALA B N 1
ATOM 4990 C CA . ALA B 1 134 ? -15.055 8.805 3.672 1 93.25 134 ALA B CA 1
ATOM 4991 C C . ALA B 1 134 ? -15.922 9.469 2.607 1 93.25 134 ALA B C 1
ATOM 4993 O O . ALA B 1 134 ? -16.562 10.484 2.869 1 93.25 134 ALA B O 1
ATOM 4994 N N . PRO B 1 135 ? -15.961 8.883 1.424 1 93.44 135 PRO B N 1
ATOM 4995 C CA . PRO B 1 135 ? -16.797 9.453 0.37 1 93.44 135 PRO B CA 1
ATOM 4996 C C . PRO B 1 135 ? -18.266 9.594 0.791 1 93.44 135 PRO B C 1
ATOM 4998 O O . PRO B 1 135 ? -18.844 8.656 1.347 1 93.44 135 PRO B O 1
ATOM 5001 N N . HIS B 1 136 ? -18.828 10.82 0.55 1 91.5 136 HIS B N 1
ATOM 5002 C CA . HIS B 1 136 ? -20.234 11.148 0.764 1 91.5 136 HIS B CA 1
ATOM 5003 C C . HIS B 1 136 ? -20.594 11.109 2.246 1 91.5 136 HIS B C 1
ATOM 5005 O O . HIS B 1 136 ? -21.75 10.867 2.605 1 91.5 136 HIS B O 1
ATOM 5011 N N . GLU B 1 137 ? -19.641 11.227 3.09 1 91.62 137 GLU B N 1
ATOM 5012 C CA . GLU B 1 137 ? -19.875 11.297 4.527 1 91.62 137 GLU B CA 1
ATOM 5013 C C . GLU B 1 137 ? -19.438 12.641 5.098 1 91.62 137 GLU B C 1
ATOM 5015 O O . GLU B 1 137 ? -18.656 13.367 4.473 1 91.62 137 GLU B O 1
ATOM 5020 N N . PRO B 1 138 ? -19.953 12.938 6.184 1 92.88 138 PRO B N 1
ATOM 5021 C CA . PRO B 1 138 ? -19.547 14.164 6.871 1 92.88 138 PRO B CA 1
ATOM 5022 C C . PRO B 1 138 ? -18.406 13.938 7.852 1 92.88 138 PRO B C 1
ATOM 5024 O O . PRO B 1 138 ? -18.188 12.805 8.297 1 92.88 138 PRO B O 1
ATOM 5027 N N . VAL B 1 139 ? -17.703 15 8.172 1 93.31 139 VAL B N 1
ATOM 5028 C CA . VAL B 1 139 ? -16.688 14.977 9.211 1 93.31 139 VAL B CA 1
ATOM 5029 C C . VAL B 1 139 ? -16.562 16.359 9.844 1 93.31 139 VAL B C 1
ATOM 5031 O O . VAL B 1 139 ? -16.625 17.375 9.148 1 93.31 139 VAL B O 1
ATOM 5034 N N . TYR B 1 140 ? -16.469 16.375 11.133 1 94.25 140 TYR B N 1
ATOM 5035 C CA . TYR B 1 140 ? -16.188 17.641 11.805 1 94.25 140 TYR B CA 1
ATOM 5036 C C . TYR B 1 140 ? -14.75 18.078 11.539 1 94.25 140 TYR B C 1
ATOM 5038 O O . TYR B 1 140 ? -13.828 17.266 11.516 1 94.25 140 TYR B O 1
ATOM 5046 N N . ILE B 1 141 ? -14.539 19.312 11.359 1 96.62 141 ILE B N 1
ATOM 5047 C CA . ILE B 1 141 ? -13.188 19.875 11.312 1 96.62 141 ILE B CA 1
ATOM 5048 C C . ILE B 1 141 ? -12.773 20.344 12.703 1 96.62 141 ILE B C 1
ATOM 5050 O O . ILE B 1 141 ? -13.25 21.391 13.18 1 96.62 141 ILE B O 1
ATOM 5054 N N . PRO B 1 142 ? -11.906 19.734 13.258 1 95.62 142 PRO B N 1
ATOM 5055 C CA . PRO B 1 142 ? -11.57 20.062 14.648 1 95.62 142 PRO B CA 1
ATOM 5056 C C . PRO B 1 142 ? -10.641 21.266 14.766 1 95.62 142 PRO B C 1
ATOM 5058 O O . PRO B 1 142 ? -9.906 21.578 13.82 1 95.62 142 PRO B O 1
ATOM 5061 N N . GLY B 1 143 ? -10.703 21.906 15.867 1 96.12 143 GLY B N 1
ATOM 5062 C CA . GLY B 1 143 ? -9.68 22.859 16.266 1 96.12 143 GLY B CA 1
ATOM 5063 C C . GLY B 1 143 ? -9.891 24.25 15.695 1 96.12 143 GLY B C 1
ATOM 5064 O O . GLY B 1 143 ? -9.109 25.156 15.961 1 96.12 143 GLY B O 1
ATOM 5065 N N . LEU B 1 144 ? -10.961 24.453 14.961 1 97.62 144 LEU B N 1
ATOM 5066 C CA . LEU B 1 144 ? -11.195 25.766 14.375 1 97.62 144 LEU B CA 1
ATOM 5067 C C . LEU B 1 144 ? -11.461 26.812 15.453 1 97.62 144 LEU B C 1
ATOM 5069 O O . LEU B 1 144 ? -12.352 26.625 16.297 1 97.62 144 LEU B O 1
ATOM 5073 N N . LYS B 1 145 ? -10.68 27.875 15.398 1 97.62 145 LYS B N 1
ATOM 5074 C CA . LYS B 1 145 ? -10.828 28.969 16.344 1 97.62 145 LYS B CA 1
ATOM 5075 C C . LYS B 1 145 ? -10.172 30.25 15.812 1 97.62 145 LYS B C 1
ATOM 5077 O O . LYS B 1 145 ? -9.211 30.188 15.055 1 97.62 145 LYS B O 1
ATOM 5082 N N . VAL B 1 146 ? -10.75 31.375 16.172 1 97.62 146 VAL B N 1
ATOM 5083 C CA . VAL B 1 146 ? -10.133 32.688 15.969 1 97.62 146 VAL B CA 1
ATOM 5084 C C . VAL B 1 146 ? -9.539 33.188 17.281 1 97.62 146 VAL B C 1
ATOM 5086 O O . VAL B 1 146 ? -10.25 33.281 18.297 1 97.62 146 VAL B O 1
ATOM 5089 N N . ALA B 1 147 ? -8.289 33.406 17.266 1 96 147 ALA B N 1
ATOM 5090 C CA . ALA B 1 147 ? -7.578 33.906 18.438 1 96 147 ALA B CA 1
ATOM 5091 C C . ALA B 1 147 ? -7.188 35.375 18.25 1 96 147 ALA B C 1
ATOM 5093 O O . ALA B 1 147 ? -6.004 35.719 18.156 1 96 147 ALA B O 1
ATOM 5094 N N . ASP B 1 148 ? -8.133 36.188 18.25 1 93.19 148 ASP B N 1
ATOM 5095 C CA . ASP B 1 148 ? -7.98 37.656 18.094 1 93.19 148 ASP B CA 1
ATOM 5096 C C . ASP B 1 148 ? -8.25 38.375 19.391 1 93.19 148 ASP B C 1
ATOM 5098 O O . ASP B 1 148 ? -9.383 38.406 19.875 1 93.19 148 ASP B O 1
ATOM 5102 N N . ASP B 1 149 ? -7.309 39.062 19.953 1 89.5 149 ASP B N 1
ATOM 5103 C CA . ASP B 1 149 ? -7.457 39.75 21.234 1 89.5 149 ASP B CA 1
ATOM 5104 C C . ASP B 1 149 ? -8.016 41.156 21.047 1 89.5 149 ASP B C 1
ATOM 5106 O O . ASP B 1 149 ? -8.312 41.844 22.031 1 89.5 149 ASP B O 1
ATOM 5110 N N . THR B 1 150 ? -8.148 41.594 19.859 1 92.44 150 THR B N 1
ATOM 5111 C CA . THR B 1 150 ? -8.711 42.906 19.594 1 92.44 150 THR B CA 1
ATOM 5112 C C . THR B 1 150 ? -10.234 42.875 19.703 1 92.44 150 THR B C 1
ATOM 5114 O O . THR B 1 150 ? -10.891 42 19.125 1 92.44 150 THR B O 1
ATOM 5117 N N . VAL B 1 151 ? -10.781 43.781 20.453 1 92.94 151 VAL B N 1
ATOM 5118 C CA . VAL B 1 151 ? -12.234 43.906 20.562 1 92.94 151 VAL B CA 1
ATOM 5119 C C . VAL B 1 151 ? -12.797 44.531 19.281 1 92.94 151 VAL B C 1
ATOM 5121 O O . VAL B 1 151 ? -12.344 45.594 18.844 1 92.94 151 VAL B O 1
ATOM 5124 N N . ARG B 1 152 ? -13.719 43.812 18.781 1 93.69 152 ARG B N 1
ATOM 5125 C CA . ARG B 1 152 ? -14.312 44.281 17.516 1 93.69 152 ARG B CA 1
ATOM 5126 C C . ARG B 1 152 ? -15.836 44.281 17.609 1 93.69 152 ARG B C 1
ATOM 5128 O O . ARG B 1 152 ? -16.422 43.594 18.453 1 93.69 152 ARG B O 1
ATOM 5135 N N . ASP B 1 153 ? -16.453 45.094 16.703 1 94.81 153 ASP B N 1
ATOM 5136 C CA . ASP B 1 153 ? -17.906 45.156 16.656 1 94.81 153 ASP B CA 1
ATOM 5137 C C . ASP B 1 153 ? -18.5 43.875 16.047 1 94.81 153 ASP B C 1
ATOM 5139 O O . ASP B 1 153 ? -19.609 43.469 16.391 1 94.81 153 ASP B O 1
ATOM 5143 N N . ASP B 1 154 ? -17.688 43.344 15.18 1 95.94 154 ASP B N 1
ATOM 5144 C CA . ASP B 1 154 ? -18.141 42.156 14.492 1 95.94 154 ASP B CA 1
ATOM 5145 C C . ASP B 1 154 ? -16.953 41.25 14.102 1 95.94 154 ASP B C 1
ATOM 5147 O O . ASP B 1 154 ? -15.938 41.75 13.609 1 95.94 154 ASP B O 1
ATOM 5151 N N . TYR B 1 155 ? -17.078 40.062 14.469 1 97.88 155 TYR B N 1
ATOM 5152 C CA . TYR B 1 155 ? -16.141 39.031 14.008 1 97.88 155 TYR B CA 1
ATOM 5153 C C . TYR B 1 155 ? -16.734 38.219 12.883 1 97.88 155 TYR B C 1
ATOM 5155 O O . TYR B 1 155 ? -17.828 37.656 13.016 1 97.88 155 TYR B O 1
ATOM 5163 N N . LYS B 1 156 ? -16.031 38.125 11.758 1 98.31 156 LYS B N 1
ATOM 5164 C CA . LYS B 1 156 ? -16.531 37.406 10.602 1 98.31 156 LYS B CA 1
ATOM 5165 C C . LYS B 1 156 ? -15.492 36.438 10.055 1 98.31 156 LYS B C 1
ATOM 5167 O O . LYS B 1 156 ? -14.336 36.812 9.867 1 98.31 156 LYS B O 1
ATOM 5172 N N . VAL B 1 157 ? -15.922 35.219 9.852 1 98.56 157 VAL B N 1
ATOM 5173 C CA . VAL B 1 157 ? -15.047 34.188 9.266 1 98.56 157 VAL B CA 1
ATOM 5174 C C . VAL B 1 157 ? -15.703 33.594 8.023 1 98.56 157 VAL B C 1
ATOM 5176 O O . VAL B 1 157 ? -16.938 33.625 7.895 1 98.56 157 VAL B O 1
ATOM 5179 N N . GLN B 1 158 ? -14.883 33.156 7.148 1 98.5 158 GLN B N 1
ATOM 5180 C CA . GLN B 1 158 ? -15.336 32.469 5.949 1 98.5 158 GLN B CA 1
ATOM 5181 C C . GLN B 1 158 ? -14.555 31.172 5.738 1 98.5 158 GLN B C 1
ATOM 5183 O O . GLN B 1 158 ? -13.336 31.141 5.91 1 98.5 158 GLN B O 1
ATOM 5188 N N . LEU B 1 159 ? -15.242 30.109 5.527 1 98.44 159 LEU B N 1
ATOM 5189 C CA . LEU B 1 159 ? -14.656 28.859 5.074 1 98.44 159 LEU B CA 1
ATOM 5190 C C . LEU B 1 159 ? -15.055 28.562 3.631 1 98.44 159 LEU B C 1
ATOM 5192 O O . LEU B 1 159 ? -16.219 28.719 3.266 1 98.44 159 LEU B O 1
ATOM 5196 N N . LEU B 1 160 ? -14.078 28.25 2.844 1 97.75 160 LEU B N 1
ATOM 5197 C CA . LEU B 1 160 ? -14.297 27.984 1.427 1 97.75 160 LEU B CA 1
ATOM 5198 C C . LEU B 1 160 ? -13.789 26.594 1.053 1 97.75 160 LEU B C 1
ATOM 5200 O O . LEU B 1 160 ? -12.633 26.25 1.328 1 97.75 160 LEU B O 1
ATOM 5204 N N . SER B 1 161 ? -14.641 25.828 0.595 1 92.62 161 SER B N 1
ATOM 5205 C CA . SER B 1 161 ? -14.266 24.547 0.011 1 92.62 161 SER B CA 1
ATOM 5206 C C . SER B 1 161 ? -14.156 24.641 -1.507 1 92.62 161 SER B C 1
ATOM 5208 O O . SER B 1 161 ? -14.375 25.703 -2.086 1 92.62 161 SER B O 1
ATOM 5210 N N . ALA B 1 162 ? -13.688 23.641 -2.068 1 82.62 162 ALA B N 1
ATOM 5211 C CA . ALA B 1 162 ? -13.508 23.641 -3.518 1 82.62 162 ALA B CA 1
ATOM 5212 C C . ALA B 1 162 ? -14.531 22.734 -4.195 1 82.62 162 ALA B C 1
ATOM 5214 O O . ALA B 1 162 ? -15.742 22.938 -4.062 1 82.62 162 ALA B O 1
ATOM 5215 N N . GLU B 1 163 ? -14.047 21.625 -4.738 1 86.44 163 GLU B N 1
ATOM 5216 C CA . GLU B 1 163 ? -14.852 20.875 -5.695 1 86.44 163 GLU B CA 1
ATOM 5217 C C . GLU B 1 163 ? -15.336 19.562 -5.098 1 86.44 163 GLU B C 1
ATOM 5219 O O . GLU B 1 163 ? -16.359 19.016 -5.535 1 86.44 163 GLU B O 1
ATOM 5224 N N . PHE B 1 164 ? -14.812 19.172 -4.008 1 93.88 164 PHE B N 1
ATOM 5225 C CA . PHE B 1 164 ? -15.055 17.781 -3.641 1 93.88 164 PHE B CA 1
ATOM 5226 C C . PHE B 1 164 ? -16.031 17.688 -2.475 1 93.88 164 PHE B C 1
ATOM 5228 O O . PHE B 1 164 ? -16.406 16.594 -2.049 1 93.88 164 PHE B O 1
ATOM 5235 N N . GLY B 1 165 ? -16.422 18.844 -1.953 1 96.25 165 GLY B N 1
ATOM 5236 C CA . GLY B 1 165 ? -17.359 18.781 -0.839 1 96.25 165 GLY B CA 1
ATOM 5237 C C . GLY B 1 165 ? -17.969 20.141 -0.5 1 96.25 165 GLY B C 1
ATOM 5238 O O . GLY B 1 165 ? -17.719 21.125 -1.184 1 96.25 165 GLY B O 1
ATOM 5239 N N . VAL B 1 166 ? -18.875 20.078 0.436 1 97.25 166 VAL B N 1
ATOM 5240 C CA . VAL B 1 166 ? -19.562 21.266 0.896 1 97.25 166 VAL B CA 1
ATOM 5241 C C . VAL B 1 166 ? -19.391 21.422 2.406 1 97.25 166 VAL B C 1
ATOM 5243 O O . VAL B 1 166 ? -18.906 20.516 3.074 1 97.25 166 VAL B O 1
ATOM 5246 N N . LEU B 1 167 ? -19.766 22.578 2.861 1 97.19 167 LEU B N 1
ATOM 5247 C CA . LEU B 1 167 ? -19.578 22.906 4.273 1 97.19 167 LEU B CA 1
ATOM 5248 C C . LEU B 1 167 ? -20.938 23.062 4.965 1 97.19 167 LEU B C 1
ATOM 5250 O O . LEU B 1 167 ? -21.891 23.547 4.355 1 97.19 167 LEU B O 1
ATOM 5254 N N . ASP B 1 168 ? -20.953 22.625 6.145 1 95.5 168 ASP B N 1
ATOM 5255 C CA . ASP B 1 168 ? -22.156 22.656 6.973 1 95.5 168 ASP B CA 1
ATOM 5256 C C . ASP B 1 168 ? -21.797 22.797 8.445 1 95.5 168 ASP B C 1
ATOM 5258 O O . ASP B 1 168 ? -20.656 23.109 8.789 1 95.5 168 ASP B O 1
ATOM 5262 N N . ILE B 1 169 ? -22.828 22.719 9.344 1 95.88 169 ILE B N 1
ATOM 5263 C CA . ILE B 1 169 ? -22.609 22.75 10.789 1 95.88 169 ILE B CA 1
ATOM 5264 C C . ILE B 1 169 ? -23.453 21.672 11.461 1 95.88 169 ILE B C 1
ATOM 5266 O O . ILE B 1 169 ? -24.547 21.359 11 1 95.88 169 ILE B O 1
ATOM 5270 N N . GLY B 1 170 ? -22.938 21.219 12.5 1 93.62 170 GLY B N 1
ATOM 5271 C CA . GLY B 1 170 ? -23.641 20.188 13.25 1 93.62 170 GLY B CA 1
ATOM 5272 C C . GLY B 1 170 ? -24.578 20.766 14.297 1 93.62 170 GLY B C 1
ATOM 5273 O O . GLY B 1 170 ? -25.5 20.078 14.766 1 93.62 170 GLY B O 1
ATOM 5274 N N . ALA B 1 171 ? -24.328 21.969 14.656 1 94.25 171 ALA B N 1
ATOM 5275 C CA . ALA B 1 171 ? -25.141 22.625 15.68 1 94.25 171 ALA B CA 1
ATOM 5276 C C . ALA B 1 171 ? -25.156 24.141 15.477 1 94.25 171 ALA B C 1
ATOM 5278 O O . ALA B 1 171 ? -24.25 24.688 14.852 1 94.25 171 ALA B O 1
ATOM 5279 N N . THR B 1 172 ? -26.25 24.734 15.961 1 95.38 172 THR B N 1
ATOM 5280 C CA . THR B 1 172 ? -26.359 26.188 15.922 1 95.38 172 THR B CA 1
ATOM 5281 C C . THR B 1 172 ? -26.094 26.781 17.297 1 95.38 172 THR B C 1
ATOM 5283 O O . THR B 1 172 ? -26.516 26.219 18.312 1 95.38 172 THR B O 1
ATOM 5286 N N . VAL B 1 173 ? -25.391 27.875 17.344 1 96.81 173 VAL B N 1
ATOM 5287 C CA . VAL B 1 173 ? -25.078 28.594 18.578 1 96.81 173 VAL B CA 1
ATOM 5288 C C . VAL B 1 173 ? -25.781 29.953 18.562 1 96.81 173 VAL B C 1
ATOM 5290 O O . VAL B 1 173 ? -25.828 30.625 17.547 1 96.81 173 VAL B O 1
ATOM 5293 N N . PRO B 1 174 ? -26.312 30.375 19.719 1 96.38 174 PRO B N 1
ATOM 5294 C CA . PRO B 1 174 ? -27 31.672 19.766 1 96.38 174 PRO B CA 1
ATOM 5295 C C . PRO B 1 174 ? -26.078 32.844 19.422 1 96.38 174 PRO B C 1
ATOM 5297 O O . PRO B 1 174 ? -24.891 32.812 19.766 1 96.38 174 PRO B O 1
ATOM 5300 N N . ASN B 1 175 ? -26.641 33.875 18.75 1 96.62 175 ASN B N 1
ATOM 5301 C CA . ASN B 1 175 ? -25.953 35.125 18.438 1 96.62 175 ASN B CA 1
ATOM 5302 C C . ASN B 1 175 ? -24.859 34.938 17.375 1 96.62 175 ASN B C 1
ATOM 5304 O O . ASN B 1 175 ? -23.844 35.625 17.391 1 96.62 175 ASN B O 1
ATOM 5308 N N . VAL B 1 176 ? -24.922 33.906 16.641 1 98.31 176 VAL B N 1
ATOM 5309 C CA . VAL B 1 176 ? -24.031 33.719 15.5 1 98.31 176 VAL B CA 1
ATOM 5310 C C . VAL B 1 176 ? -24.859 33.625 14.219 1 98.31 176 VAL B C 1
ATOM 5312 O O . VAL B 1 176 ? -25.797 32.812 14.141 1 98.31 176 VAL B O 1
ATOM 5315 N N . ASP B 1 177 ? -24.562 34.438 13.281 1 98.31 177 ASP B N 1
ATOM 5316 C CA . ASP B 1 177 ? -25.172 34.344 11.953 1 98.31 177 ASP B CA 1
ATOM 5317 C C . ASP B 1 177 ? -24.391 33.406 11.055 1 98.31 177 ASP B C 1
ATOM 5319 O O . ASP B 1 177 ? -23.172 33.531 10.898 1 98.31 177 ASP B O 1
ATOM 5323 N N . VAL B 1 178 ? -25.078 32.438 10.5 1 98.12 178 VAL B N 1
ATOM 5324 C CA . VAL B 1 178 ? -24.453 31.469 9.625 1 98.12 178 VAL B CA 1
ATOM 5325 C C . VAL B 1 178 ? -25.109 31.516 8.242 1 98.12 178 VAL B C 1
ATOM 5327 O O . VAL B 1 178 ? -26.328 31.422 8.125 1 98.12 178 VAL B O 1
ATOM 5330 N N . ASN B 1 179 ? -24.328 31.672 7.215 1 98.19 179 ASN B N 1
ATOM 5331 C CA . ASN B 1 179 ? -24.812 31.719 5.836 1 98.19 179 ASN B CA 1
ATOM 5332 C C . ASN B 1 179 ? -24.047 30.734 4.949 1 98.19 179 ASN B C 1
ATOM 5334 O O . ASN B 1 179 ? -22.844 30.547 5.125 1 98.19 179 ASN B O 1
ATOM 5338 N N . GLY B 1 180 ? -24.719 30.156 3.996 1 97.75 180 GLY B N 1
ATOM 5339 C CA . GLY B 1 180 ? -24.094 29.297 3.008 1 97.75 180 GLY B CA 1
ATOM 5340 C C . GLY B 1 180 ? -24.094 27.844 3.41 1 97.75 180 GLY B C 1
ATOM 5341 O O . GLY B 1 180 ? -23.203 27.078 2.996 1 97.75 180 GLY B O 1
ATOM 5342 N N . LEU B 1 181 ? -24.969 27.359 4.25 1 95.25 181 LEU B N 1
ATOM 5343 C CA . LEU B 1 181 ? -25.078 25.969 4.672 1 95.25 181 LEU B CA 1
ATOM 5344 C C . LEU B 1 181 ? -25.281 25.047 3.475 1 95.25 181 LEU B C 1
ATOM 5346 O O . LEU B 1 181 ? -26.125 25.328 2.617 1 95.25 181 LEU B O 1
ATOM 5350 N N . GLY B 1 182 ? -24.438 24.016 3.43 1 94.19 182 GLY B N 1
ATOM 5351 C CA . GLY B 1 182 ? -24.594 23.031 2.371 1 94.19 182 GLY B CA 1
ATOM 5352 C C . GLY B 1 182 ? -23.984 23.469 1.055 1 94.19 182 GLY B C 1
ATOM 5353 O O . GLY B 1 182 ? -24.312 22.922 0 1 94.19 182 GLY B O 1
ATOM 5354 N N . THR B 1 183 ? -23.203 24.5 1.077 1 96.94 183 THR B N 1
ATOM 5355 C CA . THR B 1 183 ? -22.516 24.984 -0.12 1 96.94 183 THR B CA 1
ATOM 5356 C C . THR B 1 183 ? -21 24.953 0.08 1 96.94 183 THR B C 1
ATOM 5358 O O . THR B 1 183 ? -20.516 24.469 1.104 1 96.94 183 THR B O 1
ATOM 5361 N N . THR B 1 184 ? -20.297 25.422 -0.92 1 97.69 184 THR B N 1
ATOM 5362 C CA . THR B 1 184 ? -18.844 25.406 -0.861 1 97.69 184 THR B CA 1
ATOM 5363 C C . THR B 1 184 ? -18.312 26.641 -0.112 1 97.69 184 THR B C 1
ATOM 5365 O O . THR B 1 184 ? -17.109 26.766 0.122 1 97.69 184 THR B O 1
ATOM 5368 N N . SER B 1 185 ? -19.219 27.5 0.276 1 98.19 185 SER B N 1
ATOM 5369 C CA . SER B 1 185 ? -18.844 28.703 0.987 1 98.19 185 SER B CA 1
ATOM 5370 C C . SER B 1 185 ? -19.688 28.906 2.234 1 98.19 185 SER B C 1
ATOM 5372 O O . SER B 1 185 ? -20.906 29.078 2.141 1 98.19 185 SER B O 1
ATOM 5374 N N . LEU B 1 186 ? -19.094 28.906 3.359 1 98.25 186 LEU B N 1
ATOM 5375 C CA . LEU B 1 186 ? -19.75 29.078 4.656 1 98.25 186 LEU B CA 1
ATOM 5376 C C . LEU B 1 186 ? -19.234 30.344 5.352 1 98.25 186 LEU B C 1
ATOM 5378 O O . LEU B 1 186 ? -18.016 30.5 5.539 1 98.25 186 LEU B O 1
ATOM 5382 N N . THR B 1 187 ? -20.078 31.219 5.641 1 98.69 187 THR B N 1
ATOM 5383 C CA . THR B 1 187 ? -19.703 32.438 6.34 1 98.69 187 THR B CA 1
ATOM 5384 C C . THR B 1 187 ? -20.406 32.531 7.699 1 98.69 187 THR B C 1
ATOM 5386 O O . THR B 1 187 ? -21.594 32.219 7.809 1 98.69 187 THR B O 1
ATOM 5389 N N . MET B 1 188 ? -19.672 32.938 8.703 1 98.62 188 MET B N 1
ATOM 5390 C CA . MET B 1 188 ? -20.203 33.094 10.055 1 98.62 188 MET B CA 1
ATOM 5391 C C . MET B 1 188 ? -19.766 34.406 10.664 1 98.62 188 MET B C 1
ATOM 5393 O O . MET B 1 188 ? -18.625 34.844 10.469 1 98.62 188 MET B O 1
ATOM 5397 N N . SER B 1 189 ? -20.641 35 11.406 1 98.5 189 SER B N 1
ATOM 5398 C CA . SER B 1 189 ? -20.328 36.281 12.055 1 98.5 189 SER B CA 1
ATOM 5399 C C . SER B 1 189 ? -21.016 36.406 13.406 1 98.5 189 SER B C 1
ATOM 5401 O O . SER B 1 189 ? -22.078 35.812 13.625 1 98.5 189 SER B O 1
ATOM 5403 N N . SER B 1 190 ? -20.406 37.094 14.281 1 98.06 190 SER B N 1
ATOM 5404 C CA . SER B 1 190 ? -20.953 37.344 15.617 1 98.06 190 SER B CA 1
ATOM 5405 C C . SER B 1 190 ? -20.312 38.562 16.25 1 98.06 190 SER B C 1
ATOM 5407 O O . SER B 1 190 ? -19.172 38.938 15.906 1 98.06 190 SER B O 1
ATOM 5409 N N . THR B 1 191 ? -21.031 39.188 17.125 1 97.25 191 THR B N 1
ATOM 5410 C CA . THR B 1 191 ? -20.469 40.281 17.891 1 97.25 191 THR B CA 1
ATOM 5411 C C . THR B 1 191 ? -19.656 39.781 19.078 1 97.25 191 THR B C 1
ATOM 5413 O O . THR B 1 191 ? -18.906 40.531 19.703 1 97.25 191 THR B O 1
ATOM 5416 N N . SER B 1 192 ? -19.812 38.5 19.328 1 95.75 192 SER B N 1
ATOM 5417 C CA . SER B 1 192 ? -19.062 37.844 20.391 1 95.75 192 SER B CA 1
ATOM 5418 C C . SER B 1 192 ? -18.094 36.812 19.828 1 95.75 192 SER B C 1
ATOM 5420 O O . SER B 1 192 ? -18.516 35.844 19.219 1 95.75 192 SER B O 1
ATOM 5422 N N . LEU B 1 193 ? -16.859 37.062 20.141 1 96.5 193 LEU B N 1
ATOM 5423 C CA . LEU B 1 193 ? -15.859 36.125 19.672 1 96.5 193 LEU B CA 1
ATOM 5424 C C . LEU B 1 193 ? -16.062 34.75 20.312 1 96.5 193 LEU B C 1
ATOM 5426 O O . LEU B 1 193 ? -15.836 33.719 19.656 1 96.5 193 LEU B O 1
ATOM 5430 N N . ALA B 1 194 ? -16.5 34.688 21.562 1 95.56 194 ALA B N 1
ATOM 5431 C CA . ALA B 1 194 ? -16.75 33.438 22.266 1 95.56 194 ALA B CA 1
ATOM 5432 C C . ALA B 1 194 ? -17.844 32.625 21.562 1 95.56 194 ALA B C 1
ATOM 5434 O O . ALA B 1 194 ? -17.719 31.422 21.375 1 95.56 194 ALA B O 1
ATOM 5435 N N . HIS B 1 195 ? -18.891 33.344 21.172 1 97 195 HIS B N 1
ATOM 5436 C CA . HIS B 1 195 ? -19.984 32.656 20.469 1 97 195 HIS B CA 1
ATOM 5437 C C . HIS B 1 195 ? -19.547 32.188 19.094 1 97 195 HIS B C 1
ATOM 5439 O O . HIS B 1 195 ? -19.906 31.078 18.672 1 97 195 HIS B O 1
ATOM 5445 N N . LEU B 1 196 ? -18.797 33 18.391 1 97.81 196 LEU B N 1
ATOM 5446 C CA . LEU B 1 196 ? -18.281 32.594 17.094 1 97.81 196 LEU B CA 1
ATOM 5447 C C . LEU B 1 196 ? -17.422 31.359 17.219 1 97.81 196 LEU B C 1
ATOM 5449 O O . LEU B 1 196 ? -17.594 30.406 16.453 1 97.81 196 LEU B O 1
ATOM 5453 N N . ASN B 1 197 ? -16.5 31.312 18.172 1 97.69 197 ASN B N 1
ATOM 5454 C CA . ASN B 1 197 ? -15.594 30.172 18.359 1 97.69 197 ASN B CA 1
ATOM 5455 C C . ASN B 1 197 ? -16.359 28.922 18.766 1 97.69 197 ASN B C 1
ATOM 5457 O O . ASN B 1 197 ? -16 27.812 18.375 1 97.69 197 ASN B O 1
ATOM 5461 N N . ARG B 1 198 ? -17.391 29.062 19.562 1 96.25 198 ARG B N 1
ATOM 5462 C CA . ARG B 1 198 ? -18.25 27.922 19.875 1 96.25 198 ARG B CA 1
ATOM 5463 C C . ARG B 1 198 ? -18.891 27.344 18.625 1 96.25 198 ARG B C 1
ATOM 5465 O O . ARG B 1 198 ? -18.938 26.125 18.438 1 96.25 198 ARG B O 1
ATOM 5472 N N . GLN B 1 199 ? -19.391 28.219 17.766 1 97.62 199 GLN B N 1
ATOM 5473 C CA . GLN B 1 199 ? -20 27.781 16.516 1 97.62 199 GLN B CA 1
ATOM 5474 C C . GLN B 1 199 ? -18.984 27.047 15.641 1 97.62 199 GLN B C 1
ATOM 5476 O O . GLN B 1 199 ? -19.312 26.062 14.992 1 97.62 199 GLN B O 1
ATOM 5481 N N . LEU B 1 200 ? -17.75 27.562 15.609 1 98 200 LEU B N 1
ATOM 5482 C CA . LEU B 1 200 ? -16.688 26.984 14.781 1 98 200 LEU B CA 1
ATOM 5483 C C . LEU B 1 200 ? -16.422 25.531 15.164 1 98 200 LEU B C 1
ATOM 5485 O O . LEU B 1 200 ? -16.016 24.734 14.32 1 98 200 LEU B O 1
ATOM 5489 N N . GLU B 1 201 ? -16.719 25.094 16.375 1 96.12 201 GLU B N 1
ATOM 5490 C CA . GLU B 1 201 ? -16.516 23.734 16.828 1 96.12 201 GLU B CA 1
ATOM 5491 C C . GLU B 1 201 ? -17.438 22.75 16.094 1 96.12 201 GLU B C 1
ATOM 5493 O O . GLU B 1 201 ? -17.203 21.547 16.094 1 96.12 201 GLU B O 1
ATOM 5498 N N . PHE B 1 202 ? -18.453 23.344 15.492 1 95.69 202 PHE B N 1
ATOM 5499 C CA . PHE B 1 202 ? -19.484 22.469 14.93 1 95.69 202 PHE B CA 1
ATOM 5500 C C . PHE B 1 202 ? -19.438 22.5 13.406 1 95.69 202 PHE B C 1
ATOM 5502 O O . PHE B 1 202 ? -20.391 22.094 12.742 1 95.69 202 PHE B O 1
ATOM 5509 N N . VAL B 1 203 ? -18.391 23.016 12.867 1 96.94 203 VAL B N 1
ATOM 5510 C CA . VAL B 1 203 ? -18.266 23.0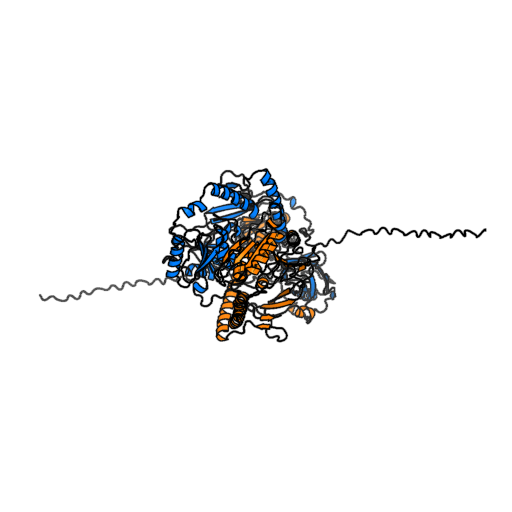47 11.414 1 96.94 203 VAL B CA 1
ATOM 5511 C C . VAL B 1 203 ? -18.047 21.641 10.875 1 96.94 203 VAL B C 1
ATOM 5513 O O . VAL B 1 203 ? -17.25 20.875 11.414 1 96.94 203 VAL B O 1
ATOM 5516 N N . VAL B 1 204 ? -18.734 21.359 9.805 1 95.5 204 VAL B N 1
ATOM 5517 C CA . VAL B 1 204 ? -18.719 20.031 9.203 1 95.5 204 VAL B CA 1
ATOM 5518 C C . VAL B 1 204 ? -18.391 20.141 7.715 1 95.5 204 VAL B C 1
ATOM 5520 O O . VAL B 1 204 ? -18.891 21.031 7.027 1 95.5 204 VAL B O 1
ATOM 5523 N N . TYR B 1 205 ? -17.484 19.328 7.293 1 96.06 205 TYR B N 1
ATOM 5524 C CA . TYR B 1 205 ? -17.25 19.094 5.871 1 96.06 205 TYR B CA 1
ATOM 5525 C C . TYR B 1 205 ? -17.969 17.844 5.391 1 96.06 205 TYR B C 1
ATOM 5527 O O . TYR B 1 205 ? -17.922 16.797 6.043 1 96.06 205 TYR B O 1
ATOM 5535 N N . VAL B 1 206 ? -18.672 17.922 4.238 1 95 206 VAL B N 1
ATOM 5536 C CA . VAL B 1 206 ? -19.359 16.781 3.648 1 95 206 VAL B CA 1
ATOM 5537 C C . VAL B 1 206 ? -18.797 16.484 2.262 1 95 206 VAL B C 1
ATOM 5539 O O . VAL B 1 206 ? -18.906 17.312 1.353 1 95 206 VAL B O 1
ATOM 5542 N N . SER B 1 207 ? -18.234 15.305 2.168 1 94.56 207 SER B N 1
ATOM 5543 C CA . SER B 1 207 ? -17.719 14.906 0.86 1 94.56 207 SER B CA 1
ATOM 5544 C C . SER B 1 207 ? -18.859 14.633 -0.115 1 94.56 207 SER B C 1
ATOM 5546 O O . SER B 1 207 ? -19.875 14.023 0.253 1 94.56 207 SER B O 1
ATOM 5548 N N . THR B 1 208 ? -18.688 15.094 -1.398 1 94 208 THR B N 1
ATOM 5549 C CA . THR B 1 208 ? -19.734 14.898 -2.387 1 94 208 THR B CA 1
ATOM 5550 C C . THR B 1 208 ? -19.234 14.062 -3.559 1 94 208 THR B C 1
ATOM 5552 O O . THR B 1 208 ? -19.969 13.82 -4.52 1 94 208 THR B O 1
ATOM 5555 N N . VAL B 1 209 ? -18.062 13.641 -3.445 1 92.25 209 VAL B N 1
ATOM 5556 C CA . VAL B 1 209 ? -17.484 12.883 -4.551 1 92.25 209 VAL B CA 1
ATOM 5557 C C . VAL B 1 209 ? -16.984 11.531 -4.043 1 92.25 209 VAL B C 1
ATOM 5559 O O . VAL B 1 209 ? -16.719 11.375 -2.852 1 92.25 209 VAL B O 1
ATOM 5562 N N . PHE B 1 210 ? -16.875 10.641 -5.02 1 93.62 210 PHE B N 1
ATOM 5563 C CA . PHE B 1 210 ? -16.266 9.352 -4.707 1 93.62 210 PHE B CA 1
ATOM 5564 C C . PHE B 1 210 ? -14.852 9.266 -5.242 1 93.62 210 PHE B C 1
ATOM 5566 O O . PHE B 1 210 ? -14.609 9.523 -6.426 1 93.62 210 PHE B O 1
ATOM 5573 N N . ASP B 1 211 ? -14.008 8.953 -4.379 1 91.88 211 ASP B N 1
ATOM 5574 C CA . ASP B 1 211 ? -12.633 8.602 -4.723 1 91.88 211 ASP B CA 1
ATOM 5575 C C . ASP B 1 211 ? -11.992 7.75 -3.629 1 91.88 211 ASP B C 1
ATOM 5577 O O . ASP B 1 211 ? -12.461 7.734 -2.49 1 91.88 211 ASP B O 1
ATOM 5581 N N . ILE B 1 212 ? -10.945 7.082 -4.004 1 92.81 212 ILE B N 1
ATOM 5582 C CA . ILE B 1 212 ? -10.336 6.215 -2.998 1 92.81 212 ILE B CA 1
ATOM 5583 C C . ILE B 1 212 ? -9.188 6.945 -2.312 1 92.81 212 ILE B C 1
ATOM 5585 O O . ILE B 1 212 ? -8.688 6.5 -1.277 1 92.81 212 ILE B O 1
ATOM 5589 N N . ASP B 1 213 ? -8.727 7.957 -2.889 1 89.56 213 ASP B N 1
ATOM 5590 C CA . ASP B 1 213 ? -7.672 8.797 -2.332 1 89.56 213 ASP B CA 1
ATOM 5591 C C . ASP B 1 213 ? -7.621 10.148 -3.029 1 89.56 213 ASP B C 1
ATOM 5593 O O . ASP B 1 213 ? -6.883 10.336 -3.998 1 89.56 213 ASP B O 1
ATOM 5597 N N . ALA B 1 214 ? -8.328 11.07 -2.6 1 89.62 214 ALA B N 1
ATOM 5598 C CA . ALA B 1 214 ? -8.375 12.422 -3.154 1 89.62 214 ALA B CA 1
ATOM 5599 C C . ALA B 1 214 ? -8.133 13.469 -2.068 1 89.62 214 ALA B C 1
ATOM 5601 O O . ALA B 1 214 ? -8.352 13.203 -0.884 1 89.62 214 ALA B O 1
ATOM 5602 N N . ARG B 1 215 ? -7.66 14.586 -2.525 1 90.12 215 ARG B N 1
ATOM 5603 C CA . ARG B 1 215 ? -7.367 15.664 -1.585 1 90.12 215 ARG B CA 1
ATOM 5604 C C . ARG B 1 215 ? -7.93 17 -2.08 1 90.12 215 ARG B C 1
ATOM 5606 O O . ARG B 1 215 ? -7.852 17.297 -3.271 1 90.12 215 ARG B O 1
ATOM 5613 N N . GLU B 1 216 ? -8.461 17.672 -1.208 1 91.94 216 GLU B N 1
ATOM 5614 C CA . GLU B 1 216 ? -8.797 19.078 -1.454 1 91.94 216 GLU B CA 1
ATOM 5615 C C . GLU B 1 216 ? -8.438 19.953 -0.255 1 91.94 216 GLU B C 1
ATOM 5617 O O . GLU B 1 216 ? -7.891 19.453 0.734 1 91.94 216 GLU B O 1
ATOM 5622 N N . TYR B 1 217 ? -8.625 21.203 -0.412 1 93.62 217 TYR B N 1
ATOM 5623 C CA . TYR B 1 217 ? -8.219 22.141 0.629 1 93.62 217 TYR B CA 1
ATOM 5624 C C . TYR B 1 217 ? -9.352 23.094 0.987 1 93.62 217 TYR B C 1
ATOM 5626 O O . TYR B 1 217 ? -9.992 23.672 0.103 1 93.62 217 TYR B O 1
ATOM 5634 N N . VAL B 1 218 ? -9.609 23.156 2.213 1 97 218 VAL B N 1
ATOM 5635 C CA . VAL B 1 218 ? -10.555 24.156 2.725 1 97 218 VAL B CA 1
ATOM 5636 C C . VAL B 1 218 ? -9.797 25.391 3.182 1 97 218 VAL B C 1
ATOM 5638 O O . VAL B 1 218 ? -8.805 25.297 3.912 1 97 218 VAL B O 1
ATOM 5641 N N . HIS B 1 219 ? -10.273 26.516 2.736 1 97.56 219 HIS B N 1
ATOM 5642 C CA . HIS B 1 219 ? -9.68 27.781 3.133 1 97.56 219 HIS B CA 1
ATOM 5643 C C . HIS B 1 219 ? -10.438 28.406 4.309 1 97.56 219 HIS B C 1
ATOM 5645 O O . HIS B 1 219 ? -11.656 28.578 4.246 1 97.56 219 HIS B O 1
ATOM 5651 N N . PHE B 1 220 ? -9.781 28.641 5.379 1 98.12 220 PHE B N 1
ATOM 5652 C CA . PHE B 1 220 ? -10.289 29.281 6.582 1 98.12 220 PHE B CA 1
ATOM 5653 C C . PHE B 1 220 ? -9.789 30.719 6.676 1 98.12 220 PHE B C 1
ATOM 5655 O O . PHE B 1 220 ? -8.602 30.953 6.926 1 98.12 220 PHE B O 1
ATOM 5662 N N . VAL B 1 221 ? -10.742 31.688 6.477 1 98.19 221 VAL B N 1
ATOM 5663 C CA . VAL B 1 221 ? -10.344 33.062 6.254 1 98.19 221 VAL B CA 1
ATOM 5664 C C . VAL B 1 221 ? -10.914 33.938 7.363 1 98.19 221 VAL B C 1
ATOM 5666 O O . VAL B 1 221 ? -12.086 33.844 7.719 1 98.19 221 VAL B O 1
ATOM 5669 N N . TYR B 1 222 ? -10.148 34.781 7.973 1 98 222 TYR B N 1
ATOM 5670 C CA . TYR B 1 222 ? -10.492 35.812 8.945 1 98 222 TYR B CA 1
ATOM 5671 C C . TYR B 1 222 ? -9.734 37.094 8.656 1 98 222 TYR B C 1
ATOM 5673 O O . TYR B 1 222 ? -8.508 37.156 8.789 1 98 222 TYR B O 1
ATOM 5681 N N . MET B 1 223 ? -10.492 38.125 8.188 1 95.88 223 MET B N 1
ATOM 5682 C CA . MET B 1 223 ? -9.867 39.375 7.766 1 95.88 223 MET B CA 1
ATOM 5683 C C . MET B 1 223 ? -8.836 39.125 6.676 1 95.88 223 MET B C 1
ATOM 5685 O O . MET B 1 223 ? -9.141 38.531 5.645 1 95.88 223 MET B O 1
ATOM 5689 N N . GLN B 1 224 ? -7.598 39.5 6.84 1 94.44 224 GLN B N 1
ATOM 5690 C CA . GLN B 1 224 ? -6.574 39.312 5.816 1 94.44 224 GLN B CA 1
ATOM 5691 C C . GLN B 1 224 ? -5.848 38 5.996 1 94.44 224 GLN B C 1
ATOM 5693 O O . GLN B 1 224 ? -4.945 37.656 5.223 1 94.44 224 GLN B O 1
ATOM 5698 N N . HIS B 1 225 ? -6.238 37.25 7.039 1 96.06 225 HIS B N 1
ATOM 5699 C CA . HIS B 1 225 ? -5.539 36 7.359 1 96.06 225 HIS B CA 1
ATOM 5700 C C . HIS B 1 225 ? -6.234 34.812 6.73 1 96.06 225 HIS B C 1
ATOM 5702 O O . HIS B 1 225 ? -7.461 34.781 6.605 1 96.06 225 HIS B O 1
ATOM 5708 N N . GLU B 1 226 ? -5.414 33.812 6.363 1 96 226 GLU B N 1
ATOM 5709 C CA . GLU B 1 226 ? -5.941 32.594 5.742 1 96 226 GLU B CA 1
ATOM 5710 C C . GLU B 1 226 ? -5.184 31.359 6.219 1 96 226 GLU B C 1
ATOM 5712 O O . GLU B 1 226 ? -3.959 31.391 6.363 1 96 226 GLU B O 1
ATOM 5717 N N . ALA B 1 227 ? -5.898 30.359 6.57 1 95.81 227 ALA B N 1
ATOM 5718 C CA . ALA B 1 227 ? -5.352 29.016 6.82 1 95.81 227 ALA B CA 1
ATOM 5719 C C . ALA B 1 227 ? -5.883 28.016 5.805 1 95.81 227 ALA B C 1
ATOM 5721 O O . ALA B 1 227 ? -7.043 28.078 5.398 1 95.81 227 ALA B O 1
ATOM 5722 N N . ILE B 1 228 ? -4.992 27.125 5.387 1 94.62 228 ILE B N 1
ATOM 5723 C CA . ILE B 1 228 ? -5.355 26.078 4.43 1 94.62 228 ILE B CA 1
ATOM 5724 C C . ILE B 1 228 ? -5.434 24.734 5.137 1 94.62 228 ILE B C 1
ATOM 5726 O O . ILE B 1 228 ? -4.453 24.281 5.734 1 94.62 228 ILE B O 1
ATOM 5730 N N . ILE B 1 229 ? -6.543 24.078 5.07 1 95.06 229 ILE B N 1
ATOM 5731 C CA . ILE B 1 229 ? -6.797 22.812 5.762 1 95.06 229 ILE B CA 1
ATOM 5732 C C . ILE B 1 229 ? -6.977 21.688 4.746 1 95.06 229 ILE B C 1
ATOM 5734 O O . ILE B 1 229 ? -7.961 21.672 4.004 1 95.06 229 ILE B O 1
ATOM 5738 N N . PRO B 1 230 ? -6.074 20.766 4.73 1 93 230 PRO B N 1
ATOM 5739 C CA . PRO B 1 230 ? -6.258 19.641 3.818 1 93 230 PRO B CA 1
ATOM 5740 C C . PRO B 1 230 ? -7.434 18.75 4.215 1 93 230 PRO B C 1
ATOM 5742 O O . PRO B 1 230 ? -7.664 18.516 5.402 1 93 230 PRO B O 1
ATOM 5745 N N . ILE B 1 231 ? -8.211 18.344 3.268 1 94.44 231 ILE B N 1
ATOM 5746 C CA . ILE B 1 231 ? -9.242 17.328 3.41 1 94.44 231 ILE B CA 1
ATOM 5747 C C . ILE B 1 231 ? -8.883 16.109 2.561 1 94.44 231 ILE B C 1
ATOM 5749 O O . ILE B 1 231 ? -8.734 16.219 1.342 1 94.44 231 ILE B O 1
ATOM 5753 N N . ILE B 1 232 ? -8.719 15.047 3.195 1 92.69 232 ILE B N 1
ATOM 5754 C CA . ILE B 1 232 ? -8.359 13.82 2.49 1 92.69 232 ILE B CA 1
ATOM 5755 C C . ILE B 1 232 ? -9.578 12.906 2.391 1 92.69 232 ILE B C 1
ATOM 5757 O O . ILE B 1 232 ? -10.117 12.469 3.408 1 92.69 232 ILE B O 1
ATOM 5761 N N . ILE B 1 233 ? -10.039 12.633 1.204 1 93.5 233 ILE B N 1
ATOM 5762 C CA . ILE B 1 233 ? -11.156 11.734 0.951 1 93.5 233 ILE B CA 1
ATOM 5763 C C . ILE B 1 233 ? -10.641 10.328 0.677 1 93.5 233 ILE B C 1
ATOM 5765 O O . ILE B 1 233 ? -9.914 10.102 -0.292 1 93.5 233 ILE B O 1
ATOM 5769 N N . ARG B 1 234 ? -11.031 9.375 1.514 1 94.12 234 ARG B N 1
ATOM 5770 C CA . ARG B 1 234 ? -10.555 8 1.396 1 94.12 234 ARG B CA 1
ATOM 5771 C C . ARG B 1 234 ? -11.664 7.004 1.714 1 94.12 234 ARG B C 1
ATOM 5773 O O . ARG B 1 234 ? -12.445 7.211 2.648 1 94.12 234 ARG B O 1
ATOM 5780 N N . VAL B 1 235 ? -11.711 5.988 0.926 1 95.38 235 VAL B N 1
ATOM 5781 C CA . VAL B 1 235 ? -12.602 4.871 1.211 1 95.38 235 VAL B CA 1
ATOM 5782 C C . VAL B 1 235 ? -12.031 4.039 2.359 1 95.38 235 VAL B C 1
ATOM 5784 O O . VAL B 1 235 ? -10.82 3.799 2.422 1 95.38 235 VAL B O 1
ATOM 5787 N N . ARG B 1 236 ? -12.922 3.596 3.268 1 92.56 236 ARG B N 1
ATOM 5788 C CA . ARG B 1 236 ? -12.492 2.732 4.363 1 92.56 236 ARG B CA 1
ATOM 5789 C C . ARG B 1 236 ? -12.039 1.37 3.84 1 92.56 236 ARG B C 1
ATOM 5791 O O . ARG B 1 236 ? -12.68 0.799 2.955 1 92.56 236 ARG B O 1
ATOM 5798 N N . LYS B 1 237 ? -10.961 0.924 4.355 1 93 237 LYS B N 1
ATOM 5799 C CA . LYS B 1 237 ? -10.422 -0.382 3.994 1 93 237 LYS B CA 1
ATOM 5800 C C . LYS B 1 237 ? -10.648 -1.398 5.109 1 93 237 LYS B C 1
ATOM 5802 O O . LYS B 1 237 ? -10.492 -1.079 6.289 1 93 237 LYS B O 1
ATOM 5807 N N . PRO B 1 238 ? -11.055 -2.566 4.758 1 92.5 238 PRO B N 1
ATOM 5808 C CA . PRO B 1 238 ? -11.117 -3.598 5.793 1 92.5 238 PRO B CA 1
ATOM 5809 C C . PRO B 1 238 ? -9.742 -4.105 6.215 1 92.5 238 PRO B C 1
ATOM 5811 O O . PRO B 1 238 ? -8.805 -4.094 5.41 1 92.5 238 PRO B O 1
ATOM 5814 N N . PRO B 1 239 ? -9.664 -4.504 7.477 1 92.31 239 PRO B N 1
ATOM 5815 C CA . PRO B 1 239 ? -8.445 -5.234 7.828 1 92.31 239 PRO B CA 1
ATOM 5816 C C . PRO B 1 239 ? -8.383 -6.621 7.195 1 92.31 239 PRO B C 1
ATOM 5818 O O . PRO B 1 239 ? -9.391 -7.117 6.688 1 92.31 239 PRO B O 1
ATOM 5821 N N . ILE B 1 240 ? -7.211 -7.133 7.07 1 94.12 240 ILE B N 1
ATOM 5822 C CA . ILE B 1 240 ? -7.012 -8.516 6.648 1 94.12 240 ILE B CA 1
ATOM 5823 C C . ILE B 1 240 ? -6.492 -9.344 7.824 1 94.12 240 ILE B C 1
ATOM 5825 O O . ILE B 1 240 ? -5.324 -9.227 8.211 1 94.12 240 ILE B O 1
ATOM 5829 N N . LEU B 1 241 ? -7.391 -10.156 8.336 1 95.69 241 LEU B N 1
ATOM 5830 C CA . LEU B 1 241 ? -7.062 -10.961 9.508 1 95.69 241 LEU B CA 1
ATOM 5831 C C . LEU B 1 241 ? -7.016 -12.445 9.156 1 95.69 241 LEU B C 1
ATOM 5833 O O . LEU B 1 241 ? -7.723 -12.891 8.258 1 95.69 241 LEU B O 1
ATOM 5837 N N . TYR B 1 242 ? -6.203 -13.148 9.828 1 95.12 242 TYR B N 1
ATOM 5838 C CA . TYR B 1 242 ? -6.094 -14.594 9.672 1 95.12 242 TYR B CA 1
ATOM 5839 C C . TYR B 1 242 ? -6.496 -15.312 10.953 1 95.12 242 TYR B C 1
ATOM 5841 O O . TYR B 1 242 ? -6.047 -14.953 12.039 1 95.12 242 TYR B O 1
ATOM 5849 N N . ASP B 1 243 ? -7.344 -16.25 10.766 1 92.25 243 ASP B N 1
ATOM 5850 C CA . ASP B 1 243 ? -7.699 -17.094 11.898 1 92.25 243 ASP B CA 1
ATOM 5851 C C . ASP B 1 243 ? -6.625 -18.141 12.156 1 92.25 243 ASP B C 1
ATOM 5853 O O . ASP B 1 243 ? -6.414 -19.031 11.328 1 92.25 243 ASP B O 1
ATOM 5857 N N . THR B 1 244 ? -6.008 -18.109 13.305 1 88.75 244 THR B N 1
ATOM 5858 C CA . THR B 1 244 ? -4.891 -19 13.609 1 88.75 244 THR B CA 1
ATOM 5859 C C . THR B 1 244 ? -5.383 -20.281 14.281 1 88.75 244 THR B C 1
ATOM 5861 O O . THR B 1 244 ? -4.586 -21.141 14.641 1 88.75 244 THR B O 1
ATOM 5864 N N . GLY B 1 245 ? -6.66 -20.391 14.469 1 87.38 245 GLY B N 1
ATOM 5865 C CA . GLY B 1 245 ? -7.203 -21.578 15.102 1 87.38 245 GLY B CA 1
ATOM 5866 C C . GLY B 1 245 ? -6.648 -21.828 16.484 1 87.38 245 GLY B C 1
ATOM 5867 O O . GLY B 1 245 ? -6.668 -20.922 17.328 1 87.38 245 GLY B O 1
ATOM 5868 N N . LYS B 1 246 ? -6.043 -23.047 16.672 1 86.5 246 LYS B N 1
ATOM 5869 C CA . LYS B 1 246 ? -5.516 -23.406 17.984 1 86.5 246 LYS B CA 1
ATOM 5870 C C . LYS B 1 246 ? -4.141 -22.797 18.219 1 86.5 246 LYS B C 1
ATOM 5872 O O . LYS B 1 246 ? -3.59 -22.891 19.312 1 86.5 246 LYS B O 1
ATOM 5877 N N . GLY B 1 247 ? -3.617 -22.266 17.219 1 88.94 247 GLY B N 1
ATOM 5878 C CA . GLY B 1 247 ? -2.371 -21.547 17.375 1 88.94 247 GLY B CA 1
ATOM 5879 C C . GLY B 1 247 ? -1.141 -22.406 17.203 1 88.94 247 GLY B C 1
ATOM 5880 O O . GLY B 1 247 ? -0.02 -21.969 17.469 1 88.94 247 GLY B O 1
ATOM 5881 N N . GLU B 1 248 ? -1.306 -23.641 16.734 1 94.06 248 GLU B N 1
ATOM 5882 C CA . GLU B 1 248 ? -0.169 -24.5 16.453 1 94.06 248 GLU B CA 1
ATOM 5883 C C . GLU B 1 248 ? 0.579 -24.031 15.203 1 94.06 248 GLU B C 1
ATOM 5885 O O . GLU B 1 248 ? 0.036 -23.266 14.398 1 94.06 248 GLU B O 1
ATOM 5890 N N . ILE B 1 249 ? 1.808 -24.469 15.031 1 96.44 249 ILE B N 1
ATOM 5891 C CA . ILE B 1 249 ? 2.67 -23.984 13.961 1 96.44 249 ILE B CA 1
ATOM 5892 C C . ILE B 1 249 ? 2.033 -24.297 12.609 1 96.44 249 ILE B C 1
ATOM 5894 O O . ILE B 1 249 ? 2.096 -23.484 11.688 1 96.44 249 ILE B O 1
ATOM 5898 N N . HIS B 1 250 ? 1.387 -25.5 12.547 1 95.75 250 HIS B N 1
ATOM 5899 C CA . HIS B 1 250 ? 0.796 -25.859 11.266 1 95.75 250 HIS B CA 1
ATOM 5900 C C . HIS B 1 250 ? -0.457 -25.031 10.984 1 95.75 250 HIS B C 1
ATOM 5902 O O . HIS B 1 250 ? -0.939 -25 9.852 1 95.75 250 HIS B O 1
ATOM 5908 N N . ASP B 1 251 ? -1.026 -24.359 11.969 1 94.38 251 ASP B N 1
ATOM 5909 C CA . ASP B 1 251 ? -2.146 -23.438 11.789 1 94.38 251 ASP B CA 1
ATOM 5910 C C . ASP B 1 251 ? -1.666 -22.078 11.297 1 94.38 251 ASP B C 1
ATOM 5912 O O . ASP B 1 251 ? -2.428 -21.328 10.68 1 94.38 251 ASP B O 1
ATOM 5916 N N . LYS B 1 252 ? -0.389 -21.844 11.5 1 96.62 252 LYS B N 1
ATOM 5917 C CA . LYS B 1 252 ? 0.123 -20.5 11.281 1 96.62 252 LYS B CA 1
ATOM 5918 C C . LYS B 1 252 ? 1.012 -20.438 10.039 1 96.62 252 LYS B C 1
ATOM 5920 O O . LYS B 1 252 ? 1.176 -19.375 9.438 1 96.62 252 LYS B O 1
ATOM 5925 N N . VAL B 1 253 ? 1.528 -21.578 9.742 1 98.25 253 VAL B N 1
ATOM 5926 C CA . VAL B 1 253 ? 2.615 -21.5 8.773 1 98.25 253 VAL B CA 1
ATOM 5927 C C . VAL B 1 253 ? 2.375 -22.516 7.66 1 98.25 253 VAL B C 1
ATOM 5929 O O . VAL B 1 253 ? 2.031 -23.672 7.922 1 98.25 253 VAL B O 1
ATOM 5932 N N . THR B 1 254 ? 2.475 -22.109 6.469 1 98.44 254 THR B N 1
ATOM 5933 C CA . THR B 1 254 ? 2.555 -22.969 5.293 1 98.44 254 THR B CA 1
ATOM 5934 C C . THR B 1 254 ? 3.938 -22.875 4.652 1 98.44 254 THR B C 1
ATOM 5936 O O . THR B 1 254 ? 4.457 -21.781 4.426 1 98.44 254 THR B O 1
ATOM 5939 N N . ALA B 1 255 ? 4.547 -24.031 4.445 1 98.69 255 ALA B N 1
ATOM 5940 C CA . ALA B 1 255 ? 5.832 -24.047 3.75 1 98.69 255 ALA B CA 1
ATOM 5941 C C . ALA B 1 255 ? 5.637 -23.984 2.236 1 98.69 255 ALA B C 1
ATOM 5943 O O . ALA B 1 255 ? 4.711 -24.609 1.7 1 98.69 255 ALA B O 1
ATOM 5944 N N . VAL B 1 256 ? 6.5 -23.25 1.574 1 98.62 256 VAL B N 1
ATOM 5945 C CA . VAL B 1 256 ? 6.445 -23.141 0.121 1 98.62 256 VAL B CA 1
ATOM 5946 C C . VAL B 1 256 ? 7.836 -23.359 -0.469 1 98.62 256 VAL B C 1
ATOM 5948 O O . VAL B 1 256 ? 8.844 -22.969 0.121 1 98.62 256 VAL B O 1
ATOM 5951 N N . THR B 1 257 ? 7.871 -24.031 -1.625 1 98 257 THR B N 1
ATOM 5952 C CA . THR B 1 257 ? 9.133 -24.297 -2.303 1 98 257 THR B CA 1
ATOM 5953 C C . THR B 1 257 ? 8.914 -24.469 -3.805 1 98 257 THR B C 1
ATOM 5955 O O . THR B 1 257 ? 7.781 -24.609 -4.262 1 98 257 THR B O 1
ATOM 5958 N N . LYS B 1 258 ? 9.945 -24.312 -4.52 1 96.44 258 LYS B N 1
ATOM 5959 C CA . LYS B 1 258 ? 10.008 -24.531 -5.961 1 96.44 258 LYS B CA 1
ATOM 5960 C C . LYS B 1 258 ? 11.078 -25.562 -6.312 1 96.44 258 LYS B C 1
ATOM 5962 O O . LYS B 1 258 ? 12.172 -25.547 -5.754 1 96.44 258 LYS B O 1
ATOM 5967 N N . THR B 1 259 ? 10.75 -26.5 -7.234 1 95.56 259 THR B N 1
ATOM 5968 C CA . THR B 1 259 ? 11.719 -27.5 -7.645 1 95.56 259 THR B CA 1
ATOM 5969 C C . THR B 1 259 ? 11.789 -27.594 -9.164 1 95.56 259 THR B C 1
ATOM 5971 O O . THR B 1 259 ? 10.828 -27.25 -9.859 1 95.56 259 THR B O 1
ATOM 5974 N N . PHE B 1 260 ? 12.906 -27.984 -9.695 1 94.5 260 PHE B N 1
ATOM 5975 C CA . PHE B 1 260 ? 13.164 -28.172 -11.117 1 94.5 260 PHE B CA 1
ATOM 5976 C C . PHE B 1 260 ? 14.227 -29.234 -11.344 1 94.5 260 PHE B C 1
ATOM 5978 O O . PHE B 1 260 ? 15.414 -29 -11.133 1 94.5 260 PHE B O 1
ATOM 5985 N N . LEU B 1 261 ? 13.828 -30.422 -11.727 1 92.31 261 LEU B N 1
ATOM 5986 C CA . LEU B 1 261 ? 14.68 -31.547 -12.078 1 92.31 261 LEU B CA 1
ATOM 5987 C C . LEU B 1 261 ? 15.555 -31.969 -10.906 1 92.31 261 LEU B C 1
ATOM 5989 O O . LEU B 1 261 ? 16.719 -32.344 -11.094 1 92.31 261 LEU B O 1
ATOM 5993 N N . ARG B 1 262 ? 15.062 -31.812 -9.703 1 91.56 262 ARG B N 1
ATOM 5994 C CA . ARG B 1 262 ? 15.805 -32.188 -8.5 1 91.56 262 ARG B CA 1
ATOM 5995 C C . ARG B 1 262 ? 14.906 -32.906 -7.516 1 91.56 262 ARG B C 1
ATOM 5997 O O . ARG B 1 262 ? 14.828 -32.562 -6.34 1 91.56 262 ARG B O 1
ATOM 6004 N N . TYR B 1 263 ? 14.352 -33.969 -7.934 1 93.94 263 TYR B N 1
ATOM 6005 C CA . TYR B 1 263 ? 13.359 -34.688 -7.133 1 93.94 263 TYR B CA 1
ATOM 6006 C C . TYR B 1 263 ? 14.008 -35.312 -5.91 1 93.94 263 TYR B C 1
ATOM 6008 O O . TYR B 1 263 ? 13.375 -35.438 -4.855 1 93.94 263 TYR B O 1
ATOM 6016 N N . GLY B 1 264 ? 15.297 -35.781 -6.09 1 93 264 GLY B N 1
ATOM 6017 C CA . GLY B 1 264 ? 16 -36.281 -4.918 1 93 264 GLY B CA 1
ATOM 6018 C C . GLY B 1 264 ? 16.094 -35.281 -3.793 1 93 264 GLY B C 1
ATOM 6019 O O . GLY B 1 264 ? 15.844 -35.594 -2.631 1 93 264 GLY B O 1
ATOM 6020 N N . SER B 1 265 ? 16.391 -34.094 -4.137 1 94.44 265 SER B N 1
ATOM 6021 C CA . SER B 1 265 ? 16.547 -33.031 -3.152 1 94.44 265 SER B CA 1
ATOM 6022 C C . SER B 1 265 ? 15.219 -32.656 -2.516 1 94.44 265 SER B C 1
ATOM 6024 O O . SER B 1 265 ? 15.109 -32.562 -1.291 1 94.44 265 SER B O 1
ATOM 6026 N N . VAL B 1 266 ? 14.219 -32.469 -3.287 1 96.44 266 VAL B N 1
ATOM 6027 C CA . VAL B 1 266 ? 12.938 -32 -2.756 1 96.44 266 VAL B CA 1
ATOM 6028 C C . VAL B 1 266 ? 12.32 -33.125 -1.899 1 96.44 266 VAL B C 1
ATOM 6030 O O . VAL B 1 266 ? 11.656 -32.844 -0.896 1 96.44 266 VAL B O 1
ATOM 6033 N N . ARG B 1 267 ? 12.523 -34.406 -2.246 1 96.31 267 ARG B N 1
ATOM 6034 C CA . ARG B 1 267 ? 12.008 -35.5 -1.431 1 96.31 267 ARG B CA 1
ATOM 6035 C C . ARG B 1 267 ? 12.68 -35.531 -0.062 1 96.31 267 ARG B C 1
ATOM 6037 O O . ARG B 1 267 ? 12.031 -35.812 0.948 1 96.31 267 ARG B O 1
ATOM 6044 N N . LEU B 1 268 ? 13.992 -35.25 -0.115 1 95.88 268 LEU B N 1
ATOM 6045 C CA . LEU B 1 268 ? 14.695 -35.156 1.163 1 95.88 268 LEU B CA 1
ATOM 6046 C C . LEU B 1 268 ? 14.141 -34.031 2.016 1 95.88 268 LEU B C 1
ATOM 6048 O O . LEU B 1 268 ? 13.93 -34.188 3.221 1 95.88 268 LEU B O 1
ATOM 6052 N N . LEU B 1 269 ? 13.891 -32.875 1.454 1 97 269 LEU B N 1
ATOM 6053 C CA . LEU B 1 269 ? 13.281 -31.734 2.143 1 97 269 LEU B CA 1
ATOM 6054 C C . LEU B 1 269 ? 11.922 -32.125 2.721 1 97 269 LEU B C 1
ATOM 6056 O O . LEU B 1 269 ? 11.672 -31.922 3.908 1 97 269 LEU B O 1
ATOM 6060 N N . LEU B 1 270 ? 11.094 -32.75 1.927 1 98 270 LEU B N 1
ATOM 6061 C CA . LEU B 1 270 ? 9.742 -33.094 2.338 1 98 270 LEU B CA 1
ATOM 6062 C C . LEU B 1 270 ? 9.766 -34.125 3.475 1 98 270 LEU B C 1
ATOM 6064 O O . LEU B 1 270 ? 9 -34 4.438 1 98 270 LEU B O 1
ATOM 6068 N N . ARG B 1 271 ? 10.625 -35.094 3.348 1 97.19 271 ARG B N 1
ATOM 6069 C CA . ARG B 1 271 ? 10.75 -36.062 4.41 1 97.19 271 ARG B CA 1
ATOM 6070 C C . ARG B 1 271 ? 11.188 -35.438 5.719 1 97.19 271 ARG B C 1
ATOM 6072 O O . ARG B 1 271 ? 10.695 -35.781 6.789 1 97.19 271 ARG B O 1
ATOM 6079 N N . SER B 1 272 ? 12.125 -34.5 5.598 1 97.44 272 SER B N 1
ATOM 6080 C CA . SER B 1 272 ? 12.609 -33.844 6.805 1 97.44 272 SER B CA 1
ATOM 6081 C C . SER B 1 272 ? 11.523 -32.969 7.426 1 97.44 272 SER B C 1
ATOM 6083 O O . SER B 1 272 ? 11.422 -32.875 8.648 1 97.44 272 SER B O 1
ATOM 6085 N N . ILE B 1 273 ? 10.703 -32.281 6.688 1 98 273 ILE B N 1
ATOM 6086 C CA . ILE B 1 273 ? 9.578 -31.516 7.199 1 98 273 ILE B CA 1
ATOM 6087 C C . ILE B 1 273 ? 8.594 -32.438 7.906 1 98 273 ILE B C 1
ATOM 6089 O O . ILE B 1 273 ? 8.133 -32.125 9.008 1 98 273 ILE B O 1
ATOM 6093 N N . GLN B 1 274 ? 8.328 -33.594 7.273 1 97.12 274 GLN B N 1
ATOM 6094 C CA . GLN B 1 274 ? 7.387 -34.531 7.844 1 97.12 274 GLN B CA 1
ATOM 6095 C C . GLN B 1 274 ? 7.871 -35.062 9.195 1 97.12 274 GLN B C 1
ATOM 6097 O O . GLN B 1 274 ? 7.062 -35.312 10.094 1 97.12 274 GLN B O 1
ATOM 6102 N N . LYS B 1 275 ? 9.078 -35.188 9.281 1 97.25 275 LYS B N 1
ATOM 6103 C CA . LYS B 1 275 ? 9.672 -35.688 10.523 1 97.25 275 LYS B CA 1
ATOM 6104 C C . LYS B 1 275 ? 9.477 -34.688 11.664 1 97.25 275 LYS B C 1
ATOM 6106 O O . LYS B 1 275 ? 9.109 -35.094 12.773 1 97.25 275 LYS B O 1
ATOM 6111 N N . TYR B 1 276 ? 9.688 -33.438 11.453 1 97.56 276 TYR B N 1
ATOM 6112 C CA . TYR B 1 276 ? 9.742 -32.469 12.531 1 97.56 276 TYR B CA 1
ATOM 6113 C C . TYR B 1 276 ? 8.43 -31.703 12.648 1 97.56 276 TYR B C 1
ATOM 6115 O O . TYR B 1 276 ? 8.062 -31.25 13.727 1 97.56 276 TYR B O 1
ATOM 6123 N N . TYR B 1 277 ? 7.762 -31.531 11.555 1 97.62 277 TYR B N 1
ATOM 6124 C CA . TYR B 1 277 ? 6.461 -30.859 11.5 1 97.62 277 TYR B CA 1
ATOM 6125 C C . TYR B 1 277 ? 5.477 -31.672 10.664 1 97.62 277 TYR B C 1
ATOM 6127 O O . TYR B 1 277 ? 5.07 -31.25 9.578 1 97.62 277 TYR B O 1
ATOM 6135 N N . PRO B 1 278 ? 4.977 -32.75 11.141 1 96.69 278 PRO B N 1
ATOM 6136 C CA . PRO B 1 278 ? 4.25 -33.781 10.359 1 96.69 278 PRO B CA 1
ATOM 6137 C C . PRO B 1 278 ? 2.934 -33.25 9.797 1 96.69 278 PRO B C 1
ATOM 6139 O O . PRO B 1 278 ? 2.412 -33.812 8.82 1 96.69 278 PRO B O 1
ATOM 6142 N N . ARG B 1 279 ? 2.389 -32.156 10.305 1 96.25 279 ARG B N 1
ATOM 6143 C CA . ARG B 1 279 ? 1.087 -31.688 9.844 1 96.25 279 ARG B CA 1
ATOM 6144 C C . ARG B 1 279 ? 1.228 -30.438 9 1 96.25 279 ARG B C 1
ATOM 6146 O O . ARG B 1 279 ? 0.228 -29.844 8.586 1 96.25 279 ARG B O 1
ATOM 6153 N N . MET B 1 280 ? 2.408 -30.031 8.742 1 96.75 280 MET B N 1
ATOM 6154 C CA . MET B 1 280 ? 2.629 -28.797 8.008 1 96.75 280 MET B CA 1
ATOM 6155 C C . MET B 1 280 ? 2.232 -28.953 6.547 1 96.75 280 MET B C 1
ATOM 6157 O O . MET B 1 280 ? 2.602 -29.922 5.898 1 96.75 280 MET B O 1
ATOM 6161 N N . ARG B 1 281 ? 1.422 -28.031 6.125 1 97.81 281 ARG B N 1
ATOM 6162 C CA . ARG B 1 281 ? 1.104 -27.953 4.703 1 97.81 281 ARG B CA 1
ATOM 6163 C C . ARG B 1 281 ? 2.293 -27.438 3.904 1 97.81 281 ARG B C 1
ATOM 6165 O O . ARG B 1 281 ? 2.936 -26.453 4.301 1 97.81 281 ARG B O 1
ATOM 6172 N N . VAL B 1 282 ? 2.6 -28.141 2.793 1 98.56 282 VAL B N 1
ATOM 6173 C CA . VAL B 1 282 ? 3.684 -27.719 1.913 1 98.56 282 VAL B CA 1
ATOM 6174 C C . VAL B 1 282 ? 3.15 -27.516 0.496 1 98.56 282 VAL B C 1
ATOM 6176 O O . VAL B 1 282 ? 2.473 -28.391 -0.049 1 98.56 282 VAL B O 1
ATOM 6179 N N . VAL B 1 283 ? 3.395 -26.359 -0.087 1 98.5 283 VAL B N 1
ATOM 6180 C CA . VAL B 1 283 ? 3.082 -26.078 -1.485 1 98.5 283 VAL B CA 1
ATOM 6181 C C . VAL B 1 283 ? 4.352 -26.188 -2.328 1 98.5 283 VAL B C 1
ATOM 6183 O O . VAL B 1 283 ? 5.336 -25.484 -2.068 1 98.5 283 VAL B O 1
ATOM 6186 N N . VAL B 1 284 ? 4.328 -27.031 -3.354 1 98.62 284 VAL B N 1
ATOM 6187 C CA . VAL B 1 284 ? 5.48 -27.234 -4.223 1 98.62 284 VAL B CA 1
ATOM 6188 C C . VAL B 1 284 ? 5.133 -26.812 -5.648 1 98.62 284 VAL B C 1
ATOM 6190 O O . VAL B 1 284 ? 4.219 -27.359 -6.266 1 98.62 284 VAL B O 1
ATOM 6193 N N . ALA B 1 285 ? 5.781 -25.844 -6.145 1 98.38 285 ALA B N 1
ATOM 6194 C CA . ALA B 1 285 ? 5.715 -25.484 -7.559 1 98.38 285 ALA B CA 1
ATOM 6195 C C . ALA B 1 285 ? 6.777 -26.219 -8.367 1 98.38 285 ALA B C 1
ATOM 6197 O O . ALA B 1 285 ? 7.969 -26.141 -8.062 1 98.38 285 ALA B O 1
ATOM 6198 N N . ASP B 1 286 ? 6.371 -26.938 -9.359 1 98.19 286 ASP B N 1
ATOM 6199 C CA . ASP B 1 286 ? 7.242 -27.844 -10.102 1 98.19 286 ASP B CA 1
ATOM 6200 C C . ASP B 1 286 ? 7.195 -27.547 -11.602 1 98.19 286 ASP B C 1
ATOM 6202 O O . ASP B 1 286 ? 6.145 -27.688 -12.227 1 98.19 286 ASP B O 1
ATOM 6206 N N . ASP B 1 287 ? 8.297 -27.141 -12.148 1 96.5 287 ASP B N 1
ATOM 6207 C CA . ASP B 1 287 ? 8.352 -26.906 -13.586 1 96.5 287 ASP B CA 1
ATOM 6208 C C . ASP B 1 287 ? 9.297 -27.891 -14.273 1 96.5 287 ASP B C 1
ATOM 6210 O O . ASP B 1 287 ? 10.008 -27.531 -15.211 1 96.5 287 ASP B O 1
ATOM 6214 N N . SER B 1 288 ? 9.32 -29.094 -13.781 1 95 288 SER B N 1
ATOM 6215 C CA . SER B 1 288 ? 10.125 -30.172 -14.344 1 95 288 SER B CA 1
ATOM 6216 C C . SER B 1 288 ? 9.383 -30.875 -15.477 1 95 288 SER B C 1
ATOM 6218 O O . SER B 1 288 ? 8.172 -30.719 -15.625 1 95 288 SER B O 1
ATOM 6220 N N . LYS B 1 289 ? 10.117 -31.609 -16.25 1 92.25 289 LYS B N 1
ATOM 6221 C CA . LYS B 1 289 ? 9.609 -32.594 -17.203 1 92.25 289 LYS B CA 1
ATOM 6222 C C . LYS B 1 289 ? 10.562 -33.781 -17.328 1 92.25 289 LYS B C 1
ATOM 6224 O O . LYS B 1 289 ? 11.75 -33.594 -17.609 1 92.25 289 LYS B O 1
ATOM 6229 N N . PRO B 1 290 ? 10.188 -35 -17.109 1 93.75 290 PRO B N 1
ATOM 6230 C CA . PRO B 1 290 ? 8.82 -35.344 -16.719 1 93.75 290 PRO B CA 1
ATOM 6231 C C . PRO B 1 290 ? 8.516 -35.031 -15.258 1 93.75 290 PRO B C 1
ATOM 6233 O O . PRO B 1 290 ? 9.438 -34.781 -14.469 1 93.75 290 PRO B O 1
ATOM 6236 N N . ILE B 1 291 ? 7.223 -35.031 -14.984 1 95.5 291 ILE B N 1
ATOM 6237 C CA . ILE B 1 291 ? 6.785 -34.812 -13.609 1 95.5 291 ILE B CA 1
ATOM 6238 C C . ILE B 1 291 ? 6.773 -36.125 -12.844 1 95.5 291 ILE B C 1
ATOM 6240 O O . ILE B 1 291 ? 6.293 -37.156 -13.344 1 95.5 291 ILE B O 1
ATOM 6244 N N . GLU B 1 292 ? 7.348 -36.062 -11.68 1 95.69 292 GLU B N 1
ATOM 6245 C CA . GLU B 1 292 ? 7.305 -37.219 -10.789 1 95.69 292 GLU B CA 1
ATOM 6246 C C . GLU B 1 292 ? 6.375 -36.969 -9.609 1 95.69 292 GLU B C 1
ATOM 6248 O O . GLU B 1 292 ? 6.277 -35.844 -9.117 1 95.69 292 GLU B O 1
ATOM 6253 N N . ASP B 1 293 ? 5.742 -38 -9.211 1 93.44 293 ASP B N 1
ATOM 6254 C CA . ASP B 1 293 ? 4.895 -37.906 -8.023 1 93.44 293 ASP B CA 1
ATOM 6255 C C . ASP B 1 293 ? 5.738 -37.75 -6.758 1 93.44 293 ASP B C 1
ATOM 6257 O O . ASP B 1 293 ? 6.688 -38.5 -6.539 1 93.44 293 ASP B O 1
ATOM 6261 N N . LEU B 1 294 ? 5.422 -36.844 -5.977 1 94.25 294 LEU B N 1
ATOM 6262 C CA . LEU B 1 294 ? 6.203 -36.562 -4.773 1 94.25 294 LEU B CA 1
ATOM 6263 C C . LEU B 1 294 ? 5.781 -37.469 -3.635 1 94.25 294 LEU B C 1
ATOM 6265 O O . LEU B 1 294 ? 6.523 -37.656 -2.666 1 94.25 294 LEU B O 1
ATOM 6269 N N . GLN B 1 295 ? 4.652 -38.156 -3.672 1 83.69 295 GLN B N 1
ATOM 6270 C CA . GLN B 1 295 ? 4.176 -39.188 -2.742 1 83.69 295 GLN B CA 1
ATOM 6271 C C . GLN B 1 295 ? 4.309 -38.719 -1.296 1 83.69 295 GLN B C 1
ATOM 6273 O O . GLN B 1 295 ? 4.84 -39.438 -0.449 1 83.69 295 GLN B O 1
ATOM 6278 N N . SER B 1 296 ? 3.838 -37.594 -0.966 1 85.19 296 SER B N 1
ATOM 6279 C CA . SER B 1 296 ? 3.957 -37.031 0.375 1 85.19 296 SER B CA 1
ATOM 6280 C C . SER B 1 296 ? 2.615 -36.5 0.876 1 85.19 296 SER B C 1
ATOM 6282 O O . SER B 1 296 ? 1.807 -36 0.093 1 85.19 296 SER B O 1
ATOM 6284 N N . GLU B 1 297 ? 2.506 -36.688 2.17 1 89.31 297 GLU B N 1
ATOM 6285 C CA . GLU B 1 297 ? 1.29 -36.188 2.805 1 89.31 297 GLU B CA 1
ATOM 6286 C C . GLU B 1 297 ? 1.341 -34.688 2.984 1 89.31 297 GLU B C 1
ATOM 6288 O O . GLU B 1 297 ? 2.416 -34.125 3.172 1 89.31 297 GLU B O 1
ATOM 6293 N N . HIS B 1 298 ? 0.214 -34.031 2.869 1 95 298 HIS B N 1
ATOM 6294 C CA . HIS B 1 298 ? 0.032 -32.625 3.127 1 95 298 HIS B CA 1
ATOM 6295 C C . HIS B 1 298 ? 0.808 -31.781 2.123 1 95 298 HIS B C 1
ATOM 6297 O O . HIS B 1 298 ? 1.272 -30.688 2.453 1 95 298 HIS B O 1
ATOM 6303 N N . VAL B 1 299 ? 1.101 -32.375 0.958 1 97.5 299 VAL B N 1
ATOM 6304 C CA . VAL B 1 299 ? 1.826 -31.656 -0.084 1 97.5 299 VAL B CA 1
ATOM 6305 C C . VAL B 1 299 ? 0.881 -31.328 -1.235 1 97.5 299 VAL B C 1
ATOM 6307 O O . VAL B 1 299 ? 0.202 -32.219 -1.766 1 97.5 299 VAL B O 1
ATOM 6310 N N . ASP B 1 300 ? 0.745 -30.109 -1.519 1 97.31 300 ASP B N 1
ATOM 6311 C CA . ASP B 1 300 ? 0.082 -29.641 -2.736 1 97.31 300 ASP B CA 1
ATOM 6312 C C . ASP B 1 300 ? 1.085 -29.469 -3.875 1 97.31 300 ASP B C 1
ATOM 6314 O O . ASP B 1 300 ? 1.893 -28.547 -3.859 1 97.31 300 ASP B O 1
ATOM 6318 N N . HIS B 1 301 ? 0.955 -30.359 -4.836 1 97.69 301 HIS B N 1
ATOM 6319 C CA . HIS B 1 301 ? 1.895 -30.391 -5.949 1 97.69 301 HIS B CA 1
ATOM 6320 C C . HIS B 1 301 ? 1.347 -29.641 -7.156 1 97.69 301 HIS B C 1
ATOM 6322 O O . HIS B 1 301 ? 0.382 -30.094 -7.785 1 97.69 301 HIS B O 1
ATOM 6328 N N . TYR B 1 302 ? 1.89 -28.469 -7.477 1 97.94 302 TYR B N 1
ATOM 6329 C CA . TYR B 1 302 ? 1.515 -27.656 -8.633 1 97.94 302 TYR B CA 1
ATOM 6330 C C . TYR B 1 302 ? 2.5 -27.844 -9.773 1 97.94 302 TYR B C 1
ATOM 6332 O O . TYR B 1 302 ? 3.713 -27.734 -9.586 1 97.94 302 TYR B O 1
ATOM 6340 N N . VAL B 1 303 ? 1.965 -28.047 -10.969 1 97.56 303 VAL B N 1
ATOM 6341 C CA . VAL B 1 303 ? 2.807 -28.266 -12.141 1 97.56 303 VAL B CA 1
ATOM 6342 C C . VAL B 1 303 ? 2.732 -27.062 -13.07 1 97.56 303 VAL B C 1
ATOM 6344 O O . VAL B 1 303 ? 1.64 -26.625 -13.438 1 97.56 303 VAL B O 1
ATOM 6347 N N . MET B 1 304 ? 3.857 -26.531 -13.367 1 97.19 304 MET B N 1
ATOM 6348 C CA . MET B 1 304 ? 4 -25.391 -14.273 1 97.19 304 MET B CA 1
ATOM 6349 C C . MET B 1 304 ? 4.5 -25.844 -15.641 1 97.19 304 MET B C 1
ATOM 6351 O O . MET B 1 304 ? 4.988 -26.969 -15.789 1 97.19 304 MET B O 1
ATOM 6355 N N . PRO B 1 305 ? 4.348 -24.938 -16.688 1 94.81 305 PRO B N 1
ATOM 6356 C CA . PRO B 1 305 ? 5.062 -25.234 -17.922 1 94.81 305 PRO B CA 1
ATOM 6357 C C . PRO B 1 305 ? 6.555 -25.453 -17.703 1 94.81 305 PRO B C 1
ATOM 6359 O O . PRO B 1 305 ? 7.145 -24.891 -16.781 1 94.81 305 PRO B O 1
ATOM 6362 N N . PHE B 1 306 ? 7.121 -26.297 -18.547 1 93.5 306 PHE B N 1
ATOM 6363 C CA . PHE B 1 306 ? 8.516 -26.703 -18.391 1 93.5 306 PHE B CA 1
ATOM 6364 C C . PHE B 1 306 ? 9.43 -25.484 -18.375 1 93.5 306 PHE B C 1
ATOM 6366 O O . PHE B 1 306 ? 9.312 -24.594 -19.203 1 93.5 306 PHE B O 1
ATOM 6373 N N . ALA B 1 307 ? 10.258 -25.328 -17.344 1 91.75 307 ALA B N 1
ATOM 6374 C CA . ALA B 1 307 ? 11.297 -24.312 -17.188 1 91.75 307 ALA B CA 1
ATOM 6375 C C . ALA B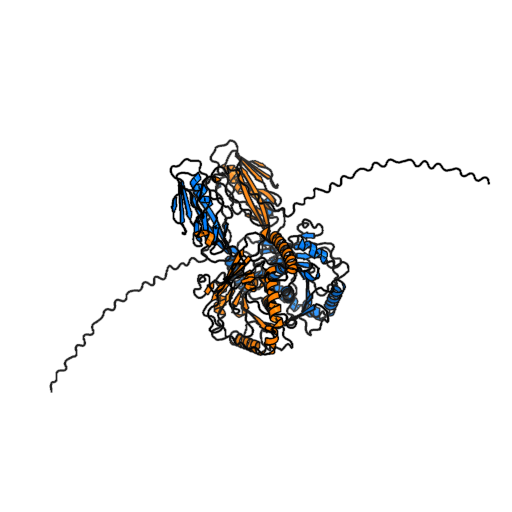 1 307 ? 10.68 -22.906 -17.094 1 91.75 307 ALA B C 1
ATOM 6377 O O . ALA B 1 307 ? 11.195 -21.953 -17.672 1 91.75 307 ALA B O 1
ATOM 6378 N N . SER B 1 308 ? 9.562 -22.844 -16.406 1 91.62 308 SER B N 1
ATOM 6379 C CA . SER B 1 308 ? 8.891 -21.562 -16.188 1 91.62 308 SER B CA 1
ATOM 6380 C C . SER B 1 308 ? 9.773 -20.594 -15.422 1 91.62 308 SER B C 1
ATOM 6382 O O . SER B 1 308 ? 9.602 -19.375 -15.531 1 91.62 308 SER B O 1
ATOM 6384 N N . GLY B 1 309 ? 10.617 -21.109 -14.539 1 90.31 309 GLY B N 1
ATOM 6385 C CA . GLY B 1 309 ? 11.594 -20.219 -13.93 1 90.31 309 GLY B CA 1
ATOM 6386 C C . GLY B 1 309 ? 11.406 -20.062 -12.43 1 90.31 309 GLY B C 1
ATOM 6387 O O . GLY B 1 309 ? 10.398 -20.516 -11.875 1 90.31 309 GLY B O 1
ATOM 6388 N N . TRP B 1 310 ? 12.367 -19.312 -11.828 1 91.06 310 TRP B N 1
ATOM 6389 C CA . TRP B 1 310 ? 12.531 -19.219 -10.383 1 91.06 310 TRP B CA 1
ATOM 6390 C C . TRP B 1 310 ? 11.43 -18.375 -9.766 1 91.06 310 TRP B C 1
ATOM 6392 O O . TRP B 1 310 ? 10.555 -18.891 -9.062 1 91.06 310 TRP B O 1
ATOM 6402 N N . PHE B 1 311 ? 11.281 -17.109 -10.156 1 93.94 311 PHE B N 1
ATOM 6403 C CA . PHE B 1 311 ? 10.32 -16.203 -9.539 1 93.94 311 PHE B CA 1
ATOM 6404 C C . PHE B 1 311 ? 8.898 -16.594 -9.93 1 93.94 311 PHE B C 1
ATOM 6406 O O . PHE B 1 311 ? 7.957 -16.391 -9.156 1 93.94 311 PHE B O 1
ATOM 6413 N N . GLY B 1 312 ? 8.75 -17.188 -11.141 1 95.44 312 GLY B N 1
ATOM 6414 C CA . GLY B 1 312 ? 7.438 -17.719 -11.477 1 95.44 312 GLY B CA 1
ATOM 6415 C C . GLY B 1 312 ? 6.957 -18.781 -10.5 1 95.44 312 GLY B C 1
ATOM 6416 O O . GLY B 1 312 ? 5.805 -18.766 -10.062 1 95.44 312 GLY B O 1
ATOM 6417 N N . GLY B 1 313 ? 7.82 -19.672 -10.188 1 96.75 313 GLY B N 1
ATOM 6418 C CA . GLY B 1 313 ? 7.496 -20.719 -9.227 1 96.75 313 GLY B CA 1
ATOM 6419 C C . GLY B 1 313 ? 7.277 -20.188 -7.82 1 96.75 313 GLY B C 1
ATOM 6420 O O . GLY B 1 313 ? 6.355 -20.625 -7.129 1 96.75 313 GLY B O 1
ATOM 6421 N N . ARG B 1 314 ? 8.148 -19.266 -7.398 1 95.94 314 ARG B N 1
ATOM 6422 C CA . ARG B 1 314 ? 7.98 -18.641 -6.086 1 95.94 314 ARG B CA 1
ATOM 6423 C C . ARG B 1 314 ? 6.629 -17.938 -5.98 1 95.94 314 ARG B C 1
ATOM 6425 O O . ARG B 1 314 ? 5.918 -18.109 -4.988 1 95.94 314 ARG B O 1
ATOM 6432 N N . ASN B 1 315 ? 6.363 -17.234 -6.961 1 96.31 315 ASN B N 1
ATOM 6433 C CA . ASN B 1 315 ? 5.109 -16.5 -6.992 1 96.31 315 ASN B CA 1
ATOM 6434 C C . ASN B 1 315 ? 3.9 -17.422 -6.93 1 96.31 315 ASN B C 1
ATOM 6436 O O . ASN B 1 315 ? 2.943 -17.156 -6.199 1 96.31 315 ASN B O 1
ATOM 6440 N N . LEU B 1 316 ? 3.988 -18.469 -7.703 1 97.75 316 LEU B N 1
ATOM 6441 C CA . LEU B 1 316 ? 2.906 -19.438 -7.68 1 97.75 316 LEU B CA 1
ATOM 6442 C C . LEU B 1 316 ? 2.725 -20.016 -6.281 1 97.75 316 LEU B C 1
ATOM 6444 O O . LEU B 1 316 ? 1.61 -20.031 -5.754 1 97.75 316 LEU B O 1
ATOM 6448 N N . ALA B 1 317 ? 3.748 -20.469 -5.723 1 98.06 317 ALA B N 1
ATOM 6449 C CA . ALA B 1 317 ? 3.654 -21.109 -4.418 1 98.06 317 ALA B CA 1
ATOM 6450 C C . ALA B 1 317 ? 3.105 -20.141 -3.367 1 98.06 317 ALA B C 1
ATOM 6452 O O . ALA B 1 317 ? 2.199 -20.5 -2.607 1 98.06 317 ALA B O 1
ATOM 6453 N N . VAL B 1 318 ? 3.605 -18.953 -3.338 1 97.5 318 VAL B N 1
ATOM 6454 C CA . VAL B 1 318 ? 3.193 -17.938 -2.383 1 97.5 318 VAL B CA 1
ATOM 6455 C C . VAL B 1 318 ? 1.716 -17.609 -2.582 1 97.5 318 VAL B C 1
ATOM 6457 O O . VAL B 1 318 ? 0.982 -17.406 -1.611 1 97.5 318 VAL B O 1
ATOM 6460 N N . SER B 1 319 ? 1.271 -17.578 -3.789 1 97 319 SER B N 1
ATOM 6461 C CA . SER B 1 319 ? -0.088 -17.172 -4.125 1 97 319 SER B CA 1
ATOM 6462 C C . SER B 1 319 ? -1.115 -18.141 -3.561 1 97 319 SER B C 1
ATOM 6464 O O . SER B 1 319 ? -2.305 -17.828 -3.488 1 97 319 SER B O 1
ATOM 6466 N N . GLN B 1 320 ? -0.689 -19.328 -3.084 1 97.75 320 GLN B N 1
ATOM 6467 C CA . GLN B 1 320 ? -1.626 -20.375 -2.68 1 97.75 320 GLN B CA 1
ATOM 6468 C C . GLN B 1 320 ? -1.75 -20.438 -1.16 1 97.75 320 GLN B C 1
ATOM 6470 O O . GLN B 1 320 ? -2.561 -21.203 -0.632 1 97.75 320 GLN B O 1
ATOM 6475 N N . VAL B 1 321 ? -1.019 -19.656 -0.458 1 97.5 321 VAL B N 1
ATOM 6476 C CA . VAL B 1 321 ? -0.935 -19.75 0.996 1 97.5 321 VAL B CA 1
ATOM 6477 C C . VAL B 1 321 ? -2.186 -19.125 1.624 1 97.5 321 VAL B C 1
ATOM 6479 O O . VAL B 1 321 ? -2.652 -18.078 1.192 1 97.5 321 VAL B O 1
ATOM 6482 N N . THR B 1 322 ? -2.742 -19.766 2.682 1 95.44 322 THR B N 1
ATOM 6483 C CA . THR B 1 322 ? -3.926 -19.266 3.371 1 95.44 322 THR B CA 1
ATOM 6484 C C . THR B 1 322 ? -3.633 -19.031 4.852 1 95.44 322 THR B C 1
ATOM 6486 O O . THR B 1 322 ? -4.508 -18.594 5.602 1 95.44 322 THR B O 1
ATOM 6489 N N . THR B 1 323 ? -2.457 -19.406 5.312 1 96.94 323 THR B N 1
ATOM 6490 C CA . THR B 1 323 ? -2.035 -19.156 6.684 1 96.94 323 THR B CA 1
ATOM 6491 C C . THR B 1 323 ? -1.445 -17.75 6.824 1 96.94 323 THR B C 1
ATOM 6493 O O . THR B 1 323 ? -1.036 -17.141 5.832 1 96.94 323 THR B O 1
ATOM 6496 N N . PRO B 1 324 ? -1.414 -17.234 8.086 1 96.62 324 PRO B N 1
ATOM 6497 C CA . PRO B 1 324 ? -0.894 -15.883 8.258 1 96.62 324 PRO B CA 1
ATOM 6498 C C . PRO B 1 324 ? 0.574 -15.75 7.855 1 96.62 324 PRO B C 1
ATOM 6500 O O . PRO B 1 324 ? 1 -14.695 7.387 1 96.62 324 PRO B O 1
ATOM 6503 N N . TYR B 1 325 ? 1.348 -16.875 8.016 1 98.31 325 TYR B N 1
ATOM 6504 C CA . TYR B 1 325 ? 2.764 -16.844 7.664 1 98.31 325 TYR B CA 1
ATOM 6505 C C . TYR B 1 325 ? 3.09 -17.906 6.609 1 98.31 325 TYR B C 1
ATOM 6507 O O . TYR B 1 325 ? 2.443 -18.953 6.551 1 98.31 325 TYR B O 1
ATOM 6515 N N . LEU B 1 326 ? 4.031 -17.547 5.781 1 98.69 326 LEU B N 1
ATOM 6516 C CA . LEU B 1 326 ? 4.629 -18.531 4.891 1 98.69 326 LEU B CA 1
ATOM 6517 C C . LEU B 1 326 ? 6.109 -18.719 5.203 1 98.69 326 LEU B C 1
ATOM 6519 O O . LEU B 1 326 ? 6.758 -17.812 5.734 1 98.69 326 LEU B O 1
ATOM 6523 N N . LEU B 1 327 ? 6.551 -19.891 5.02 1 98.69 327 LEU B N 1
ATOM 6524 C CA . LEU B 1 327 ? 7.961 -20.25 5.145 1 98.69 327 LEU B CA 1
ATOM 6525 C C . LEU B 1 327 ? 8.562 -20.578 3.779 1 98.69 327 LEU B C 1
ATOM 6527 O O . LEU B 1 327 ? 8.211 -21.594 3.17 1 98.69 327 LEU B O 1
ATOM 6531 N N . TRP B 1 328 ? 9.43 -19.781 3.338 1 97.44 328 TRP B N 1
ATOM 6532 C CA . TRP B 1 328 ? 10.094 -20.062 2.074 1 97.44 328 TRP B CA 1
ATOM 6533 C C . TRP B 1 328 ? 11.289 -20.984 2.287 1 97.44 328 TRP B C 1
ATOM 6535 O O . TRP B 1 328 ? 12.117 -20.75 3.162 1 97.44 328 TRP B O 1
ATOM 6545 N N . LEU B 1 329 ? 11.375 -21.984 1.382 1 97.12 329 LEU B N 1
ATOM 6546 C CA . LEU B 1 329 ? 12.453 -22.969 1.425 1 97.12 329 LEU B CA 1
ATOM 6547 C C . LEU B 1 329 ? 12.984 -23.25 0.025 1 97.12 329 LEU B C 1
ATOM 6549 O O . LEU B 1 329 ? 12.211 -23.438 -0.914 1 97.12 329 LEU B O 1
ATOM 6553 N N . ASP B 1 330 ? 14.312 -23.234 -0.08 1 94.31 330 ASP B N 1
ATOM 6554 C CA . ASP B 1 330 ? 14.875 -23.859 -1.272 1 94.31 330 ASP B CA 1
ATOM 6555 C C . ASP B 1 330 ? 14.68 -25.375 -1.241 1 94.31 330 ASP B C 1
ATOM 6557 O O . ASP B 1 330 ? 14.602 -25.984 -0.166 1 94.31 330 ASP B O 1
ATOM 6561 N N . ASP B 1 331 ? 14.648 -25.984 -2.414 1 94.94 331 ASP B N 1
ATOM 6562 C CA . ASP B 1 331 ? 14.273 -27.391 -2.484 1 94.94 331 ASP B CA 1
ATOM 6563 C C . ASP B 1 331 ? 15.43 -28.281 -2.033 1 94.94 331 ASP B C 1
ATOM 6565 O O . ASP B 1 331 ? 15.258 -29.5 -1.886 1 94.94 331 ASP B O 1
ATOM 6569 N N . ASP B 1 332 ? 16.641 -27.688 -1.762 1 93.81 332 ASP B N 1
ATOM 6570 C CA . ASP B 1 332 ? 17.781 -28.484 -1.33 1 93.81 332 ASP B CA 1
ATOM 6571 C C . ASP B 1 332 ? 18.094 -28.25 0.146 1 93.81 332 ASP B C 1
ATOM 6573 O O . ASP B 1 332 ? 19.219 -28.5 0.598 1 93.81 332 ASP B O 1
ATOM 6577 N N . PHE B 1 333 ? 17.141 -27.75 0.875 1 96.12 333 PHE B N 1
ATOM 6578 C CA . PHE B 1 333 ? 17.281 -27.609 2.32 1 96.12 333 PHE B CA 1
ATOM 6579 C C . PHE B 1 333 ? 16.859 -28.891 3.029 1 96.12 333 PHE B C 1
ATOM 6581 O O . PHE B 1 333 ? 16.172 -29.734 2.451 1 96.12 333 PHE B O 1
ATOM 6588 N N . VAL B 1 334 ? 17.344 -29.031 4.254 1 96.75 334 VAL B N 1
ATOM 6589 C CA . VAL B 1 334 ? 17 -30.172 5.098 1 96.75 334 VAL B CA 1
ATOM 6590 C C . VAL B 1 334 ? 16.75 -29.703 6.531 1 96.75 334 VAL B C 1
ATOM 6592 O O . VAL B 1 334 ? 17.609 -29.062 7.133 1 96.75 334 VAL B O 1
ATOM 6595 N N . PHE B 1 335 ? 15.539 -30.047 7.051 1 97.69 335 PHE B N 1
ATOM 6596 C CA . PHE B 1 335 ? 15.234 -29.719 8.438 1 97.69 335 PHE B CA 1
ATOM 6597 C C . PHE B 1 335 ? 16.078 -30.547 9.391 1 97.69 335 PHE B C 1
ATOM 6599 O O . PHE B 1 335 ? 16.344 -31.719 9.141 1 97.69 335 PHE B O 1
ATOM 6606 N N . THR B 1 336 ? 16.5 -29.953 10.469 1 95.88 336 THR B N 1
ATOM 6607 C CA . THR B 1 336 ? 17.234 -30.578 11.562 1 95.88 336 THR B CA 1
ATOM 6608 C C . THR B 1 336 ? 16.578 -30.266 12.906 1 95.88 336 THR B C 1
ATOM 6610 O O . THR B 1 336 ? 15.547 -29.594 12.961 1 95.88 336 THR B O 1
ATOM 6613 N N . GLU B 1 337 ? 17.172 -30.734 13.992 1 95.06 337 GLU B N 1
ATOM 6614 C CA . GLU B 1 337 ? 16.672 -30.453 15.336 1 95.06 337 GLU B CA 1
ATOM 6615 C C . GLU B 1 337 ? 16.766 -28.969 15.656 1 95.06 337 GLU B C 1
ATOM 6617 O O . GLU B 1 337 ? 16.047 -28.469 16.531 1 95.06 337 GLU B O 1
ATOM 6622 N N . ASP B 1 338 ? 17.578 -28.281 14.852 1 93.94 338 ASP B N 1
ATOM 6623 C CA . ASP B 1 338 ? 17.828 -26.859 15.102 1 93.94 338 ASP B CA 1
ATOM 6624 C C . ASP B 1 338 ? 16.906 -25.984 14.273 1 93.94 338 ASP B C 1
ATOM 6626 O O . ASP B 1 338 ? 16.938 -24.75 14.383 1 93.94 338 ASP B O 1
ATOM 6630 N N . THR B 1 339 ? 16.078 -26.578 13.422 1 97 339 THR B N 1
ATOM 6631 C CA . THR B 1 339 ? 15.102 -25.828 12.648 1 97 339 THR B CA 1
ATOM 6632 C C . THR B 1 339 ? 13.844 -25.562 13.469 1 97 339 THR B C 1
ATOM 6634 O O . THR B 1 339 ? 12.859 -26.297 13.344 1 97 339 THR B O 1
ATOM 6637 N N . LYS B 1 340 ? 13.883 -24.5 14.203 1 94.94 340 LYS B N 1
ATOM 6638 C CA . LYS B 1 340 ? 12.82 -24.188 15.148 1 94.94 340 LYS B CA 1
ATOM 6639 C C . LYS B 1 340 ? 11.914 -23.094 14.617 1 94.94 340 LYS B C 1
ATOM 6641 O O . LYS B 1 340 ? 12.125 -21.906 14.898 1 94.94 340 LYS B O 1
ATOM 6646 N N . LEU B 1 341 ? 10.836 -23.469 14.008 1 97.81 341 LEU B N 1
ATOM 6647 C CA . LEU B 1 341 ? 9.938 -22.516 13.359 1 97.81 341 LEU B CA 1
ATOM 6648 C C . LEU B 1 341 ? 9.156 -21.719 14.391 1 97.81 341 LEU B C 1
ATOM 6650 O O . LEU B 1 341 ? 8.695 -20.609 14.102 1 97.81 341 LEU B O 1
ATOM 6654 N N . GLU B 1 342 ? 9.039 -22.234 15.625 1 96.88 342 GLU B N 1
ATOM 6655 C CA . GLU B 1 342 ? 8.328 -21.547 16.703 1 96.88 342 GLU B CA 1
ATOM 6656 C C . GLU B 1 342 ? 9.016 -20.234 17.062 1 96.88 342 GLU B C 1
ATOM 6658 O O . GLU B 1 342 ? 8.352 -19.266 17.438 1 96.88 342 GLU B O 1
ATOM 6663 N N . ILE B 1 343 ? 10.281 -20.25 16.953 1 96.38 343 ILE B N 1
ATOM 6664 C CA . ILE B 1 343 ? 11.023 -19.031 17.25 1 96.38 343 ILE B CA 1
ATOM 6665 C C . ILE B 1 343 ? 10.711 -17.969 16.203 1 96.38 343 ILE B C 1
ATOM 6667 O O . ILE B 1 343 ? 10.422 -16.812 16.547 1 96.38 343 ILE B O 1
ATOM 6671 N N . MET B 1 344 ? 10.758 -18.328 14.914 1 97.44 344 MET B N 1
ATOM 6672 C CA . MET B 1 344 ? 10.438 -17.375 13.844 1 97.44 344 MET B CA 1
ATOM 6673 C C . MET B 1 344 ? 9.023 -16.828 14.008 1 97.44 344 MET B C 1
ATOM 6675 O O . MET B 1 344 ? 8.805 -15.625 13.945 1 97.44 344 MET B O 1
ATOM 6679 N N . ALA B 1 345 ? 8.109 -17.75 14.242 1 97.38 345 ALA B N 1
ATOM 6680 C CA . ALA B 1 345 ? 6.715 -17.359 14.406 1 97.38 345 ALA B CA 1
ATOM 6681 C C . ALA B 1 345 ? 6.547 -16.438 15.609 1 97.38 345 ALA B C 1
ATOM 6683 O O . ALA B 1 345 ? 5.773 -15.477 15.562 1 97.38 345 ALA B O 1
ATOM 6684 N N . GLY B 1 346 ? 7.219 -16.734 16.656 1 96.12 346 GLY B N 1
ATOM 6685 C CA . GLY B 1 346 ? 7.168 -15.906 17.859 1 96.12 346 GLY B CA 1
ATOM 6686 C C . GLY B 1 346 ? 7.645 -14.484 17.625 1 96.12 346 GLY B C 1
ATOM 6687 O O . GLY B 1 346 ? 7.055 -13.531 18.125 1 96.12 346 GLY B O 1
ATOM 6688 N N . VAL B 1 347 ? 8.719 -14.344 16.875 1 97.25 347 VAL B N 1
ATOM 6689 C CA . VAL B 1 347 ? 9.234 -13.023 16.562 1 97.25 347 VAL B CA 1
ATOM 6690 C C . VAL B 1 347 ? 8.203 -12.242 15.742 1 97.25 347 VAL B C 1
ATOM 6692 O O . VAL B 1 347 ? 7.922 -11.078 16.031 1 97.25 347 VAL B O 1
ATOM 6695 N N . LEU B 1 348 ? 7.566 -12.852 14.773 1 96.75 348 LEU B N 1
ATOM 6696 C CA . LEU B 1 348 ? 6.574 -12.188 13.938 1 96.75 348 LEU B CA 1
ATOM 6697 C C . LEU B 1 348 ? 5.332 -11.836 14.75 1 96.75 348 LEU B C 1
ATOM 6699 O O . LEU B 1 348 ? 4.754 -10.758 14.578 1 96.75 348 LEU B O 1
ATOM 6703 N N . ASP B 1 349 ? 4.93 -12.711 15.672 1 94.75 349 ASP B N 1
ATOM 6704 C CA . ASP B 1 349 ? 3.748 -12.484 16.5 1 94.75 349 ASP B CA 1
ATOM 6705 C C . ASP B 1 349 ? 3.932 -11.266 17.391 1 94.75 349 ASP B C 1
ATOM 6707 O O . ASP B 1 349 ? 2.957 -10.602 17.766 1 94.75 349 ASP B O 1
ATOM 6711 N N . ASN B 1 350 ? 5.141 -10.992 17.719 1 94.31 350 ASN B N 1
ATOM 6712 C CA . ASN B 1 350 ? 5.363 -10.031 18.797 1 94.31 350 ASN B CA 1
ATOM 6713 C C . ASN B 1 350 ? 6.164 -8.828 18.312 1 94.31 350 ASN B C 1
ATOM 6715 O O . ASN B 1 350 ? 6.758 -8.109 19.125 1 94.31 350 ASN B O 1
ATOM 6719 N N . SER B 1 351 ? 6.27 -8.648 17.078 1 94 351 SER B N 1
ATOM 6720 C CA . SER B 1 351 ? 6.93 -7.488 16.5 1 94 351 SER B CA 1
ATOM 6721 C C . SER B 1 351 ? 6.148 -6.949 15.312 1 94 351 SER B C 1
ATOM 6723 O O . SER B 1 351 ? 5.113 -7.504 14.938 1 94 351 SER B O 1
ATOM 6725 N N . ASN B 1 352 ? 6.695 -5.906 14.781 1 91.94 352 ASN B N 1
ATOM 6726 C CA . ASN B 1 352 ? 6.082 -5.34 13.586 1 91.94 352 ASN B CA 1
ATOM 6727 C C . ASN B 1 352 ? 6.812 -5.77 12.32 1 91.94 352 ASN B C 1
ATOM 6729 O O . ASN B 1 352 ? 6.633 -5.168 11.258 1 91.94 352 ASN B O 1
ATOM 6733 N N . LEU B 1 353 ? 7.617 -6.824 12.484 1 96.69 353 LEU B N 1
ATOM 6734 C CA . LEU B 1 353 ? 8.359 -7.324 11.336 1 96.69 353 LEU B CA 1
ATOM 6735 C C . LEU B 1 353 ? 7.438 -8.039 10.352 1 96.69 353 LEU B C 1
ATOM 6737 O O . LEU B 1 353 ? 6.414 -8.602 10.758 1 96.69 353 LEU B O 1
ATOM 6741 N N . ASP B 1 354 ? 7.879 -7.973 9.109 1 97.56 354 ASP B N 1
ATOM 6742 C CA . ASP B 1 354 ? 7.148 -8.672 8.062 1 97.56 354 ASP B CA 1
ATOM 6743 C C . ASP B 1 354 ? 7.859 -9.961 7.664 1 97.56 354 ASP B C 1
ATOM 6745 O O . ASP B 1 354 ? 7.234 -10.891 7.148 1 97.56 354 ASP B O 1
ATOM 6749 N N . VAL B 1 355 ? 9.148 -9.984 7.824 1 98.19 355 VAL B N 1
ATOM 6750 C CA . VAL B 1 355 ? 9.961 -11.125 7.426 1 98.19 355 VAL B CA 1
ATOM 6751 C C . VAL B 1 355 ? 11.055 -11.375 8.461 1 98.19 355 VAL B C 1
ATOM 6753 O O . VAL B 1 355 ? 11.68 -10.43 8.953 1 98.19 355 VAL B O 1
ATOM 6756 N N . VAL B 1 356 ? 11.266 -12.617 8.773 1 98.19 356 VAL B N 1
ATOM 6757 C CA . VAL B 1 356 ? 12.375 -13.039 9.625 1 98.19 356 VAL B CA 1
ATOM 6758 C C . VAL B 1 356 ? 13.094 -14.227 8.984 1 98.19 356 VAL B C 1
ATOM 6760 O O . VAL B 1 356 ? 12.445 -15.141 8.477 1 98.19 356 VAL B O 1
ATOM 6763 N N . SER B 1 357 ? 14.383 -14.172 8.977 1 97.19 357 SER B N 1
ATOM 6764 C CA . SER B 1 357 ? 15.141 -15.266 8.375 1 97.19 357 SER B CA 1
ATOM 6765 C C . SER B 1 357 ? 16.047 -15.945 9.406 1 97.19 357 SER B C 1
ATOM 6767 O O . SER B 1 357 ? 16.359 -15.359 10.438 1 97.19 357 SER B O 1
ATOM 6769 N N . GLY B 1 358 ? 16.312 -17.219 9.117 1 96 358 GLY B N 1
ATOM 6770 C CA . GLY B 1 358 ? 17.344 -17.953 9.852 1 96 358 GLY B CA 1
ATOM 6771 C C . GLY B 1 358 ? 18.641 -18.094 9.07 1 96 358 GLY B C 1
ATOM 6772 O O . GLY B 1 358 ? 18.969 -17.25 8.25 1 96 358 GLY B O 1
ATOM 6773 N N . ILE B 1 359 ? 19.375 -19.094 9.492 1 93.06 359 ILE B N 1
ATOM 6774 C CA . ILE B 1 359 ? 20.703 -19.312 8.938 1 93.06 359 ILE B CA 1
ATOM 6775 C C . ILE B 1 359 ? 20.781 -20.703 8.281 1 93.06 359 ILE B C 1
ATOM 6777 O O . ILE B 1 359 ? 20.234 -21.672 8.812 1 93.06 359 ILE B O 1
ATOM 6781 N N . ALA B 1 360 ? 21.344 -20.672 7.125 1 85.44 360 ALA B N 1
ATOM 6782 C CA . ALA B 1 360 ? 21.578 -21.969 6.488 1 85.44 360 ALA B CA 1
ATOM 6783 C C . ALA B 1 360 ? 22.938 -22.531 6.871 1 85.44 360 ALA B C 1
ATOM 6785 O O . ALA B 1 360 ? 23.969 -21.891 6.652 1 85.44 360 ALA B O 1
ATOM 6786 N N . GLY B 1 361 ? 22.938 -23.75 7.262 1 76.88 361 GLY B N 1
ATOM 6787 C CA . GLY B 1 361 ? 24.156 -24.438 7.625 1 76.88 361 GLY B CA 1
ATOM 6788 C C . GLY B 1 361 ? 24.953 -23.719 8.703 1 76.88 361 GLY B C 1
ATOM 6789 O O . GLY B 1 361 ? 24.391 -23.312 9.727 1 76.88 361 GLY B O 1
ATOM 6790 N N . GLU B 1 362 ? 26.266 -23.703 8.469 1 69.56 362 GLU B N 1
ATOM 6791 C CA . GLU B 1 362 ? 27.172 -23.062 9.414 1 69.56 362 GLU B CA 1
ATOM 6792 C C . GLU B 1 362 ? 27.562 -21.672 8.953 1 69.56 362 GLU B C 1
ATOM 6794 O O . GLU B 1 362 ? 28.562 -21.109 9.414 1 69.56 362 GLU B O 1
ATOM 6799 N N . LYS B 1 363 ? 26.672 -21.172 8.117 1 71.69 363 LYS B N 1
ATOM 6800 C CA . LYS B 1 363 ? 27.016 -19.875 7.559 1 71.69 363 LYS B CA 1
ATOM 6801 C C . LYS B 1 363 ? 26.719 -18.75 8.562 1 71.69 363 LYS B C 1
ATOM 6803 O O . LYS B 1 363 ? 26.047 -18.984 9.562 1 71.69 363 LYS B O 1
ATOM 6808 N N . ASN B 1 364 ? 27.359 -17.688 8.328 1 80.75 364 ASN B N 1
ATOM 6809 C CA . ASN B 1 364 ? 27.109 -16.484 9.102 1 80.75 364 ASN B CA 1
ATOM 6810 C C . ASN B 1 364 ? 25.766 -15.844 8.734 1 80.75 364 ASN B C 1
ATOM 6812 O O . ASN B 1 364 ? 25.203 -16.156 7.688 1 80.75 364 ASN B O 1
ATOM 6816 N N . LEU B 1 365 ? 25.297 -15.156 9.727 1 87.69 365 LEU B N 1
ATOM 6817 C CA . LEU B 1 365 ? 24.078 -14.391 9.492 1 87.69 365 LEU B CA 1
ATOM 6818 C C . LEU B 1 365 ? 24.25 -13.453 8.305 1 87.69 365 LEU B C 1
ATOM 6820 O O . LEU B 1 365 ? 25.219 -12.688 8.242 1 87.69 365 LEU B O 1
ATOM 6824 N N . VAL B 1 366 ? 23.422 -13.586 7.336 1 86.5 366 VAL B N 1
ATOM 6825 C CA . VAL B 1 366 ? 23.484 -12.75 6.145 1 86.5 366 VAL B CA 1
ATOM 6826 C C . VAL B 1 366 ? 22.609 -11.516 6.344 1 86.5 366 VAL B C 1
ATOM 6828 O O . VAL B 1 366 ? 21.391 -11.625 6.559 1 86.5 366 VAL B O 1
ATOM 6831 N N . THR B 1 367 ? 23.203 -10.359 6.344 1 93 367 THR B N 1
ATOM 6832 C CA . THR B 1 367 ? 22.5 -9.086 6.395 1 93 367 THR B CA 1
ATOM 6833 C C . THR B 1 367 ? 23.031 -8.133 5.32 1 93 367 THR B C 1
ATOM 6835 O O . THR B 1 367 ? 24.203 -8.203 4.945 1 93 367 THR B O 1
ATOM 6838 N N . THR B 1 368 ? 22.125 -7.43 4.809 1 94.12 368 THR B N 1
ATOM 6839 C CA . THR B 1 368 ? 22.453 -6.516 3.719 1 94.12 368 THR B CA 1
ATOM 6840 C C . THR B 1 368 ? 21.797 -5.156 3.938 1 94.12 368 THR B C 1
ATOM 6842 O O . THR B 1 368 ? 20.672 -5.074 4.426 1 94.12 368 THR B O 1
ATOM 6845 N N . ARG B 1 369 ? 22.562 -4.137 3.609 1 94.56 369 ARG B N 1
ATOM 6846 C CA . ARG B 1 369 ? 22.016 -2.781 3.549 1 94.56 369 ARG B CA 1
ATOM 6847 C C . ARG B 1 369 ? 21.859 -2.318 2.104 1 94.56 369 ARG B C 1
ATOM 6849 O O . ARG B 1 369 ? 22.859 -2.08 1.412 1 94.56 369 ARG B O 1
ATOM 6856 N N . MET B 1 370 ? 20.672 -2.314 1.676 1 94.69 370 MET B N 1
ATOM 6857 C CA . MET B 1 370 ? 20.359 -1.828 0.336 1 94.69 370 MET B CA 1
ATOM 6858 C C . MET B 1 370 ? 19.656 -0.478 0.399 1 94.69 370 MET B C 1
ATOM 6860 O O . MET B 1 370 ? 18.781 -0.266 1.248 1 94.69 370 MET B O 1
ATOM 6864 N N . GLU B 1 371 ? 20.078 0.481 -0.469 1 92.69 371 GLU B N 1
ATOM 6865 C CA . GLU B 1 371 ? 19.5 1.821 -0.501 1 92.69 371 GLU B CA 1
ATOM 6866 C C . GLU B 1 371 ? 19.359 2.33 -1.934 1 92.69 371 GLU B C 1
ATOM 6868 O O . GLU B 1 371 ? 20.125 1.937 -2.812 1 92.69 371 GLU B O 1
ATOM 6873 N N . LEU B 1 372 ? 18.406 3.16 -2.125 1 92.75 372 LEU B N 1
ATOM 6874 C CA . LEU B 1 372 ? 18.234 3.871 -3.387 1 92.75 372 LEU B CA 1
ATOM 6875 C C . LEU B 1 372 ? 18.672 5.324 -3.26 1 92.75 372 LEU B C 1
ATOM 6877 O O . LEU B 1 372 ? 18.203 6.047 -2.377 1 92.75 372 LEU B O 1
ATOM 6881 N N . ILE B 1 373 ? 19.516 5.691 -4.121 1 90.25 373 ILE B N 1
ATOM 6882 C CA . ILE B 1 373 ? 19.984 7.07 -4.164 1 90.25 373 ILE B CA 1
ATOM 6883 C C . ILE B 1 373 ? 19.469 7.758 -5.422 1 90.25 373 ILE B C 1
ATOM 6885 O O . ILE B 1 373 ? 19.75 7.316 -6.539 1 90.25 373 ILE B O 1
ATOM 6889 N N . PRO B 1 374 ? 18.688 8.766 -5.254 1 88.75 374 PRO B N 1
ATOM 6890 C CA . PRO B 1 374 ? 18.109 9.422 -6.426 1 88.75 374 PRO B CA 1
ATOM 6891 C C . PRO B 1 374 ? 19.125 10.242 -7.207 1 88.75 374 PRO B C 1
ATOM 6893 O O . PRO B 1 374 ? 20.141 10.688 -6.645 1 88.75 374 PRO B O 1
ATOM 6896 N N . GLY B 1 375 ? 18.734 10.383 -8.453 1 84.06 375 GLY B N 1
ATOM 6897 C CA . GLY B 1 375 ? 19.531 11.312 -9.258 1 84.06 375 GLY B CA 1
ATOM 6898 C C . GLY B 1 375 ? 19.266 12.766 -8.914 1 84.06 375 GLY B C 1
ATOM 6899 O O . GLY B 1 375 ? 18.531 13.062 -7.969 1 84.06 375 GLY B O 1
ATOM 6900 N N . THR B 1 376 ? 19.938 13.562 -9.656 1 77.94 376 THR B N 1
ATOM 6901 C CA . THR B 1 376 ? 19.859 14.992 -9.383 1 77.94 376 THR B CA 1
ATOM 6902 C C . THR B 1 376 ? 18.5 15.547 -9.82 1 77.94 376 THR B C 1
ATOM 6904 O O . THR B 1 376 ? 17.906 16.359 -9.102 1 77.94 376 THR B O 1
ATOM 6907 N N . ASP B 1 377 ? 18.109 14.977 -10.961 1 76.81 377 ASP B N 1
ATOM 6908 C CA . ASP B 1 377 ? 16.844 15.484 -11.492 1 76.81 377 ASP B CA 1
ATOM 6909 C C . ASP B 1 377 ? 15.703 14.508 -11.219 1 76.81 377 ASP B C 1
ATOM 6911 O O . ASP B 1 377 ? 15.93 13.312 -11.062 1 76.81 377 ASP B O 1
ATOM 6915 N N . ASP B 1 378 ? 14.523 15.039 -11.148 1 71.5 378 ASP B N 1
ATOM 6916 C CA . ASP B 1 378 ? 13.336 14.25 -10.836 1 71.5 378 ASP B CA 1
ATOM 6917 C C . ASP B 1 378 ? 13.141 13.125 -11.852 1 71.5 378 ASP B C 1
ATOM 6919 O O . ASP B 1 378 ? 12.555 12.094 -11.531 1 71.5 378 ASP B O 1
ATOM 6923 N N . ASP B 1 379 ? 13.641 13.43 -13.031 1 73.88 379 ASP B N 1
ATOM 6924 C CA . ASP B 1 379 ? 13.422 12.438 -14.086 1 73.88 379 ASP B CA 1
ATOM 6925 C C . ASP B 1 379 ? 14.594 11.461 -14.172 1 73.88 379 ASP B C 1
ATOM 6927 O O . ASP B 1 379 ? 14.539 10.484 -14.922 1 73.88 379 ASP B O 1
ATOM 6931 N N . ASP B 1 380 ? 15.523 11.766 -13.227 1 80.44 380 ASP B N 1
ATOM 6932 C CA . ASP B 1 380 ? 16.688 10.867 -13.234 1 80.44 380 ASP B CA 1
ATOM 6933 C C . ASP B 1 380 ? 16.344 9.539 -12.562 1 80.44 380 ASP B C 1
ATOM 6935 O O . ASP B 1 380 ? 15.391 9.445 -11.797 1 80.44 380 ASP B O 1
ATOM 6939 N N . GLY B 1 381 ? 17.094 8.539 -12.938 1 87.25 381 GLY B N 1
ATOM 6940 C CA . GLY B 1 381 ? 16.969 7.242 -12.289 1 87.25 381 GLY B CA 1
ATOM 6941 C C . GLY B 1 381 ? 17.672 7.16 -10.961 1 87.25 381 GLY B C 1
ATOM 6942 O O . GLY B 1 381 ? 18.188 8.164 -10.461 1 87.25 381 GLY B O 1
ATOM 6943 N N . TYR B 1 382 ? 17.641 6.062 -10.367 1 89.94 382 TYR B N 1
ATOM 6944 C CA . TYR B 1 382 ? 18.266 5.781 -9.078 1 89.94 382 TYR B CA 1
ATOM 6945 C C . TYR B 1 382 ? 19.578 5.027 -9.273 1 89.94 382 TYR B C 1
ATOM 6947 O O . TYR B 1 382 ? 19.781 4.379 -10.297 1 89.94 382 TYR B O 1
ATOM 6955 N N . CYS B 1 383 ? 20.406 5.223 -8.266 1 91.25 383 CYS B N 1
ATOM 6956 C CA . CYS B 1 383 ? 21.469 4.258 -8.023 1 91.25 383 CYS B CA 1
ATOM 6957 C C . CYS B 1 383 ? 21.109 3.312 -6.887 1 91.25 383 CYS B C 1
ATOM 6959 O O . CYS B 1 383 ? 20.594 3.748 -5.855 1 91.25 383 CYS B O 1
ATOM 6961 N N . ILE B 1 384 ? 21.328 2.078 -7.184 1 91.81 384 ILE B N 1
ATOM 6962 C CA . ILE B 1 384 ? 21.141 1.091 -6.125 1 91.81 384 ILE B CA 1
ATOM 6963 C C . ILE B 1 384 ? 22.469 0.833 -5.422 1 91.81 384 ILE B C 1
ATOM 6965 O O . ILE B 1 384 ? 23.469 0.52 -6.07 1 91.81 384 ILE B O 1
ATOM 6969 N N . TYR B 1 385 ? 22.469 1.06 -4.152 1 89.69 385 TYR B N 1
ATOM 6970 C CA . TYR B 1 385 ? 23.625 0.723 -3.336 1 89.69 385 TYR B CA 1
ATOM 6971 C C . TYR B 1 385 ? 23.344 -0.492 -2.461 1 89.69 385 TYR B C 1
ATOM 6973 O O . TYR B 1 385 ? 22.266 -0.596 -1.861 1 89.69 385 TYR B O 1
ATOM 6981 N N . HIS B 1 386 ? 24.25 -1.355 -2.518 1 89.12 386 HIS B N 1
ATOM 6982 C CA . HIS B 1 386 ? 24.125 -2.574 -1.725 1 89.12 386 HIS B CA 1
ATOM 6983 C C . HIS B 1 386 ? 25.438 -2.906 -1.021 1 89.12 386 HIS B C 1
ATOM 6985 O O . HIS B 1 386 ? 26.5 -2.906 -1.646 1 89.12 386 HIS B O 1
ATOM 6991 N N . LYS B 1 387 ? 25.422 -3.109 0.283 1 89.06 387 LYS B N 1
ATOM 6992 C CA . LYS B 1 387 ? 26.609 -3.508 1.041 1 89.06 387 LYS B CA 1
ATOM 6993 C C . LYS B 1 387 ? 26.234 -4.434 2.193 1 89.06 387 LYS B C 1
ATOM 6995 O O . LYS B 1 387 ? 25.094 -4.453 2.639 1 89.06 387 LYS B O 1
ATOM 7000 N N . SER B 1 388 ? 27.188 -5.219 2.59 1 91.38 388 SER B N 1
ATOM 7001 C CA . SER B 1 388 ? 26.969 -6.07 3.754 1 91.38 388 SER B CA 1
ATOM 7002 C C . SER B 1 388 ? 26.797 -5.234 5.02 1 91.38 388 SER B C 1
ATOM 7004 O O . SER B 1 388 ? 27.469 -4.207 5.184 1 91.38 388 SER B O 1
ATOM 7006 N N . GLY B 1 389 ? 25.906 -5.645 5.879 1 93.31 389 GLY B N 1
ATOM 7007 C CA . GLY B 1 389 ? 25.688 -4.961 7.145 1 93.31 389 GLY B CA 1
ATOM 7008 C C . GLY B 1 389 ? 24.234 -4.973 7.582 1 93.31 389 GLY B C 1
ATOM 7009 O O . GLY B 1 389 ? 23.344 -5.371 6.82 1 93.31 389 GLY B O 1
ATOM 7010 N N . ASN B 1 390 ? 24.031 -4.695 8.836 1 95.31 390 ASN B N 1
ATOM 7011 C CA . ASN B 1 390 ? 22.688 -4.59 9.391 1 95.31 390 ASN B CA 1
ATOM 7012 C C . ASN B 1 390 ? 22.422 -3.201 9.969 1 95.31 390 ASN B C 1
ATOM 7014 O O . ASN B 1 390 ? 23.312 -2.344 9.961 1 95.31 390 ASN B O 1
ATOM 7018 N N . TYR B 1 391 ? 21.25 -2.93 10.391 1 95.62 391 TYR B N 1
ATOM 7019 C CA . TYR B 1 391 ? 20.859 -1.618 10.898 1 95.62 391 TYR B CA 1
ATOM 7020 C C . TYR B 1 391 ? 20.625 -1.659 12.398 1 95.62 391 TYR B C 1
ATOM 7022 O O . TYR B 1 391 ? 19.844 -0.876 12.938 1 95.62 391 TYR B O 1
ATOM 7030 N N . GLY B 1 392 ? 21.203 -2.707 13.008 1 94.69 392 GLY B N 1
ATOM 7031 C CA . GLY B 1 392 ? 21.047 -2.828 14.453 1 94.69 392 GLY B CA 1
ATOM 7032 C C . GLY B 1 392 ? 20.078 -3.922 14.859 1 94.69 392 GLY B C 1
ATOM 7033 O O . GLY B 1 392 ? 19.438 -4.547 14.008 1 94.69 392 GLY B O 1
ATOM 7034 N N . GLN B 1 393 ? 19.953 -4.09 16.141 1 95.69 393 GLN B N 1
ATOM 7035 C CA . GLN B 1 393 ? 19.125 -5.156 16.703 1 95.69 393 GLN B CA 1
ATOM 7036 C C . GLN B 1 393 ? 17.641 -4.77 16.688 1 95.69 393 GLN B C 1
ATOM 7038 O O . GLN B 1 393 ? 17.312 -3.588 16.781 1 95.69 393 GLN B O 1
ATOM 7043 N N . VAL B 1 394 ? 16.828 -5.766 16.484 1 95.38 394 VAL B N 1
ATOM 7044 C CA . VAL B 1 394 ? 15.383 -5.57 16.641 1 95.38 394 VAL B CA 1
ATOM 7045 C C . VAL B 1 394 ? 15.039 -5.363 18.109 1 95.38 394 VAL B C 1
ATOM 7047 O O . VAL B 1 394 ? 15.391 -6.184 18.953 1 95.38 394 VAL B O 1
ATOM 7050 N N . PRO B 1 395 ? 14.367 -4.277 18.391 1 90.19 395 PRO B N 1
ATOM 7051 C CA . PRO B 1 395 ? 13.977 -4.082 19.797 1 90.19 395 PRO B CA 1
ATOM 7052 C C . PRO B 1 395 ? 13.211 -5.27 20.359 1 90.19 395 PRO B C 1
ATOM 7054 O O . PRO B 1 395 ? 12.234 -5.727 19.766 1 90.19 395 PRO B O 1
ATOM 7057 N N . GLY B 1 396 ? 13.664 -5.762 21.5 1 93.94 396 GLY B N 1
ATOM 7058 C CA . GLY B 1 396 ? 13 -6.875 22.156 1 93.94 396 GLY B CA 1
ATOM 7059 C C . GLY B 1 396 ? 13.492 -8.227 21.688 1 93.94 396 GLY B C 1
ATOM 7060 O O . GLY B 1 396 ? 13.141 -9.266 22.266 1 93.94 396 GLY B O 1
ATOM 7061 N N . PHE B 1 397 ? 14.273 -8.234 20.672 1 96.75 397 PHE B N 1
ATOM 7062 C CA . PHE B 1 397 ? 14.805 -9.469 20.094 1 96.75 397 PHE B CA 1
ATOM 7063 C C . PHE B 1 397 ? 16.297 -9.336 19.812 1 96.75 397 PHE B C 1
ATOM 7065 O O . PHE B 1 397 ? 16.688 -9.164 18.656 1 96.75 397 PHE B O 1
ATOM 7072 N N . PRO B 1 398 ? 17.125 -9.539 20.766 1 95.69 398 PRO B N 1
ATOM 7073 C CA . PRO B 1 398 ? 18.547 -9.227 20.672 1 95.69 398 PRO B CA 1
ATOM 7074 C C . PRO B 1 398 ? 19.281 -10.094 19.641 1 95.69 398 PRO B C 1
ATOM 7076 O O . PRO B 1 398 ? 20.375 -9.75 19.203 1 95.69 398 PRO B O 1
ATOM 7079 N N . ASP B 1 399 ? 18.734 -11.219 19.281 1 95.25 399 ASP B N 1
ATOM 7080 C CA . ASP B 1 399 ? 19.406 -12.109 18.328 1 95.25 399 ASP B CA 1
ATOM 7081 C C . ASP B 1 399 ? 18.969 -11.805 16.891 1 95.25 399 ASP B C 1
ATOM 7083 O O . ASP B 1 399 ? 19.375 -12.484 15.961 1 95.25 399 ASP B O 1
ATOM 7087 N N . CYS B 1 400 ? 18.141 -10.828 16.75 1 97.44 400 CYS B N 1
ATOM 7088 C CA . CYS B 1 400 ? 17.641 -10.461 15.43 1 97.44 400 CYS B CA 1
ATOM 7089 C C . CYS B 1 400 ? 18.141 -9.078 15.016 1 97.44 400 CYS B C 1
ATOM 7091 O O . CYS B 1 400 ? 18.156 -8.156 15.836 1 97.44 400 CYS B O 1
ATOM 7093 N N . TYR B 1 401 ? 18.5 -8.961 13.734 1 97.44 401 TYR B N 1
ATOM 7094 C CA . TYR B 1 401 ? 19.078 -7.727 13.227 1 97.44 401 TYR B CA 1
ATOM 7095 C C . TYR B 1 401 ? 18.312 -7.211 12.023 1 97.44 401 TYR B C 1
ATOM 7097 O O . TYR B 1 401 ? 18.031 -7.965 11.086 1 97.44 401 TYR B O 1
ATOM 7105 N N . LEU B 1 402 ? 18.016 -5.949 12.062 1 97.31 402 LEU B N 1
ATOM 7106 C CA . LEU B 1 402 ? 17.297 -5.309 10.961 1 97.31 402 LEU B CA 1
ATOM 7107 C C . LEU B 1 402 ? 18.156 -5.293 9.695 1 97.31 402 LEU B C 1
ATOM 7109 O O . LEU B 1 402 ? 19.344 -5.004 9.75 1 97.31 402 LEU B O 1
ATOM 7113 N N . THR B 1 403 ? 17.516 -5.613 8.586 1 97.25 403 THR B N 1
ATOM 7114 C CA . THR B 1 403 ? 18.219 -5.723 7.305 1 97.25 403 THR B CA 1
ATOM 7115 C C . THR B 1 403 ? 17.266 -5.496 6.145 1 97.25 403 THR B C 1
ATOM 7117 O O . THR B 1 403 ? 16.047 -5.352 6.348 1 97.25 403 THR B O 1
ATOM 7120 N N . THR B 1 404 ? 17.781 -5.328 4.938 1 96.88 404 THR B N 1
ATOM 7121 C CA . THR B 1 404 ? 16.938 -5.109 3.77 1 96.88 404 THR B CA 1
ATOM 7122 C C . THR B 1 404 ? 16.953 -6.332 2.855 1 96.88 404 THR B C 1
ATOM 7124 O O . THR B 1 404 ? 16.266 -6.367 1.84 1 96.88 404 THR B O 1
ATOM 7127 N N . LYS B 1 405 ? 17.703 -7.305 3.131 1 95.75 405 LYS B N 1
ATOM 7128 C CA . LYS B 1 405 ? 17.75 -8.586 2.426 1 95.75 405 LYS B CA 1
ATOM 7129 C C . LYS B 1 405 ? 18.109 -9.719 3.377 1 95.75 405 LYS B C 1
ATOM 7131 O O . LYS B 1 405 ? 18.984 -9.57 4.227 1 95.75 405 LYS B O 1
ATOM 7136 N N . VAL B 1 406 ? 17.391 -10.812 3.189 1 93.88 406 VAL B N 1
ATOM 7137 C CA . VAL B 1 406 ? 17.656 -11.953 4.055 1 93.88 406 VAL B CA 1
ATOM 7138 C C . VAL B 1 406 ? 17.938 -13.188 3.203 1 93.88 406 VAL B C 1
ATOM 7140 O O . VAL B 1 406 ? 17.766 -13.164 1.984 1 93.88 406 VAL B O 1
ATOM 7143 N N . PHE B 1 407 ? 18.406 -14.211 3.854 1 92.31 407 PHE B N 1
ATOM 7144 C CA . PHE B 1 407 ? 18.656 -15.508 3.232 1 92.31 407 PHE B CA 1
ATOM 7145 C C . PHE B 1 407 ? 17.344 -16.188 2.859 1 92.31 407 PHE B C 1
ATOM 7147 O O . PHE B 1 407 ? 16.297 -15.891 3.438 1 92.31 407 PHE B O 1
ATOM 7154 N N . ASN B 1 408 ? 17.453 -17.094 1.856 1 92.19 408 ASN B N 1
ATOM 7155 C CA . ASN B 1 408 ? 16.266 -17.766 1.329 1 92.19 408 ASN B CA 1
ATOM 7156 C C . ASN B 1 408 ? 15.75 -18.828 2.293 1 92.19 408 ASN B C 1
ATOM 7158 O O . ASN B 1 408 ? 15.398 -19.938 1.877 1 92.19 408 ASN B O 1
ATOM 7162 N N . PHE B 1 409 ? 15.898 -18.719 3.482 1 96.19 409 PHE B N 1
ATOM 7163 C CA . PHE B 1 409 ? 15.266 -19.406 4.602 1 96.19 409 PHE B CA 1
ATOM 7164 C C . PHE B 1 409 ? 14.594 -18.406 5.543 1 96.19 409 PHE B C 1
ATOM 7166 O O . PHE B 1 409 ? 15.203 -17.969 6.523 1 96.19 409 PHE B O 1
ATOM 7173 N N . PHE B 1 410 ? 13.359 -18.031 5.176 1 97.25 410 PHE B N 1
ATOM 7174 C CA . PHE B 1 410 ? 12.695 -17 5.945 1 97.25 410 PHE B CA 1
ATOM 7175 C C . PHE B 1 410 ? 11.211 -17.281 6.094 1 97.25 410 PHE B C 1
ATOM 7177 O O . PHE B 1 410 ? 10.641 -18.031 5.293 1 97.25 410 PHE B O 1
ATOM 7184 N N . MET B 1 411 ? 10.688 -16.828 7.145 1 98.62 411 MET B N 1
ATOM 7185 C CA . MET B 1 411 ? 9.258 -16.781 7.41 1 98.62 411 MET B CA 1
ATOM 7186 C C . MET B 1 411 ? 8.719 -15.367 7.289 1 98.62 411 MET B C 1
ATOM 7188 O O . MET B 1 411 ? 9.359 -14.414 7.742 1 98.62 411 MET B O 1
ATOM 7192 N N . GLY B 1 412 ? 7.656 -15.18 6.562 1 98.44 412 GLY B N 1
ATOM 7193 C CA . GLY B 1 412 ? 7.094 -13.852 6.395 1 98.44 412 GLY B CA 1
ATOM 7194 C C . GLY B 1 412 ? 5.578 -13.836 6.43 1 98.44 412 GLY B C 1
ATOM 7195 O O . GLY B 1 412 ? 4.938 -14.883 6.293 1 98.44 412 GLY B O 1
ATOM 7196 N N . ARG B 1 413 ? 5.066 -12.695 6.703 1 97.75 413 ARG B N 1
ATOM 7197 C CA . ARG B 1 413 ? 3.623 -12.508 6.617 1 97.75 413 ARG B CA 1
ATOM 7198 C C . ARG B 1 413 ? 3.131 -12.695 5.184 1 97.75 413 ARG B C 1
ATOM 7200 O O . ARG B 1 413 ? 3.572 -11.992 4.273 1 97.75 413 ARG B O 1
ATOM 7207 N N . SER B 1 414 ? 2.145 -13.555 5.023 1 97.38 414 SER B N 1
ATOM 7208 C CA . SER B 1 414 ? 1.739 -14.031 3.709 1 97.38 414 SER B CA 1
ATOM 7209 C C . SER B 1 414 ? 1.214 -12.891 2.842 1 97.38 414 SER B C 1
ATOM 7211 O O . SER B 1 414 ? 1.604 -12.758 1.68 1 97.38 414 SER B O 1
ATOM 7213 N N . ASP B 1 415 ? 0.389 -12.07 3.408 1 95.06 415 ASP B N 1
ATOM 7214 C CA . ASP B 1 415 ? -0.218 -10.984 2.639 1 95.06 415 ASP B CA 1
ATOM 7215 C C . ASP B 1 415 ? 0.828 -9.961 2.217 1 95.06 415 ASP B C 1
ATOM 7217 O O . ASP B 1 415 ? 0.778 -9.438 1.103 1 95.06 415 ASP B O 1
ATOM 7221 N N . GLU B 1 416 ? 1.758 -9.695 3.1 1 96.5 416 GLU B N 1
ATOM 7222 C CA . GLU B 1 416 ? 2.779 -8.695 2.797 1 96.5 416 GLU B CA 1
ATOM 7223 C C . GLU B 1 416 ? 3.717 -9.18 1.695 1 96.5 416 GLU B C 1
ATOM 7225 O O . GLU B 1 416 ? 4.027 -8.438 0.761 1 96.5 416 GLU B O 1
ATOM 7230 N N . ILE B 1 417 ? 4.137 -10.422 1.772 1 97.25 417 ILE B N 1
ATOM 7231 C CA . ILE B 1 417 ? 5.023 -10.984 0.764 1 97.25 417 ILE B CA 1
ATOM 7232 C C . ILE B 1 417 ? 4.297 -11.078 -0.575 1 97.25 417 ILE B C 1
ATOM 7234 O O . ILE B 1 417 ? 4.855 -10.727 -1.617 1 97.25 417 ILE B O 1
ATOM 7238 N N . ARG B 1 418 ? 3.115 -11.508 -0.519 1 95.94 418 ARG B N 1
ATOM 7239 C CA . ARG B 1 418 ? 2.316 -11.617 -1.735 1 95.94 418 ARG B CA 1
ATOM 7240 C C . ARG B 1 418 ? 2.115 -10.25 -2.383 1 95.94 418 ARG B C 1
ATOM 7242 O O . ARG B 1 418 ? 2.135 -10.133 -3.609 1 95.94 418 ARG B O 1
ATOM 7249 N N . SER B 1 419 ? 1.928 -9.234 -1.574 1 95.5 419 SER B N 1
ATOM 7250 C CA . SER B 1 419 ? 1.68 -7.898 -2.107 1 95.5 419 SER B CA 1
ATOM 7251 C C . SER B 1 419 ? 2.898 -7.367 -2.85 1 95.5 419 SER B C 1
ATOM 7253 O O . SER B 1 419 ? 2.764 -6.609 -3.812 1 95.5 419 SER B O 1
ATOM 7255 N N . VAL B 1 420 ? 4.086 -7.734 -2.406 1 95.94 420 VAL B N 1
ATOM 7256 C CA . VAL B 1 420 ? 5.301 -7.352 -3.117 1 95.94 420 VAL B CA 1
ATOM 7257 C C . VAL B 1 420 ? 5.426 -8.172 -4.402 1 95.94 420 VAL B C 1
ATOM 7259 O O . VAL B 1 420 ? 5.652 -7.613 -5.48 1 95.94 420 VAL B O 1
ATOM 7262 N N . GLY B 1 421 ? 5.227 -9.438 -4.234 1 94.19 421 GLY B N 1
ATOM 7263 C CA . GLY B 1 421 ? 5.277 -10.344 -5.371 1 94.19 421 GLY B CA 1
ATOM 7264 C C . GLY B 1 421 ? 6.688 -10.609 -5.863 1 94.19 421 GLY B C 1
ATOM 7265 O O . GLY B 1 421 ? 7.617 -9.883 -5.512 1 94.19 421 GLY B O 1
ATOM 7266 N N . PHE B 1 422 ? 6.836 -11.672 -6.637 1 95.56 422 PHE B N 1
ATOM 7267 C CA . PHE B 1 422 ? 8.047 -12.047 -7.359 1 95.56 422 PHE B CA 1
ATOM 7268 C C . PHE B 1 422 ? 7.848 -11.906 -8.859 1 95.56 422 PHE B C 1
ATOM 7270 O O . PHE B 1 422 ? 7.055 -12.633 -9.461 1 95.56 422 PHE B O 1
ATOM 7277 N N . TYR B 1 423 ? 8.562 -10.977 -9.43 1 94.69 423 TYR B N 1
ATOM 7278 C CA . TYR B 1 423 ? 8.367 -10.703 -10.852 1 94.69 423 TYR B CA 1
ATOM 7279 C C . TYR B 1 423 ? 8.859 -11.867 -11.703 1 94.69 423 TYR B C 1
ATOM 7281 O O . TYR B 1 423 ? 10.062 -12.148 -11.75 1 94.69 423 TYR B O 1
ATOM 7289 N N . PRO B 1 424 ? 8 -12.492 -12.445 1 94.12 424 PRO B N 1
ATOM 7290 C CA . PRO B 1 424 ? 8.336 -13.766 -13.094 1 94.12 424 PRO B CA 1
ATOM 7291 C C . PRO B 1 424 ? 9.391 -13.609 -14.188 1 94.12 424 PRO B C 1
ATOM 7293 O O . PRO B 1 424 ? 9.969 -14.602 -14.633 1 94.12 424 PRO B O 1
ATOM 7296 N N . ALA B 1 425 ? 9.625 -12.477 -14.633 1 90.69 425 ALA B N 1
ATOM 7297 C CA . ALA B 1 425 ? 10.656 -12.281 -15.648 1 90.69 425 ALA B CA 1
ATOM 7298 C C . ALA B 1 425 ? 12.016 -12.742 -15.141 1 90.69 425 ALA B C 1
ATOM 7300 O O . ALA B 1 425 ? 12.906 -13.055 -15.938 1 90.69 425 ALA B O 1
ATOM 7301 N N . TYR B 1 426 ? 12.211 -12.758 -13.867 1 90.75 426 TYR B N 1
ATOM 7302 C CA . TYR B 1 426 ? 13.438 -13.289 -13.273 1 90.75 426 TYR B CA 1
ATOM 7303 C C . TYR B 1 426 ? 13.367 -14.812 -13.172 1 90.75 426 TYR B C 1
ATOM 7305 O O . TYR B 1 426 ? 12.992 -15.352 -12.133 1 90.75 426 TYR B O 1
ATOM 7313 N N . SER B 1 427 ? 13.922 -15.516 -14.156 1 86.69 427 SER B N 1
ATOM 7314 C CA . SER B 1 427 ? 13.617 -16.938 -14.336 1 86.69 427 SER B CA 1
ATOM 7315 C C . SER B 1 427 ? 14.773 -17.812 -13.859 1 86.69 427 SER B C 1
ATOM 7317 O O . SER B 1 427 ? 14.594 -19 -13.617 1 86.69 427 SER B O 1
ATOM 7319 N N . ARG B 1 428 ? 15.953 -17.266 -13.672 1 83.31 428 ARG B N 1
ATOM 7320 C CA . ARG B 1 428 ? 17.078 -18.141 -13.352 1 83.31 428 ARG B CA 1
ATOM 7321 C C . ARG B 1 428 ? 17.641 -17.812 -11.969 1 83.31 428 ARG B C 1
ATOM 7323 O O . ARG B 1 428 ? 17.688 -18.672 -11.094 1 83.31 428 ARG B O 1
ATOM 7330 N N . TYR B 1 429 ? 18.125 -16.609 -11.883 1 80.12 429 TYR B N 1
ATOM 7331 C CA . TYR B 1 429 ? 18.578 -16.156 -10.57 1 80.12 429 TYR B CA 1
ATOM 7332 C C . TYR B 1 429 ? 18.141 -14.711 -10.312 1 80.12 429 TYR B C 1
ATOM 7334 O O . TYR B 1 429 ? 18.094 -13.898 -11.242 1 80.12 429 TYR B O 1
ATOM 7342 N N . ALA B 1 430 ? 17.656 -14.539 -9.18 1 81.94 430 ALA B N 1
ATOM 7343 C CA . ALA B 1 430 ? 17.25 -13.211 -8.727 1 81.94 430 ALA B CA 1
ATOM 7344 C C . ALA B 1 430 ? 17.312 -13.117 -7.203 1 81.94 430 ALA B C 1
ATOM 7346 O O . ALA B 1 430 ? 16.281 -13.203 -6.531 1 81.94 430 ALA B O 1
ATOM 7347 N N . ASP B 1 431 ? 18.391 -12.844 -6.66 1 79.62 431 ASP B N 1
ATOM 7348 C CA . ASP B 1 431 ? 18.562 -12.867 -5.211 1 79.62 431 ASP B CA 1
ATOM 7349 C C . ASP B 1 431 ? 18.297 -11.5 -4.598 1 79.62 431 ASP B C 1
ATOM 7351 O O . ASP B 1 431 ? 18.031 -11.391 -3.398 1 79.62 431 ASP B O 1
ATOM 7355 N N . ARG B 1 432 ? 18.375 -10.555 -5.469 1 89.25 432 ARG B N 1
ATOM 7356 C CA . ARG B 1 432 ? 18.328 -9.211 -4.906 1 89.25 432 ARG B CA 1
ATOM 7357 C C . ARG B 1 432 ? 17.062 -8.469 -5.348 1 89.25 432 ARG B C 1
ATOM 7359 O O . ARG B 1 432 ? 16.625 -7.531 -4.68 1 89.25 432 ARG B O 1
ATOM 7366 N N . GLU B 1 433 ? 16.5 -8.922 -6.43 1 92.19 433 GLU B N 1
ATOM 7367 C CA . GLU B 1 433 ? 15.461 -8.156 -7.105 1 92.19 433 GLU B CA 1
ATOM 7368 C C . GLU B 1 433 ? 14.188 -8.117 -6.273 1 92.19 433 GLU B C 1
ATOM 7370 O O . GLU B 1 433 ? 13.492 -7.102 -6.238 1 92.19 433 GLU B O 1
ATOM 7375 N N . PHE B 1 434 ? 13.906 -9.234 -5.617 1 94.94 434 PHE B N 1
ATOM 7376 C CA . PHE B 1 434 ? 12.75 -9.227 -4.734 1 94.94 434 PHE B CA 1
ATOM 7377 C C . PHE B 1 434 ? 12.906 -8.172 -3.641 1 94.94 434 PHE B C 1
ATOM 7379 O O . PHE B 1 434 ? 11.961 -7.441 -3.338 1 94.94 434 PHE B O 1
ATOM 7386 N N . TYR B 1 435 ? 14.023 -8.141 -3.076 1 95.81 435 TYR B N 1
ATOM 7387 C CA . TYR B 1 435 ? 14.273 -7.25 -1.952 1 95.81 435 TYR B CA 1
ATOM 7388 C C . TYR B 1 435 ? 14.344 -5.797 -2.414 1 95.81 435 TYR B C 1
ATOM 7390 O O . TYR B 1 435 ? 13.992 -4.883 -1.665 1 95.81 435 TYR B O 1
ATOM 7398 N N . LEU B 1 436 ? 14.82 -5.609 -3.627 1 94.69 436 LEU B N 1
ATOM 7399 C CA . LEU B 1 436 ? 14.758 -4.27 -4.199 1 94.69 436 LEU B CA 1
ATOM 7400 C C . LEU B 1 436 ? 13.312 -3.771 -4.258 1 94.69 436 LEU B C 1
ATOM 7402 O O . LEU B 1 436 ? 13.031 -2.643 -3.855 1 94.69 436 LEU B O 1
ATOM 7406 N N . GLU B 1 437 ? 12.414 -4.621 -4.695 1 94.94 437 GLU B N 1
ATOM 7407 C CA . GLU B 1 437 ? 11.016 -4.23 -4.812 1 94.94 437 GLU B CA 1
ATOM 7408 C C . GLU B 1 437 ? 10.336 -4.188 -3.443 1 94.94 437 GLU B C 1
ATOM 7410 O O . GLU B 1 437 ? 9.273 -3.59 -3.291 1 94.94 437 GLU B O 1
ATOM 7415 N N . ALA B 1 438 ? 10.969 -4.809 -2.479 1 96.75 438 ALA B N 1
ATOM 7416 C CA . ALA B 1 438 ? 10.43 -4.844 -1.121 1 96.75 438 ALA B CA 1
ATOM 7417 C C . ALA B 1 438 ? 10.891 -3.635 -0.316 1 96.75 438 ALA B C 1
ATOM 7419 O O . ALA B 1 438 ? 10.383 -3.375 0.776 1 96.75 438 ALA B O 1
ATOM 7420 N N . LEU B 1 439 ? 11.852 -2.855 -0.844 1 96.44 439 LEU B N 1
ATOM 7421 C CA . LEU B 1 439 ? 12.359 -1.7 -0.115 1 96.44 439 LEU B CA 1
ATOM 7422 C C . LEU B 1 439 ? 11.227 -0.753 0.262 1 96.44 439 LEU B C 1
ATOM 7424 O O . LEU B 1 439 ? 10.391 -0.409 -0.58 1 96.44 439 LEU B O 1
ATOM 7428 N N . GLY B 1 440 ? 11.18 -0.436 1.572 1 95.44 440 GLY B N 1
ATOM 7429 C CA . GLY B 1 440 ? 10.18 0.501 2.059 1 95.44 440 GLY B CA 1
ATOM 7430 C C . GLY B 1 440 ? 8.812 -0.132 2.26 1 95.44 440 GLY B C 1
ATOM 7431 O O . GLY B 1 440 ? 7.871 0.536 2.689 1 95.44 440 GLY B O 1
ATOM 7432 N N . LYS B 1 441 ? 8.719 -1.417 1.959 1 95.94 441 LYS B N 1
ATOM 7433 C CA . LYS B 1 441 ? 7.434 -2.094 2.088 1 95.94 441 LYS B CA 1
ATOM 7434 C C . LYS B 1 441 ? 7.473 -3.143 3.195 1 95.94 441 LYS B C 1
ATOM 7436 O O . LYS B 1 441 ? 6.496 -3.314 3.93 1 95.94 441 LYS B O 1
ATOM 7441 N N . LEU B 1 442 ? 8.609 -3.793 3.307 1 97.06 442 LEU B N 1
ATOM 7442 C CA . LEU B 1 442 ? 8.711 -4.879 4.277 1 97.06 442 LEU B CA 1
ATOM 7443 C C . LEU B 1 442 ? 9.758 -4.559 5.34 1 97.06 442 LEU B C 1
ATOM 7445 O O . LEU B 1 442 ? 10.867 -4.137 5.016 1 97.06 442 LEU B O 1
ATOM 7449 N N . ARG B 1 443 ? 9.391 -4.738 6.539 1 96.88 443 ARG B N 1
ATOM 7450 C CA . ARG B 1 443 ? 10.344 -4.762 7.641 1 96.88 443 ARG B CA 1
ATOM 7451 C C . ARG B 1 443 ? 10.953 -6.148 7.812 1 96.88 443 ARG B C 1
ATOM 7453 O O . ARG B 1 443 ? 10.234 -7.121 8.055 1 96.88 443 ARG B O 1
ATOM 7460 N N . MET B 1 444 ? 12.266 -6.195 7.715 1 97.75 444 MET B N 1
ATOM 7461 C CA . MET B 1 444 ? 12.883 -7.52 7.723 1 97.75 444 MET B CA 1
ATOM 7462 C C . MET B 1 444 ? 14 -7.598 8.758 1 97.75 444 MET B C 1
ATOM 7464 O O . MET B 1 444 ? 14.68 -6.602 9.023 1 97.75 444 MET B O 1
ATOM 7468 N N . ALA B 1 445 ? 14.211 -8.797 9.258 1 98.25 445 ALA B N 1
ATOM 7469 C CA . ALA B 1 445 ? 15.32 -9.062 10.164 1 98.25 445 ALA B CA 1
ATOM 7470 C C . ALA B 1 445 ? 15.883 -10.461 9.945 1 98.25 445 ALA B C 1
ATOM 7472 O O . ALA B 1 445 ? 15.172 -11.359 9.5 1 98.25 445 ALA B O 1
ATOM 7473 N N . ALA B 1 446 ? 17.125 -10.57 10.148 1 97.5 446 ALA B N 1
ATOM 7474 C CA . ALA B 1 446 ? 17.797 -11.859 10.211 1 97.5 446 ALA B CA 1
ATOM 7475 C C . ALA B 1 446 ? 18.109 -12.25 11.656 1 97.5 446 ALA B C 1
ATOM 7477 O O . ALA B 1 446 ? 18.594 -11.438 12.43 1 97.5 446 ALA B O 1
ATOM 7478 N N . CYS B 1 447 ? 17.797 -13.445 11.984 1 96.5 447 CYS B N 1
ATOM 7479 C CA . CYS B 1 447 ? 17.922 -13.852 13.375 1 96.5 447 CYS B CA 1
ATOM 7480 C C . CYS B 1 447 ? 18.922 -15 13.531 1 96.5 447 CYS B C 1
ATOM 7482 O O . CYS B 1 447 ? 18.953 -15.906 12.703 1 96.5 447 CYS B O 1
ATOM 7484 N N . LYS B 1 448 ? 19.609 -14.906 14.578 1 93.5 448 LYS B N 1
ATOM 7485 C CA . LYS B 1 448 ? 20.516 -15.992 14.969 1 93.5 448 LYS B CA 1
ATOM 7486 C C . LYS B 1 448 ? 19.766 -17.094 15.695 1 93.5 448 LYS B C 1
ATOM 7488 O O . LYS B 1 448 ? 18.625 -16.891 16.141 1 93.5 448 LYS B O 1
ATOM 7493 N N . GLY B 1 449 ? 20.328 -18.312 15.734 1 91.06 449 GLY B N 1
ATOM 7494 C CA . GLY B 1 449 ? 19.812 -19.391 16.562 1 91.06 449 GLY B CA 1
ATOM 7495 C C . GLY B 1 449 ? 18.812 -20.281 15.844 1 91.06 449 GLY B C 1
ATOM 7496 O O . GLY B 1 449 ? 18.297 -21.234 16.406 1 91.06 449 GLY B O 1
ATOM 7497 N N . ILE B 1 450 ? 18.438 -20 14.711 1 94.44 450 ILE B N 1
ATOM 7498 C CA . ILE B 1 450 ? 17.562 -20.828 13.891 1 94.44 450 ILE B CA 1
ATOM 7499 C C . ILE B 1 450 ? 18.328 -21.328 12.672 1 94.44 450 ILE B C 1
ATOM 7501 O O . ILE B 1 450 ? 18.719 -20.531 11.812 1 94.44 450 ILE B O 1
ATOM 7505 N N . HIS B 1 451 ? 18.453 -22.594 12.547 1 94.69 451 HIS B N 1
ATOM 7506 C CA . HIS B 1 451 ? 19.328 -23.125 11.508 1 94.69 451 HIS B CA 1
ATOM 7507 C C . HIS B 1 451 ? 18.578 -24.141 10.633 1 94.69 451 HIS B C 1
ATOM 7509 O O . HIS B 1 451 ? 17.656 -24.812 11.109 1 94.69 451 HIS B O 1
ATOM 7515 N N . ILE B 1 452 ? 18.984 -24.203 9.438 1 96.19 452 ILE B N 1
ATOM 7516 C CA . ILE B 1 452 ? 18.484 -25.219 8.508 1 96.19 452 ILE B CA 1
ATOM 7517 C C . ILE B 1 452 ? 19.656 -25.828 7.746 1 96.19 452 ILE B C 1
ATOM 7519 O O . ILE B 1 452 ? 20.672 -25.156 7.5 1 96.19 452 ILE B O 1
ATOM 7523 N N . GLY B 1 453 ? 19.547 -27.109 7.461 1 94.25 453 GLY B N 1
ATOM 7524 C CA . GLY B 1 453 ? 20.562 -27.766 6.656 1 94.25 453 GLY B CA 1
ATOM 7525 C C . GLY B 1 453 ? 20.469 -27.438 5.18 1 94.25 453 GLY B C 1
ATOM 7526 O O . GLY B 1 453 ? 19.391 -27.094 4.688 1 94.25 453 GLY B O 1
ATOM 7527 N N . HIS B 1 454 ? 21.578 -27.516 4.508 1 91.25 454 HIS B N 1
ATOM 7528 C CA . HIS B 1 454 ? 21.656 -27.266 3.07 1 91.25 454 HIS B CA 1
ATOM 7529 C C . HIS B 1 454 ? 22.375 -28.406 2.359 1 91.25 454 HIS B C 1
ATOM 7531 O O . HIS B 1 454 ? 23.594 -28.578 2.502 1 91.25 454 HIS B O 1
ATOM 7537 N N . ASN B 1 455 ? 21.641 -29.172 1.667 1 84.81 455 ASN B N 1
ATOM 7538 C CA . ASN B 1 455 ? 22.188 -30.281 0.903 1 84.81 455 ASN B CA 1
ATOM 7539 C C . ASN B 1 455 ? 22.25 -29.953 -0.587 1 84.81 455 ASN B C 1
ATOM 7541 O O . ASN B 1 455 ? 21.359 -30.344 -1.349 1 84.81 455 ASN B O 1
ATOM 7545 N N . GLN B 1 456 ? 23.266 -29.375 -0.992 1 77.12 456 GLN B N 1
ATOM 7546 C CA . GLN B 1 456 ? 23.359 -28.875 -2.354 1 77.12 456 GLN B CA 1
ATOM 7547 C C . GLN B 1 456 ? 23.688 -29.984 -3.34 1 77.12 456 GLN B C 1
ATOM 7549 O O . GLN B 1 456 ? 24.75 -30.609 -3.258 1 77.12 456 GLN B O 1
ATOM 7554 N N . THR B 1 457 ? 22.703 -30.672 -3.799 1 74.38 457 THR B N 1
ATOM 7555 C CA . THR B 1 457 ? 22.906 -31.656 -4.855 1 74.38 457 THR B CA 1
ATOM 7556 C C . THR B 1 457 ? 22.547 -31.078 -6.219 1 74.38 457 THR B C 1
ATOM 7558 O O . THR B 1 457 ? 21.484 -30.484 -6.387 1 74.38 457 THR B O 1
ATOM 7561 N N . ARG B 1 458 ? 23.578 -31 -7.121 1 73.81 458 ARG B N 1
ATOM 7562 C CA . ARG B 1 458 ? 23.312 -30.516 -8.469 1 73.81 458 ARG B CA 1
ATOM 7563 C C . ARG B 1 458 ? 23.641 -31.562 -9.516 1 73.81 458 ARG B C 1
ATOM 7565 O O . ARG B 1 458 ? 24.812 -31.938 -9.688 1 73.81 458 ARG B O 1
ATOM 7572 N N . ASN B 1 459 ? 22.484 -32.094 -10.062 1 77.19 459 ASN B N 1
ATOM 7573 C CA . ASN B 1 459 ? 22.703 -33.031 -11.141 1 77.19 459 ASN B CA 1
ATOM 7574 C C . ASN B 1 459 ? 23.047 -32.344 -12.453 1 77.19 459 ASN B C 1
ATOM 7576 O O . ASN B 1 459 ? 22.984 -31.125 -12.547 1 77.19 459 ASN B O 1
ATOM 7580 N N . ARG B 1 460 ? 23.531 -33.062 -13.406 1 75.5 460 ARG B N 1
ATOM 7581 C CA . ARG B 1 460 ? 24.031 -32.562 -14.672 1 75.5 460 ARG B CA 1
ATOM 7582 C C . ARG B 1 460 ? 22.938 -31.828 -15.438 1 75.5 460 ARG B C 1
ATOM 7584 O O . ARG B 1 460 ? 23.172 -30.75 -15.992 1 75.5 460 ARG B O 1
ATOM 7591 N N . GLU B 1 461 ? 21.766 -32.406 -15.469 1 79.44 461 GLU B N 1
ATOM 7592 C CA . GLU B 1 461 ? 20.672 -31.812 -16.219 1 79.44 461 GLU B CA 1
ATOM 7593 C C . GLU B 1 461 ? 20.266 -30.453 -15.641 1 79.44 461 GLU B C 1
ATOM 7595 O O . GLU B 1 461 ? 20.047 -29.5 -16.391 1 79.44 461 GLU B O 1
ATOM 7600 N N . TYR B 1 462 ? 20.188 -30.391 -14.477 1 80.38 462 TYR B N 1
ATOM 7601 C CA . TYR B 1 462 ? 19.859 -29.156 -13.781 1 80.38 462 TYR B CA 1
ATOM 7602 C C . TYR B 1 462 ? 20.891 -28.062 -14.086 1 80.38 462 TYR B C 1
ATOM 7604 O O . TYR B 1 462 ? 20.531 -26.922 -14.352 1 80.38 462 TYR B O 1
ATOM 7612 N N . LYS B 1 463 ? 22.125 -28.391 -14.102 1 76.19 463 LYS B N 1
ATOM 7613 C CA . LYS B 1 463 ? 23.203 -27.438 -14.328 1 76.19 463 LYS B CA 1
ATOM 7614 C C . LYS B 1 463 ? 23.141 -26.859 -15.734 1 76.19 463 LYS B C 1
ATOM 7616 O O . LYS B 1 463 ? 23.5 -25.688 -15.938 1 76.19 463 LYS B O 1
ATOM 7621 N N . LYS B 1 464 ? 22.688 -27.688 -16.609 1 76.44 464 LYS B N 1
ATOM 7622 C CA . LYS B 1 464 ? 22.547 -27.219 -17.984 1 76.44 464 LYS B CA 1
ATOM 7623 C C . LYS B 1 464 ? 21.578 -26.062 -18.094 1 76.44 464 LYS B C 1
ATOM 7625 O O . LYS B 1 464 ? 21.828 -25.094 -18.812 1 76.44 464 LYS B O 1
ATOM 7630 N N . TYR B 1 465 ? 20.516 -26.188 -17.422 1 76.44 465 TYR B N 1
ATOM 7631 C CA . TYR B 1 465 ? 19.484 -25.156 -17.484 1 76.44 465 TYR B CA 1
ATOM 7632 C C . TYR B 1 465 ? 19.859 -23.953 -16.625 1 76.44 465 TYR B C 1
ATOM 7634 O O . TYR B 1 465 ? 19.578 -22.812 -16.984 1 76.44 465 TYR B O 1
ATOM 7642 N N . ARG B 1 466 ? 20.5 -24.203 -15.594 1 70.38 466 ARG B N 1
ATOM 7643 C CA . ARG B 1 466 ? 20.844 -23.109 -14.68 1 70.38 466 ARG B CA 1
ATOM 7644 C C . ARG B 1 466 ? 22.047 -22.328 -15.188 1 70.38 466 ARG B C 1
ATOM 7646 O O . ARG B 1 466 ? 22.094 -21.109 -15.07 1 70.38 466 ARG B O 1
ATOM 7653 N N . TYR B 1 467 ? 23.062 -23.031 -15.781 1 62.78 467 TYR B N 1
ATOM 7654 C CA . TYR B 1 467 ? 24.344 -22.391 -16.062 1 62.78 467 TYR B CA 1
ATOM 7655 C C . TYR B 1 467 ? 24.672 -22.453 -17.547 1 62.78 467 TYR B C 1
ATOM 7657 O O . TYR B 1 467 ? 25.781 -22.094 -17.953 1 62.78 467 TYR B O 1
ATOM 7665 N N . GLY B 1 468 ? 23.797 -22.953 -18.328 1 59.16 468 GLY B N 1
ATOM 7666 C CA . GLY B 1 468 ? 24.219 -22.953 -19.719 1 59.16 468 GLY B CA 1
ATOM 7667 C C . GLY B 1 468 ? 24.719 -21.609 -20.188 1 59.16 468 GLY B C 1
ATOM 7668 O O . GLY B 1 468 ? 24.062 -20.578 -19.969 1 59.16 468 GLY B O 1
ATOM 7669 N N . ARG B 1 469 ? 26.047 -21.531 -20.625 1 56.22 469 ARG B N 1
ATOM 7670 C CA . ARG B 1 469 ? 26.859 -20.328 -20.828 1 56.22 469 ARG B CA 1
ATOM 7671 C C . ARG B 1 469 ? 26.078 -19.266 -21.609 1 56.22 469 ARG B C 1
ATOM 7673 O O . ARG B 1 469 ? 25.953 -18.141 -21.156 1 56.22 469 ARG B O 1
ATOM 7680 N N . ASP B 1 470 ? 25.781 -19.641 -22.906 1 55.16 470 ASP B N 1
ATOM 7681 C CA . ASP B 1 470 ? 25.109 -18.672 -23.766 1 55.16 470 ASP B CA 1
ATOM 7682 C C . ASP B 1 470 ? 23.797 -18.188 -23.125 1 55.16 470 ASP B C 1
ATOM 7684 O O . ASP B 1 470 ? 23.484 -17 -23.156 1 55.16 470 ASP B O 1
ATOM 7688 N N . GLN B 1 471 ? 23.375 -18.984 -22.297 1 68.75 471 GLN B N 1
ATOM 7689 C CA . GLN B 1 471 ? 22.094 -18.688 -21.672 1 68.75 471 GLN B CA 1
ATOM 7690 C C . GLN B 1 471 ? 22.266 -17.766 -20.469 1 68.75 471 GLN B C 1
ATOM 7692 O O . GLN B 1 471 ? 21.453 -16.859 -20.25 1 68.75 471 GLN B O 1
ATOM 7697 N N . GLU B 1 472 ? 23.516 -17.891 -20.062 1 76.31 472 GLU B N 1
ATOM 7698 C CA . GLU B 1 472 ? 23.766 -17.078 -18.875 1 76.31 472 GLU B CA 1
ATOM 7699 C C . GLU B 1 472 ? 24.031 -15.625 -19.25 1 76.31 472 GLU B C 1
ATOM 7701 O O . GLU B 1 472 ? 23.516 -14.703 -18.609 1 76.31 472 GLU B O 1
ATOM 7706 N N . GLU B 1 473 ? 24.844 -15.445 -20.25 1 77.12 473 GLU B N 1
ATOM 7707 C CA . GLU B 1 473 ? 25.156 -14.086 -20.672 1 77.12 473 GLU B CA 1
ATOM 7708 C C . GLU B 1 473 ? 23.906 -13.367 -21.172 1 77.12 473 GLU B C 1
ATOM 7710 O O . GLU B 1 473 ? 23.703 -12.188 -20.859 1 77.12 473 GLU B O 1
ATOM 7715 N N . ASN B 1 474 ? 23.172 -14.125 -21.859 1 81.56 474 ASN B N 1
ATOM 7716 C CA . ASN B 1 474 ? 21.938 -13.547 -22.359 1 81.56 474 ASN B CA 1
ATOM 7717 C C . ASN B 1 474 ? 20.984 -13.195 -21.219 1 81.56 474 ASN B C 1
ATOM 7719 O O . ASN B 1 474 ? 20.312 -12.164 -21.25 1 81.56 474 ASN B O 1
ATOM 7723 N N . TYR B 1 475 ? 21.016 -14.039 -20.297 1 85.31 475 TYR B N 1
ATOM 7724 C CA . TYR B 1 475 ? 20.156 -13.797 -19.141 1 85.31 475 TYR B CA 1
ATOM 7725 C C . TYR B 1 475 ? 20.625 -12.586 -18.344 1 85.31 475 TYR B C 1
ATOM 7727 O O . TYR B 1 475 ? 19.828 -11.766 -17.906 1 85.31 475 TYR B O 1
ATOM 7735 N N . LYS B 1 476 ? 21.891 -12.422 -18.219 1 82.12 476 LYS B N 1
ATOM 7736 C CA . LYS B 1 476 ? 22.453 -11.266 -17.516 1 82.12 476 LYS B CA 1
ATOM 7737 C C . LYS B 1 476 ? 22.047 -9.961 -18.203 1 82.12 476 LYS B C 1
ATOM 7739 O O . LYS B 1 476 ? 21.641 -9.008 -17.531 1 82.12 476 LYS B O 1
ATOM 7744 N N . LYS B 1 477 ? 22.172 -9.977 -19.469 1 82.06 477 LYS B N 1
ATOM 7745 C CA . LYS B 1 477 ? 21.781 -8.797 -20.234 1 82.06 477 LYS B CA 1
ATOM 7746 C C . LYS B 1 477 ? 20.281 -8.508 -20.062 1 82.06 477 LYS B C 1
ATOM 7748 O O . LYS B 1 477 ? 19.891 -7.348 -19.938 1 82.06 477 LYS B O 1
ATOM 7753 N N . TYR B 1 478 ? 19.609 -9.555 -20.062 1 85.25 478 TYR B N 1
ATOM 7754 C CA . TYR B 1 478 ? 18.156 -9.422 -19.922 1 85.25 478 TYR B CA 1
ATOM 7755 C C . TYR B 1 478 ? 17.797 -8.82 -18.562 1 85.25 478 TYR B C 1
ATOM 7757 O O . TYR B 1 478 ? 17 -7.879 -18.5 1 85.25 478 TYR B O 1
ATOM 7765 N N . ILE B 1 479 ? 18.391 -9.266 -17.562 1 86 479 ILE B N 1
ATOM 7766 C CA . ILE B 1 479 ? 18.062 -8.805 -16.219 1 86 479 ILE B CA 1
ATOM 7767 C C . ILE B 1 479 ? 18.516 -7.352 -16.047 1 86 479 ILE B C 1
ATOM 7769 O O . ILE B 1 479 ? 17.844 -6.57 -15.359 1 86 479 ILE B O 1
ATOM 7773 N N . MET B 1 480 ? 19.578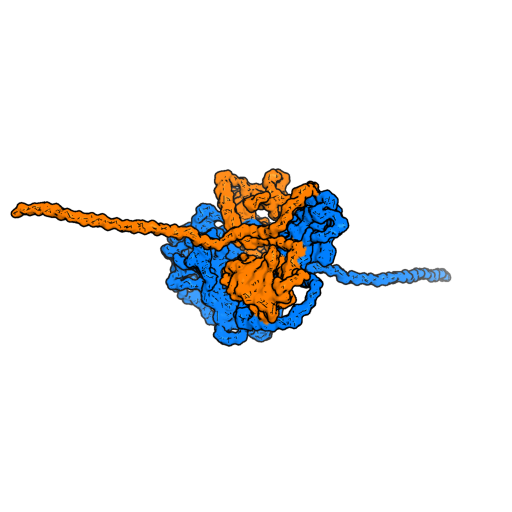 -7.012 -16.672 1 84.44 480 MET B N 1
ATOM 7774 C CA . MET B 1 480 ? 20.031 -5.629 -16.609 1 84.44 480 MET B CA 1
ATOM 7775 C C . MET B 1 480 ? 19.016 -4.688 -17.25 1 84.44 480 MET B C 1
ATOM 7777 O O . MET B 1 480 ? 18.734 -3.615 -16.703 1 84.44 480 MET B O 1
ATOM 7781 N N . ARG B 1 481 ? 18.5 -5.172 -18.281 1 86.88 481 ARG B N 1
ATOM 7782 C CA . ARG B 1 481 ? 17.5 -4.367 -18.953 1 86.88 481 ARG B CA 1
ATOM 7783 C C . ARG B 1 481 ? 16.234 -4.246 -18.109 1 86.88 481 ARG B C 1
ATOM 7785 O O . ARG B 1 481 ? 15.625 -3.174 -18.031 1 86.88 481 ARG B O 1
ATOM 7792 N N . VAL B 1 482 ? 15.906 -5.324 -17.5 1 90.25 482 VAL B N 1
ATOM 7793 C CA . VAL B 1 482 ? 14.711 -5.328 -16.656 1 90.25 482 VAL B CA 1
ATOM 7794 C C . VAL B 1 482 ? 14.906 -4.379 -15.484 1 90.25 482 VAL B C 1
ATOM 7796 O O . VAL B 1 482 ? 14.039 -3.557 -15.188 1 90.25 482 VAL B O 1
ATOM 7799 N N . ASN B 1 483 ? 16.062 -4.43 -14.922 1 89.44 483 ASN B N 1
ATOM 7800 C CA . ASN B 1 483 ? 16.344 -3.559 -13.781 1 89.44 483 ASN B CA 1
ATOM 7801 C C . ASN B 1 483 ? 16.359 -2.09 -14.203 1 89.44 483 ASN B C 1
ATOM 7803 O O . ASN B 1 483 ? 15.828 -1.232 -13.492 1 89.44 483 ASN B O 1
ATOM 7807 N N . TYR B 1 484 ? 16.969 -1.848 -15.312 1 91.06 484 TYR B N 1
ATOM 7808 C CA . TYR B 1 484 ? 17.016 -0.483 -15.828 1 91.06 484 TYR B CA 1
ATOM 7809 C C . TYR B 1 484 ? 15.617 0.098 -15.969 1 91.06 484 TYR B C 1
ATOM 7811 O O . TYR B 1 484 ? 15.359 1.231 -15.562 1 91.06 484 TYR B O 1
ATOM 7819 N N . PHE B 1 485 ? 14.758 -0.683 -16.5 1 93.12 485 PHE B N 1
ATOM 7820 C CA . PHE B 1 485 ? 13.43 -0.187 -16.828 1 93.12 485 PHE B CA 1
ATOM 7821 C C . PHE B 1 485 ? 12.508 -0.257 -15.609 1 93.12 485 PHE B C 1
ATOM 7823 O O . PHE B 1 485 ? 11.992 0.765 -15.156 1 93.12 485 PHE B O 1
ATOM 7830 N N . ARG B 1 486 ? 12.383 -1.429 -15.047 1 94.12 486 ARG B N 1
ATOM 7831 C CA . ARG B 1 486 ? 11.367 -1.711 -14.039 1 94.12 486 ARG B CA 1
ATOM 7832 C C . ARG B 1 486 ? 11.625 -0.918 -12.758 1 94.12 486 ARG B C 1
ATOM 7834 O O . ARG B 1 486 ? 10.703 -0.342 -12.18 1 94.12 486 ARG B O 1
ATOM 7841 N N . SER B 1 487 ? 12.875 -0.771 -12.352 1 92.69 487 SER B N 1
ATOM 7842 C CA . SER B 1 487 ? 13.203 -0.108 -11.094 1 92.69 487 SER B CA 1
ATOM 7843 C C . SER B 1 487 ? 13.688 1.319 -11.328 1 92.69 487 SER B C 1
ATOM 7845 O O . SER B 1 487 ? 14.117 1.998 -10.391 1 92.69 487 SER B O 1
ATOM 7847 N N . ASN B 1 488 ? 13.609 1.746 -12.578 1 93.44 488 ASN B N 1
ATOM 7848 C CA . ASN B 1 488 ? 14.164 3.049 -12.938 1 93.44 488 ASN B CA 1
ATOM 7849 C C . ASN B 1 488 ? 15.57 3.232 -12.383 1 93.44 488 ASN B C 1
ATOM 7851 O O . ASN B 1 488 ? 15.883 4.27 -11.797 1 93.44 488 ASN B O 1
ATOM 7855 N N . ALA B 1 489 ? 16.391 2.186 -12.516 1 91.81 489 ALA B N 1
ATOM 7856 C CA . ALA B 1 489 ? 17.75 2.193 -11.977 1 91.81 489 ALA B CA 1
ATOM 7857 C C . ALA B 1 489 ? 18.781 2.379 -13.094 1 91.81 489 ALA B C 1
ATOM 7859 O O . ALA B 1 489 ? 18.719 1.704 -14.125 1 91.81 489 ALA B O 1
ATOM 7860 N N . ASP B 1 490 ? 19.688 3.238 -12.812 1 89.81 490 ASP B N 1
ATOM 7861 C CA . ASP B 1 490 ? 20.719 3.51 -13.82 1 89.81 490 ASP B CA 1
ATOM 7862 C C . ASP B 1 490 ? 21.969 2.678 -13.578 1 89.81 490 ASP B C 1
ATOM 7864 O O . ASP B 1 490 ? 22.688 2.346 -14.516 1 89.81 490 ASP B O 1
ATOM 7868 N N . CYS B 1 491 ? 22.203 2.439 -12.336 1 89.19 491 CYS B N 1
ATOM 7869 C CA . CYS B 1 491 ? 23.359 1.609 -12.039 1 89.19 491 CYS B CA 1
ATOM 7870 C C . CYS B 1 491 ? 23.219 0.952 -10.664 1 89.19 491 CYS B C 1
ATOM 7872 O O . CYS B 1 491 ? 22.328 1.312 -9.891 1 89.19 491 CYS B O 1
ATOM 7874 N N . TRP B 1 492 ? 23.906 -0.051 -10.492 1 88 492 TRP B N 1
ATOM 7875 C CA . TRP B 1 492 ? 23.984 -0.804 -9.242 1 88 492 TRP B CA 1
ATOM 7876 C C . TRP B 1 492 ? 25.422 -0.812 -8.703 1 88 492 TRP B C 1
ATOM 7878 O O . TRP B 1 492 ? 26.328 -1.315 -9.352 1 88 492 TRP B O 1
ATOM 7888 N N . HIS B 1 493 ? 25.547 -0.165 -7.516 1 83.69 493 HIS B N 1
ATOM 7889 C CA . HIS B 1 493 ? 26.844 -0.122 -6.848 1 83.69 493 HIS B CA 1
ATOM 7890 C C . HIS B 1 493 ? 26.938 -1.186 -5.758 1 83.69 493 HIS B C 1
ATOM 7892 O O . HIS B 1 493 ? 25.953 -1.442 -5.051 1 83.69 493 HIS B O 1
ATOM 7898 N N . ARG B 1 494 ? 27.938 -1.973 -5.711 1 76 494 ARG B N 1
ATOM 7899 C CA . ARG B 1 494 ? 28.188 -2.936 -4.641 1 76 494 ARG B CA 1
ATOM 7900 C C . ARG B 1 494 ? 29.281 -2.451 -3.707 1 76 494 ARG B C 1
ATOM 7902 O O . ARG B 1 494 ? 30.266 -1.854 -4.156 1 76 494 ARG B O 1
#

Sequence (988 aa):
MKGGTRQLLLFLAGYSVGFVSFVLFSDVTRVHVGKNVSPIVVQSKTDTVMANNIPYTLRGDSLKSKSRTCNCTDGNTLKVNFQAIDPEELKEVKDRRKAELQKFKRRKESSKETLLIVNGSVPLSYPAQGVVVAPHEPVYIPGLKVADDTVRDDYKVQLLSAEFGVLDIGATVPNVDVNGLGTTSLTMSSTSLAHLNRQLEFVVYVSTVFDIDAREYVHFVYMQHEAIIPIIIRVRKPPILYDTGKGEIHDKVTAVTKTFLRYGSVRLLLRSIQKYYPRMRVVVADDSKPIEDLQSEHVDHYVMPFASGWFGGRNLAVSQVTTPYLLWLDDDFVFTEDTKLEIMAGVLDNSNLDVVSGIAGEKNLVTTRMELIPGTDDDDGYCIYHKSGNYGQVPGFPDCYLTTKVFNFFMGRSDEIRSVGFYPAYSRYADREFYLEALGKLRMAACKGIHIGHNQTRNREYKKYRYGRDQEENYKKYIMRVNYFRSNADCWHRMKGGTRQLLLFLAGYSVGFVSFVLFSDVTRVHVGKNVSPIVVQSKTDTVMANNIPYTLRGDSLKSKSRTCNCTDGNTLKVNFQAIDPEELKEVKDRRKAELQKFKRRKESSKETLLIVNGSVPLSYPAQGVVVAPHEPVYIPGLKVADDTVRDDYKVQLLSAEFGVLDIGATVPNVDVNGLGTTSLTMSSTSLAHLNRQLEFVVYVSTVFDIDAREYVHFVYMQHEAIIPIIIRVRKPPILYDTGKGEIHDKVTAVTKTFLRYGSVRLLLRSIQKYYPRMRVVVADDSKPIEDLQSEHVDHYVMPFASGWFGGRNLAVSQVTTPYLLWLDDDFVFTEDTKLEIMAGVLDNSNLDVVSGIAGEKNLVTTRMELIPGTDDDDGYCIYHKSGNYGQVPGFPDCYLTTKVFNFFMGRSDEIRSVGFYPAYSRYADREFYLEALGKLRMAACKGIHIGHNQTRNREYKKYRYGRDQEENYKKYIMRVNYFRSNADCWHR